Protein 5AHW (pdb70)

B-factor: mean 50.62, std 17.66, range [22.02, 124.77]

InterPro domains:
  IPR006015 Universal stress protein A family [PR01438] (4-22)
  IPR006015 Universal stress protein A family [PR01438] (105-117)
  IPR006015 Universal stress protein A family [PR01438] (123-145)
  IPR006016 UspA [PF00582] (4-145)
  IPR014729 Rossmann-like alpha/beta/alpha sandwich fold [G3DSA:3.40.50.620] (1-146)

Nearest PDB structures (foldseek):
  5ahw-assembly1_B  TM=1.008E+00  e=7.876E-27  Mycolicibacterium smegmatis MC2 155
  5ahw-assembly3_E  TM=1.003E+00  e=1.666E-24  Mycolicibacterium smegmatis MC2 155
  5ahw-assembly2_D  TM=9.957E-01  e=1.779E-24  Mycolicibacterium smegmatis MC2 155
  5ahw-assembly2_C  TM=9.693E-01  e=7.355E-23  Mycolicibacterium smegmatis MC2 155
  2z09-assembly1_A  TM=8.163E-01  e=1.444E-08  Thermus thermophilus

Secondary structure (DSSP, 8-state):
----EEEEE--S-HHHHHHHHHHHHHHHHHT-EEEEEEEE---HHHHHHHHHHHHHHHTT--SEEEEEEES-HHHHHHHHHHHTT-SEEEEE-TTTTSHHHHHH--HHHHHHHH-SSEEEEE---/----EEEEE--S-HHHHHHHHHHHHHHHHHTPEEEEEEEE----HHHHHHHHHHHHHHHHTT--SEEEEEEES-HHHHHHHHHHHTT-SEEEEE-TTTTSHHHHHH--HHHHHHHH-SSEEEEE---/---SEEEEE--S-HHHHHHHHHHHHHHHHHT-EEEEEEEE----SSS-HHHHHHHHHTTSTT-S-HHHHHHHHHHHHHHTT--SEEEEEEES-HHHHHHHHHHHHT-SEEEEE-TTTTSHHHHHH--HHHHHHHH-SSEEEEE---/----EEEEE--S-HHHHHHHHHHHHHHHHHT-EEEEEEEE----HHHHHHHHHHHHHHHTT--SEEEEEEES-HHHHHHHHHHHHT-SEEEEE-TTSSSHHHHHH--HHHHHHHH-SSEEEEE---/----EEEEE--S-HHHHHHHHHHHHHHHHHT-EEEEEEEE---THHHHHHHHHHHHHHTT--SEEEEEEES-HHHHHHHHHHHHT-SEEEE--TTSSSHHHHHH--HHHHHHHH-SSEEEE----/----EEEEE--S-HHHHHHHHHHHHHHHHTT-EEEEEEEE---THHHHHHHHHHHHHHTT-SSEEEEEEES-HHHHHHHHHHHTT-SEEEEE-TTTTSHHHHHH--HHHHHHHH-SSEEEEE---

CATH classification: 3.40.50.620

Foldseek 3Di:
DFFAEEEAEDQLDPLSLVLLLVSLQSCQVRVHAYEYEYEDAPPVPVVSQVVSVVNSVVNRHDRYDYYYHYDDLLVRQQVVCVVVVGQEYIGECPLPPDPVCVVVNDNQVSNCVRHPHHYHYHDRD/DFFAEEEAEDQLDPLRLVQLLVSLLSCQVSVHAYEYEYEDACVCVVVVVSQVVSVVSSVVSGHDHYHYYYHYDDLLVRQQVVCVVVVGQEYEGECPLVPDPCCVVVHDNVVSNVVRHPHHYHYDHSD/DQWAEEEAEDLQAQLSLVLLLVSLLVCQVVVHAYEYEYEFEDDPPVDDPQVRQQVRSCVTNNNGRNVVSQVVSVVSSVVSGHDRYHYDYFYDDQLVGQQVVCVVVVGQEYIGECPLCPDPCCVVPNDNQVSNCVRHPHHYHYHDRD/DFFAEEEAEDQLDQLSLVQLLVSLLRCQVSVHAYEYEYEDAPVPCLVVSQVVSVVSSVVSRRDHYHYYYFYDDLLVRQQVVCVVVVGQEYEGEDPLVPDPCCVVPHDSQVSNVVRHPHHYHYDHRD/DFWAEEEAEDQLDPLSLVQLLVSLLRCQVRVHAYEYEYEDADPCLVVSQVVSVVSSVVSRHDRYHYYYFYDDLQVRQQVVCVVVVGQEYIGECPLPPDPCCVVVNDNQVSNVVRHPHHYHHHDSD/DQFAEEEAEDPLDPLSLVLLLVRLLSCQVSVHAYEYEYEEADPCLVVSQVVSVVNSVVSPHDRYHYDYFYDDRQVGQLVVCVVVVGQEYEGECPLPPDPCCVVPNDNVVSNVVRHPHHYHYDHRD

Radius of gyration: 29.88 Å; Cα contacts (8 Å, |Δi|>4): 1890; chains: 6; bounding box: 71×84×76 Å

Structure (mmCIF, N/CA/C/O backbone):
data_5AHW
#
_entry.id   5AHW
#
_cell.length_a   82.530
_cell.length_b   126.780
_cell.length_c   151.720
_cell.angle_alpha   90.00
_cell.angle_beta   90.00
_cell.angle_gamma   90.00
#
_symmetry.space_group_name_H-M   'C 2 2 21'
#
loop_
_entity.id
_entity.type
_entity.pdbx_description
1 polymer 'UNIVERSAL STRESS PROTEIN'
2 non-polymer "ADENOSINE-3',5'-CYCLIC-MONOPHOSPHATE"
3 non-polymer 'SULFATE ION'
4 non-polymer 'CHLORIDE ION'
5 non-polymer (20S)-2,5,8,11,14,17-HEXAMETHYL-3,6,9,12,15,18-HEXAOXAHENICOSANE-1,20-DIOL
6 water water
#
loop_
_atom_site.group_PDB
_atom_site.id
_atom_site.type_symbol
_atom_site.label_atom_id
_atom_site.label_alt_id
_atom_site.label_comp_id
_atom_site.label_asym_id
_atom_site.label_entity_id
_atom_site.label_seq_id
_atom_site.pdbx_PDB_ins_code
_atom_site.Cartn_x
_atom_site.Cartn_y
_atom_site.Cartn_z
_atom_site.occupancy
_atom_site.B_iso_or_equiv
_atom_site.auth_seq_id
_atom_site.auth_comp_id
_atom_site.auth_asym_id
_atom_site.auth_atom_id
_atom_site.pdbx_PDB_model_num
ATOM 1 N N . SER A 1 2 ? 20.853 -3.499 12.434 1.00 97.36 2 SER A N 1
ATOM 2 C CA . SER A 1 2 ? 19.965 -3.876 11.290 1.00 97.46 2 SER A CA 1
ATOM 3 C C . SER A 1 2 ? 18.525 -3.997 11.817 1.00 91.38 2 SER A C 1
ATOM 4 O O . SER A 1 2 ? 18.284 -4.668 12.824 1.00 89.26 2 SER A O 1
ATOM 7 N N . ALA A 1 3 ? 17.579 -3.343 11.145 1.00 83.87 3 ALA A N 1
ATOM 8 C CA . ALA A 1 3 ? 16.248 -3.145 11.691 1.00 77.57 3 ALA A CA 1
ATOM 9 C C . ALA A 1 3 ? 15.377 -4.426 11.698 1.00 74.57 3 ALA A C 1
ATOM 10 O O . ALA A 1 3 ? 15.888 -5.545 11.669 1.00 82.28 3 ALA A O 1
ATOM 12 N N . TYR A 1 4 ? 14.069 -4.245 11.890 1.00 66.83 4 TYR A N 1
ATOM 13 C CA . TYR A 1 4 ? 13.022 -5.193 11.479 1.00 57.65 4 TYR A CA 1
ATOM 14 C C . TYR A 1 4 ? 12.690 -4.875 9.974 1.00 58.38 4 TYR A C 1
ATOM 15 O O . TYR A 1 4 ? 12.610 -3.698 9.618 1.00 59.89 4 TYR A O 1
ATOM 24 N N . GLN A 1 5 ? 12.527 -5.875 9.111 1.00 53.13 5 GLN A N 1
ATOM 25 C CA . GLN A 1 5 ? 12.228 -5.644 7.684 1.00 54.48 5 GLN A CA 1
ATOM 26 C C . GLN A 1 5 ? 10.903 -6.196 7.229 1.00 50.21 5 GLN A C 1
ATOM 27 O O . GLN A 1 5 ? 10.360 -5.697 6.265 1.00 48.66 5 GLN A O 1
ATOM 33 N N . THR A 1 6 ? 10.357 -7.171 7.952 1.00 45.07 6 THR A N 1
ATOM 34 C CA . THR A 1 6 ? 9.027 -7.673 7.651 1.00 42.95 6 THR A CA 1
ATOM 35 C C . THR A 1 6 ? 8.212 -7.762 8.908 1.00 40.27 6 THR A C 1
ATOM 36 O O . THR A 1 6 ? 8.555 -8.548 9.833 1.00 38.68 6 THR A O 1
ATOM 40 N N . VAL A 1 7 ? 7.145 -6.956 8.957 1.00 38.64 7 VAL A N 1
ATOM 41 C CA . VAL A 1 7 ? 6.298 -6.886 10.165 1.00 36.56 7 VAL A CA 1
ATOM 42 C C . VAL A 1 7 ? 4.934 -7.490 9.858 1.00 36.56 7 VAL A C 1
ATOM 43 O O . VAL A 1 7 ? 4.297 -7.093 8.879 1.00 37.36 7 VAL A O 1
ATOM 47 N N . VAL A 1 8 ? 4.485 -8.453 10.674 1.00 33.72 8 VAL A N 1
ATOM 48 C CA . VAL A 1 8 ? 3.145 -8.963 10.550 1.00 33.23 8 VAL A CA 1
ATOM 49 C C . VAL A 1 8 ? 2.289 -8.442 11.678 1.00 32.40 8 VAL A C 1
ATOM 50 O O . VAL A 1 8 ? 2.719 -8.497 12.836 1.00 31.62 8 VAL A O 1
ATOM 54 N N . VAL A 1 9 ? 1.077 -7.981 11.397 1.00 33.04 9 VAL A N 1
ATOM 55 C CA . VAL A 1 9 ? 0.140 -7.545 12.477 1.00 32.55 9 VAL A CA 1
ATOM 56 C C . VAL A 1 9 ? -1.151 -8.284 12.299 1.00 33.07 9 VAL A C 1
ATOM 57 O O . VAL A 1 9 ? -1.605 -8.468 11.172 1.00 35.89 9 VAL A O 1
ATOM 61 N N . GLY A 1 10 ? -1.681 -8.831 13.356 1.00 32.25 10 GLY A N 1
ATOM 62 C CA . GLY A 1 10 ? -2.950 -9.470 13.282 1.00 33.02 10 GLY A CA 1
ATOM 63 C C . GLY A 1 10 ? -4.076 -8.542 13.651 1.00 33.90 10 GLY A C 1
ATOM 64 O O . GLY A 1 10 ? -3.995 -7.840 14.665 1.00 32.19 10 GLY A O 1
ATOM 65 N N . THR A 1 11 ? -5.144 -8.531 12.850 1.00 35.47 11 THR A N 1
ATOM 66 C CA . THR A 1 11 ? -6.385 -7.831 13.246 1.00 35.99 11 THR A CA 1
ATOM 67 C C . THR A 1 11 ? -7.617 -8.705 13.013 1.00 38.45 11 THR A C 1
ATOM 68 O O . THR A 1 11 ? -7.667 -9.428 12.027 1.00 42.64 11 THR A O 1
ATOM 72 N N . ASP A 1 12 ? -8.606 -8.620 13.894 1.00 39.32 12 ASP A N 1
ATOM 73 C CA . ASP A 1 12 ? -9.912 -9.256 13.717 1.00 42.58 12 ASP A CA 1
ATOM 74 C C . ASP A 1 12 ? -10.972 -8.205 13.425 1.00 44.51 12 ASP A C 1
ATOM 75 O O . ASP A 1 12 ? -12.177 -8.475 13.399 1.00 47.07 12 ASP A O 1
ATOM 80 N N . GLY A 1 13 ? -10.515 -6.989 13.189 1.00 43.41 13 GLY A N 1
ATOM 81 C CA . GLY A 1 13 ? -11.431 -5.914 12.927 1.00 44.56 13 GLY A CA 1
ATOM 82 C C . GLY A 1 13 ? -11.862 -5.150 14.148 1.00 43.58 13 GLY A C 1
ATOM 83 O O . GLY A 1 13 ? -12.455 -4.102 14.013 1.00 44.05 13 GLY A O 1
ATOM 84 N N . SER A 1 14 ? -11.520 -5.640 15.346 1.00 42.23 14 SER A N 1
ATOM 85 C CA . SER A 1 14 ? -11.911 -4.958 16.554 1.00 41.22 14 SER A CA 1
ATOM 86 C C . SER A 1 14 ? -11.147 -3.666 16.612 1.00 40.29 14 SER A C 1
ATOM 87 O O . SER A 1 14 ? -10.027 -3.589 16.109 1.00 39.15 14 SER A O 1
ATOM 90 N N . ASP A 1 15 ? -11.751 -2.688 17.278 1.00 41.06 15 ASP A N 1
ATOM 91 C CA . ASP A 1 15 ? -11.143 -1.418 17.544 1.00 42.04 15 ASP A CA 1
ATOM 92 C C . ASP A 1 15 ? -9.888 -1.564 18.353 1.00 39.97 15 ASP A C 1
ATOM 93 O O . ASP A 1 15 ? -8.977 -0.779 18.234 1.00 42.00 15 ASP A O 1
ATOM 98 N N . SER A 1 16 ? -9.833 -2.555 19.234 1.00 39.51 16 SER A N 1
ATOM 99 C CA . SER A 1 16 ? -8.620 -2.773 20.006 1.00 35.92 16 SER A CA 1
ATOM 100 C C . SER A 1 16 ? -7.538 -3.287 19.074 1.00 33.65 16 SER A C 1
ATOM 101 O O . SER A 1 16 ? -6.429 -2.815 19.127 1.00 32.23 16 SER A O 1
ATOM 104 N N . SER A 1 17 ? -7.833 -4.283 18.247 1.00 33.64 17 SER A N 1
ATOM 105 C CA . SER A 1 17 ? -6.825 -4.787 17.343 1.00 33.23 17 SER A CA 1
ATOM 106 C C . SER A 1 17 ? -6.418 -3.675 16.299 1.00 34.39 17 SER A C 1
ATOM 107 O O . SER A 1 17 ? -5.302 -3.657 15.822 1.00 34.46 17 SER A O 1
ATOM 110 N N . LEU A 1 18 ? -7.260 -2.702 16.004 1.00 36.24 18 LEU A N 1
ATOM 111 C CA . LEU A 1 18 ? -6.817 -1.597 15.074 1.00 37.80 18 LEU A CA 1
ATOM 112 C C . LEU A 1 18 ? -5.785 -0.678 15.723 1.00 37.69 18 LEU A C 1
ATOM 113 O O . LEU A 1 18 ? -5.023 0.031 15.020 1.00 37.46 18 LEU A O 1
ATOM 118 N N . ARG A 1 19 ? -5.759 -0.666 17.071 1.00 35.92 19 ARG A N 1
ATOM 119 C CA . ARG A 1 19 ? -4.716 0.117 17.740 1.00 35.87 19 ARG A CA 1
ATOM 120 C C . ARG A 1 19 ? -3.424 -0.650 17.601 1.00 32.77 19 ARG A C 1
ATOM 121 O O . ARG A 1 19 ? -2.385 -0.055 17.483 1.00 31.40 19 ARG A O 1
ATOM 129 N N . ALA A 1 20 ? -3.485 -1.978 17.634 1.00 31.10 20 ALA A N 1
ATOM 130 C CA . ALA A 1 20 ? -2.281 -2.748 17.336 1.00 30.68 20 ALA A CA 1
ATOM 131 C C . ALA A 1 20 ? -1.764 -2.486 15.881 1.00 32.12 20 ALA A C 1
ATOM 132 O O . ALA A 1 20 ? -0.543 -2.352 15.662 1.00 32.94 20 ALA A O 1
ATOM 134 N N . VAL A 1 21 ? -2.676 -2.365 14.932 1.00 32.60 21 VAL A N 1
ATOM 135 C CA . VAL A 1 21 ? -2.318 -1.981 13.503 1.00 34.97 21 VAL A CA 1
ATOM 136 C C . VAL A 1 21 ? -1.653 -0.619 13.439 1.00 36.45 21 VAL A C 1
ATOM 137 O O . VAL A 1 21 ? -0.621 -0.486 12.814 1.00 36.30 21 VAL A O 1
ATOM 141 N N . ASP A 1 22 ? -2.186 0.330 14.228 1.00 37.82 22 ASP A N 1
ATOM 142 C CA . ASP A 1 22 ? -1.622 1.686 14.297 1.00 39.87 22 ASP A CA 1
ATOM 143 C C . ASP A 1 22 ? -0.135 1.618 14.701 1.00 38.33 22 ASP A C 1
ATOM 144 O O . ASP A 1 22 ? 0.733 2.232 14.067 1.00 38.94 22 ASP A O 1
ATOM 149 N N . ARG A 1 23 ? 0.158 0.860 15.751 1.00 35.46 23 ARG A N 1
ATOM 150 C CA . ARG A 1 23 ? 1.544 0.731 16.250 1.00 34.52 23 ARG A CA 1
ATOM 151 C C . ARG A 1 23 ? 2.456 -0.038 15.295 1.00 33.45 23 ARG A C 1
ATOM 152 O O . ARG A 1 23 ? 3.585 0.305 15.069 1.00 34.11 23 ARG A O 1
ATOM 160 N N . ALA A 1 24 ? 1.952 -1.092 14.731 1.00 32.42 24 ALA A N 1
ATOM 161 C CA . ALA A 1 24 ? 2.721 -1.844 13.733 1.00 32.68 24 ALA A CA 1
ATOM 162 C C . ALA A 1 24 ? 3.069 -0.984 12.488 1.00 35.85 24 ALA A C 1
ATOM 163 O O . ALA A 1 24 ? 4.226 -0.975 12.005 1.00 37.11 24 ALA A O 1
ATOM 165 N N . GLY A 1 25 ? 2.092 -0.230 12.015 1.00 36.99 25 GLY A N 1
ATOM 166 C CA . GLY A 1 25 ? 2.341 0.767 10.944 1.00 39.97 25 GLY A CA 1
ATOM 167 C C . GLY A 1 25 ? 3.487 1.705 11.280 1.00 41.50 25 GLY A C 1
ATOM 168 O O . GLY A 1 25 ? 4.426 1.894 10.483 1.00 40.99 25 GLY A O 1
ATOM 169 N N . GLN A 1 26 ? 3.443 2.255 12.496 1.00 41.37 26 GLN A N 1
ATOM 170 C CA . GLN A 1 26 ? 4.476 3.191 12.880 1.00 43.84 26 GLN A CA 1
ATOM 171 C C . GLN A 1 26 ? 5.851 2.510 12.980 1.00 43.90 26 GLN A C 1
ATOM 172 O O . GLN A 1 26 ? 6.895 3.091 12.575 1.00 43.86 26 GLN A O 1
ATOM 178 N N . ILE A 1 27 ? 5.874 1.281 13.506 1.00 42.38 27 ILE A N 1
ATOM 179 C CA . ILE A 1 27 ? 7.144 0.607 13.581 1.00 43.43 27 ILE A CA 1
ATOM 180 C C . ILE A 1 27 ? 7.708 0.323 12.186 1.00 45.62 27 ILE A C 1
ATOM 181 O O . ILE A 1 27 ? 8.924 0.390 11.954 1.00 46.30 27 ILE A O 1
ATOM 186 N N . ALA A 1 28 ? 6.814 -0.009 11.269 1.00 45.88 28 ALA A N 1
ATOM 187 C CA . ALA A 1 28 ? 7.212 -0.354 9.944 1.00 48.02 28 ALA A CA 1
ATOM 188 C C . ALA A 1 28 ? 7.811 0.910 9.291 1.00 52.82 28 ALA A C 1
ATOM 189 O O . ALA A 1 28 ? 8.939 0.914 8.783 1.00 54.63 28 ALA A O 1
ATOM 191 N N . ALA A 1 29 ? 7.082 2.005 9.384 1.00 56.16 29 ALA A N 1
ATOM 192 C CA . ALA A 1 29 ? 7.603 3.283 8.944 1.00 58.68 29 ALA A CA 1
ATOM 193 C C . ALA A 1 29 ? 9.010 3.517 9.525 1.00 60.57 29 ALA A C 1
ATOM 194 O O . ALA A 1 29 ? 9.966 3.683 8.800 1.00 62.99 29 ALA A O 1
ATOM 196 N N . ALA A 1 30 ? 9.162 3.478 10.834 1.00 61.69 30 ALA A N 1
ATOM 197 C CA . ALA A 1 30 ? 10.448 3.863 11.430 1.00 63.41 30 ALA A CA 1
ATOM 198 C C . ALA A 1 30 ? 11.568 2.905 11.096 1.00 64.10 30 ALA A C 1
ATOM 199 O O . ALA A 1 30 ? 12.738 3.286 11.126 1.00 65.59 30 ALA A O 1
ATOM 201 N N . SER A 1 31 ? 11.207 1.665 10.782 1.00 64.30 31 SER A N 1
ATOM 202 C CA . SER A 1 31 ? 12.187 0.622 10.524 1.00 63.03 31 SER A CA 1
ATOM 203 C C . SER A 1 31 ? 12.489 0.549 9.063 1.00 65.08 31 SER A C 1
ATOM 204 O O . SER A 1 31 ? 13.443 -0.133 8.670 1.00 65.88 31 SER A O 1
ATOM 207 N N . ASN A 1 32 ? 11.671 1.206 8.245 1.00 64.54 32 ASN A N 1
ATOM 208 C CA . ASN A 1 32 ? 11.745 1.005 6.804 1.00 66.11 32 ASN A CA 1
ATOM 209 C C . ASN A 1 32 ? 11.373 -0.435 6.419 1.00 62.38 32 ASN A C 1
ATOM 210 O O . ASN A 1 32 ? 11.993 -1.019 5.528 1.00 63.15 32 ASN A O 1
ATOM 215 N N . ALA A 1 33 ? 10.376 -1.019 7.088 1.00 57.15 33 ALA A N 1
ATOM 216 C CA . ALA A 1 33 ? 9.979 -2.403 6.786 1.00 53.70 33 ALA A CA 1
ATOM 217 C C . ALA A 1 33 ? 8.701 -2.507 5.999 1.00 51.42 33 ALA A C 1
ATOM 218 O O . ALA A 1 33 ? 7.877 -1.610 6.035 1.00 52.85 33 ALA A O 1
ATOM 220 N N . LYS A 1 34 ? 8.510 -3.640 5.361 1.00 48.77 34 LYS A N 1
ATOM 221 C CA . LYS A 1 34 ? 7.231 -4.019 4.830 1.00 48.88 34 LYS A CA 1
ATOM 222 C C . LYS A 1 34 ? 6.277 -4.444 5.916 1.00 44.94 34 LYS A C 1
ATOM 223 O O . LYS A 1 34 ? 6.652 -5.210 6.772 1.00 43.59 34 LYS A O 1
ATOM 229 N N . LEU A 1 35 ? 5.031 -3.993 5.872 1.00 44.00 35 LEU A N 1
ATOM 230 C CA . LEU A 1 35 ? 3.990 -4.471 6.791 1.00 41.60 35 LEU A CA 1
ATOM 231 C C . LEU A 1 35 ? 3.061 -5.458 6.124 1.00 42.16 35 LEU A C 1
ATOM 232 O O . LEU A 1 35 ? 2.604 -5.204 5.029 1.00 44.65 35 LEU A O 1
ATOM 237 N N . ILE A 1 36 ? 2.825 -6.604 6.757 1.00 40.43 36 ILE A N 1
ATOM 238 C CA . ILE A 1 36 ? 1.782 -7.529 6.363 1.00 40.65 36 ILE A CA 1
ATOM 239 C C . ILE A 1 36 ? 0.653 -7.573 7.307 1.00 38.97 36 ILE A C 1
ATOM 240 O O . ILE A 1 36 ? 0.844 -7.882 8.485 1.00 36.92 36 ILE A O 1
ATOM 245 N N . ILE A 1 37 ? -0.539 -7.289 6.818 1.00 40.03 37 ILE A N 1
ATOM 246 C CA . ILE A 1 37 ? -1.710 -7.253 7.658 1.00 39.47 37 ILE A CA 1
ATOM 247 C C . ILE A 1 37 ? -2.513 -8.529 7.504 1.00 40.46 37 ILE A C 1
ATOM 248 O O . ILE A 1 37 ? -2.964 -8.834 6.407 1.00 43.60 37 ILE A O 1
ATOM 253 N N . ALA A 1 38 ? -2.693 -9.275 8.585 1.00 38.69 38 ALA A N 1
ATOM 254 C CA . ALA A 1 38 ? -3.241 -10.613 8.532 1.00 39.64 38 ALA A CA 1
ATOM 255 C C . ALA A 1 38 ? -4.486 -10.716 9.359 1.00 40.84 38 ALA A C 1
ATOM 256 O O . ALA A 1 38 ? -4.546 -10.219 10.489 1.00 40.05 38 ALA A O 1
ATOM 258 N N . THR A 1 39 ? -5.485 -11.387 8.802 1.00 43.56 39 THR A N 1
ATOM 259 C CA . THR A 1 39 ? -6.743 -11.642 9.490 1.00 45.31 39 THR A CA 1
ATOM 260 C C . THR A 1 39 ? -7.062 -13.124 9.276 1.00 46.18 39 THR A C 1
ATOM 261 O O . THR A 1 39 ? -7.302 -13.570 8.111 1.00 47.34 39 THR A O 1
ATOM 265 N N . ALA A 1 40 ? -7.101 -13.867 10.387 1.00 42.72 40 ALA A N 1
ATOM 266 C CA . ALA A 1 40 ? -7.427 -15.275 10.381 1.00 44.24 40 ALA A CA 1
ATOM 267 C C . ALA A 1 40 ? -8.942 -15.420 10.421 1.00 46.53 40 ALA A C 1
ATOM 268 O O . ALA A 1 40 ? -9.618 -14.625 11.084 1.00 44.45 40 ALA A O 1
ATOM 270 N N . TYR A 1 41 ? -9.497 -16.402 9.717 1.00 49.66 41 TYR A N 1
ATOM 271 C CA . TYR A 1 41 ? -10.950 -16.588 9.771 1.00 53.19 41 TYR A CA 1
ATOM 272 C C . TYR A 1 41 ? -11.295 -18.010 9.494 1.00 57.34 41 TYR A C 1
ATOM 273 O O . TYR A 1 41 ? -10.443 -18.786 9.100 1.00 58.91 41 TYR A O 1
ATOM 282 N N . PHE A 1 42 ? -12.561 -18.347 9.693 1.00 63.08 42 PHE A N 1
ATOM 283 C CA . PHE A 1 42 ? -13.129 -19.649 9.294 1.00 68.75 42 PHE A CA 1
ATOM 284 C C . PHE A 1 42 ? -14.198 -19.407 8.211 1.00 73.26 42 PHE A C 1
ATOM 285 O O . PHE A 1 42 ? -14.903 -18.390 8.258 1.00 72.13 42 PHE A O 1
ATOM 293 N N . PRO A 1 43 ? -14.351 -20.358 7.248 1.00 80.84 43 PRO A N 1
ATOM 294 C CA . PRO A 1 43 ? -15.126 -20.231 5.980 1.00 85.00 43 PRO A CA 1
ATOM 295 C C . PRO A 1 43 ? -16.490 -19.526 6.062 1.00 87.14 43 PRO A C 1
ATOM 296 O O . PRO A 1 43 ? -17.524 -20.189 6.125 1.00 90.93 43 PRO A O 1
ATOM 300 N N . ALA A 1 65 ? -17.783 -11.062 1.947 1.00 98.52 65 ALA A N 1
ATOM 301 C CA . ALA A 1 65 ? -16.586 -11.007 2.763 1.00 95.95 65 ALA A CA 1
ATOM 302 C C . ALA A 1 65 ? -16.564 -9.774 3.695 1.00 95.72 65 ALA A C 1
ATOM 303 O O . ALA A 1 65 ? -16.161 -8.669 3.286 1.00 94.03 65 ALA A O 1
ATOM 305 N N . PRO A 1 66 ? -16.999 -9.969 4.961 1.00 95.06 66 PRO A N 1
ATOM 306 C CA . PRO A 1 66 ? -16.539 -9.091 6.041 1.00 89.19 66 PRO A CA 1
ATOM 307 C C . PRO A 1 66 ? -15.034 -8.824 5.958 1.00 83.05 66 PRO A C 1
ATOM 308 O O . PRO A 1 66 ? -14.578 -7.729 6.301 1.00 77.67 66 PRO A O 1
ATOM 312 N N . ILE A 1 67 ? -14.287 -9.819 5.476 1.00 79.73 67 ILE A N 1
ATOM 313 C CA . ILE A 1 67 ? -12.844 -9.831 5.613 1.00 76.35 67 ILE A CA 1
ATOM 314 C C . ILE A 1 67 ? -12.153 -8.723 4.854 1.00 74.26 67 ILE A C 1
ATOM 315 O O . ILE A 1 67 ? -11.220 -8.127 5.358 1.00 73.58 67 ILE A O 1
ATOM 320 N N . TYR A 1 68 ? -12.576 -8.435 3.641 1.00 79.69 68 TYR A N 1
ATOM 321 C CA . TYR A 1 68 ? -11.859 -7.430 2.867 1.00 78.98 68 TYR A CA 1
ATOM 322 C C . TYR A 1 68 ? -12.231 -6.040 3.395 1.00 72.94 68 TYR A C 1
ATOM 323 O O . TYR A 1 68 ? -11.438 -5.112 3.321 1.00 70.08 68 TYR A O 1
ATOM 332 N N . ALA A 1 69 ? -13.421 -5.904 3.963 1.00 71.24 69 ALA A N 1
ATOM 333 C CA . ALA A 1 69 ? -13.778 -4.676 4.692 1.00 71.82 69 ALA A CA 1
ATOM 334 C C . ALA A 1 69 ? -12.786 -4.421 5.860 1.00 69.70 69 ALA A C 1
ATOM 335 O O . ALA A 1 69 ? -12.117 -3.383 5.935 1.00 72.23 69 ALA A O 1
ATOM 337 N N . ILE A 1 70 ? -12.675 -5.397 6.741 1.00 65.83 70 ILE A N 1
ATOM 338 C CA . ILE A 1 70 ? -11.677 -5.367 7.799 1.00 64.04 70 ILE A CA 1
ATOM 339 C C . ILE A 1 70 ? -10.286 -4.977 7.299 1.00 62.46 70 ILE A C 1
ATOM 340 O O . ILE A 1 70 ? -9.686 -4.042 7.834 1.00 61.13 70 ILE A O 1
ATOM 345 N N . LEU A 1 71 ? -9.772 -5.677 6.286 1.00 60.35 71 LEU A N 1
ATOM 346 C CA . LEU A 1 71 ? -8.411 -5.443 5.862 1.00 58.07 71 LEU A CA 1
ATOM 347 C C . LEU A 1 71 ? -8.243 -4.069 5.254 1.00 59.41 71 LEU A C 1
ATOM 348 O O . LEU A 1 71 ? -7.164 -3.490 5.358 1.00 57.44 71 LEU A O 1
ATOM 353 N N . ARG A 1 72 ? -9.286 -3.555 4.582 1.00 61.37 72 ARG A N 1
ATOM 354 C CA . ARG A 1 72 ? -9.221 -2.203 3.975 1.00 61.43 72 ARG A CA 1
ATOM 355 C C . ARG A 1 72 ? -9.178 -1.151 5.113 1.00 58.96 72 ARG A C 1
ATOM 356 O O . ARG A 1 72 ? -8.445 -0.160 5.018 1.00 57.21 72 ARG A O 1
ATOM 358 N N . GLU A 1 73 ? -9.863 -1.399 6.238 1.00 58.44 73 GLU A N 1
ATOM 359 C CA . GLU A 1 73 ? -9.787 -0.420 7.312 1.00 56.52 73 GLU A CA 1
ATOM 360 C C . GLU A 1 73 ? -8.382 -0.438 7.858 1.00 52.56 73 GLU A C 1
ATOM 361 O O . GLU A 1 73 ? -7.767 0.608 8.076 1.00 51.52 73 GLU A O 1
ATOM 367 N N . ALA A 1 74 ? -7.854 -1.639 8.036 1.00 49.60 74 ALA A N 1
ATOM 368 C CA . ALA A 1 74 ? -6.538 -1.811 8.610 1.00 46.68 74 ALA A CA 1
ATOM 369 C C . ALA A 1 74 ? -5.451 -1.183 7.772 1.00 48.06 74 ALA A C 1
ATOM 370 O O . ALA A 1 74 ? -4.580 -0.483 8.287 1.00 46.87 74 ALA A O 1
ATOM 372 N N . ASN A 1 75 ? -5.529 -1.386 6.462 1.00 51.75 75 ASN A N 1
ATOM 373 C CA . ASN A 1 75 ? -4.636 -0.698 5.499 1.00 54.14 75 ASN A CA 1
ATOM 374 C C . ASN A 1 75 ? -4.679 0.823 5.598 1.00 53.63 75 ASN A C 1
ATOM 375 O O . ASN A 1 75 ? -3.633 1.496 5.596 1.00 52.61 75 ASN A O 1
ATOM 380 N N . ASP A 1 76 ? -5.897 1.344 5.691 1.00 54.49 76 ASP A N 1
ATOM 381 C CA . ASP A 1 76 ? -6.128 2.798 5.887 1.00 55.86 76 ASP A CA 1
ATOM 382 C C . ASP A 1 76 ? -5.439 3.310 7.162 1.00 52.73 76 ASP A C 1
ATOM 383 O O . ASP A 1 76 ? -4.698 4.303 7.136 1.00 52.71 76 ASP A O 1
ATOM 388 N N . ARG A 1 77 ? -5.597 2.561 8.245 1.00 49.73 77 ARG A N 1
ATOM 389 C CA . ARG A 1 77 ? -5.001 2.946 9.536 1.00 47.49 77 ARG A CA 1
ATOM 390 C C . ARG A 1 77 ? -3.490 2.832 9.474 1.00 46.49 77 ARG A C 1
ATOM 391 O O . ARG A 1 77 ? -2.761 3.708 9.932 1.00 45.27 77 ARG A O 1
ATOM 399 N N . ALA A 1 78 ? -3.013 1.752 8.875 1.00 46.60 78 ALA A N 1
ATOM 400 C CA . ALA A 1 78 ? -1.579 1.551 8.786 1.00 47.26 78 ALA A CA 1
ATOM 401 C C . ALA A 1 78 ? -0.916 2.678 7.961 1.00 51.09 78 ALA A C 1
ATOM 402 O O . ALA A 1 78 ? 0.141 3.212 8.342 1.00 51.48 78 ALA A O 1
ATOM 404 N N . LYS A 1 79 ? -1.547 3.052 6.863 1.00 54.00 79 LYS A N 1
ATOM 405 C CA . LYS A 1 79 ? -1.075 4.210 6.089 1.00 59.09 79 LYS A CA 1
ATOM 406 C C . LYS A 1 79 ? -1.014 5.495 6.907 1.00 59.03 79 LYS A C 1
ATOM 407 O O . LYS A 1 79 ? 0.065 6.102 7.045 1.00 58.18 79 LYS A O 1
ATOM 413 N N . ALA A 1 80 ? -2.171 5.880 7.463 1.00 59.37 80 ALA A N 1
ATOM 414 C CA . ALA A 1 80 ? -2.269 6.988 8.417 1.00 58.80 80 ALA A CA 1
ATOM 415 C C . ALA A 1 80 ? -1.071 6.974 9.362 1.00 56.63 80 ALA A C 1
ATOM 416 O O . ALA A 1 80 ? -0.607 8.027 9.782 1.00 57.44 80 ALA A O 1
ATOM 418 N N . ALA A 1 81 ? -0.560 5.793 9.680 1.00 54.44 81 ALA A N 1
ATOM 419 C CA . ALA A 1 81 ? 0.536 5.675 10.637 1.00 54.19 81 ALA A CA 1
ATOM 420 C C . ALA A 1 81 ? 1.929 5.833 10.060 1.00 56.07 81 ALA A C 1
ATOM 421 O O . ALA A 1 81 ? 2.892 5.843 10.820 1.00 57.51 81 ALA A O 1
ATOM 423 N N . GLY A 1 82 ? 2.064 5.980 8.759 1.00 57.86 82 GLY A N 1
ATOM 424 C CA . GLY A 1 82 ? 3.386 6.109 8.181 1.00 59.40 82 GLY A CA 1
ATOM 425 C C . GLY A 1 82 ? 3.791 4.973 7.251 1.00 59.69 82 GLY A C 1
ATOM 426 O O . GLY A 1 82 ? 4.781 5.125 6.534 1.00 62.40 82 GLY A O 1
ATOM 427 N N . ALA A 1 83 ? 3.054 3.853 7.240 1.00 56.46 83 ALA A N 1
ATOM 428 C CA . ALA A 1 83 ? 3.444 2.688 6.449 1.00 55.27 83 ALA A CA 1
ATOM 429 C C . ALA A 1 83 ? 3.041 2.864 5.010 1.00 58.33 83 ALA A C 1
ATOM 430 O O . ALA A 1 83 ? 1.989 3.394 4.748 1.00 62.67 83 ALA A O 1
ATOM 432 N N . THR A 1 84 ? 3.821 2.361 4.079 1.00 58.70 84 THR A N 1
ATOM 433 C CA . THR A 1 84 ? 3.403 2.450 2.647 1.00 62.41 84 THR A CA 1
ATOM 434 C C . THR A 1 84 ? 3.457 1.185 1.846 1.00 61.00 84 THR A C 1
ATOM 435 O O . THR A 1 84 ? 2.748 1.062 0.775 1.00 61.83 84 THR A O 1
ATOM 439 N N . ASP A 1 85 ? 4.346 0.314 2.299 1.00 57.62 85 ASP A N 1
ATOM 440 C CA . ASP A 1 85 ? 4.523 -0.996 1.743 1.00 57.76 85 ASP A CA 1
ATOM 441 C C . ASP A 1 85 ? 3.714 -2.015 2.535 1.00 54.77 85 ASP A C 1
ATOM 442 O O . ASP A 1 85 ? 4.155 -2.494 3.614 1.00 51.81 85 ASP A O 1
ATOM 447 N N . ILE A 1 86 ? 2.523 -2.313 2.028 1.00 54.36 86 ILE A N 1
ATOM 448 C CA . ILE A 1 86 ? 1.531 -3.041 2.777 1.00 53.83 86 ILE A CA 1
ATOM 449 C C . ILE A 1 86 ? 0.953 -4.132 1.963 1.00 55.03 86 ILE A C 1
ATOM 450 O O . ILE A 1 86 ? 0.683 -3.957 0.790 1.00 56.30 86 ILE A O 1
ATOM 455 N N . GLU A 1 87 ? 0.810 -5.291 2.588 1.00 52.64 87 GLU A N 1
ATOM 456 C CA . GLU A 1 87 ? 0.041 -6.374 2.023 1.00 53.73 87 GLU A CA 1
ATOM 457 C C . GLU A 1 87 ? -1.046 -6.779 2.943 1.00 51.43 87 GLU A C 1
ATOM 458 O O . GLU A 1 87 ? -0.822 -6.848 4.167 1.00 49.20 87 GLU A O 1
ATOM 464 N N . GLU A 1 88 ? -2.203 -7.048 2.390 1.00 51.69 88 GLU A N 1
ATOM 465 C CA . GLU A 1 88 ? -3.299 -7.603 3.116 1.00 52.01 88 GLU A CA 1
ATOM 466 C C . GLU A 1 88 ? -3.242 -9.100 2.959 1.00 52.13 88 GLU A C 1
ATOM 467 O O . GLU A 1 88 ? -3.039 -9.532 1.894 1.00 53.55 88 GLU A O 1
ATOM 473 N N . ARG A 1 89 ? -3.327 -9.887 4.030 1.00 50.25 89 ARG A N 1
ATOM 474 C CA . ARG A 1 89 ? -3.376 -11.326 3.887 1.00 51.44 89 ARG A CA 1
ATOM 475 C C . ARG A 1 89 ? -4.355 -12.065 4.741 1.00 50.71 89 ARG A C 1
ATOM 476 O O . ARG A 1 89 ? -4.098 -12.309 5.933 1.00 48.69 89 ARG A O 1
ATOM 484 N N . PRO A 1 90 ? -5.500 -12.409 4.149 1.00 53.66 90 PRO A N 1
ATOM 485 C CA . PRO A 1 90 ? -6.478 -13.216 4.835 1.00 55.24 90 PRO A CA 1
ATOM 486 C C . PRO A 1 90 ? -5.944 -14.620 4.903 1.00 58.00 90 PRO A C 1
ATOM 487 O O . PRO A 1 90 ? -5.370 -15.071 3.925 1.00 62.60 90 PRO A O 1
ATOM 491 N N . VAL A 1 91 ? -6.098 -15.280 6.047 1.00 57.80 91 VAL A N 1
ATOM 492 C CA . VAL A 1 91 ? -5.580 -16.627 6.249 1.00 59.53 91 VAL A CA 1
ATOM 493 C C . VAL A 1 91 ? -6.643 -17.472 6.902 1.00 58.85 91 VAL A C 1
ATOM 494 O O . VAL A 1 91 ? -7.340 -17.001 7.785 1.00 56.40 91 VAL A O 1
ATOM 498 N N . VAL A 1 92 ? -6.776 -18.713 6.450 1.00 61.28 92 VAL A N 1
ATOM 499 C CA . VAL A 1 92 ? -7.750 -19.629 7.042 1.00 63.79 92 VAL A CA 1
ATOM 500 C C . VAL A 1 92 ? -7.160 -20.326 8.285 1.00 61.72 92 VAL A C 1
ATOM 501 O O . VAL A 1 92 ? -5.956 -20.659 8.328 1.00 61.74 92 VAL A O 1
ATOM 505 N N . GLY A 1 93 ? -8.021 -20.476 9.302 1.00 59.18 93 GLY A N 1
ATOM 506 C CA . GLY A 1 93 ? -7.711 -21.198 10.521 1.00 56.08 93 GLY A CA 1
ATOM 507 C C . GLY A 1 93 ? -7.857 -20.369 11.793 1.00 53.45 93 GLY A C 1
ATOM 508 O O . GLY A 1 93 ? -8.359 -19.230 11.786 1.00 51.70 93 GLY A O 1
ATOM 509 N N . ALA A 1 94 ? -7.407 -20.966 12.900 1.00 51.68 94 ALA A N 1
ATOM 510 C CA . ALA A 1 94 ? -7.468 -20.327 14.180 1.00 48.92 94 ALA A CA 1
ATOM 511 C C . ALA A 1 94 ? -6.404 -19.227 14.232 1.00 44.70 94 ALA A C 1
ATOM 512 O O . ALA A 1 94 ? -5.325 -19.353 13.654 1.00 44.07 94 ALA A O 1
ATOM 514 N N . PRO A 1 95 ? -6.720 -18.127 14.910 1.00 42.63 95 PRO A N 1
ATOM 515 C CA . PRO A 1 95 ? -5.845 -16.997 14.943 1.00 40.20 95 PRO A CA 1
ATOM 516 C C . PRO A 1 95 ? -4.367 -17.296 15.239 1.00 38.85 95 PRO A C 1
ATOM 517 O O . PRO A 1 95 ? -3.503 -16.845 14.500 1.00 37.67 95 PRO A O 1
ATOM 521 N N . VAL A 1 96 ? -4.070 -18.045 16.295 1.00 37.84 96 VAL A N 1
ATOM 522 C CA . VAL A 1 96 ? -2.664 -18.314 16.654 1.00 37.23 96 VAL A CA 1
ATOM 523 C C . VAL A 1 96 ? -1.951 -19.158 15.592 1.00 38.42 96 VAL A C 1
ATOM 524 O O . VAL A 1 96 ? -0.782 -18.904 15.230 1.00 37.30 96 VAL A O 1
ATOM 528 N N . ASP A 1 97 ? -2.638 -20.181 15.099 1.00 39.93 97 ASP A N 1
ATOM 529 C CA . ASP A 1 97 ? -2.023 -21.035 14.125 1.00 42.43 97 ASP A CA 1
ATOM 530 C C . ASP A 1 97 ? -1.755 -20.182 12.885 1.00 41.63 97 ASP A C 1
ATOM 531 O O . ASP A 1 97 ? -0.641 -20.188 12.343 1.00 41.40 97 ASP A O 1
ATOM 536 N N . ALA A 1 98 ? -2.765 -19.455 12.433 1.00 41.13 98 ALA A N 1
ATOM 537 C CA . ALA A 1 98 ? -2.610 -18.694 11.180 1.00 42.22 98 ALA A CA 1
ATOM 538 C C . ALA A 1 98 ? -1.510 -17.641 11.321 1.00 40.47 98 ALA A C 1
ATOM 539 O O . ALA A 1 98 ? -0.672 -17.504 10.483 1.00 40.11 98 ALA A O 1
ATOM 541 N N . LEU A 1 99 ? -1.458 -16.929 12.426 1.00 38.85 99 LEU A N 1
ATOM 542 C CA . LEU A 1 99 ? -0.410 -15.895 12.572 1.00 38.02 99 LEU A CA 1
ATOM 543 C C . LEU A 1 99 ? 0.992 -16.502 12.626 1.00 38.25 99 LEU A C 1
ATOM 544 O O . LEU A 1 99 ? 1.945 -15.984 12.049 1.00 37.18 99 LEU A O 1
ATOM 549 N N . VAL A 1 100 ? 1.112 -17.616 13.323 1.00 38.47 100 VAL A N 1
ATOM 550 C CA . VAL A 1 100 ? 2.414 -18.180 13.573 1.00 39.55 100 VAL A CA 1
ATOM 551 C C . VAL A 1 100 ? 2.943 -18.813 12.280 1.00 41.68 100 VAL A C 1
ATOM 552 O O . VAL A 1 100 ? 4.146 -18.733 11.964 1.00 41.36 100 VAL A O 1
ATOM 556 N N . GLU A 1 101 ? 2.057 -19.431 11.521 1.00 44.17 101 GLU A N 1
ATOM 557 C CA . GLU A 1 101 ? 2.459 -20.072 10.240 1.00 47.77 101 GLU A CA 1
ATOM 558 C C . GLU A 1 101 ? 2.864 -19.018 9.199 1.00 46.18 101 GLU A C 1
ATOM 559 O O . GLU A 1 101 ? 3.903 -19.123 8.564 1.00 44.57 101 GLU A O 1
ATOM 565 N N . LEU A 1 102 ? 2.041 -17.980 9.079 1.00 43.88 102 LEU A N 1
ATOM 566 C CA . LEU A 1 102 ? 2.326 -16.864 8.204 1.00 43.74 102 LEU A CA 1
ATOM 567 C C . LEU A 1 102 ? 3.647 -16.216 8.522 1.00 43.41 102 LEU A C 1
ATOM 568 O O . LEU A 1 102 ? 4.393 -15.885 7.623 1.00 45.55 102 LEU A O 1
ATOM 573 N N . ALA A 1 103 ? 3.936 -15.978 9.787 1.00 42.72 103 ALA A N 1
ATOM 574 C CA . ALA A 1 103 ? 5.199 -15.358 10.140 1.00 43.65 103 ALA A CA 1
ATOM 575 C C . ALA A 1 103 ? 6.346 -16.271 9.687 1.00 46.62 103 ALA A C 1
ATOM 576 O O . ALA A 1 103 ? 7.419 -15.809 9.212 1.00 50.37 103 ALA A O 1
ATOM 578 N N . ASP A 1 104 ? 6.122 -17.573 9.771 1.00 48.24 104 ASP A N 1
ATOM 579 C CA . ASP A 1 104 ? 7.131 -18.499 9.280 1.00 51.25 104 ASP A CA 1
ATOM 580 C C . ASP A 1 104 ? 7.292 -18.425 7.780 1.00 51.78 104 ASP A C 1
ATOM 581 O O . ASP A 1 104 ? 8.410 -18.339 7.271 1.00 51.78 104 ASP A O 1
ATOM 586 N N . GLU A 1 105 ? 6.168 -18.503 7.081 1.00 52.03 105 GLU A N 1
ATOM 587 C CA . GLU A 1 105 ? 6.172 -18.488 5.634 1.00 54.91 105 GLU A CA 1
ATOM 588 C C . GLU A 1 105 ? 6.766 -17.201 5.081 1.00 52.94 105 GLU A C 1
ATOM 589 O O . GLU A 1 105 ? 7.485 -17.265 4.113 1.00 55.86 105 GLU A O 1
ATOM 595 N N . VAL A 1 106 ? 6.494 -16.041 5.671 1.00 48.66 106 VAL A N 1
ATOM 596 C CA . VAL A 1 106 ? 7.010 -14.792 5.124 1.00 47.86 106 VAL A CA 1
ATOM 597 C C . VAL A 1 106 ? 8.317 -14.319 5.752 1.00 47.97 106 VAL A C 1
ATOM 598 O O . VAL A 1 106 ? 8.773 -13.204 5.505 1.00 47.23 106 VAL A O 1
ATOM 602 N N . LYS A 1 107 ? 8.888 -15.142 6.620 1.00 48.21 107 LYS A N 1
ATOM 603 C CA . LYS A 1 107 ? 10.118 -14.822 7.329 1.00 49.02 107 LYS A CA 1
ATOM 604 C C . LYS A 1 107 ? 10.046 -13.503 8.126 1.00 46.35 107 LYS A C 1
ATOM 605 O O . LYS A 1 107 ? 10.961 -12.676 8.086 1.00 44.69 107 LYS A O 1
ATOM 611 N N . ALA A 1 108 ? 8.942 -13.352 8.855 1.00 43.45 108 ALA A N 1
ATOM 612 C CA . ALA A 1 108 ? 8.645 -12.121 9.573 1.00 42.33 108 ALA A CA 1
ATOM 613 C C . ALA A 1 108 ? 9.705 -11.911 10.638 1.00 42.15 108 ALA A C 1
ATOM 614 O O . ALA A 1 108 ? 10.195 -12.872 11.220 1.00 44.04 108 ALA A O 1
ATOM 616 N N . ASP A 1 109 ? 10.096 -10.678 10.860 1.00 42.96 109 ASP A N 1
ATOM 617 C CA . ASP A 1 109 ? 11.064 -10.344 11.900 1.00 42.72 109 ASP A CA 1
ATOM 618 C C . ASP A 1 109 ? 10.294 -9.953 13.131 1.00 39.38 109 ASP A C 1
ATOM 619 O O . ASP A 1 109 ? 10.842 -10.005 14.253 1.00 39.01 109 ASP A O 1
ATOM 624 N N . LEU A 1 110 ? 9.058 -9.484 12.949 1.00 36.58 110 LEU A N 1
ATOM 625 C CA . LEU A 1 110 ? 8.277 -9.054 14.118 1.00 35.26 110 LEU A CA 1
ATOM 626 C C . LEU A 1 110 ? 6.820 -9.436 13.905 1.00 33.47 110 LEU A C 1
ATOM 627 O O . LEU A 1 110 ? 6.272 -9.261 12.790 1.00 33.82 110 LEU A O 1
ATOM 632 N N . LEU A 1 111 ? 6.220 -10.052 14.917 1.00 30.15 111 LEU A N 1
ATOM 633 C CA . LEU A 1 111 ? 4.781 -10.256 14.954 1.00 29.51 111 LEU A CA 1
ATOM 634 C C . LEU A 1 111 ? 4.093 -9.338 15.946 1.00 28.39 111 LEU A C 1
ATOM 635 O O . LEU A 1 111 ? 4.479 -9.266 17.132 1.00 28.67 111 LEU A O 1
ATOM 640 N N . VAL A 1 112 ? 3.066 -8.618 15.516 1.00 28.15 112 VAL A N 1
ATOM 641 C CA . VAL A 1 112 ? 2.431 -7.641 16.360 1.00 27.53 112 VAL A CA 1
ATOM 642 C C . VAL A 1 112 ? 0.978 -8.043 16.641 1.00 27.51 112 VAL A C 1
ATOM 643 O O . VAL A 1 112 ? 0.199 -8.311 15.697 1.00 27.82 112 VAL A O 1
ATOM 647 N N . VAL A 1 113 ? 0.600 -8.103 17.917 1.00 26.20 113 VAL A N 1
ATOM 648 C CA A VAL A 1 113 ? -0.768 -8.385 18.287 0.50 26.58 113 VAL A CA 1
ATOM 649 C CA B VAL A 1 113 ? -0.797 -8.372 18.304 0.50 25.84 113 VAL A CA 1
ATOM 650 C C . VAL A 1 113 ? -1.190 -7.423 19.418 1.00 26.08 113 VAL A C 1
ATOM 651 O O . VAL A 1 113 ? -0.319 -6.876 20.138 1.00 26.06 113 VAL A O 1
ATOM 658 N N . GLY A 1 114 ? -2.483 -7.197 19.568 1.00 26.12 114 GLY A N 1
ATOM 659 C CA . GLY A 1 114 ? -3.006 -6.517 20.755 1.00 26.37 114 GLY A CA 1
ATOM 660 C C . GLY A 1 114 ? -3.088 -7.449 21.961 1.00 26.55 114 GLY A C 1
ATOM 661 O O . GLY A 1 114 ? -2.715 -8.659 21.911 1.00 25.29 114 GLY A O 1
ATOM 662 N N . ASN A 1 115 ? -3.504 -6.885 23.086 1.00 27.92 115 ASN A N 1
ATOM 663 C CA . ASN A 1 115 ? -3.494 -7.610 24.393 1.00 28.09 115 ASN A CA 1
ATOM 664 C C . ASN A 1 115 ? -4.823 -8.147 24.942 1.00 27.78 115 ASN A C 1
ATOM 665 O O . ASN A 1 115 ? -4.862 -8.521 26.082 1.00 26.85 115 ASN A O 1
ATOM 670 N N . VAL A 1 116 ? -5.902 -8.235 24.160 1.00 28.96 116 VAL A N 1
ATOM 671 C CA . VAL A 1 116 ? -7.170 -8.691 24.706 1.00 30.30 116 VAL A CA 1
ATOM 672 C C . VAL A 1 116 ? -7.045 -10.126 25.219 1.00 30.82 116 VAL A C 1
ATOM 673 O O . VAL A 1 116 ? -6.419 -11.019 24.603 1.00 29.43 116 VAL A O 1
ATOM 677 N N . GLY A 1 117 ? -7.532 -10.301 26.452 1.00 29.95 117 GLY A N 1
ATOM 678 C CA . GLY A 1 117 ? -7.478 -11.607 27.081 1.00 29.60 117 GLY A CA 1
ATOM 679 C C . GLY A 1 117 ? -6.211 -11.929 27.879 1.00 28.63 117 GLY A C 1
ATOM 680 O O . GLY A 1 117 ? -6.219 -12.787 28.770 1.00 28.68 117 GLY A O 1
ATOM 681 N N . LEU A 1 118 ? -5.136 -11.207 27.651 1.00 27.60 118 LEU A N 1
ATOM 682 C CA . LEU A 1 118 ? -3.863 -11.583 28.263 1.00 27.31 118 LEU A CA 1
ATOM 683 C C . LEU A 1 118 ? -3.766 -11.653 29.773 1.00 26.89 118 LEU A C 1
ATOM 684 O O . LEU A 1 118 ? -3.028 -12.489 30.288 1.00 26.91 118 LEU A O 1
ATOM 689 N N . SER A 1 119 ? -4.416 -10.720 30.461 1.00 26.67 119 SER A N 1
ATOM 690 C CA . SER A 1 119 ? -4.317 -10.598 31.928 1.00 27.77 119 SER A CA 1
ATOM 691 C C . SER A 1 119 ? -5.583 -11.059 32.653 1.00 28.30 119 SER A C 1
ATOM 692 O O . SER A 1 119 ? -5.850 -10.683 33.807 1.00 28.79 119 SER A O 1
ATOM 695 N N . THR A 1 120 ? -6.397 -11.854 31.973 1.00 27.61 120 THR A N 1
ATOM 696 C CA . THR A 1 120 ? -7.644 -12.332 32.576 1.00 28.65 120 THR A CA 1
ATOM 697 C C . THR A 1 120 ? -7.562 -13.831 32.873 1.00 29.83 120 THR A C 1
ATOM 698 O O . THR A 1 120 ? -6.869 -14.591 32.213 1.00 28.95 120 THR A O 1
ATOM 702 N N . ILE A 1 121 ? -8.270 -14.248 33.898 1.00 31.78 121 ILE A N 1
ATOM 703 C CA . ILE A 1 121 ? -8.388 -15.680 34.198 1.00 33.38 121 ILE A CA 1
ATOM 704 C C . ILE A 1 121 ? -9.141 -16.447 33.058 1.00 34.35 121 ILE A C 1
ATOM 705 O O . ILE A 1 121 ? -8.767 -17.575 32.728 1.00 34.82 121 ILE A O 1
ATOM 710 N N . ALA A 1 122 ? -10.175 -15.836 32.478 1.00 34.67 122 ALA A N 1
ATOM 711 C CA . ALA A 1 122 ? -10.809 -16.410 31.308 1.00 36.36 122 ALA A CA 1
ATOM 712 C C . ALA A 1 122 ? -9.772 -16.750 30.225 1.00 35.69 122 ALA A C 1
ATOM 713 O O . ALA A 1 122 ? -9.795 -17.810 29.644 1.00 36.45 122 ALA A O 1
ATOM 715 N N . GLY A 1 123 ? -8.833 -15.851 30.022 1.00 35.64 123 GLY A N 1
ATOM 716 C CA . GLY A 1 123 ? -7.646 -16.072 29.195 1.00 35.45 123 GLY A CA 1
ATOM 717 C C . GLY A 1 123 ? -6.711 -17.216 29.575 1.00 38.38 123 GLY A C 1
ATOM 718 O O . GLY A 1 123 ? -6.262 -17.963 28.695 1.00 38.88 123 GLY A O 1
ATOM 719 N N . ARG A 1 124 ? -6.378 -17.373 30.860 1.00 39.36 124 ARG A N 1
ATOM 720 C CA . ARG A 1 124 ? -5.582 -18.487 31.259 1.00 41.35 124 ARG A CA 1
ATOM 721 C C . ARG A 1 124 ? -6.372 -19.746 30.935 1.00 43.49 124 ARG A C 1
ATOM 722 O O . ARG A 1 124 ? -5.790 -20.771 30.758 1.00 50.63 124 ARG A O 1
ATOM 730 N N . LEU A 1 125 ? -7.697 -19.689 30.944 1.00 43.72 125 LEU A N 1
ATOM 731 C CA . LEU A 1 125 ? -8.526 -20.896 30.856 1.00 45.54 125 LEU A CA 1
ATOM 732 C C . LEU A 1 125 ? -8.907 -21.283 29.434 1.00 45.04 125 LEU A C 1
ATOM 733 O O . LEU A 1 125 ? -9.097 -22.441 29.169 1.00 48.20 125 LEU A O 1
ATOM 738 N N . LEU A 1 126 ? -9.122 -20.295 28.580 1.00 42.79 126 LEU A N 1
ATOM 739 C CA . LEU A 1 126 ? -9.527 -20.476 27.215 1.00 42.45 126 LEU A CA 1
ATOM 740 C C . LEU A 1 126 ? -8.343 -20.249 26.244 1.00 39.77 126 LEU A C 1
ATOM 741 O O . LEU A 1 126 ? -8.439 -20.613 25.126 1.00 39.08 126 LEU A O 1
ATOM 746 N N . GLY A 1 127 ? -7.247 -19.671 26.710 1.00 37.10 127 GLY A N 1
ATOM 747 C CA . GLY A 1 127 ? -6.178 -19.254 25.886 1.00 35.75 127 GLY A CA 1
ATOM 748 C C . GLY A 1 127 ? -6.468 -17.844 25.450 1.00 35.05 127 GLY A C 1
ATOM 749 O O . GLY A 1 127 ? -7.645 -17.455 25.305 1.00 37.46 127 GLY A O 1
ATOM 750 N N . SER A 1 128 ? -5.398 -17.081 25.254 1.00 32.74 128 SER A N 1
ATOM 751 C CA . SER A 1 128 ? -5.469 -15.834 24.548 1.00 31.35 128 SER A CA 1
ATOM 752 C C . SER A 1 128 ? -4.528 -15.827 23.383 1.00 29.78 128 SER A C 1
ATOM 753 O O . SER A 1 128 ? -3.438 -16.347 23.418 1.00 28.41 128 SER A O 1
ATOM 756 N N . VAL A 1 129 ? -4.896 -15.026 22.418 1.00 30.79 129 VAL A N 1
ATOM 757 C CA . VAL A 1 129 ? -4.015 -14.851 21.275 1.00 30.36 129 VAL A CA 1
ATOM 758 C C . VAL A 1 129 ? -2.627 -14.355 21.643 1.00 29.55 129 VAL A C 1
ATOM 759 O O . VAL A 1 129 ? -1.645 -14.965 21.289 1.00 30.75 129 VAL A O 1
ATOM 763 N N . PRO A 1 130 ? -2.523 -13.276 22.399 1.00 29.39 130 PRO A N 1
ATOM 764 C CA . PRO A 1 130 ? -1.185 -12.789 22.632 1.00 28.89 130 PRO A CA 1
ATOM 765 C C . PRO A 1 130 ? -0.300 -13.689 23.398 1.00 29.13 130 PRO A C 1
ATOM 766 O O . PRO A 1 130 ? 0.842 -13.790 23.075 1.00 32.11 130 PRO A O 1
ATOM 770 N N . ALA A 1 131 ? -0.801 -14.353 24.420 1.00 30.80 131 ALA A N 1
ATOM 771 C CA . ALA A 1 131 ? 0.009 -15.273 25.176 1.00 30.40 131 ALA A CA 1
ATOM 772 C C . ALA A 1 131 ? 0.396 -16.478 24.312 1.00 30.86 131 ALA A C 1
ATOM 773 O O . ALA A 1 131 ? 1.515 -16.955 24.342 1.00 30.58 131 ALA A O 1
ATOM 775 N N . ASN A 1 132 ? -0.536 -16.994 23.540 1.00 31.79 132 ASN A N 1
ATOM 776 C CA . ASN A 1 132 ? -0.198 -18.146 22.721 1.00 34.98 132 ASN A CA 1
ATOM 777 C C . ASN A 1 132 ? 0.808 -17.787 21.613 1.00 33.38 132 ASN A C 1
ATOM 778 O O . ASN A 1 132 ? 1.819 -18.454 21.409 1.00 31.00 132 ASN A O 1
ATOM 783 N N . VAL A 1 133 ? 0.579 -16.653 20.979 1.00 32.00 133 VAL A N 1
ATOM 784 C CA . VAL A 1 133 ? 1.540 -16.164 20.017 1.00 31.74 133 VAL A CA 1
ATOM 785 C C . VAL A 1 133 ? 2.936 -15.940 20.589 1.00 29.94 133 VAL A C 1
ATOM 786 O O . VAL A 1 133 ? 3.913 -16.420 19.991 1.00 28.54 133 VAL A O 1
ATOM 790 N N . ALA A 1 134 ? 3.039 -15.265 21.752 1.00 29.26 134 ALA A N 1
ATOM 791 C CA . ALA A 1 134 ? 4.355 -15.031 22.367 1.00 29.15 134 ALA A CA 1
ATOM 792 C C . ALA A 1 134 ? 5.064 -16.342 22.559 1.00 31.48 134 ALA A C 1
ATOM 793 O O . ALA A 1 134 ? 6.291 -16.449 22.434 1.00 31.47 134 ALA A O 1
ATOM 795 N N . ARG A 1 135 ? 4.306 -17.356 22.964 1.00 32.86 135 ARG A N 1
ATOM 796 C CA . ARG A 1 135 ? 4.932 -18.611 23.285 1.00 36.09 135 ARG A CA 1
ATOM 797 C C . ARG A 1 135 ? 5.275 -19.400 22.021 1.00 37.85 135 ARG A C 1
ATOM 798 O O . ARG A 1 135 ? 6.286 -20.071 21.976 1.00 38.58 135 ARG A O 1
ATOM 806 N N . ARG A 1 136 ? 4.418 -19.371 21.007 1.00 37.75 136 ARG A N 1
ATOM 807 C CA . ARG A 1 136 ? 4.580 -20.291 19.861 1.00 40.44 136 ARG A CA 1
ATOM 808 C C . ARG A 1 136 ? 5.300 -19.672 18.658 1.00 40.32 136 ARG A C 1
ATOM 809 O O . ARG A 1 136 ? 5.866 -20.414 17.860 1.00 39.76 136 ARG A O 1
ATOM 817 N N . SER A 1 137 ? 5.290 -18.338 18.530 1.00 37.89 137 SER A N 1
ATOM 818 C CA . SER A 1 137 ? 6.002 -17.720 17.410 1.00 39.20 137 SER A CA 1
ATOM 819 C C . SER A 1 137 ? 7.482 -18.005 17.524 1.00 38.23 137 SER A C 1
ATOM 820 O O . SER A 1 137 ? 7.987 -18.193 18.602 1.00 40.65 137 SER A O 1
ATOM 823 N N . LYS A 1 138 ? 8.180 -18.013 16.430 1.00 37.09 138 LYS A N 1
ATOM 824 C CA . LYS A 1 138 ? 9.613 -18.102 16.411 1.00 38.99 138 LYS A CA 1
ATOM 825 C C . LYS A 1 138 ? 10.213 -16.744 16.126 1.00 36.65 138 LYS A C 1
ATOM 826 O O . LYS A 1 138 ? 11.367 -16.649 15.768 1.00 38.14 138 LYS A O 1
ATOM 832 N N . THR A 1 139 ? 9.410 -15.701 16.189 1.00 35.18 139 THR A N 1
ATOM 833 C CA . THR A 1 139 ? 9.863 -14.327 15.979 1.00 35.46 139 THR A CA 1
ATOM 834 C C . THR A 1 139 ? 9.576 -13.493 17.236 1.00 32.64 139 THR A C 1
ATOM 835 O O . THR A 1 139 ? 8.764 -13.883 18.089 1.00 31.01 139 THR A O 1
ATOM 839 N N . ASP A 1 140 ? 10.232 -12.346 17.315 1.00 31.16 140 ASP A N 1
ATOM 840 C CA . ASP A 1 140 ? 9.891 -11.332 18.309 1.00 30.26 140 ASP A CA 1
ATOM 841 C C . ASP A 1 140 ? 8.393 -11.035 18.244 1.00 28.43 140 ASP A C 1
ATOM 842 O O . ASP A 1 140 ? 7.768 -11.062 17.160 1.00 27.23 140 ASP A O 1
ATOM 847 N N . VAL A 1 141 ? 7.786 -10.870 19.422 1.00 26.34 141 VAL A N 1
ATOM 848 C CA . VAL A 1 141 ? 6.396 -10.562 19.467 1.00 25.15 141 VAL A CA 1
ATOM 849 C C . VAL A 1 141 ? 6.191 -9.280 20.272 1.00 25.56 141 VAL A C 1
ATOM 850 O O . VAL A 1 141 ? 6.571 -9.177 21.501 1.00 25.85 141 VAL A O 1
ATOM 854 N N . LEU A 1 142 ? 5.497 -8.347 19.644 1.00 25.92 142 LEU A N 1
ATOM 855 C CA . LEU A 1 142 ? 5.169 -7.067 20.293 1.00 26.76 142 LEU A CA 1
ATOM 856 C C . LEU A 1 142 ? 3.751 -7.203 20.701 1.00 26.64 142 LEU A C 1
ATOM 857 O O . LEU A 1 142 ? 2.865 -7.395 19.867 1.00 26.33 142 LEU A O 1
ATOM 862 N N . ILE A 1 143 ? 3.524 -7.159 21.997 1.00 26.18 143 ILE A N 1
ATOM 863 C CA . ILE A 1 143 ? 2.163 -7.191 22.475 1.00 26.89 143 ILE A CA 1
ATOM 864 C C . ILE A 1 143 ? 1.731 -5.733 22.818 1.00 27.83 143 ILE A C 1
ATOM 865 O O . ILE A 1 143 ? 2.220 -5.158 23.771 1.00 25.35 143 ILE A O 1
ATOM 870 N N . VAL A 1 144 ? 0.877 -5.155 21.983 1.00 29.63 144 VAL A N 1
ATOM 871 C CA . VAL A 1 144 ? 0.494 -3.738 22.147 1.00 30.15 144 VAL A CA 1
ATOM 872 C C . VAL A 1 144 ? -0.583 -3.667 23.223 1.00 29.97 144 VAL A C 1
ATOM 873 O O . VAL A 1 144 ? -1.515 -4.454 23.199 1.00 29.31 144 VAL A O 1
ATOM 877 N N . HIS A 1 145 ? -0.491 -2.664 24.086 1.00 32.62 145 HIS A N 1
ATOM 878 C CA . HIS A 1 145 ? -1.443 -2.477 25.185 1.00 32.34 145 HIS A CA 1
ATOM 879 C C . HIS A 1 145 ? -2.662 -1.774 24.630 1.00 32.51 145 HIS A C 1
ATOM 880 O O . HIS A 1 145 ? -2.838 -0.581 24.769 1.00 32.95 145 HIS A O 1
ATOM 887 N N . THR A 1 146 ? -3.531 -2.520 24.023 1.00 31.49 146 THR A N 1
ATOM 888 C CA . THR A 1 146 ? -4.582 -1.928 23.290 1.00 33.34 146 THR A CA 1
ATOM 889 C C . THR A 1 146 ? -5.821 -1.787 24.092 1.00 35.89 146 THR A C 1
ATOM 890 O O . THR A 1 146 ? -6.711 -1.068 23.687 1.00 38.33 146 THR A O 1
ATOM 894 N N . SER A 1 147 ? -5.906 -2.465 25.214 1.00 36.72 147 SER A N 1
ATOM 895 C CA . SER A 1 147 ? -7.083 -2.345 26.088 1.00 40.48 147 SER A CA 1
ATOM 896 C C . SER A 1 147 ? -6.637 -2.475 27.576 1.00 42.08 147 SER A C 1
ATOM 897 O O . SER A 1 147 ? -5.503 -2.868 27.868 1.00 43.04 147 SER A O 1
ATOM 901 N N . SER B 1 2 ? 2.805 7.484 16.560 1.00 81.48 2 SER B N 1
ATOM 902 C CA . SER B 1 2 ? 3.351 8.132 17.811 1.00 76.71 2 SER B CA 1
ATOM 903 C C . SER B 1 2 ? 4.628 7.415 18.302 1.00 63.77 2 SER B C 1
ATOM 904 O O . SER B 1 2 ? 4.548 6.392 18.945 1.00 67.97 2 SER B O 1
ATOM 907 N N . ALA B 1 3 ? 5.799 7.952 18.016 1.00 56.64 3 ALA B N 1
ATOM 908 C CA . ALA B 1 3 ? 7.024 7.222 18.265 1.00 53.28 3 ALA B CA 1
ATOM 909 C C . ALA B 1 3 ? 7.348 6.931 19.764 1.00 50.06 3 ALA B C 1
ATOM 910 O O . ALA B 1 3 ? 7.133 7.741 20.680 1.00 49.10 3 ALA B O 1
ATOM 912 N N . TYR B 1 4 ? 7.820 5.729 20.008 1.00 44.57 4 TYR B N 1
ATOM 913 C CA . TYR B 1 4 ? 8.354 5.397 21.299 1.00 42.77 4 TYR B CA 1
ATOM 914 C C . TYR B 1 4 ? 9.446 6.448 21.665 1.00 44.06 4 TYR B C 1
ATOM 915 O O . TYR B 1 4 ? 10.390 6.657 20.884 1.00 43.32 4 TYR B O 1
ATOM 924 N N . GLN B 1 5 ? 9.297 7.070 22.840 1.00 43.66 5 GLN B N 1
ATOM 925 C CA . GLN B 1 5 ? 10.256 8.021 23.394 1.00 46.27 5 GLN B CA 1
ATOM 926 C C . GLN B 1 5 ? 11.154 7.377 24.473 1.00 43.39 5 GLN B C 1
ATOM 927 O O . GLN B 1 5 ? 12.304 7.798 24.703 1.00 42.54 5 GLN B O 1
ATOM 933 N N . THR B 1 6 ? 10.630 6.371 25.154 1.00 39.67 6 THR B N 1
ATOM 934 C CA . THR B 1 6 ? 11.331 5.804 26.306 1.00 38.68 6 THR B CA 1
ATOM 935 C C . THR B 1 6 ? 11.153 4.294 26.356 1.00 34.80 6 THR B C 1
ATOM 936 O O . THR B 1 6 ? 10.067 3.814 26.535 1.00 3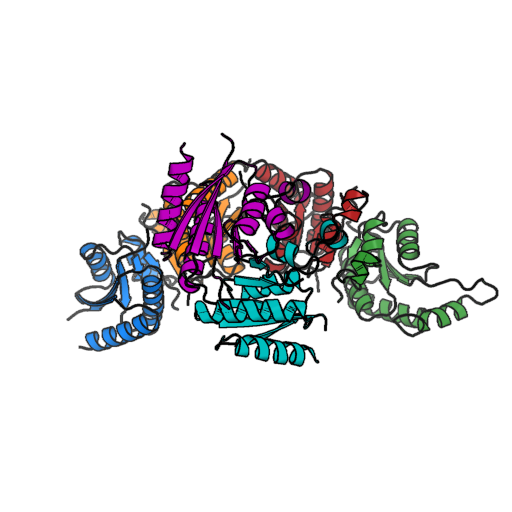3.36 6 THR B O 1
ATOM 940 N N . VAL B 1 7 ? 12.238 3.566 26.206 1.00 33.67 7 VAL B N 1
ATOM 941 C CA . VAL B 1 7 ? 12.176 2.114 26.145 1.00 32.82 7 VAL B CA 1
ATOM 942 C C . VAL B 1 7 ? 12.940 1.572 27.354 1.00 32.56 7 VAL B C 1
ATOM 943 O O . VAL B 1 7 ? 14.032 2.016 27.638 1.00 34.35 7 VAL B O 1
ATOM 947 N N . VAL B 1 8 ? 12.337 0.634 28.047 1.00 31.34 8 VAL B N 1
ATOM 948 C CA . VAL B 1 8 ? 12.967 -0.046 29.147 1.00 30.44 8 VAL B CA 1
ATOM 949 C C . VAL B 1 8 ? 13.264 -1.493 28.807 1.00 28.72 8 VAL B C 1
ATOM 950 O O . VAL B 1 8 ? 12.375 -2.187 28.354 1.00 27.94 8 VAL B O 1
ATOM 954 N N . VAL B 1 9 ? 14.502 -1.923 29.046 1.00 29.43 9 VAL B N 1
ATOM 955 C CA . VAL B 1 9 ? 14.915 -3.286 28.798 1.00 29.71 9 VAL B CA 1
ATOM 956 C C . VAL B 1 9 ? 15.520 -3.870 30.038 1.00 30.74 9 VAL B C 1
ATOM 957 O O . VAL B 1 9 ? 16.297 -3.229 30.733 1.00 31.90 9 VAL B O 1
ATOM 961 N N . GLY B 1 10 ? 15.111 -5.101 30.336 1.00 30.12 10 GLY B N 1
ATOM 962 C CA . GLY B 1 10 ? 15.588 -5.852 31.488 1.00 28.80 10 GLY B CA 1
ATOM 963 C C . GLY B 1 10 ? 16.627 -6.843 31.061 1.00 28.65 10 GLY B C 1
ATOM 964 O O . GLY B 1 10 ? 16.428 -7.561 30.091 1.00 29.46 10 GLY B O 1
ATOM 965 N N . THR B 1 11 ? 17.783 -6.803 31.722 1.00 29.49 11 THR B N 1
ATOM 966 C CA . THR B 1 11 ? 18.804 -7.821 31.569 1.00 29.73 11 THR B CA 1
ATOM 967 C C . THR B 1 11 ? 19.262 -8.399 32.908 1.00 29.74 11 THR B C 1
ATOM 968 O O . THR B 1 11 ? 19.437 -7.639 33.843 1.00 31.60 11 THR B O 1
ATOM 972 N N . ASP B 1 12 ? 19.426 -9.726 32.996 1.00 29.04 12 ASP B N 1
ATOM 973 C CA . ASP B 1 12 ? 20.092 -10.390 34.136 1.00 29.64 12 ASP B CA 1
ATOM 974 C C . ASP B 1 12 ? 21.551 -10.808 33.839 1.00 31.18 12 ASP B C 1
ATOM 975 O O . ASP B 1 12 ? 22.148 -11.566 34.586 1.00 31.79 12 ASP B O 1
ATOM 980 N N . GLY B 1 13 ? 22.133 -10.304 32.768 1.00 31.21 13 GLY B N 1
ATOM 981 C CA . GLY B 1 13 ? 23.477 -10.700 32.412 1.00 33.37 13 GLY B CA 1
ATOM 982 C C . GLY B 1 13 ? 23.582 -11.949 31.556 1.00 33.09 13 GLY B C 1
ATOM 983 O O . GLY B 1 13 ? 24.668 -12.283 31.091 1.00 34.63 13 GLY B O 1
ATOM 984 N N . SER B 1 14 ? 22.469 -12.659 31.385 1.00 31.32 14 SER B N 1
ATOM 985 C CA . SER B 1 14 ? 22.434 -13.818 30.510 1.00 31.19 14 SER B CA 1
ATOM 986 C C . SER B 1 14 ? 22.652 -13.438 29.060 1.00 30.82 14 SER B C 1
ATOM 987 O O . SER B 1 14 ? 22.220 -12.356 28.686 1.00 31.50 14 SER B O 1
ATOM 990 N N . ASP B 1 15 ? 23.288 -14.326 28.276 1.00 31.30 15 ASP B N 1
ATOM 991 C CA . ASP B 1 15 ? 23.450 -14.125 26.808 1.00 32.88 15 ASP B CA 1
ATOM 992 C C . ASP B 1 15 ? 22.101 -13.957 26.158 1.00 31.26 15 ASP B C 1
ATOM 993 O O . ASP B 1 15 ? 21.928 -13.066 25.356 1.00 31.44 15 ASP B O 1
ATOM 998 N N . SER B 1 16 ? 21.113 -14.748 26.567 1.00 31.23 16 SER B N 1
ATOM 999 C CA . SER B 1 16 ? 19.742 -14.608 26.060 1.00 30.42 16 SER B CA 1
ATOM 1000 C C . SER B 1 16 ? 19.285 -13.180 26.295 1.00 30.40 16 SER B C 1
ATOM 1001 O O . SER B 1 16 ? 18.878 -12.434 25.377 1.00 28.72 16 SER B O 1
ATOM 1004 N N . SER B 1 17 ? 19.467 -12.710 27.531 1.00 29.71 17 SER B N 1
ATOM 1005 C CA . SER B 1 17 ? 18.974 -11.362 27.820 1.00 28.52 17 SER B CA 1
ATOM 1006 C C . SER B 1 17 ? 19.718 -10.263 27.027 1.00 29.66 17 SER B C 1
ATOM 1007 O O . SER B 1 17 ? 19.151 -9.204 26.712 1.00 29.92 17 SER B O 1
ATOM 1010 N N . LEU B 1 18 ? 20.996 -10.475 26.752 1.00 30.88 18 LEU B N 1
ATOM 1011 C CA . LEU B 1 18 ? 21.744 -9.479 26.039 1.00 33.19 18 LEU B CA 1
ATOM 1012 C C . LEU B 1 18 ? 21.259 -9.353 24.601 1.00 33.93 18 LEU B C 1
ATOM 1013 O O . LEU B 1 18 ? 21.414 -8.287 23.993 1.00 34.82 18 LEU B O 1
ATOM 1018 N N . ARG B 1 19 ? 20.648 -10.412 24.088 1.00 35.21 19 ARG B N 1
ATOM 1019 C CA . ARG B 1 19 ? 19.988 -10.358 22.802 1.00 37.04 19 ARG B CA 1
ATOM 1020 C C . ARG B 1 19 ? 18.753 -9.470 22.895 1.00 34.97 19 ARG B C 1
ATOM 1021 O O . ARG B 1 19 ? 18.417 -8.816 21.897 1.00 32.18 19 ARG B O 1
ATOM 1029 N N . ALA B 1 20 ? 18.056 -9.507 24.027 1.00 29.58 20 ALA B N 1
ATOM 1030 C CA . ALA B 1 20 ? 16.957 -8.608 24.261 1.00 29.91 20 ALA B CA 1
ATOM 1031 C C . ALA B 1 20 ? 17.434 -7.161 24.288 1.00 31.13 20 ALA B C 1
ATOM 1032 O O . ALA B 1 20 ? 16.748 -6.289 23.777 1.00 31.14 20 ALA B O 1
ATOM 1034 N N . VAL B 1 21 ? 18.584 -6.907 24.910 1.00 31.42 21 VAL B N 1
ATOM 1035 C CA . VAL B 1 21 ? 19.201 -5.590 24.865 1.00 32.76 21 VAL B CA 1
ATOM 1036 C C . VAL B 1 21 ? 19.595 -5.123 23.408 1.00 34.69 21 VAL B C 1
ATOM 1037 O O . VAL B 1 21 ? 19.316 -3.971 23.027 1.00 34.31 21 VAL B O 1
ATOM 1041 N N . ASP B 1 22 ? 20.245 -6.002 22.629 1.00 35.16 22 ASP B N 1
ATOM 1042 C CA . ASP B 1 22 ? 20.532 -5.698 21.232 1.00 36.77 22 ASP B CA 1
ATOM 1043 C C . ASP B 1 22 ? 19.261 -5.156 20.595 1.00 38.03 22 ASP B C 1
ATOM 1044 O O . ASP B 1 22 ? 19.303 -4.059 20.027 1.00 39.58 22 ASP B O 1
ATOM 1049 N N . ARG B 1 23 ? 18.141 -5.892 20.716 1.00 36.75 23 ARG B N 1
ATOM 1050 C CA . ARG B 1 23 ? 16.910 -5.491 20.065 1.00 37.15 23 ARG B CA 1
ATOM 1051 C C . ARG B 1 23 ? 16.348 -4.197 20.635 1.00 37.12 23 ARG B C 1
ATOM 1052 O O . ARG B 1 23 ? 15.922 -3.316 19.878 1.00 37.89 23 ARG B O 1
ATOM 1060 N N . ALA B 1 24 ? 16.336 -4.037 21.959 1.00 34.60 24 ALA B N 1
ATOM 1061 C CA . ALA B 1 24 ? 15.842 -2.796 22.489 1.00 34.24 24 ALA B CA 1
ATOM 1062 C C . ALA B 1 24 ? 16.704 -1.659 22.008 1.00 35.27 24 ALA B C 1
ATOM 1063 O O . ALA B 1 24 ? 16.199 -0.624 21.773 1.00 34.37 24 ALA B O 1
ATOM 1065 N N . GLY B 1 25 ? 18.010 -1.863 21.887 1.00 37.34 25 GLY B N 1
ATOM 1066 C CA . GLY B 1 25 ? 18.914 -0.837 21.402 1.00 39.39 25 GLY B CA 1
ATOM 1067 C C . GLY B 1 25 ? 18.667 -0.386 19.965 1.00 41.37 25 GLY B C 1
ATOM 1068 O O . GLY B 1 25 ? 18.763 0.815 19.648 1.00 41.90 25 GLY B O 1
ATOM 1069 N N . GLN B 1 26 ? 18.320 -1.351 19.118 1.00 42.66 26 GLN B N 1
ATOM 1070 C CA . GLN B 1 26 ? 17.934 -1.087 17.737 1.00 45.49 26 GLN B CA 1
ATOM 1071 C C . GLN B 1 26 ? 16.640 -0.308 17.716 1.00 44.06 26 GLN B C 1
ATOM 1072 O O . GLN B 1 26 ? 16.523 0.685 17.013 1.00 42.90 26 GLN B O 1
ATOM 1078 N N . ILE B 1 27 ? 15.659 -0.721 18.508 1.00 42.41 27 ILE B N 1
ATOM 1079 C CA . ILE B 1 27 ? 14.353 -0.046 18.466 1.00 43.39 27 ILE B CA 1
ATOM 1080 C C . ILE B 1 27 ? 14.469 1.361 18.986 1.00 43.66 27 ILE B C 1
ATOM 1081 O O . ILE B 1 27 ? 13.908 2.304 18.415 1.00 44.73 27 ILE B O 1
ATOM 1086 N N . ALA B 1 28 ? 15.246 1.530 20.034 1.00 41.86 28 ALA B N 1
ATOM 1087 C CA . ALA B 1 28 ? 15.480 2.879 20.526 1.00 43.30 28 ALA B CA 1
ATOM 1088 C C . ALA B 1 28 ? 16.166 3.754 19.473 1.00 45.49 28 ALA B C 1
ATOM 1089 O O . ALA B 1 28 ? 15.764 4.904 19.267 1.00 45.82 28 ALA B O 1
ATOM 1091 N N . ALA B 1 29 ? 17.232 3.248 18.840 1.00 45.44 29 ALA B N 1
ATOM 1092 C CA . ALA B 1 29 ? 17.946 4.084 17.919 1.00 46.48 29 ALA B CA 1
ATOM 1093 C C . ALA B 1 29 ? 16.993 4.508 16.806 1.00 48.49 29 ALA B C 1
ATOM 1094 O O . ALA B 1 29 ? 17.019 5.676 16.385 1.00 48.93 29 ALA B O 1
ATOM 1096 N N . ALA B 1 30 ? 16.121 3.593 16.358 1.00 49.24 30 ALA B N 1
ATOM 1097 C CA . ALA B 1 30 ? 15.175 3.894 15.233 1.00 50.90 30 ALA B CA 1
ATOM 1098 C C . ALA B 1 30 ? 14.085 4.880 15.597 1.00 51.85 30 ALA B C 1
ATOM 1099 O O . ALA B 1 30 ? 13.631 5.636 14.755 1.00 52.08 30 ALA B O 1
ATOM 1101 N N . SER B 1 31 ? 13.606 4.797 16.833 1.00 50.44 31 SER B N 1
ATOM 1102 C CA . SER B 1 31 ? 12.603 5.710 17.343 1.00 50.58 31 SER B CA 1
ATOM 1103 C C . SER B 1 31 ? 13.250 6.999 17.843 1.00 51.23 31 SER B C 1
ATOM 1104 O O . SER B 1 31 ? 12.546 7.905 18.238 1.00 50.15 31 SER B O 1
ATOM 1107 N N . ASN B 1 32 ? 14.582 7.068 17.855 1.00 51.23 32 ASN B N 1
ATOM 1108 C CA . ASN B 1 32 ? 15.257 8.120 18.544 1.00 52.58 32 ASN B CA 1
ATOM 1109 C C . ASN B 1 32 ? 14.853 8.218 20.020 1.00 49.99 32 ASN B C 1
ATOM 1110 O O . ASN B 1 32 ? 14.548 9.294 20.496 1.00 49.21 32 ASN B O 1
ATOM 1115 N N . ALA B 1 33 ? 14.795 7.081 20.737 1.00 46.81 33 ALA B N 1
ATOM 1116 C CA . ALA B 1 33 ? 14.345 7.079 22.132 1.00 44.64 33 ALA B CA 1
ATOM 1117 C C . ALA B 1 33 ? 15.445 6.957 23.161 1.00 43.44 33 ALA B C 1
ATOM 1118 O O . ALA B 1 33 ? 16.532 6.451 22.903 1.00 44.11 33 ALA B O 1
ATOM 1120 N N . LYS B 1 34 ? 15.129 7.402 24.361 1.00 43.32 34 LYS B N 1
ATOM 1121 C CA . LYS B 1 34 ? 15.934 7.068 25.508 1.00 43.39 34 LYS B CA 1
ATOM 1122 C C . LYS B 1 34 ? 15.791 5.548 25.771 1.00 40.29 34 LYS B C 1
ATOM 1123 O O . LYS B 1 34 ? 14.672 5.045 25.868 1.00 38.07 34 LYS B O 1
ATOM 1129 N N . LEU B 1 35 ? 16.920 4.855 25.883 1.00 38.11 35 LEU B N 1
ATOM 1130 C CA . LEU B 1 35 ? 16.945 3.526 26.410 1.00 37.25 35 LEU B CA 1
ATOM 1131 C C . LEU B 1 35 ? 17.396 3.437 27.901 1.00 36.11 35 LEU B C 1
ATOM 1132 O O . LEU B 1 35 ? 18.457 3.981 28.298 1.00 38.00 35 LEU B O 1
ATOM 1137 N N . ILE B 1 36 ? 16.604 2.716 28.693 1.00 34.11 36 ILE B N 1
ATOM 1138 C CA . ILE B 1 36 ? 16.899 2.478 30.104 1.00 33.88 36 ILE B CA 1
ATOM 1139 C C . ILE B 1 36 ? 17.168 0.976 30.243 1.00 33.17 36 ILE B C 1
ATOM 1140 O O . ILE B 1 36 ? 16.299 0.147 29.977 1.00 31.61 36 ILE B O 1
ATOM 1145 N N . ILE B 1 37 ? 18.396 0.628 30.596 1.00 33.49 37 ILE B N 1
ATOM 1146 C CA . ILE B 1 37 ? 18.722 -0.758 30.845 1.00 33.61 37 ILE B CA 1
ATOM 1147 C C . ILE B 1 37 ? 18.587 -0.988 32.347 1.00 33.60 37 ILE B C 1
ATOM 1148 O O . ILE B 1 37 ? 19.246 -0.307 33.154 1.00 34.32 37 ILE B O 1
ATOM 1153 N N . ALA B 1 38 ? 17.761 -1.949 32.726 1.00 31.78 38 ALA B N 1
ATOM 1154 C CA . ALA B 1 38 ? 17.533 -2.270 34.128 1.00 32.01 38 ALA B CA 1
ATOM 1155 C C . ALA B 1 38 ? 17.957 -3.695 34.504 1.00 31.80 38 ALA B C 1
ATOM 1156 O O . ALA B 1 38 ? 17.745 -4.644 33.747 1.00 31.96 38 ALA B O 1
ATOM 1158 N N . THR B 1 39 ? 18.585 -3.833 35.659 1.00 32.01 39 THR B N 1
ATOM 1159 C CA . THR B 1 39 ? 18.952 -5.119 36.176 1.00 33.18 39 THR B CA 1
ATOM 1160 C C . THR B 1 39 ? 18.451 -5.182 37.615 1.00 32.89 39 THR B C 1
ATOM 1161 O O . THR B 1 39 ? 18.856 -4.358 38.505 1.00 31.77 39 THR B O 1
ATOM 1165 N N . ALA B 1 40 ? 17.559 -6.134 37.854 1.00 30.83 40 ALA B N 1
ATOM 1166 C CA . ALA B 1 40 ? 16.995 -6.288 39.200 1.00 32.10 40 ALA B CA 1
ATOM 1167 C C . ALA B 1 40 ? 17.874 -7.243 39.949 1.00 33.05 40 ALA B C 1
ATOM 1168 O O . ALA B 1 40 ? 18.332 -8.227 39.377 1.00 32.54 40 ALA B O 1
ATOM 1170 N N . TYR B 1 41 ? 18.092 -6.996 41.218 1.00 36.05 41 TYR B N 1
ATOM 1171 C CA . TYR B 1 41 ? 18.848 -7.938 42.043 1.00 38.97 41 TYR B CA 1
ATOM 1172 C C . TYR B 1 41 ? 18.468 -7.792 43.557 1.00 42.18 41 TYR B C 1
ATOM 1173 O O . TYR B 1 41 ? 18.034 -6.743 43.975 1.00 40.60 41 TYR B O 1
ATOM 1182 N N . PHE B 1 42 ? 18.596 -8.885 44.319 1.00 47.53 42 PHE B N 1
ATOM 1183 C CA . PHE B 1 42 ? 18.525 -8.893 45.816 1.00 54.03 42 PHE B CA 1
ATOM 1184 C C . PHE B 1 42 ? 19.980 -8.864 46.358 1.00 57.14 42 PHE B C 1
ATOM 1185 O O . PHE B 1 42 ? 20.692 -9.845 46.223 1.00 58.81 42 PHE B O 1
ATOM 1193 N N . PRO B 1 43 ? 20.456 -7.761 46.946 1.00 64.22 43 PRO B N 1
ATOM 1194 C CA . PRO B 1 43 ? 21.919 -7.653 47.275 1.00 67.62 43 PRO B CA 1
ATOM 1195 C C . PRO B 1 43 ? 22.462 -8.712 48.250 1.00 67.93 43 PRO B C 1
ATOM 1196 O O . PRO B 1 43 ? 21.755 -9.056 49.195 1.00 62.52 43 PRO B O 1
ATOM 1200 N N . GLY B 1 63 ? 30.609 -7.743 46.473 1.00 82.46 63 GLY B N 1
ATOM 1201 C CA . GLY B 1 63 ? 29.229 -7.635 46.908 1.00 83.75 63 GLY B CA 1
ATOM 1202 C C . GLY B 1 63 ? 28.280 -7.464 45.732 1.00 83.40 63 GLY B C 1
ATOM 1203 O O . GLY B 1 63 ? 27.634 -8.430 45.298 1.00 80.87 63 GLY B O 1
ATOM 1204 N N . ASN B 1 64 ? 28.201 -6.234 45.208 1.00 81.40 64 ASN B N 1
ATOM 1205 C CA . ASN B 1 64 ? 27.305 -5.896 44.067 1.00 73.41 64 ASN B CA 1
ATOM 1206 C C . ASN B 1 64 ? 28.063 -5.426 42.790 1.00 67.77 64 ASN B C 1
ATOM 1207 O O . ASN B 1 64 ? 27.481 -4.850 41.869 1.00 62.40 64 ASN B O 1
ATOM 1212 N N . ALA B 1 65 ? 29.362 -5.719 42.756 1.00 68.69 65 ALA B N 1
ATOM 1213 C CA . ALA B 1 65 ? 30.226 -5.528 41.587 1.00 66.27 65 ALA B CA 1
ATOM 1214 C C . ALA B 1 65 ? 29.672 -6.192 40.283 1.00 64.32 65 ALA B C 1
ATOM 1215 O O . ALA B 1 65 ? 29.639 -5.540 39.234 1.00 61.90 65 ALA B O 1
ATOM 1217 N N . PRO B 1 66 ? 29.176 -7.455 40.344 1.00 63.80 66 PRO B N 1
ATOM 1218 C CA . PRO B 1 66 ? 28.650 -8.031 39.079 1.00 56.73 66 PRO B CA 1
ATOM 1219 C C . PRO B 1 66 ? 27.441 -7.314 38.504 1.00 50.72 66 PRO B C 1
ATOM 1220 O O . PRO B 1 66 ? 27.261 -7.374 37.302 1.00 44.71 66 PRO B O 1
ATOM 1224 N N . ILE B 1 67 ? 26.635 -6.622 39.310 1.00 47.78 67 ILE B N 1
ATOM 1225 C CA . ILE B 1 67 ? 25.482 -5.931 38.724 1.00 46.59 67 ILE B CA 1
ATOM 1226 C C . ILE B 1 67 ? 25.968 -4.833 37.821 1.00 45.95 67 ILE B C 1
ATOM 1227 O O . ILE B 1 67 ? 25.456 -4.664 36.730 1.00 43.44 67 ILE B O 1
ATOM 1232 N N . TYR B 1 68 ? 27.011 -4.140 38.210 1.00 49.62 68 TYR B N 1
ATOM 1233 C CA . TYR B 1 68 ? 27.533 -3.078 37.324 1.00 51.04 68 TYR B CA 1
ATOM 1234 C C . TYR B 1 68 ? 28.305 -3.673 36.140 1.00 47.73 68 TYR B C 1
ATOM 1235 O O . TYR B 1 68 ? 28.357 -3.088 35.072 1.00 46.82 68 TYR B O 1
ATOM 1244 N N . ALA B 1 69 ? 28.889 -4.844 36.292 1.00 46.56 69 ALA B N 1
ATOM 1245 C CA . ALA B 1 69 ? 29.496 -5.497 35.112 1.00 46.02 69 ALA B CA 1
ATOM 1246 C C . ALA B 1 69 ? 28.423 -5.819 34.039 1.00 42.91 69 ALA B C 1
ATOM 1247 O O . ALA B 1 69 ? 28.581 -5.518 32.874 1.00 42.06 69 ALA B O 1
ATOM 1249 N N . ILE B 1 70 ? 27.303 -6.369 34.486 1.00 41.44 70 ILE B N 1
ATOM 1250 C CA . ILE B 1 70 ? 26.118 -6.603 33.647 1.00 39.44 70 ILE B CA 1
ATOM 1251 C C . ILE B 1 70 ? 25.645 -5.310 32.999 1.00 40.58 70 ILE B C 1
ATOM 1252 O O . ILE B 1 70 ? 25.310 -5.297 31.800 1.00 42.11 70 ILE B O 1
ATOM 1257 N N . LEU B 1 71 ? 25.548 -4.227 33.763 1.00 40.30 71 LEU B N 1
ATOM 1258 C CA . LEU B 1 71 ? 25.050 -3.002 33.148 1.00 41.42 71 LEU B CA 1
ATOM 1259 C C . LEU B 1 71 ? 26.028 -2.448 32.111 1.00 42.14 71 LEU B C 1
ATOM 1260 O O . LEU B 1 71 ? 25.563 -2.045 31.080 1.00 41.08 71 LEU B O 1
ATOM 1265 N N . ARG B 1 72 ? 27.343 -2.424 32.366 1.00 44.39 72 ARG B N 1
ATOM 1266 C CA . ARG B 1 72 ? 28.264 -1.921 31.334 1.00 49.86 72 ARG B CA 1
ATOM 1267 C C . ARG B 1 72 ? 28.277 -2.781 30.063 1.00 48.92 72 ARG B C 1
ATOM 1268 O O . ARG B 1 72 ? 28.244 -2.269 28.948 1.00 50.85 72 ARG B O 1
ATOM 1276 N N . GLU B 1 73 ? 28.293 -4.097 30.189 1.00 48.67 73 GLU B N 1
ATOM 1277 C CA . GLU B 1 73 ? 28.213 -4.909 28.990 1.00 47.20 73 GLU B CA 1
ATOM 1278 C C . GLU B 1 73 ? 26.895 -4.651 28.263 1.00 44.47 73 GLU B C 1
ATOM 1279 O O . GLU B 1 73 ? 26.904 -4.460 27.050 1.00 45.45 73 GLU B O 1
ATOM 1285 N N . ALA B 1 74 ? 25.774 -4.586 28.976 1.00 40.72 74 ALA B N 1
ATOM 1286 C CA . ALA B 1 74 ? 24.521 -4.299 28.287 1.00 39.73 74 ALA B CA 1
ATOM 1287 C C . ALA B 1 74 ? 24.583 -2.979 27.559 1.00 41.20 74 ALA B C 1
ATOM 1288 O O . ALA B 1 74 ? 24.046 -2.830 26.457 1.00 41.50 74 ALA B O 1
ATOM 1290 N N . ASN B 1 75 ? 25.215 -2.013 28.198 1.00 42.13 75 ASN B N 1
ATOM 1291 C CA . ASN B 1 75 ? 25.426 -0.694 27.592 1.00 44.51 75 ASN B CA 1
ATOM 1292 C C . ASN B 1 75 ? 26.226 -0.759 26.271 1.00 44.03 75 ASN B C 1
ATOM 1293 O O . ASN B 1 75 ? 25.834 -0.187 25.265 1.00 42.70 75 ASN B O 1
ATOM 1298 N N . ASP B 1 76 ? 27.355 -1.446 26.314 1.00 44.81 76 ASP B N 1
ATOM 1299 C CA . ASP B 1 76 ? 28.158 -1.679 25.130 1.00 46.34 76 ASP B CA 1
ATOM 1300 C C . ASP B 1 76 ? 27.326 -2.359 24.037 1.00 44.63 76 ASP B C 1
ATOM 1301 O O . ASP B 1 76 ? 27.414 -1.976 22.884 1.00 45.93 76 ASP B O 1
ATOM 1306 N N . ARG B 1 77 ? 26.484 -3.326 24.389 1.00 43.05 77 ARG B N 1
ATOM 1307 C CA . ARG B 1 77 ? 25.707 -4.037 23.370 1.00 41.18 77 ARG B CA 1
ATOM 1308 C C . ARG B 1 77 ? 24.700 -3.082 22.771 1.00 41.50 77 ARG B C 1
ATOM 1309 O O . ARG B 1 77 ? 24.583 -3.001 21.553 1.00 42.49 77 ARG B O 1
ATOM 1317 N N . ALA B 1 78 ? 23.999 -2.322 23.619 1.00 41.71 78 ALA B N 1
ATOM 1318 C CA . ALA B 1 78 ? 23.009 -1.362 23.127 1.00 42.16 78 ALA B CA 1
ATOM 1319 C C . ALA B 1 78 ? 23.619 -0.252 22.280 1.00 44.07 78 ALA B C 1
ATOM 1320 O O . ALA B 1 78 ? 23.062 0.160 21.275 1.00 44.98 78 ALA B O 1
ATOM 1322 N N . LYS B 1 79 ? 24.789 0.205 22.655 1.00 46.91 79 LYS B N 1
ATOM 1323 C CA . LYS B 1 79 ? 25.470 1.256 21.904 1.00 50.25 79 LYS B CA 1
ATOM 1324 C C . LYS B 1 79 ? 25.931 0.707 20.526 1.00 50.18 79 LYS B C 1
ATOM 1325 O O . LYS B 1 79 ? 25.820 1.356 19.503 1.00 49.80 79 LYS B O 1
ATOM 1331 N N . ALA B 1 80 ? 26.378 -0.531 20.501 1.00 50.02 80 ALA B N 1
ATOM 1332 C CA . ALA B 1 80 ? 26.748 -1.148 19.241 1.00 50.27 80 ALA B CA 1
ATOM 1333 C C . ALA B 1 80 ? 25.534 -1.304 18.302 1.00 49.82 80 ALA B C 1
ATOM 1334 O O . ALA B 1 80 ? 25.709 -1.319 17.106 1.00 53.74 80 ALA B O 1
ATOM 1336 N N . ALA B 1 81 ? 24.320 -1.374 18.829 1.00 46.76 81 ALA B N 1
ATOM 1337 C CA . ALA B 1 81 ? 23.139 -1.533 18.026 1.00 45.58 81 ALA B CA 1
ATOM 1338 C C . ALA B 1 81 ? 22.573 -0.253 17.578 1.00 47.14 81 ALA B C 1
ATOM 1339 O O . ALA B 1 81 ? 21.486 -0.252 17.011 1.00 46.12 81 ALA B O 1
ATOM 1341 N N . GLY B 1 82 ? 23.215 0.849 17.947 1.00 48.42 82 GLY B N 1
ATOM 1342 C CA . GLY B 1 82 ? 22.747 2.147 17.530 1.00 50.34 82 GLY B CA 1
ATOM 1343 C C . GLY B 1 82 ? 22.242 3.114 18.579 1.00 49.71 82 GLY B C 1
ATOM 1344 O O . GLY B 1 82 ? 22.241 4.314 18.344 1.00 50.19 82 GLY B O 1
ATOM 1345 N N . ALA B 1 83 ? 21.800 2.637 19.718 1.00 46.26 83 ALA B N 1
ATOM 1346 C CA . ALA B 1 83 ? 21.280 3.584 20.709 1.00 46.38 83 ALA B CA 1
ATOM 1347 C C . ALA B 1 83 ? 22.377 4.560 21.180 1.00 49.15 83 ALA B C 1
ATOM 1348 O O . ALA B 1 83 ? 23.533 4.173 21.333 1.00 51.17 83 ALA B O 1
ATOM 1350 N N . THR B 1 84 ? 22.004 5.814 21.395 1.00 50.52 84 THR B N 1
ATOM 1351 C CA . THR B 1 84 ? 22.912 6.847 21.826 1.00 54.49 84 THR B CA 1
ATOM 1352 C C . THR B 1 84 ? 22.479 7.517 23.124 1.00 55.99 84 THR B C 1
ATOM 1353 O O . THR B 1 84 ? 23.278 8.222 23.746 1.00 61.63 84 THR B O 1
ATOM 1357 N N . ASP B 1 85 ? 21.222 7.371 23.522 1.00 53.06 85 ASP B N 1
ATOM 1358 C CA . ASP B 1 85 ? 20.786 7.902 24.790 1.00 51.80 85 ASP B CA 1
ATOM 1359 C C . ASP B 1 85 ? 20.434 6.752 25.786 1.00 47.63 85 ASP B C 1
ATOM 1360 O O . ASP B 1 85 ? 19.285 6.347 25.879 1.00 45.28 85 ASP B O 1
ATOM 1365 N N . ILE B 1 86 ? 21.426 6.289 26.552 1.00 46.97 86 ILE B N 1
ATOM 1366 C CA . ILE B 1 86 ? 21.329 5.081 27.394 1.00 45.64 86 ILE B CA 1
ATOM 1367 C C . ILE B 1 86 ? 21.567 5.383 28.863 1.00 45.40 86 ILE B C 1
ATOM 1368 O O . ILE B 1 86 ? 22.523 6.058 29.239 1.00 46.68 86 ILE B O 1
ATOM 1373 N N . GLU B 1 87 ? 20.701 4.845 29.705 1.00 44.43 87 GLU B N 1
ATOM 1374 C CA . GLU B 1 87 ? 20.740 5.095 31.127 1.00 44.12 87 GLU B CA 1
ATOM 1375 C C . GLU B 1 87 ? 20.837 3.710 31.743 1.00 41.66 87 GLU B C 1
ATOM 1376 O O . GLU B 1 87 ? 20.180 2.805 31.235 1.00 40.06 87 GLU B O 1
ATOM 1382 N N . GLU B 1 88 ? 21.680 3.499 32.763 1.00 40.51 88 GLU B N 1
ATOM 1383 C CA . GLU B 1 88 ? 21.719 2.178 33.455 1.00 38.81 88 GLU B CA 1
ATOM 1384 C C . GLU B 1 88 ? 20.997 2.307 34.830 1.00 39.39 88 GLU B C 1
ATOM 1385 O O . GLU B 1 88 ? 21.227 3.312 35.555 1.00 40.33 88 GLU B O 1
ATOM 1391 N N . ARG B 1 89 ? 20.112 1.365 35.174 1.00 36.82 89 ARG B N 1
ATOM 1392 C CA . ARG B 1 89 ? 19.406 1.385 36.472 1.00 37.51 89 ARG B CA 1
ATOM 1393 C C . ARG B 1 89 ? 19.563 0.064 37.247 1.00 36.33 89 ARG B C 1
ATOM 1394 O O . ARG B 1 89 ? 18.861 -0.885 36.940 1.00 34.38 89 ARG B O 1
ATOM 1402 N N . PRO B 1 90 ? 20.483 -0.006 38.219 1.00 36.27 90 PRO B N 1
ATOM 1403 C CA . PRO B 1 90 ? 20.522 -1.145 39.120 1.00 37.08 90 PRO B CA 1
ATOM 1404 C C . PRO B 1 90 ? 19.327 -1.041 40.025 1.00 37.13 90 PRO B C 1
ATOM 1405 O O . PRO B 1 90 ? 19.199 -0.065 40.656 1.00 38.04 90 PRO B O 1
ATOM 1409 N N . VAL B 1 91 ? 18.436 -2.017 40.055 1.00 38.14 91 VAL B N 1
ATOM 1410 C CA . VAL B 1 91 ? 17.228 -1.929 40.853 1.00 39.38 91 VAL B CA 1
ATOM 1411 C C . VAL B 1 91 ? 17.188 -3.026 41.899 1.00 38.32 91 VAL B C 1
ATOM 1412 O O . VAL B 1 91 ? 17.404 -4.204 41.593 1.00 36.28 91 VAL B O 1
ATOM 1416 N N . VAL B 1 92 ? 16.901 -2.647 43.136 1.00 39.94 92 VAL B N 1
ATOM 1417 C CA . VAL B 1 92 ? 16.812 -3.615 44.251 1.00 40.07 92 VAL B CA 1
ATOM 1418 C C . VAL B 1 92 ? 15.424 -4.204 44.265 1.00 39.61 92 VAL B C 1
ATOM 1419 O O . VAL B 1 92 ? 14.458 -3.461 44.188 1.00 41.55 92 VAL B O 1
ATOM 1423 N N . GLY B 1 93 ? 15.329 -5.532 44.266 1.00 38.09 93 GLY B N 1
ATOM 1424 C CA . GLY B 1 93 ? 14.039 -6.200 44.219 1.00 38.29 93 GLY B CA 1
ATOM 1425 C C . GLY B 1 93 ? 13.946 -7.319 43.143 1.00 35.53 93 GLY B C 1
ATOM 1426 O O . GLY B 1 93 ? 14.940 -7.705 42.514 1.00 34.51 93 GLY B O 1
ATOM 1427 N N . ALA B 1 94 ? 12.733 -7.829 42.961 1.00 32.93 94 ALA B N 1
ATOM 1428 C CA . ALA B 1 94 ? 12.543 -9.016 42.163 1.00 31.08 94 ALA B CA 1
ATOM 1429 C C . ALA B 1 94 ? 12.358 -8.514 40.733 1.00 29.72 94 ALA B C 1
ATOM 1430 O O . ALA B 1 94 ? 12.028 -7.359 40.531 1.00 30.20 94 ALA B O 1
ATOM 1432 N N . PRO B 1 95 ? 12.617 -9.380 39.734 1.00 28.49 95 PRO B N 1
ATOM 1433 C CA . PRO B 1 95 ? 12.634 -8.862 38.416 1.00 27.89 95 PRO B CA 1
ATOM 1434 C C . PRO B 1 95 ? 11.288 -8.294 37.967 1.00 27.31 95 PRO B C 1
ATOM 1435 O O . PRO B 1 95 ? 11.275 -7.211 37.312 1.00 27.94 95 PRO B O 1
ATOM 1439 N N . VAL B 1 96 ? 10.187 -9.019 38.211 1.00 25.34 96 VAL B N 1
ATOM 1440 C CA . VAL B 1 96 ? 8.913 -8.565 37.652 1.00 25.49 96 VAL B CA 1
ATOM 1441 C C . VAL B 1 96 ? 8.491 -7.163 38.190 1.00 25.89 96 VAL B C 1
ATOM 1442 O O . VAL B 1 96 ? 8.149 -6.173 37.429 1.00 24.88 96 VAL B O 1
ATOM 1446 N N . ASP B 1 97 ? 8.509 -7.104 39.508 1.00 25.41 97 ASP B N 1
ATOM 1447 C CA . ASP B 1 97 ? 8.245 -5.880 40.260 1.00 27.03 97 ASP B CA 1
ATOM 1448 C C . ASP B 1 97 ? 9.184 -4.778 39.772 1.00 26.97 97 ASP B C 1
ATOM 1449 O O . ASP B 1 97 ? 8.768 -3.659 39.512 1.00 26.28 97 ASP B O 1
ATOM 1454 N N . ALA B 1 98 ? 10.477 -5.056 39.698 1.00 27.40 98 ALA B N 1
ATOM 1455 C CA . ALA B 1 98 ? 11.383 -3.966 39.373 1.00 29.46 98 ALA B CA 1
ATOM 1456 C C . ALA B 1 98 ? 11.101 -3.412 37.969 1.00 28.22 98 ALA B C 1
ATOM 1457 O O . ALA B 1 98 ? 11.066 -2.199 37.792 1.00 28.54 98 ALA B O 1
ATOM 1459 N N . LEU B 1 99 ? 10.818 -4.278 36.991 1.00 27.10 99 LEU B N 1
ATOM 1460 C CA . LEU B 1 99 ? 10.631 -3.825 35.596 1.00 27.85 99 LEU B CA 1
ATOM 1461 C C . LEU B 1 99 ? 9.290 -3.099 35.425 1.00 28.68 99 LEU B C 1
ATOM 1462 O O . LEU B 1 99 ? 9.248 -1.994 34.863 1.00 29.49 99 LEU B O 1
ATOM 1467 N N . VAL B 1 100 ? 8.221 -3.646 35.989 1.00 29.17 100 VAL B N 1
ATOM 1468 C CA . VAL B 1 100 ? 6.907 -2.985 35.894 1.00 30.07 100 VAL B CA 1
ATOM 1469 C C . VAL B 1 100 ? 6.854 -1.691 36.628 1.00 30.60 100 VAL B C 1
ATOM 1470 O O . VAL B 1 100 ? 6.370 -0.662 36.116 1.00 30.74 100 VAL B O 1
ATOM 1474 N N . GLU B 1 101 ? 7.403 -1.684 37.814 1.00 30.23 101 GLU B N 1
ATOM 1475 C CA . GLU B 1 101 ? 7.415 -0.409 38.533 1.00 32.84 101 GLU B CA 1
ATOM 1476 C C . GLU B 1 101 ? 8.267 0.646 37.859 1.00 32.00 101 GLU B C 1
ATOM 1477 O O . GLU B 1 101 ? 7.895 1.814 37.855 1.00 32.70 101 GLU B O 1
ATOM 1483 N N . LEU B 1 102 ? 9.412 0.246 37.319 1.00 30.84 102 LEU B N 1
ATOM 1484 C CA . LEU B 1 102 ? 10.308 1.202 36.696 1.00 32.21 102 LEU B CA 1
ATOM 1485 C C . LEU B 1 102 ? 9.606 1.824 35.518 1.00 32.56 102 LEU B C 1
ATOM 1486 O O . LEU B 1 102 ? 9.676 2.992 35.264 1.00 31.88 102 LEU B O 1
ATOM 1491 N N . ALA B 1 103 ? 8.885 1.004 34.815 1.00 35.00 103 ALA B N 1
ATOM 1492 C CA . ALA B 1 103 ? 8.203 1.429 33.623 1.00 36.22 103 ALA B CA 1
ATOM 1493 C C . ALA B 1 103 ? 7.085 2.444 33.899 1.00 39.18 103 ALA B C 1
ATOM 1494 O O . ALA B 1 103 ? 6.974 3.458 33.155 1.00 38.89 103 ALA B O 1
ATOM 1496 N N . ASP B 1 104 ? 6.277 2.202 34.943 1.00 40.08 104 ASP B N 1
ATOM 1497 C CA . ASP B 1 104 ? 5.361 3.201 35.447 1.00 43.34 104 ASP B CA 1
ATOM 1498 C C . ASP B 1 104 ? 6.039 4.509 35.854 1.00 44.22 104 ASP B C 1
ATOM 1499 O O . ASP B 1 104 ? 5.520 5.606 35.545 1.00 44.39 104 ASP B O 1
ATOM 1504 N N . GLU B 1 105 ? 7.159 4.390 36.568 1.00 42.41 105 GLU B N 1
ATOM 1505 C CA . GLU B 1 105 ? 7.893 5.550 37.119 1.00 43.93 105 GLU B CA 1
ATOM 1506 C C . GLU B 1 105 ? 8.402 6.417 35.978 1.00 41.97 105 GLU B C 1
ATOM 1507 O O . GLU B 1 105 ? 8.281 7.598 36.056 1.00 42.64 105 GLU B O 1
ATOM 1513 N N . VAL B 1 106 ? 8.965 5.840 34.909 1.00 39.85 106 VAL B N 1
ATOM 1514 C CA . VAL B 1 106 ? 9.547 6.658 33.855 1.00 40.29 106 VAL B CA 1
ATOM 1515 C C . VAL B 1 106 ? 8.605 6.873 32.678 1.00 41.57 106 VAL B C 1
ATOM 1516 O O . VAL B 1 106 ? 8.972 7.461 31.654 1.00 41.43 106 VAL B O 1
ATOM 1520 N N . LYS B 1 107 ? 7.359 6.453 32.852 1.00 42.77 107 LYS B N 1
ATOM 1521 C CA . LYS B 1 107 ? 6.349 6.610 31.820 1.00 44.22 107 LYS B CA 1
ATOM 1522 C C . LYS B 1 107 ? 6.818 5.950 30.518 1.00 41.34 107 LYS B C 1
ATOM 1523 O O . LYS B 1 107 ? 6.763 6.531 29.435 1.00 41.79 107 LYS B O 1
ATOM 1529 N N . ALA B 1 108 ? 7.271 4.715 30.630 1.00 37.24 108 ALA B N 1
ATOM 1530 C CA . ALA B 1 108 ? 7.871 4.038 29.475 1.00 37.18 108 ALA B CA 1
ATOM 1531 C C . ALA B 1 108 ? 6.817 3.762 28.400 1.00 35.81 108 ALA B C 1
ATOM 1532 O O . ALA B 1 108 ? 5.686 3.499 28.710 1.00 35.50 108 ALA B O 1
ATOM 1534 N N . ASP B 1 109 ? 7.197 3.860 27.140 1.00 36.01 109 ASP B N 1
ATOM 1535 C CA . ASP B 1 109 ? 6.303 3.594 26.043 1.00 35.23 109 ASP B CA 1
ATOM 1536 C C . ASP B 1 109 ? 6.441 2.138 25.698 1.00 33.66 109 ASP B C 1
ATOM 1537 O O . ASP B 1 109 ? 5.548 1.553 25.085 1.00 33.43 109 ASP B O 1
ATOM 1542 N N . LEU B 1 110 ? 7.579 1.549 26.037 1.00 31.60 110 LEU B N 1
ATOM 1543 C CA . LEU B 1 110 ? 7.781 0.138 25.756 1.00 30.69 110 LEU B CA 1
ATOM 1544 C C . LEU B 1 110 ? 8.729 -0.514 26.766 1.00 29.53 110 LEU B C 1
ATOM 1545 O O . LEU B 1 110 ? 9.753 0.045 27.163 1.00 31.09 110 LEU B O 1
ATOM 1550 N N . LEU B 1 111 ? 8.391 -1.727 27.119 1.00 27.66 111 LEU B N 1
ATOM 1551 C CA . LEU B 1 111 ? 9.193 -2.538 27.987 1.00 27.09 111 LEU B CA 1
ATOM 1552 C C . LEU B 1 111 ? 9.632 -3.805 27.239 1.00 26.04 111 LEU B C 1
ATOM 1553 O O . LEU B 1 111 ? 8.817 -4.482 26.646 1.00 25.63 111 LEU B O 1
ATOM 1558 N N . VAL B 1 112 ? 10.923 -4.113 27.232 1.00 25.53 112 VAL B N 1
ATOM 1559 C CA . VAL B 1 112 ? 11.441 -5.209 26.484 1.00 24.75 112 VAL B CA 1
ATOM 1560 C C . VAL B 1 112 ? 12.038 -6.274 27.416 1.00 24.30 112 VAL B C 1
ATOM 1561 O O . VAL B 1 112 ? 12.836 -5.991 28.332 1.00 24.31 112 VAL B O 1
ATOM 1565 N N . VAL B 1 113 ? 11.656 -7.524 27.167 1.00 24.13 113 VAL B N 1
ATOM 1566 C CA . VAL B 1 113 ? 12.190 -8.689 27.825 1.00 23.48 113 VAL B CA 1
ATOM 1567 C C . VAL B 1 113 ? 12.460 -9.805 26.803 1.00 23.96 113 VAL B C 1
ATOM 1568 O O . VAL B 1 113 ? 11.875 -9.833 25.733 1.00 25.52 113 VAL B O 1
ATOM 1572 N N . GLY B 1 114 ? 13.380 -10.708 27.102 1.00 24.08 114 GLY B N 1
ATOM 1573 C CA . GLY B 1 114 ? 13.472 -12.002 26.397 1.00 23.91 114 GLY B CA 1
ATOM 1574 C C . GLY B 1 114 ? 12.405 -12.952 26.858 1.00 23.53 114 GLY B C 1
ATOM 1575 O O . GLY B 1 114 ? 11.575 -12.600 27.719 1.00 22.36 114 GLY B O 1
ATOM 1576 N N . ASN B 1 115 ? 12.457 -14.177 26.334 1.00 24.26 115 ASN B N 1
ATOM 1577 C CA . ASN B 1 115 ? 11.374 -15.124 26.438 1.00 24.49 115 ASN B CA 1
ATOM 1578 C C . ASN B 1 115 ? 11.694 -16.327 27.251 1.00 26.05 115 ASN B C 1
ATOM 1579 O O . ASN B 1 115 ? 10.934 -17.287 27.265 1.00 28.24 115 ASN B O 1
ATOM 1584 N N . VAL B 1 116 ? 12.844 -16.335 27.900 1.00 28.15 116 VAL B N 1
ATOM 1585 C CA . VAL B 1 116 ? 13.278 -17.519 28.635 1.00 28.18 116 VAL B CA 1
ATOM 1586 C C . VAL B 1 116 ? 12.238 -17.761 29.670 1.00 28.89 116 VAL B C 1
ATOM 1587 O O . VAL B 1 116 ? 11.865 -16.869 30.391 1.00 26.74 116 VAL B O 1
ATOM 1591 N N . GLY B 1 117 ? 11.736 -18.981 29.729 1.00 29.83 117 GLY B N 1
ATOM 1592 C CA . GLY B 1 117 ? 10.787 -19.367 30.761 1.00 28.95 117 GLY B CA 1
ATOM 1593 C C . GLY B 1 117 ? 9.343 -19.459 30.297 1.00 29.48 117 GLY B C 1
ATOM 1594 O O . GLY B 1 117 ? 8.516 -20.138 30.951 1.00 27.85 117 GLY B O 1
ATOM 1595 N N . LEU B 1 118 ? 9.036 -18.891 29.120 1.00 27.53 118 LEU B N 1
ATOM 1596 C CA . LEU B 1 118 ? 7.674 -18.854 28.682 1.00 28.57 118 LEU B CA 1
ATOM 1597 C C . LEU B 1 118 ? 7.115 -20.183 28.279 1.00 32.32 118 LEU B C 1
ATOM 1598 O O . LEU B 1 118 ? 5.907 -20.346 28.163 1.00 37.81 118 LEU B O 1
ATOM 1603 N N . SER B 1 119 ? 7.946 -21.126 27.909 1.00 32.18 119 SER B N 1
ATOM 1604 C CA . SER B 1 119 ? 7.363 -22.306 27.379 1.00 37.13 119 SER B CA 1
ATOM 1605 C C . SER B 1 119 ? 7.296 -23.509 28.377 1.00 36.67 119 SER B C 1
ATOM 1606 O O . SER B 1 119 ? 6.675 -24.512 28.027 1.00 43.31 119 SER B O 1
ATOM 1609 N N . THR B 1 120 ? 7.990 -23.471 29.525 1.00 33.48 120 THR B N 1
ATOM 1610 C CA . THR B 1 120 ? 7.964 -24.618 30.420 1.00 32.64 120 THR B CA 1
ATOM 1611 C C . THR B 1 120 ? 6.614 -24.691 31.127 1.00 31.99 120 THR B C 1
ATOM 1612 O O . THR B 1 120 ? 5.940 -23.643 31.353 1.00 28.67 120 THR B O 1
ATOM 1616 N N . ILE B 1 121 ? 6.210 -25.911 31.502 1.00 31.56 121 ILE B N 1
ATOM 1617 C CA . ILE B 1 121 ? 4.938 -26.057 32.187 1.00 31.93 121 ILE B CA 1
ATOM 1618 C C . ILE B 1 121 ? 5.014 -25.391 33.565 1.00 31.31 121 ILE B C 1
ATOM 1619 O O . ILE B 1 121 ? 4.092 -24.727 33.994 1.00 30.60 121 ILE B O 1
ATOM 1624 N N . ALA B 1 122 ? 6.172 -25.462 34.179 1.00 31.09 122 ALA B N 1
ATOM 1625 C CA . ALA B 1 122 ? 6.314 -24.963 35.491 1.00 31.41 122 ALA B CA 1
ATOM 1626 C C . ALA B 1 122 ? 6.303 -23.447 35.460 1.00 30.99 122 ALA B C 1
ATOM 1627 O O . ALA B 1 122 ? 5.832 -22.811 36.376 1.00 32.13 122 ALA B O 1
ATOM 1629 N N . GLY B 1 123 ? 6.872 -22.875 34.441 1.00 31.00 123 GLY B N 1
ATOM 1630 C CA . GLY B 1 123 ? 6.834 -21.415 34.251 1.00 30.74 123 GLY B CA 1
ATOM 1631 C C . GLY B 1 123 ? 5.447 -20.910 33.924 1.00 30.14 123 GLY B C 1
ATOM 1632 O O . GLY B 1 123 ? 4.975 -19.942 34.460 1.00 28.71 123 GLY B O 1
ATOM 1633 N N . ARG B 1 124 ? 4.756 -21.602 33.051 1.00 30.26 124 ARG B N 1
ATOM 1634 C CA . ARG B 1 124 ? 3.380 -21.265 32.788 1.00 31.00 124 ARG B CA 1
ATOM 1635 C C . ARG B 1 124 ? 2.472 -21.326 34.003 1.00 34.24 124 ARG B C 1
ATOM 1636 O O . ARG B 1 124 ? 1.536 -20.533 34.082 1.00 35.03 124 ARG B O 1
ATOM 1644 N N . LEU B 1 125 ? 2.693 -22.287 34.919 1.00 33.24 125 LEU B N 1
ATOM 1645 C CA . LEU B 1 125 ? 1.847 -22.406 36.086 1.00 33.93 125 LEU B CA 1
ATOM 1646 C C . LEU B 1 125 ? 2.333 -21.578 37.304 1.00 34.82 125 LEU B C 1
ATOM 1647 O O . LEU B 1 125 ? 1.522 -21.032 38.030 1.00 39.34 125 LEU B O 1
ATOM 1652 N N . LEU B 1 126 ? 3.634 -21.476 37.517 1.00 33.60 126 LEU B N 1
ATOM 1653 C CA . LEU B 1 126 ? 4.158 -20.842 38.712 1.00 33.67 126 LEU B CA 1
ATOM 1654 C C . LEU B 1 126 ? 4.573 -19.389 38.404 1.00 32.07 126 LEU B C 1
ATOM 1655 O O . LEU B 1 126 ? 4.613 -18.561 39.320 1.00 30.30 126 LEU B O 1
ATOM 1660 N N . GLY B 1 127 ? 4.865 -19.101 37.143 1.00 28.23 127 GLY B N 1
ATOM 1661 C CA . GLY B 1 127 ? 5.361 -17.838 36.757 1.00 27.63 127 GLY B CA 1
ATOM 1662 C C . GLY B 1 127 ? 6.692 -17.755 36.067 1.00 27.27 127 GLY B C 1
ATOM 1663 O O . GLY B 1 127 ? 7.552 -18.561 36.255 1.00 27.31 127 GLY B O 1
ATOM 1664 N N . SER B 1 128 ? 6.821 -16.785 35.167 1.00 26.54 128 SER B N 1
ATOM 1665 C CA . SER B 1 128 ? 8.103 -16.463 34.605 1.00 25.63 128 SER B CA 1
ATOM 1666 C C . SER B 1 128 ? 8.162 -14.980 34.449 1.00 23.86 128 SER B C 1
ATOM 1667 O O . SER B 1 128 ? 7.157 -14.340 34.339 1.00 22.76 128 SER B O 1
ATOM 1670 N N . VAL B 1 129 ? 9.355 -14.433 34.381 1.00 24.11 129 VAL B N 1
ATOM 1671 C CA . VAL B 1 129 ? 9.514 -13.004 34.173 1.00 24.10 129 VAL B CA 1
ATOM 1672 C C . VAL B 1 129 ? 8.832 -12.457 32.922 1.00 23.87 129 VAL B C 1
ATOM 1673 O O . VAL B 1 129 ? 8.063 -11.560 33.021 1.00 22.76 129 VAL B O 1
ATOM 1677 N N . PRO B 1 130 ? 9.019 -13.073 31.743 1.00 25.07 130 PRO B N 1
ATOM 1678 C CA . PRO B 1 130 ? 8.280 -12.480 30.632 1.00 25.06 130 PRO B CA 1
ATOM 1679 C C . PRO B 1 130 ? 6.762 -12.577 30.727 1.00 25.09 130 PRO B C 1
ATOM 1680 O O . PRO B 1 130 ? 6.099 -11.645 30.337 1.00 25.86 130 PRO B O 1
ATOM 1684 N N . ALA B 1 131 ? 6.207 -13.729 31.113 1.00 23.78 131 ALA B N 1
ATOM 1685 C CA . ALA B 1 131 ? 4.780 -13.866 31.191 1.00 22.21 131 ALA B CA 1
ATOM 1686 C C . ALA B 1 131 ? 4.189 -12.914 32.243 1.00 22.70 131 ALA B C 1
ATOM 1687 O O . ALA B 1 131 ? 3.125 -12.323 32.027 1.00 22.38 131 ALA B O 1
ATOM 1689 N N . ASN B 1 132 ? 4.857 -12.774 33.395 1.00 23.25 132 ASN B N 1
ATOM 1690 C CA . ASN B 1 132 ? 4.260 -11.992 34.468 1.00 23.73 132 ASN B CA 1
ATOM 1691 C C . ASN B 1 132 ? 4.398 -10.515 34.116 1.00 23.90 132 ASN B C 1
ATOM 1692 O O . ASN B 1 132 ? 3.536 -9.698 34.436 1.00 25.64 132 ASN B O 1
ATOM 1697 N N . VAL B 1 133 ? 5.507 -10.154 33.510 1.00 23.84 133 VAL B N 1
ATOM 1698 C CA . VAL B 1 133 ? 5.644 -8.795 32.989 1.00 25.50 133 VAL B CA 1
ATOM 1699 C C . VAL B 1 133 ? 4.541 -8.446 31.978 1.00 24.82 133 VAL B C 1
ATOM 1700 O O . VAL B 1 133 ? 3.914 -7.375 32.039 1.00 23.37 133 VAL B O 1
ATOM 1704 N N . ALA B 1 134 ? 4.293 -9.382 31.064 1.00 24.35 134 ALA B N 1
ATOM 1705 C CA . ALA B 1 134 ? 3.257 -9.164 30.034 1.00 25.29 134 ALA B CA 1
ATOM 1706 C C . ALA B 1 134 ? 1.938 -9.017 30.736 1.00 24.79 134 ALA B C 1
ATOM 1707 O O . ALA B 1 134 ? 1.150 -8.139 30.383 1.00 23.84 134 ALA B O 1
ATOM 1709 N N . ARG B 1 135 ? 1.658 -9.846 31.766 1.00 23.51 135 ARG B N 1
ATOM 1710 C CA . ARG B 1 135 ? 0.347 -9.712 32.326 1.00 23.81 135 ARG B CA 1
ATOM 1711 C C . ARG B 1 135 ? 0.193 -8.448 33.129 1.00 25.19 135 ARG B C 1
ATOM 1712 O O . ARG B 1 135 ? -0.921 -7.929 33.244 1.00 26.16 135 ARG B O 1
ATOM 1720 N N . ARG B 1 136 ? 1.274 -7.941 33.702 1.00 24.27 136 ARG B N 1
ATOM 1721 C CA . ARG B 1 136 ? 1.168 -6.853 34.681 1.00 25.42 136 ARG B CA 1
ATOM 1722 C C . ARG B 1 136 ? 1.416 -5.460 34.084 1.00 27.13 136 ARG B C 1
ATOM 1723 O O . ARG B 1 136 ? 1.015 -4.482 34.648 1.00 28.07 136 ARG B O 1
ATOM 1731 N N . SER B 1 137 ? 2.057 -5.397 32.945 1.00 27.98 137 SER B N 1
ATOM 1732 C CA . SER B 1 137 ? 2.431 -4.129 32.342 1.00 30.11 137 SER B CA 1
ATOM 1733 C C . SER B 1 137 ? 1.230 -3.293 31.945 1.00 29.28 137 SER B C 1
ATOM 1734 O O . SER B 1 137 ? 0.203 -3.803 31.535 1.00 30.48 137 SER B O 1
ATOM 1737 N N . LYS B 1 138 ? 1.363 -1.993 32.044 1.00 29.79 138 LYS B N 1
ATOM 1738 C CA . LYS B 1 138 ? 0.361 -1.072 31.531 1.00 32.75 138 LYS B CA 1
ATOM 1739 C C . LYS B 1 138 ? 0.930 -0.404 30.295 1.00 31.76 138 LYS B C 1
ATOM 1740 O O . LYS B 1 138 ? 0.409 0.582 29.903 1.00 33.49 138 LYS B O 1
ATOM 1746 N N . THR B 1 139 ? 2.045 -0.871 29.754 1.00 30.09 139 THR B N 1
ATOM 1747 C CA . THR B 1 139 ? 2.537 -0.392 28.496 1.00 31.62 139 THR B CA 1
ATOM 1748 C C . THR B 1 139 ? 2.715 -1.539 27.443 1.00 28.65 139 THR B C 1
ATOM 1749 O O . THR B 1 139 ? 2.484 -2.705 27.701 1.00 28.75 139 THR B O 1
ATOM 1753 N N . ASP B 1 140 ? 3.169 -1.175 26.267 1.00 28.73 140 ASP B N 1
ATOM 1754 C CA . ASP B 1 140 ? 3.501 -2.151 25.220 1.00 29.26 140 ASP B CA 1
ATOM 1755 C C . ASP B 1 140 ? 4.621 -3.004 25.735 1.00 27.98 140 ASP B C 1
ATOM 1756 O O . ASP B 1 140 ? 5.496 -2.523 26.423 1.00 29.04 140 ASP B O 1
ATOM 1761 N N . VAL B 1 141 ? 4.579 -4.270 25.420 1.00 27.73 141 VAL B N 1
ATOM 1762 C CA . VAL B 1 141 ? 5.646 -5.173 25.801 1.00 27.11 141 VAL B CA 1
ATOM 1763 C C . VAL B 1 141 ? 6.187 -5.905 24.587 1.00 26.57 141 VAL B C 1
ATOM 1764 O O . VAL B 1 141 ? 5.421 -6.546 23.882 1.00 27.25 141 VAL B O 1
ATOM 1768 N N . LEU B 1 142 ? 7.495 -5.852 24.394 1.00 26.46 142 LEU B N 1
ATOM 1769 C CA . LEU B 1 142 ? 8.136 -6.619 23.346 1.00 27.25 142 LEU B CA 1
ATOM 1770 C C . LEU B 1 142 ? 8.790 -7.837 24.037 1.00 26.80 142 LEU B C 1
ATOM 1771 O O . LEU B 1 142 ? 9.643 -7.703 24.906 1.00 24.84 142 LEU B O 1
ATOM 1776 N N . ILE B 1 143 ? 8.422 -9.003 23.557 1.00 27.39 143 ILE B N 1
ATOM 1777 C CA . ILE B 1 143 ? 9.032 -10.233 23.948 1.00 27.23 143 ILE B CA 1
ATOM 1778 C C . ILE B 1 143 ? 9.924 -10.660 22.857 1.00 27.23 143 ILE B C 1
ATOM 1779 O O . ILE B 1 143 ? 9.457 -11.062 21.840 1.00 27.01 143 ILE B O 1
ATOM 1784 N N . VAL B 1 144 ? 11.228 -10.509 23.066 1.00 27.59 144 VAL B N 1
ATOM 1785 C CA . VAL B 1 144 ? 12.238 -10.856 22.084 1.00 28.30 144 VAL B CA 1
ATOM 1786 C C . VAL B 1 144 ? 12.455 -12.352 22.099 1.00 29.95 144 VAL B C 1
ATOM 1787 O O . VAL B 1 144 ? 12.547 -12.934 23.197 1.00 28.91 144 VAL B O 1
ATOM 1791 N N . HIS B 1 145 ? 12.484 -13.012 20.924 1.00 32.91 145 HIS B N 1
ATOM 1792 C CA . HIS B 1 145 ? 12.665 -14.468 20.890 1.00 34.35 145 HIS B CA 1
ATOM 1793 C C . HIS B 1 145 ? 14.143 -14.794 21.115 1.00 34.59 145 HIS B C 1
ATOM 1794 O O . HIS B 1 145 ? 14.919 -14.837 20.195 1.00 39.44 145 HIS B O 1
ATOM 1801 N N . THR B 1 146 ? 14.547 -15.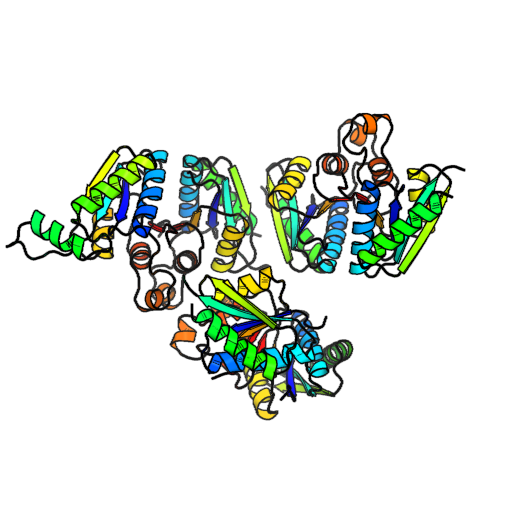053 22.337 1.00 31.31 146 THR B N 1
ATOM 1802 C CA . THR B 1 146 ? 15.956 -15.162 22.647 1.00 30.23 146 THR B CA 1
ATOM 1803 C C . THR B 1 146 ? 16.317 -16.586 22.959 1.00 30.39 146 THR B C 1
ATOM 1804 O O . THR B 1 146 ? 17.481 -16.917 23.097 1.00 30.98 146 THR B O 1
ATOM 1808 N N . SER B 1 147 ? 15.315 -17.424 23.077 1.00 31.99 147 SER B N 1
ATOM 1809 C CA . SER B 1 147 ? 15.535 -18.873 23.349 1.00 34.41 147 SER B CA 1
ATOM 1810 C C . SER B 1 147 ? 14.396 -19.741 22.803 1.00 35.26 147 SER B C 1
ATOM 1811 O O . SER B 1 147 ? 13.345 -19.324 22.285 1.00 35.18 147 SER B O 1
ATOM 1815 N N . SER C 1 2 ? 16.351 14.076 65.842 1.00 120.36 2 SER C N 1
ATOM 1816 C CA . SER C 1 2 ? 17.794 13.703 65.969 1.00 116.39 2 SER C CA 1
ATOM 1817 C C . SER C 1 2 ? 18.675 14.492 64.994 1.00 109.78 2 SER C C 1
ATOM 1818 O O . SER C 1 2 ? 19.860 14.700 65.259 1.00 113.13 2 SER C O 1
ATOM 1821 N N . ALA C 1 3 ? 1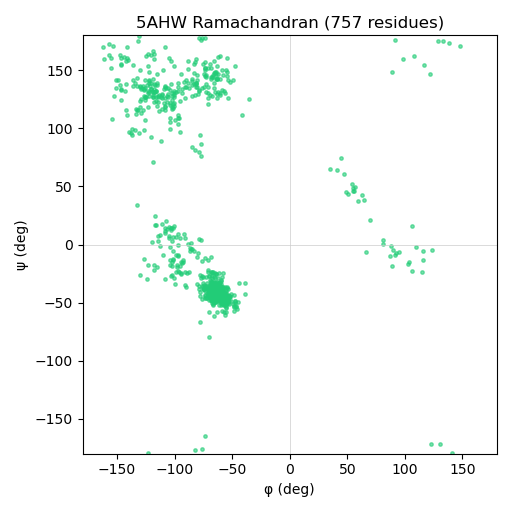8.105 14.927 63.875 1.00 99.30 3 ALA C N 1
ATOM 1822 C CA . ALA C 1 3 ? 18.896 15.509 62.808 1.00 96.17 3 ALA C CA 1
ATOM 1823 C C . ALA C 1 3 ? 19.278 16.954 63.137 1.00 87.96 3 ALA C C 1
ATOM 1824 O O . ALA C 1 3 ? 20.449 17.299 63.370 1.00 89.88 3 ALA C O 1
ATOM 1826 N N . TYR C 1 4 ? 18.264 17.790 63.174 1.00 75.28 4 TYR C N 1
ATOM 1827 C CA . TYR C 1 4 ? 18.460 19.198 63.331 1.00 68.55 4 TYR C CA 1
ATOM 1828 C C . TYR C 1 4 ? 17.758 19.596 64.626 1.00 66.24 4 TYR C C 1
ATOM 1829 O O . TYR C 1 4 ? 16.592 19.267 64.798 1.00 65.00 4 TYR C O 1
ATOM 1838 N N . GLN C 1 5 ? 18.475 20.265 65.530 1.00 63.69 5 GLN C N 1
ATOM 1839 C CA . GLN C 1 5 ? 17.906 20.715 66.834 1.00 65.97 5 GLN C CA 1
ATOM 1840 C C . GLN C 1 5 ? 17.581 22.211 66.848 1.00 59.48 5 GLN C C 1
ATOM 1841 O O . GLN C 1 5 ? 16.690 22.622 67.584 1.00 58.43 5 GLN C O 1
ATOM 1847 N N . THR C 1 6 ? 18.298 22.999 66.031 1.00 51.43 6 THR C N 1
ATOM 1848 C CA . THR C 1 6 ? 18.166 24.454 65.973 1.00 48.68 6 THR C CA 1
ATOM 1849 C C . THR C 1 6 ? 18.273 24.955 64.504 1.00 44.70 6 THR C C 1
ATOM 1850 O O . THR C 1 6 ? 19.320 24.836 63.860 1.00 40.26 6 THR C O 1
ATOM 1854 N N . VAL C 1 7 ? 17.159 25.456 63.983 1.00 43.91 7 VAL C N 1
ATOM 1855 C CA . VAL C 1 7 ? 17.054 25.955 62.613 1.00 43.17 7 VAL C CA 1
ATOM 1856 C C . VAL C 1 7 ? 16.794 27.455 62.660 1.00 42.33 7 VAL C C 1
ATOM 1857 O O . VAL C 1 7 ? 15.867 27.909 63.328 1.00 42.37 7 VAL C O 1
ATOM 1861 N N . VAL C 1 8 ? 17.635 28.188 61.934 1.00 42.59 8 VAL C N 1
ATOM 1862 C CA . VAL C 1 8 ? 17.535 29.654 61.717 1.00 40.02 8 VAL C CA 1
ATOM 1863 C C . VAL C 1 8 ? 17.041 29.891 60.283 1.00 40.02 8 VAL C C 1
ATOM 1864 O O . VAL C 1 8 ? 17.559 29.281 59.358 1.00 38.74 8 VAL C O 1
ATOM 1868 N N . VAL C 1 9 ? 16.015 30.706 60.118 1.00 38.62 9 VAL C N 1
ATOM 1869 C CA . VAL C 1 9 ? 15.588 31.140 58.824 1.00 38.91 9 VAL C CA 1
ATOM 1870 C C . VAL C 1 9 ? 15.644 32.682 58.816 1.00 37.31 9 VAL C C 1
ATOM 1871 O O . VAL C 1 9 ? 15.388 33.306 59.820 1.00 36.25 9 VAL C O 1
ATOM 1875 N N . GLY C 1 10 ? 16.062 33.248 57.688 1.00 35.41 10 GLY C N 1
ATOM 1876 C CA . GLY C 1 10 ? 16.159 34.706 57.457 1.00 33.84 10 GLY C CA 1
ATOM 1877 C C . GLY C 1 10 ? 14.926 35.204 56.739 1.00 34.41 10 GLY C C 1
ATOM 1878 O O . GLY C 1 10 ? 14.521 34.641 55.752 1.00 34.33 10 GLY C O 1
ATOM 1879 N N . THR C 1 11 ? 14.323 36.286 57.213 1.00 35.93 11 THR C N 1
ATOM 1880 C CA . THR C 1 11 ? 13.232 36.911 56.478 1.00 37.37 11 THR C CA 1
ATOM 1881 C C . THR C 1 11 ? 13.422 38.399 56.473 1.00 39.34 11 THR C C 1
ATOM 1882 O O . THR C 1 11 ? 13.815 38.970 57.497 1.00 37.39 11 THR C O 1
ATOM 1886 N N . ASP C 1 12 ? 13.210 39.030 55.296 1.00 40.58 12 ASP C N 1
ATOM 1887 C CA . ASP C 1 12 ? 13.198 40.505 55.200 1.00 38.78 12 ASP C CA 1
ATOM 1888 C C . ASP C 1 12 ? 11.807 40.999 55.005 1.00 40.24 12 ASP C C 1
ATOM 1889 O O . ASP C 1 12 ? 11.627 42.166 54.690 1.00 42.06 12 ASP C O 1
ATOM 1894 N N . GLY C 1 13 ? 10.810 40.146 55.213 1.00 39.64 13 GLY C N 1
ATOM 1895 C CA . GLY C 1 13 ? 9.444 40.569 54.990 1.00 42.35 13 GLY C CA 1
ATOM 1896 C C . GLY C 1 13 ? 8.952 40.384 53.573 1.00 44.51 13 GLY C C 1
ATOM 1897 O O . GLY C 1 13 ? 7.793 40.646 53.285 1.00 47.19 13 GLY C O 1
ATOM 1898 N N . SER C 1 14 ? 9.820 39.889 52.689 1.00 43.97 14 SER C N 1
ATOM 1899 C CA . SER C 1 14 ? 9.416 39.607 51.314 1.00 46.66 14 SER C CA 1
ATOM 1900 C C . SER C 1 14 ? 8.543 38.358 51.309 1.00 48.50 14 SER C C 1
ATOM 1901 O O . SER C 1 14 ? 8.745 37.464 52.131 1.00 45.30 14 SER C O 1
ATOM 1904 N N . ASP C 1 15 ? 7.618 38.284 50.356 1.00 49.83 15 ASP C N 1
ATOM 1905 C CA . ASP C 1 15 ? 6.828 37.084 50.161 1.00 51.29 15 ASP C CA 1
ATOM 1906 C C . ASP C 1 15 ? 7.724 35.931 49.755 1.00 49.43 15 ASP C C 1
ATOM 1907 O O . ASP C 1 15 ? 7.494 34.798 50.164 1.00 48.67 15 ASP C O 1
ATOM 1912 N N . SER C 1 16 ? 8.768 36.212 48.973 1.00 48.08 16 SER C N 1
ATOM 1913 C CA . SER C 1 16 ? 9.747 35.175 48.682 1.00 44.72 16 SER C CA 1
ATOM 1914 C C . SER C 1 16 ? 10.322 34.692 50.009 1.00 44.30 16 SER C C 1
ATOM 1915 O O . SER C 1 16 ? 10.295 33.497 50.288 1.00 42.09 16 SER C O 1
ATOM 1918 N N . SER C 1 17 ? 10.770 35.613 50.863 1.00 42.28 17 SER C N 1
ATOM 1919 C CA . SER C 1 17 ? 11.376 35.169 52.108 1.00 41.29 17 SER C CA 1
ATOM 1920 C C . SER C 1 17 ? 10.395 34.335 52.964 1.00 40.77 17 SER C C 1
ATOM 1921 O O . SER C 1 17 ? 10.807 33.366 53.652 1.00 39.09 17 SER C O 1
ATOM 1924 N N . LEU C 1 18 ? 9.122 34.683 52.890 1.00 42.11 18 LEU C N 1
ATOM 1925 C CA . LEU C 1 18 ? 8.089 33.994 53.662 1.00 46.90 18 LEU C CA 1
ATOM 1926 C C . LEU C 1 18 ? 7.887 32.549 53.179 1.00 49.04 18 LEU C C 1
ATOM 1927 O O . LEU C 1 18 ? 7.500 31.679 53.965 1.00 50.42 18 LEU C O 1
ATOM 1932 N N . ARG C 1 19 ? 8.140 32.290 51.900 1.00 47.43 19 ARG C N 1
ATOM 1933 C CA . ARG C 1 19 ? 8.115 30.924 51.448 1.00 47.98 19 ARG C CA 1
ATOM 1934 C C . ARG C 1 19 ? 9.309 30.190 52.018 1.00 44.62 19 ARG C C 1
ATOM 1935 O O . ARG C 1 19 ? 9.247 28.993 52.202 1.00 47.93 19 ARG C O 1
ATOM 1943 N N . ALA C 1 20 ? 10.393 30.883 52.311 1.00 40.17 20 ALA C N 1
ATOM 1944 C CA . ALA C 1 20 ? 11.529 30.211 52.927 1.00 38.16 20 ALA C CA 1
ATOM 1945 C C . ALA C 1 20 ? 11.199 29.845 54.360 1.00 39.98 20 ALA C C 1
ATOM 1946 O O . ALA C 1 20 ? 11.527 28.752 54.840 1.00 36.51 20 ALA C O 1
ATOM 1948 N N . VAL C 1 21 ? 10.552 30.782 55.049 1.00 44.35 21 VAL C N 1
ATOM 1949 C CA . VAL C 1 21 ? 10.009 30.524 56.389 1.00 47.55 21 VAL C CA 1
ATOM 1950 C C . VAL C 1 21 ? 9.089 29.309 56.388 1.00 49.12 21 VAL C C 1
ATOM 1951 O O . VAL C 1 21 ? 9.237 28.436 57.238 1.00 45.79 21 VAL C O 1
ATOM 1955 N N . ASP C 1 22 ? 8.171 29.247 55.412 1.00 51.44 22 ASP C N 1
ATOM 1956 C CA . ASP C 1 22 ? 7.235 28.108 55.272 1.00 53.15 22 ASP C CA 1
ATOM 1957 C C . ASP C 1 22 ? 7.984 26.802 55.344 1.00 50.94 22 ASP C C 1
ATOM 1958 O O . ASP C 1 22 ? 7.635 25.914 56.106 1.00 49.03 22 ASP C O 1
ATOM 1963 N N . ARG C 1 23 ? 8.998 26.683 54.494 1.00 48.61 23 ARG C N 1
ATOM 1964 C CA . ARG C 1 23 ? 9.764 25.455 54.391 1.00 48.18 23 ARG C CA 1
ATOM 1965 C C . ARG C 1 23 ? 10.624 25.205 55.635 1.00 46.62 23 ARG C C 1
ATOM 1966 O O . ARG C 1 23 ? 10.712 24.075 56.109 1.00 47.56 23 ARG C O 1
ATOM 1974 N N . ALA C 1 24 ? 11.266 26.253 56.145 1.00 44.96 24 ALA C N 1
ATOM 1975 C CA . ALA C 1 24 ? 11.989 26.208 57.415 1.00 45.15 24 ALA C CA 1
ATOM 1976 C C . ALA C 1 24 ? 11.088 25.661 58.543 1.00 47.69 24 ALA C C 1
ATOM 1977 O O . ALA C 1 24 ? 11.496 24.805 59.338 1.00 49.38 24 ALA C O 1
ATOM 1979 N N . GLY C 1 25 ? 9.869 26.157 58.584 1.00 47.31 25 GLY C N 1
ATOM 1980 C CA . GLY C 1 25 ? 8.916 25.750 59.580 1.00 52.56 25 GLY C CA 1
ATOM 1981 C C . GLY C 1 25 ? 8.509 24.312 59.424 1.00 54.68 25 GLY C C 1
ATOM 1982 O O . GLY C 1 25 ? 8.316 23.607 60.386 1.00 54.65 25 GLY C O 1
ATOM 1983 N N . GLN C 1 26 ? 8.369 23.863 58.194 1.00 57.70 26 GLN C N 1
ATOM 1984 C CA . GLN C 1 26 ? 8.061 22.471 57.983 1.00 58.71 26 GLN C CA 1
ATOM 1985 C C . GLN C 1 26 ? 9.220 21.555 58.401 1.00 59.38 26 GLN C C 1
ATOM 1986 O O . GLN C 1 26 ? 8.990 20.485 58.981 1.00 61.47 26 GLN C O 1
ATOM 1992 N N . ILE C 1 27 ? 10.460 21.964 58.127 1.00 57.67 27 ILE C N 1
ATOM 1993 C CA . ILE C 1 27 ? 11.642 21.150 58.497 1.00 57.00 27 ILE C CA 1
ATOM 1994 C C . ILE C 1 27 ? 11.827 21.071 60.000 1.00 57.59 27 ILE C C 1
ATOM 1995 O O . ILE C 1 27 ? 12.169 20.025 60.539 1.00 55.03 27 ILE C O 1
ATOM 2000 N N . ALA C 1 28 ? 11.625 22.213 60.646 1.00 59.10 28 ALA C N 1
ATOM 2001 C CA . ALA C 1 28 ? 11.591 22.302 62.095 1.00 59.60 28 ALA C CA 1
ATOM 2002 C C . ALA C 1 28 ? 10.528 21.354 62.679 1.00 61.98 28 ALA C C 1
ATOM 2003 O O . ALA C 1 28 ? 10.807 20.649 63.652 1.00 62.69 28 ALA C O 1
ATOM 2005 N N . ALA C 1 29 ? 9.343 21.289 62.072 1.00 62.70 29 ALA C N 1
ATOM 2006 C CA . ALA C 1 29 ? 8.289 20.393 62.601 1.00 66.61 29 ALA C CA 1
ATOM 2007 C C . ALA C 1 29 ? 8.728 18.939 62.603 1.00 66.08 29 ALA C C 1
ATOM 2008 O O . ALA C 1 29 ? 8.629 18.264 63.604 1.00 64.45 29 ALA C O 1
ATOM 2010 N N . ALA C 1 30 ? 9.240 18.478 61.473 1.00 65.88 30 ALA C N 1
ATOM 2011 C CA . ALA C 1 30 ? 9.654 17.089 61.307 1.00 65.02 30 ALA C CA 1
ATOM 2012 C C . ALA C 1 30 ? 10.848 16.730 62.165 1.00 64.86 30 ALA C C 1
ATOM 2013 O O . ALA C 1 30 ? 10.913 15.636 62.678 1.00 66.55 30 ALA C O 1
ATOM 2015 N N . SER C 1 31 ? 11.797 17.640 62.323 1.00 64.09 31 SER C N 1
ATOM 2016 C CA . SER C 1 31 ? 12.985 17.357 63.130 1.00 66.09 31 SER C CA 1
ATOM 2017 C C . SER C 1 31 ? 12.738 17.633 64.595 1.00 67.27 31 SER C C 1
ATOM 2018 O O . SER C 1 31 ? 13.652 17.484 65.419 1.00 67.87 31 SER C O 1
ATOM 2021 N N . ASN C 1 32 ? 11.518 18.051 64.928 1.00 67.22 32 ASN C N 1
ATOM 2022 C CA . ASN C 1 32 ? 11.226 18.555 66.268 1.00 70.26 32 ASN C CA 1
ATOM 2023 C C . ASN C 1 32 ? 12.354 19.452 66.792 1.00 68.22 32 ASN C C 1
ATOM 2024 O O . ASN C 1 32 ? 13.033 19.104 67.741 1.00 70.76 32 ASN C O 1
ATOM 2029 N N . ALA C 1 33 ? 12.578 20.593 66.131 1.00 64.39 33 ALA C N 1
ATOM 2030 C CA . ALA C 1 33 ? 13.612 21.529 66.561 1.00 58.78 33 ALA C CA 1
ATOM 2031 C C . ALA C 1 33 ? 13.076 22.927 66.838 1.00 56.41 33 ALA C C 1
ATOM 2032 O O . ALA C 1 33 ? 11.934 23.261 66.497 1.00 55.42 33 ALA C O 1
ATOM 2034 N N . LYS C 1 34 ? 13.892 23.698 67.542 1.00 53.93 34 LYS C N 1
ATOM 2035 C CA . LYS C 1 34 ? 13.627 25.102 67.735 1.00 55.29 34 LYS C CA 1
ATOM 2036 C C . LYS C 1 34 ? 13.860 25.812 66.401 1.00 53.53 34 LYS C C 1
ATOM 2037 O O . LYS C 1 34 ? 14.914 25.638 65.783 1.00 49.27 34 LYS C O 1
ATOM 2043 N N . LEU C 1 35 ? 12.880 26.621 65.998 1.00 52.56 35 LEU C N 1
ATOM 2044 C CA . LEU C 1 35 ? 12.985 27.498 64.852 1.00 48.56 35 LEU C CA 1
ATOM 2045 C C . LEU C 1 35 ? 13.200 28.933 65.366 1.00 48.67 35 LEU C C 1
ATOM 2046 O O . LEU C 1 35 ? 12.389 29.451 66.135 1.00 48.50 35 LEU C O 1
ATOM 2051 N N . ILE C 1 36 ? 14.301 29.540 64.954 1.00 45.72 36 ILE C N 1
ATOM 2052 C CA . ILE C 1 36 ? 14.569 30.926 65.240 1.00 47.36 36 ILE C CA 1
ATOM 2053 C C . ILE C 1 36 ? 14.415 31.727 63.934 1.00 46.47 36 ILE C C 1
ATOM 2054 O O . ILE C 1 36 ? 15.192 31.512 63.000 1.00 45.46 36 ILE C O 1
ATOM 2059 N N . ILE C 1 37 ? 13.440 32.639 63.858 1.00 44.56 37 ILE C N 1
ATOM 2060 C CA . ILE C 1 37 ? 13.238 33.461 62.658 1.00 42.49 37 ILE C CA 1
ATOM 2061 C C . ILE C 1 37 ? 14.044 34.727 62.817 1.00 43.67 37 ILE C C 1
ATOM 2062 O O . ILE C 1 37 ? 13.907 35.422 63.817 1.00 46.43 37 ILE C O 1
ATOM 2067 N N . ALA C 1 38 ? 14.895 35.052 61.859 1.00 41.73 38 ALA C N 1
ATOM 2068 C CA . ALA C 1 38 ? 15.796 36.165 62.021 1.00 41.04 38 ALA C CA 1
ATOM 2069 C C . ALA C 1 38 ? 15.631 37.259 60.956 1.00 41.41 38 ALA C C 1
ATOM 2070 O O . ALA C 1 38 ? 15.399 36.972 59.745 1.00 39.60 38 ALA C O 1
ATOM 2072 N N . THR C 1 39 ? 15.707 38.503 61.431 1.00 39.73 39 THR C N 1
ATOM 2073 C CA . THR C 1 39 ? 15.638 39.653 60.571 1.00 38.58 39 THR C CA 1
ATOM 2074 C C . THR C 1 39 ? 16.837 40.533 60.856 1.00 39.43 39 THR C C 1
ATOM 2075 O O . THR C 1 39 ? 16.968 41.067 61.927 1.00 42.02 39 THR C O 1
ATOM 2079 N N . ALA C 1 40 ? 17.708 40.678 59.856 1.00 40.43 40 ALA C N 1
ATOM 2080 C CA . ALA C 1 40 ? 18.895 41.520 59.904 1.00 40.40 40 ALA C CA 1
ATOM 2081 C C . ALA C 1 40 ? 18.506 42.960 59.623 1.00 41.28 40 ALA C C 1
ATOM 2082 O O . ALA C 1 40 ? 17.687 43.244 58.728 1.00 38.65 40 ALA C O 1
ATOM 2084 N N . TYR C 1 41 ? 19.064 43.858 60.421 1.00 40.65 41 TYR C N 1
ATOM 2085 C CA . TYR C 1 41 ? 18.817 45.286 60.270 1.00 43.83 41 TYR C CA 1
ATOM 2086 C C . TYR C 1 41 ? 20.098 46.043 60.602 1.00 45.30 41 TYR C C 1
ATOM 2087 O O . TYR C 1 41 ? 21.041 45.494 61.215 1.00 46.44 41 TYR C O 1
ATOM 2096 N N . PHE C 1 42 ? 20.142 47.279 60.144 1.00 48.17 42 PHE C N 1
ATOM 2097 C CA . PHE C 1 42 ? 21.272 48.174 60.413 1.00 53.79 42 PHE C CA 1
ATOM 2098 C C . PHE C 1 42 ? 21.126 49.023 61.650 1.00 59.13 42 PHE C C 1
ATOM 2099 O O . PHE C 1 42 ? 20.072 49.613 61.881 1.00 56.38 42 PHE C O 1
ATOM 2107 N N . PRO C 1 43 ? 22.211 49.105 62.436 1.00 69.85 43 PRO C N 1
ATOM 2108 C CA . PRO C 1 43 ? 22.223 49.873 63.664 1.00 75.92 43 PRO C CA 1
ATOM 2109 C C . PRO C 1 43 ? 22.154 51.382 63.351 1.00 77.95 43 PRO C C 1
ATOM 2110 O O . PRO C 1 43 ? 22.497 51.812 62.238 1.00 72.84 43 PRO C O 1
ATOM 2114 N N . GLN C 1 44 ? 21.663 52.165 64.301 1.00 79.54 44 GLN C N 1
ATOM 2115 C CA . GLN C 1 44 ? 21.588 53.608 64.120 1.00 87.20 44 GLN C CA 1
ATOM 2116 C C . GLN C 1 44 ? 22.123 54.321 65.332 1.00 90.35 44 GLN C C 1
ATOM 2117 O O . GLN C 1 44 ? 21.610 55.383 65.699 1.00 95.52 44 GLN C O 1
ATOM 2123 N N . SER C 1 45 ? 23.132 53.713 65.963 1.00 94.14 45 SER C N 1
ATOM 2124 C CA . SER C 1 45 ? 23.983 54.400 66.947 1.00 106.32 45 SER C CA 1
ATOM 2125 C C . SER C 1 45 ? 23.402 54.795 68.319 1.00 106.73 45 SER C C 1
ATOM 2126 O O . SER C 1 45 ? 23.936 55.696 68.963 1.00 112.76 45 SER C O 1
ATOM 2129 N N . GLU C 1 46 ? 22.324 54.160 68.762 1.00 108.18 46 GLU C N 1
ATOM 2130 C CA . GLU C 1 46 ? 22.023 54.082 70.212 1.00 115.39 46 GLU C CA 1
ATOM 2131 C C . GLU C 1 46 ? 21.676 55.385 70.991 1.00 112.12 46 GLU C C 1
ATOM 2132 O O . GLU C 1 46 ? 21.284 55.306 72.156 1.00 111.13 46 GLU C O 1
ATOM 2138 N N . ASP C 1 47 ? 21.788 56.567 70.377 1.00 111.37 47 ASP C N 1
ATOM 2139 C CA . ASP C 1 47 ? 21.064 57.747 70.903 1.00 110.87 47 ASP C CA 1
ATOM 2140 C C . ASP C 1 47 ? 19.575 57.514 70.715 1.00 105.55 47 ASP C C 1
ATOM 2141 O O . ASP C 1 47 ? 18.751 58.048 71.461 1.00 105.75 47 ASP C O 1
ATOM 2146 N N . SER C 1 48 ? 19.261 56.706 69.702 1.00 97.48 48 SER C N 1
ATOM 2147 C CA . SER C 1 48 ? 17.907 56.307 69.384 1.00 87.57 48 SER C CA 1
ATOM 2148 C C . SER C 1 48 ? 17.494 55.019 70.155 1.00 80.40 48 SER C C 1
ATOM 2149 O O . SER C 1 48 ? 18.315 54.141 70.499 1.00 69.93 48 SER C O 1
ATOM 2152 N N . ARG C 1 49 ? 16.200 54.932 70.417 1.00 75.36 49 ARG C N 1
ATOM 2153 C CA . ARG C 1 49 ? 15.612 53.750 70.999 1.00 72.40 49 ARG C CA 1
ATOM 2154 C C . ARG C 1 49 ? 15.625 52.571 70.040 1.00 67.23 49 ARG C C 1
ATOM 2155 O O . ARG C 1 49 ? 15.391 52.756 68.850 1.00 66.95 49 ARG C O 1
ATOM 2163 N N . ALA C 1 50 ? 15.862 51.361 70.568 1.00 61.28 50 ALA C N 1
ATOM 2164 C CA . ALA C 1 50 ? 15.826 50.146 69.758 1.00 59.64 50 ALA C CA 1
ATOM 2165 C C . ALA C 1 50 ? 14.471 49.971 69.057 1.00 57.54 50 ALA C C 1
ATOM 2166 O O . ALA C 1 50 ? 14.429 49.757 67.866 1.00 53.40 50 ALA C O 1
ATOM 2168 N N . ALA C 1 51 ? 13.374 50.101 69.793 1.00 56.65 51 ALA C N 1
ATOM 2169 C CA . ALA C 1 51 ? 12.036 49.999 69.214 1.00 56.11 51 ALA C CA 1
ATOM 2170 C C . ALA C 1 51 ? 11.914 50.884 67.972 1.00 55.00 51 ALA C C 1
ATOM 2171 O O . ALA C 1 51 ? 11.528 50.407 66.930 1.00 53.00 51 ALA C O 1
ATOM 2173 N N . ASP C 1 52 ? 12.278 52.155 68.089 1.00 56.21 52 ASP C N 1
ATOM 2174 C CA . ASP C 1 52 ? 12.152 53.108 66.989 1.00 55.49 52 ASP C CA 1
ATOM 2175 C C . ASP C 1 52 ? 13.054 52.744 65.790 1.00 54.55 52 ASP C C 1
ATOM 2176 O O . ASP C 1 52 ? 12.621 52.808 64.639 1.00 52.08 52 ASP C O 1
ATOM 2181 N N . VAL C 1 53 ? 14.292 52.344 66.068 1.00 52.91 53 VAL C N 1
ATOM 2182 C CA . VAL C 1 53 ? 15.167 51.872 65.032 1.00 50.93 53 VAL C CA 1
ATOM 2183 C C . VAL C 1 53 ? 14.527 50.678 64.294 1.00 50.30 53 VAL C C 1
ATOM 2184 O O . VAL C 1 53 ? 14.478 50.654 63.058 1.00 48.17 53 VAL C O 1
ATOM 2188 N N . LEU C 1 54 ? 14.017 49.710 65.033 1.00 50.63 54 LEU C N 1
ATOM 2189 C CA . LEU C 1 54 ? 13.334 48.549 64.455 1.00 52.89 54 LEU C CA 1
ATOM 2190 C C . LEU C 1 54 ? 12.106 48.872 63.594 1.00 55.74 54 LEU C C 1
ATOM 2191 O O . LEU C 1 54 ? 11.838 48.191 62.549 1.00 55.82 54 LEU C O 1
ATOM 2196 N N . LYS C 1 55 ? 11.357 49.867 64.029 1.00 57.96 55 LYS C N 1
ATOM 2197 C CA . LYS C 1 55 ? 10.247 50.366 63.248 1.00 63.19 55 LYS C CA 1
ATOM 2198 C C . LYS C 1 55 ? 10.805 50.932 61.952 1.00 61.31 55 LYS C C 1
ATOM 2199 O O . LYS C 1 55 ? 10.453 50.451 60.898 1.00 63.23 55 LYS C O 1
ATOM 2205 N N . ASP C 1 56 ? 11.714 51.907 62.044 1.00 62.38 56 ASP C N 1
ATOM 2206 C CA . ASP C 1 56 ? 12.352 52.546 60.870 1.00 62.05 56 ASP C CA 1
ATOM 2207 C C . ASP C 1 56 ? 13.014 51.534 59.894 1.00 60.48 56 ASP C C 1
ATOM 2208 O O . ASP C 1 56 ? 12.868 51.648 58.664 1.00 59.10 56 ASP C O 1
ATOM 2213 N N . GLU C 1 57 ? 13.782 50.589 60.432 1.00 55.99 57 GLU C N 1
ATOM 2214 C CA . GLU C 1 57 ? 14.498 49.653 59.601 1.00 55.72 57 GLU C CA 1
ATOM 2215 C C . GLU C 1 57 ? 13.536 48.807 58.765 1.00 56.39 57 GLU C C 1
ATOM 2216 O O . GLU C 1 57 ? 13.876 48.450 57.637 1.00 55.68 57 GLU C O 1
ATOM 2222 N N . GLY C 1 58 ? 12.348 48.497 59.307 1.00 54.76 58 GLY C N 1
ATOM 2223 C CA . GLY C 1 58 ? 11.400 47.612 58.625 1.00 54.88 58 GLY C CA 1
ATOM 2224 C C . GLY C 1 58 ? 10.794 48.216 57.360 1.00 55.95 58 GLY C C 1
ATOM 2225 O O . GLY C 1 58 ? 10.504 47.509 56.385 1.00 49.73 58 GLY C O 1
ATOM 2226 N N . TYR C 1 59 ? 10.578 49.530 57.407 1.00 56.67 59 TYR C N 1
ATOM 2227 C CA . TYR C 1 59 ? 10.069 50.292 56.274 1.00 59.13 59 TYR C CA 1
ATOM 2228 C C . TYR C 1 59 ? 11.117 50.484 55.186 1.00 58.14 59 TYR C C 1
ATOM 2229 O O . TYR C 1 59 ? 10.783 50.920 54.120 1.00 65.40 59 TYR C O 1
ATOM 2238 N N . LYS C 1 60 ? 12.375 50.170 55.458 1.00 58.10 60 LYS C N 1
ATOM 2239 C CA . LYS C 1 60 ? 13.451 50.184 54.456 1.00 57.09 60 LYS C CA 1
ATOM 2240 C C . LYS C 1 60 ? 13.792 48.789 53.917 1.00 58.89 60 LYS C C 1
ATOM 2241 O O . LYS C 1 60 ? 14.869 48.560 53.313 1.00 52.83 60 LYS C O 1
ATOM 2247 N N . MET C 1 61 ? 12.877 47.859 54.162 1.00 57.89 61 MET C N 1
ATOM 2248 C CA . MET C 1 61 ? 13.066 46.496 53.798 1.00 57.24 61 MET C CA 1
ATOM 2249 C C . MET C 1 61 ? 11.905 46.080 52.943 1.00 53.94 61 MET C C 1
ATOM 2250 O O . MET C 1 61 ? 10.826 46.646 53.013 1.00 55.70 61 MET C O 1
ATOM 2255 N N . ALA C 1 62 ? 12.093 44.989 52.237 1.00 54.14 62 ALA C N 1
ATOM 2256 C CA . ALA C 1 62 ? 11.004 44.370 51.496 1.00 56.49 62 ALA C CA 1
ATOM 2257 C C . ALA C 1 62 ? 9.656 44.389 52.206 1.00 54.39 62 ALA C C 1
ATOM 2258 O O . ALA C 1 62 ? 8.629 44.612 51.591 1.00 58.79 62 ALA C O 1
ATOM 2260 N N . GLY C 1 63 ? 9.651 44.100 53.490 1.00 52.96 63 GLY C N 1
ATOM 2261 C CA . GLY C 1 63 ? 8.392 43.961 54.225 1.00 54.34 63 GLY C CA 1
ATOM 2262 C C . GLY C 1 63 ? 7.640 45.270 54.351 1.00 55.10 63 GLY C C 1
ATOM 2263 O O . GLY C 1 63 ? 6.428 45.273 54.553 1.00 53.13 63 GLY C O 1
ATOM 2264 N N . ASN C 1 64 ? 8.362 46.382 54.247 1.00 53.57 64 ASN C N 1
ATOM 2265 C CA . ASN C 1 64 ? 7.744 47.694 54.331 1.00 59.98 64 ASN C CA 1
ATOM 2266 C C . ASN C 1 64 ? 6.797 47.903 55.512 1.00 61.82 64 ASN C C 1
ATOM 2267 O O . ASN C 1 64 ? 5.694 48.466 55.398 1.00 63.38 64 ASN C O 1
ATOM 2272 N N . ALA C 1 65 ? 7.263 47.452 56.665 1.00 62.73 65 ALA C N 1
ATOM 2273 C CA . ALA C 1 65 ? 6.475 47.395 57.891 1.00 59.16 65 ALA C CA 1
ATOM 2274 C C . ALA C 1 65 ? 7.479 47.285 59.055 1.00 57.02 65 ALA C C 1
ATOM 2275 O O . ALA C 1 65 ? 8.642 46.874 58.857 1.00 52.15 65 ALA C O 1
ATOM 2277 N N . PRO C 1 66 ? 7.045 47.643 60.278 1.00 55.06 66 PRO C N 1
ATOM 2278 C CA . PRO C 1 66 ? 7.992 47.522 61.391 1.00 52.94 66 PRO C CA 1
ATOM 2279 C C . PRO C 1 66 ? 8.544 46.100 61.483 1.00 48.75 66 PRO C C 1
ATOM 2280 O O . PRO C 1 66 ? 7.869 45.165 61.092 1.00 47.51 66 PRO C O 1
ATOM 2284 N N . ILE C 1 67 ? 9.768 45.958 61.964 1.00 47.52 67 ILE C N 1
ATOM 2285 C CA . ILE C 1 67 ? 10.389 44.648 62.032 1.00 47.68 67 ILE C CA 1
ATOM 2286 C C . ILE C 1 67 ? 9.557 43.648 62.862 1.00 48.48 67 ILE C C 1
ATOM 2287 O O . ILE C 1 67 ? 9.432 42.486 62.462 1.00 45.13 67 ILE C O 1
ATOM 2292 N N . TYR C 1 68 ? 8.923 44.084 63.955 1.00 50.40 68 TYR C N 1
ATOM 2293 C CA . TYR C 1 68 ? 7.954 43.185 64.665 1.00 54.59 68 TYR C CA 1
ATOM 2294 C C . TYR C 1 68 ? 6.671 42.859 63.916 1.00 55.29 68 TYR C C 1
ATOM 2295 O O . TYR C 1 68 ? 6.193 41.734 64.002 1.00 59.29 68 TYR C O 1
ATOM 2304 N N . ALA C 1 69 ? 6.122 43.779 63.148 1.00 54.35 69 ALA C N 1
ATOM 2305 C CA . ALA C 1 69 ? 5.056 43.376 62.260 1.00 55.50 69 ALA C CA 1
ATOM 2306 C C . ALA C 1 69 ? 5.570 42.209 61.376 1.00 54.39 69 ALA C C 1
ATOM 2307 O O . ALA C 1 69 ? 4.986 41.118 61.338 1.00 54.52 69 ALA C O 1
ATOM 2309 N N . ILE C 1 70 ? 6.715 42.413 60.731 1.00 54.21 70 ILE C N 1
ATOM 2310 C CA . ILE C 1 70 ? 7.345 41.367 59.880 1.00 50.29 70 ILE C CA 1
ATOM 2311 C C . ILE C 1 70 ? 7.573 40.015 60.568 1.00 50.33 70 ILE C C 1
ATOM 2312 O O . ILE C 1 70 ? 7.393 38.958 59.961 1.00 49.09 70 ILE C O 1
ATOM 2317 N N . LEU C 1 71 ? 8.050 40.036 61.798 1.00 50.87 71 LEU C N 1
ATOM 2318 C CA . LEU C 1 71 ? 8.395 38.794 62.436 1.00 51.91 71 LEU C CA 1
ATOM 2319 C C . LEU C 1 71 ? 7.115 38.098 62.873 1.00 54.33 71 LEU C C 1
ATOM 2320 O O . LEU C 1 71 ? 7.034 36.872 62.791 1.00 55.78 71 LEU C O 1
ATOM 2325 N N . ARG C 1 72 ? 6.110 38.861 63.303 1.00 55.46 72 ARG C N 1
ATOM 2326 C CA . ARG C 1 72 ? 4.828 38.260 63.701 1.00 58.88 72 ARG C CA 1
ATOM 2327 C C . ARG C 1 72 ? 4.230 37.513 62.505 1.00 58.29 72 ARG C C 1
ATOM 2328 O O . ARG C 1 72 ? 3.764 36.385 62.645 1.00 57.11 72 ARG C O 1
ATOM 2330 N N . GLU C 1 73 ? 4.280 38.138 61.330 1.00 59.03 73 GLU C N 1
ATOM 2331 C CA . GLU C 1 73 ? 3.751 37.527 60.105 1.00 60.84 73 GLU C CA 1
ATOM 2332 C C . GLU C 1 73 ? 4.505 36.242 59.723 1.00 59.48 73 GLU C C 1
ATOM 2333 O O . GLU C 1 73 ? 3.874 35.277 59.276 1.00 59.86 73 GLU C O 1
ATOM 2339 N N . ALA C 1 74 ? 5.828 36.257 59.904 1.00 55.79 74 ALA C N 1
ATOM 2340 C CA . ALA C 1 74 ? 6.709 35.102 59.696 1.00 54.92 74 ALA C CA 1
ATOM 2341 C C . ALA C 1 74 ? 6.436 33.978 60.723 1.00 58.21 74 ALA C C 1
ATOM 2342 O O . ALA C 1 74 ? 6.480 32.769 60.413 1.00 54.41 74 ALA C O 1
ATOM 2344 N N . ASN C 1 75 ? 6.142 34.400 61.951 1.00 59.05 75 ASN C N 1
ATOM 2345 C CA . ASN C 1 75 ? 5.786 33.477 63.000 1.00 60.95 75 ASN C CA 1
ATOM 2346 C C . ASN C 1 75 ? 4.473 32.773 62.647 1.00 63.42 75 ASN C C 1
ATOM 2347 O O . ASN C 1 75 ? 4.422 31.575 62.749 1.00 65.54 75 ASN C O 1
ATOM 2352 N N . ASP C 1 76 ? 3.439 33.493 62.203 1.00 64.01 76 ASP C N 1
ATOM 2353 C CA . ASP C 1 76 ? 2.160 32.859 61.815 1.00 66.25 76 ASP C CA 1
ATOM 2354 C C . ASP C 1 76 ? 2.395 31.770 60.789 1.00 66.38 76 ASP C C 1
ATOM 2355 O O . ASP C 1 76 ? 1.817 30.669 60.868 1.00 65.47 76 ASP C O 1
ATOM 2360 N N . ARG C 1 77 ? 3.237 32.088 59.804 1.00 64.93 77 ARG C N 1
ATOM 2361 C CA . ARG C 1 77 ? 3.439 31.164 58.684 1.00 63.54 77 ARG C CA 1
ATOM 2362 C C . ARG C 1 77 ? 4.211 29.921 59.084 1.00 61.13 77 ARG C C 1
ATOM 2363 O O . ARG C 1 77 ? 3.885 28.821 58.622 1.00 62.82 77 ARG C O 1
ATOM 2371 N N . ALA C 1 78 ? 5.202 30.087 59.959 1.00 58.48 78 ALA C N 1
ATOM 2372 C CA . ALA C 1 78 ? 5.947 28.954 60.499 1.00 57.96 78 ALA C CA 1
ATOM 2373 C C . ALA C 1 78 ? 5.004 28.031 61.266 1.00 61.47 78 ALA C C 1
ATOM 2374 O O . ALA C 1 78 ? 5.089 26.809 61.128 1.00 60.12 78 ALA C O 1
ATOM 2376 N N . LYS C 1 79 ? 4.109 28.629 62.050 1.00 65.64 79 LYS C N 1
ATOM 2377 C CA . LYS C 1 79 ? 3.114 27.888 62.832 1.00 72.65 79 LYS C CA 1
ATOM 2378 C C . LYS C 1 79 ? 2.147 27.151 61.910 1.00 72.70 79 LYS C C 1
ATOM 2379 O O . LYS C 1 79 ? 1.795 26.028 62.171 1.00 73.99 79 LYS C O 1
ATOM 2385 N N . ALA C 1 80 ? 1.748 27.785 60.817 1.00 70.80 80 ALA C N 1
ATOM 2386 C CA . ALA C 1 80 ? 0.876 27.148 59.843 1.00 72.53 80 ALA C CA 1
ATOM 2387 C C . ALA C 1 80 ? 1.517 25.954 59.134 1.00 70.20 80 ALA C C 1
ATOM 2388 O O . ALA C 1 80 ? 0.827 24.982 58.823 1.00 72.59 80 ALA C O 1
ATOM 2390 N N . ALA C 1 81 ? 2.827 26.023 58.907 1.00 67.48 81 ALA C N 1
ATOM 2391 C CA . ALA C 1 81 ? 3.601 24.947 58.269 1.00 65.09 81 ALA C CA 1
ATOM 2392 C C . ALA C 1 81 ? 3.964 23.797 59.230 1.00 66.45 81 ALA C C 1
ATOM 2393 O O . ALA C 1 81 ? 4.509 22.772 58.784 1.00 64.99 81 ALA C O 1
ATOM 2395 N N . GLY C 1 82 ? 3.678 23.985 60.531 1.00 68.40 82 GLY C N 1
ATOM 2396 C CA . GLY C 1 82 ? 3.774 22.931 61.556 1.00 70.58 82 GLY C CA 1
ATOM 2397 C C . GLY C 1 82 ? 4.659 23.169 62.780 1.00 69.47 82 GLY C C 1
ATOM 2398 O O . GLY C 1 82 ? 4.699 22.344 63.705 1.00 68.95 82 GLY C O 1
ATOM 2399 N N . ALA C 1 83 ? 5.368 24.287 62.798 1.00 68.17 83 ALA C N 1
ATOM 2400 C CA . ALA C 1 83 ? 6.345 24.558 63.853 1.00 68.42 83 ALA C CA 1
ATOM 2401 C C . ALA C 1 83 ? 5.647 25.064 65.102 1.00 68.94 83 ALA C C 1
ATOM 2402 O O . ALA C 1 83 ? 4.698 25.829 65.015 1.00 67.63 83 ALA C O 1
ATOM 2404 N N . THR C 1 84 ? 6.146 24.626 66.251 1.00 71.90 84 THR C N 1
ATOM 2405 C CA . THR C 1 84 ? 5.534 24.883 67.543 1.00 76.62 84 THR C CA 1
ATOM 2406 C C . THR C 1 84 ? 6.458 25.504 68.572 1.00 75.33 84 THR C C 1
ATOM 2407 O O . THR C 1 84 ? 6.006 25.892 69.643 1.00 80.06 84 THR C O 1
ATOM 2411 N N . ASP C 1 85 ? 7.748 25.504 68.294 1.00 70.14 85 ASP C N 1
ATOM 2412 C CA . ASP C 1 85 ? 8.731 26.173 69.120 1.00 69.33 85 ASP C CA 1
ATOM 2413 C C . ASP C 1 85 ? 9.456 27.228 68.227 1.00 65.00 85 ASP C C 1
ATOM 2414 O O . ASP C 1 85 ? 10.429 26.922 67.542 1.00 61.59 85 ASP C O 1
ATOM 2419 N N . ILE C 1 86 ? 8.925 28.453 68.246 1.00 62.89 86 ILE C N 1
ATOM 2420 C CA . ILE C 1 86 ? 9.329 29.551 67.375 1.00 60.42 86 ILE C CA 1
ATOM 2421 C C . ILE C 1 86 ? 9.890 30.704 68.206 1.00 60.49 86 ILE C C 1
ATOM 2422 O O . ILE C 1 86 ? 9.306 31.048 69.224 1.00 64.39 86 ILE C O 1
ATOM 2427 N N . GLU C 1 87 ? 11.033 31.271 67.809 1.00 57.54 87 GLU C N 1
ATOM 2428 C CA . GLU C 1 87 ? 11.547 32.515 68.441 1.00 58.93 87 GLU C CA 1
ATOM 2429 C C . GLU C 1 87 ? 11.717 33.572 67.376 1.00 54.82 87 GLU C C 1
ATOM 2430 O O . GLU C 1 87 ? 12.088 33.240 66.242 1.00 50.25 87 GLU C O 1
ATOM 2436 N N . GLU C 1 88 ? 11.531 34.837 67.757 1.00 51.28 88 GLU C N 1
ATOM 2437 C CA . GLU C 1 88 ? 11.653 35.956 66.842 1.00 49.05 88 GLU C CA 1
ATOM 2438 C C . GLU C 1 88 ? 12.894 36.732 67.237 1.00 47.67 88 GLU C C 1
ATOM 2439 O O . GLU C 1 88 ? 13.060 37.061 68.399 1.00 49.13 88 GLU C O 1
ATOM 2445 N N . ARG C 1 89 ? 13.809 36.967 66.304 1.00 44.66 89 ARG C N 1
ATOM 2446 C CA . ARG C 1 89 ? 15.051 37.643 66.643 1.00 45.12 89 ARG C CA 1
ATOM 2447 C C . ARG C 1 89 ? 15.507 38.650 65.610 1.00 44.58 89 ARG C C 1
ATOM 2448 O O . ARG C 1 89 ? 16.159 38.282 64.661 1.00 42.68 89 ARG C O 1
ATOM 2456 N N . PRO C 1 90 ? 15.198 39.942 65.827 1.00 45.95 90 PRO C N 1
ATOM 2457 C CA . PRO C 1 90 ? 15.924 40.967 65.088 1.00 44.96 90 PRO C CA 1
ATOM 2458 C C . PRO C 1 90 ? 17.420 40.870 65.435 1.00 47.27 90 PRO C C 1
ATOM 2459 O O . PRO C 1 90 ? 17.771 40.614 66.600 1.00 48.29 90 PRO C O 1
ATOM 2463 N N . VAL C 1 91 ? 18.285 41.085 64.434 1.00 47.07 91 VAL C N 1
ATOM 2464 C CA A VAL C 1 91 ? 19.746 40.932 64.599 0.50 48.89 91 VAL C CA 1
ATOM 2465 C CA B VAL C 1 91 ? 19.738 40.933 64.593 0.50 46.18 91 VAL C CA 1
ATOM 2466 C C . VAL C 1 91 ? 20.478 42.090 63.932 1.00 47.51 91 VAL C C 1
ATOM 2467 O O . VAL C 1 91 ? 20.134 42.496 62.832 1.00 44.66 91 VAL C O 1
ATOM 2474 N N . VAL C 1 92 ? 21.490 42.615 64.611 1.00 49.18 92 VAL C N 1
ATOM 2475 C CA . VAL C 1 92 ? 22.224 43.759 64.101 1.00 49.51 92 VAL C CA 1
ATOM 2476 C C . VAL C 1 92 ? 23.170 43.333 62.998 1.00 48.61 92 VAL C C 1
ATOM 2477 O O . VAL C 1 92 ? 23.916 42.343 63.162 1.00 50.27 92 VAL C O 1
ATOM 2481 N N . GLY C 1 93 ? 23.166 44.112 61.915 1.00 45.48 93 GLY C N 1
ATOM 2482 C CA . GLY C 1 93 ? 24.122 43.935 60.865 1.00 48.08 93 GLY C CA 1
ATOM 2483 C C . GLY C 1 93 ? 23.492 43.822 59.491 1.00 43.30 93 GLY C C 1
ATOM 2484 O O . GLY C 1 93 ? 22.271 43.841 59.345 1.00 43.18 93 GLY C O 1
ATOM 2485 N N . ALA C 1 94 ? 24.346 43.756 58.486 1.00 39.27 94 ALA C N 1
ATOM 2486 C CA . ALA C 1 94 ? 23.893 43.442 57.133 1.00 38.23 94 ALA C CA 1
ATOM 2487 C C . ALA C 1 94 ? 23.566 41.941 57.101 1.00 36.34 94 ALA C C 1
ATOM 2488 O O . ALA C 1 94 ? 24.200 41.178 57.812 1.00 35.82 94 ALA C O 1
ATOM 2490 N N . PRO C 1 95 ? 22.646 41.525 56.237 1.00 34.97 95 PRO C N 1
ATOM 2491 C CA . PRO C 1 95 ? 22.073 40.222 56.318 1.00 35.03 95 PRO C CA 1
ATOM 2492 C C . PRO C 1 95 ? 23.022 39.072 56.383 1.00 34.29 95 PRO C C 1
ATOM 2493 O O . PRO C 1 95 ? 22.791 38.202 57.195 1.00 35.24 95 PRO C O 1
ATOM 2497 N N . VAL C 1 96 ? 24.053 39.041 55.560 1.00 33.44 96 VAL C N 1
ATOM 2498 C CA . VAL C 1 96 ? 24.948 37.874 55.497 1.00 33.62 96 VAL C CA 1
ATOM 2499 C C . VAL C 1 96 ? 25.729 37.800 56.816 1.00 35.30 96 VAL C C 1
ATOM 2500 O O . VAL C 1 96 ? 25.781 36.733 57.465 1.00 33.54 96 VAL C O 1
ATOM 2504 N N . ASP C 1 97 ? 26.290 38.934 57.236 1.00 35.04 97 ASP C N 1
ATOM 2505 C CA . ASP C 1 97 ? 26.979 39.026 58.528 1.00 36.07 97 ASP C CA 1
ATOM 2506 C C . ASP C 1 97 ? 26.110 38.543 59.667 1.00 36.50 97 ASP C C 1
ATOM 2507 O O . ASP C 1 97 ? 26.535 37.677 60.433 1.00 37.22 97 ASP C O 1
ATOM 2512 N N . ALA C 1 98 ? 24.894 39.067 59.739 1.00 34.85 98 ALA C N 1
ATOM 2513 C CA . ALA C 1 98 ? 24.025 38.835 60.866 1.00 35.62 98 ALA C CA 1
ATOM 2514 C C . ALA C 1 98 ? 23.531 37.432 60.867 1.00 34.57 98 ALA C C 1
ATOM 2515 O O . ALA C 1 98 ? 23.513 36.821 61.925 1.00 34.39 98 ALA C O 1
ATOM 2517 N N . LEU C 1 99 ? 23.133 36.895 59.706 1.00 33.71 99 LEU C N 1
ATOM 2518 C CA . LEU C 1 99 ? 22.678 35.518 59.682 1.00 33.93 99 LEU C CA 1
ATOM 2519 C C . LEU C 1 99 ? 23.771 34.510 60.062 1.00 35.81 99 LEU C C 1
ATOM 2520 O O . LEU C 1 99 ? 23.522 33.583 60.827 1.00 38.50 99 LEU C O 1
ATOM 2525 N N . VAL C 1 100 ? 24.946 34.669 59.502 1.00 35.88 100 VAL C N 1
ATOM 2526 C CA . VAL C 1 100 ? 26.087 33.816 59.808 1.00 38.22 100 VAL C CA 1
ATOM 2527 C C . VAL C 1 100 ? 26.515 33.925 61.303 1.00 40.90 100 VAL C C 1
ATOM 2528 O O . VAL C 1 100 ? 26.748 32.895 61.932 1.00 39.07 100 VAL C O 1
ATOM 2532 N N . GLU C 1 101 ? 26.609 35.146 61.835 1.00 44.30 101 GLU C N 1
ATOM 2533 C CA . GLU C 1 101 ? 26.905 35.400 63.266 1.00 48.25 101 GLU C CA 1
ATOM 2534 C C . GLU C 1 101 ? 25.842 34.770 64.172 1.00 47.00 101 GLU C C 1
ATOM 2535 O O . GLU C 1 101 ? 26.180 34.136 65.156 1.00 48.65 101 GLU C O 1
ATOM 2541 N N . LEU C 1 102 ? 24.558 34.974 63.850 1.00 43.48 102 LEU C N 1
ATOM 2542 C CA . LEU C 1 102 ? 23.499 34.368 64.631 1.00 42.00 102 LEU C CA 1
ATOM 2543 C C . LEU C 1 102 ? 23.627 32.853 64.675 1.00 42.01 102 LEU C C 1
ATOM 2544 O O . LEU C 1 102 ? 23.590 32.223 65.758 1.00 42.37 102 LEU C O 1
ATOM 2549 N N . ALA C 1 103 ? 23.785 32.243 63.511 1.00 39.90 103 ALA C N 1
ATOM 2550 C CA . ALA C 1 103 ? 23.989 30.809 63.439 1.00 40.97 103 ALA C CA 1
ATOM 2551 C C . ALA C 1 103 ? 25.186 30.290 64.288 1.00 44.78 103 ALA C C 1
ATOM 2552 O O . ALA C 1 103 ? 25.036 29.261 64.965 1.00 44.24 103 ALA C O 1
ATOM 2554 N N . ASP C 1 104 ? 26.340 30.973 64.311 1.00 47.85 104 ASP C N 1
ATOM 2555 C CA . ASP C 1 104 ? 27.418 30.594 65.271 1.00 54.46 104 ASP C CA 1
ATOM 2556 C C . ASP C 1 104 ? 26.963 30.696 66.729 1.00 58.77 104 ASP C C 1
ATOM 2557 O O . ASP C 1 104 ? 27.276 29.841 67.567 1.00 62.16 104 ASP C O 1
ATOM 2562 N N . GLU C 1 105 ? 26.247 31.762 67.032 1.00 54.70 105 GLU C N 1
ATOM 2563 C CA . GLU C 1 105 ? 25.935 32.109 68.429 1.00 59.12 105 GLU C CA 1
ATOM 2564 C C . GLU C 1 105 ? 25.000 31.069 69.041 1.00 57.90 105 GLU C C 1
ATOM 2565 O O . GLU C 1 105 ? 25.278 30.551 70.121 1.00 58.24 105 GLU C O 1
ATOM 2571 N N . VAL C 1 106 ? 23.934 30.716 68.311 1.00 54.78 106 VAL C N 1
ATOM 2572 C CA A VAL C 1 106 ? 22.936 29.777 68.814 0.50 55.73 106 VAL C CA 1
ATOM 2573 C CA B VAL C 1 106 ? 22.932 29.768 68.807 0.50 54.55 106 VAL C CA 1
ATOM 2574 C C . VAL C 1 106 ? 23.289 28.313 68.485 1.00 54.85 106 VAL C C 1
ATOM 2575 O O . VAL C 1 106 ? 22.548 27.405 68.810 1.00 56.21 106 VAL C O 1
ATOM 2582 N N . LYS C 1 107 ? 24.441 28.095 67.872 1.00 54.32 107 LYS C N 1
ATOM 2583 C CA . LYS C 1 107 ? 24.850 26.761 67.415 1.00 59.44 107 LYS C CA 1
ATOM 2584 C C . LYS C 1 107 ? 23.796 26.118 66.530 1.00 54.95 107 LYS C C 1
ATOM 2585 O O . LYS C 1 107 ? 23.374 24.987 66.721 1.00 58.82 107 LYS C O 1
ATOM 2591 N N . ALA C 1 108 ? 23.391 26.855 65.519 1.00 47.56 108 ALA C N 1
ATOM 2592 C CA . ALA C 1 108 ? 22.364 26.359 64.661 1.00 46.42 108 ALA C CA 1
ATOM 2593 C C . ALA C 1 108 ? 22.908 25.164 63.913 1.00 45.24 108 ALA C C 1
ATOM 2594 O O . ALA C 1 108 ? 24.118 25.112 63.565 1.00 44.00 108 ALA C O 1
ATOM 2596 N N . ASP C 1 109 ? 22.000 24.226 63.666 1.00 45.71 109 ASP C N 1
ATOM 2597 C CA . ASP C 1 109 ? 22.254 23.057 62.803 1.00 46.34 109 ASP C CA 1
ATOM 2598 C C . ASP C 1 109 ? 21.930 23.268 61.285 1.00 43.97 109 ASP C C 1
ATOM 2599 O O . ASP C 1 109 ? 22.459 22.547 60.432 1.00 42.15 109 ASP C O 1
ATOM 2604 N N . LEU C 1 110 ? 21.038 24.209 60.981 1.00 44.28 110 LEU C N 1
ATOM 2605 C CA . LEU C 1 110 ? 20.579 24.521 59.603 1.00 41.91 110 LEU C CA 1
ATOM 2606 C C . LEU C 1 110 ? 20.291 26.018 59.544 1.00 39.77 110 LEU C C 1
ATOM 2607 O O . LEU C 1 110 ? 19.652 26.569 60.441 1.00 39.88 110 LEU C O 1
ATOM 2612 N N . LEU C 1 111 ? 20.771 26.658 58.487 1.00 37.14 111 LEU C N 1
ATOM 2613 C CA . LEU C 1 111 ? 20.528 28.053 58.192 1.00 34.22 111 LEU C CA 1
ATOM 2614 C C . LEU C 1 111 ? 19.742 28.080 56.881 1.00 33.68 111 LEU C C 1
ATOM 2615 O O . LEU C 1 111 ? 20.163 27.500 55.888 1.00 31.06 111 LEU C O 1
ATOM 2620 N N . VAL C 1 112 ? 18.578 28.697 56.886 1.00 34.05 112 VAL C N 1
ATOM 2621 C CA . VAL C 1 112 ? 17.634 28.608 55.798 1.00 33.08 112 VAL C CA 1
ATOM 2622 C C . VAL C 1 112 ? 17.435 30.026 55.233 1.00 34.35 112 VAL C C 1
ATOM 2623 O O . VAL C 1 112 ? 17.079 30.981 55.978 1.00 31.20 112 VAL C O 1
ATOM 2627 N N . VAL C 1 113 ? 17.717 30.144 53.923 1.00 32.20 113 VAL C N 1
ATOM 2628 C CA A VAL C 1 113 ? 17.536 31.368 53.157 0.50 33.79 113 VAL C CA 1
ATOM 2629 C CA B VAL C 1 113 ? 17.454 31.377 53.168 0.50 31.55 113 VAL C CA 1
ATOM 2630 C C . VAL C 1 113 ? 16.756 31.082 51.861 1.00 33.27 113 VAL C C 1
ATOM 2631 O O . VAL C 1 113 ? 16.795 29.976 51.360 1.00 31.60 113 VAL C O 1
ATOM 2638 N N . GLY C 1 114 ? 16.087 32.094 51.334 1.00 35.52 114 GLY C N 1
ATOM 2639 C CA . GLY C 1 114 ? 15.488 32.070 49.991 1.00 34.18 114 GLY C CA 1
ATOM 2640 C C . GLY C 1 114 ? 16.544 32.254 48.903 1.00 34.15 114 GLY C C 1
ATOM 2641 O O . GLY C 1 114 ? 17.747 32.439 49.189 1.00 33.06 114 GLY C O 1
ATOM 2642 N N . ASN C 1 115 ? 16.129 32.209 47.637 1.00 34.13 115 ASN C N 1
ATOM 2643 C CA . ASN C 1 115 ? 17.119 32.188 46.570 1.00 35.19 115 ASN C CA 1
ATOM 2644 C C . ASN C 1 115 ? 17.152 33.483 45.745 1.00 37.70 115 ASN C C 1
ATOM 2645 O O . ASN C 1 115 ? 17.719 33.491 44.639 1.00 37.92 115 ASN C O 1
ATOM 2650 N N . VAL C 1 116 ? 16.582 34.582 46.255 1.00 38.34 116 VAL C N 1
ATOM 2651 C CA . VAL C 1 116 ? 16.540 35.815 45.474 1.00 37.60 116 VAL C CA 1
ATOM 2652 C C . VAL C 1 116 ? 17.955 36.310 45.207 1.00 37.70 116 VAL C C 1
ATOM 2653 O O . VAL C 1 116 ? 18.772 36.430 46.098 1.00 36.47 116 VAL C O 1
ATOM 2657 N N . GLY C 1 117 ? 18.262 36.534 43.930 1.00 39.83 117 GLY C N 1
ATOM 2658 C CA . GLY C 1 117 ? 19.522 37.129 43.529 1.00 37.38 117 GLY C CA 1
ATOM 2659 C C . GLY C 1 117 ? 20.582 36.137 43.155 1.00 37.91 117 GLY C C 1
ATOM 2660 O O . GLY C 1 117 ? 21.637 36.545 42.736 1.00 41.00 117 GLY C O 1
ATOM 2661 N N . LEU C 1 118 ? 20.339 34.841 43.340 1.00 38.60 118 LEU C N 1
ATOM 2662 C CA . LEU C 1 118 ? 21.369 33.823 43.103 1.00 40.51 118 LEU C CA 1
ATOM 2663 C C . LEU C 1 118 ? 21.797 33.667 41.688 1.00 43.40 118 LEU C C 1
ATOM 2664 O O . LEU C 1 118 ? 22.958 33.386 41.419 1.00 45.98 118 LEU C O 1
ATOM 2669 N N . SER C 1 119 ? 20.821 33.767 40.797 1.00 47.57 119 SER C N 1
ATOM 2670 C CA . SER C 1 119 ? 20.933 33.232 39.430 1.00 48.53 119 SER C CA 1
ATOM 2671 C C . SER C 1 119 ? 20.851 34.352 38.440 1.00 52.49 119 SER C C 1
ATOM 2672 O O . SER C 1 119 ? 20.423 34.153 37.313 1.00 72.56 119 SER C O 1
ATOM 2675 N N . THR C 1 120 ? 21.196 35.564 38.838 1.00 52.81 120 THR C N 1
ATOM 2676 C CA . THR C 1 120 ? 21.175 36.644 37.901 1.00 49.97 120 THR C CA 1
ATOM 2677 C C . THR C 1 120 ? 22.613 37.019 37.598 1.00 53.48 120 THR C C 1
ATOM 2678 O O . THR C 1 120 ? 23.505 36.519 38.262 1.00 47.20 120 THR C O 1
ATOM 2682 N N . ILE C 1 121 ? 22.834 37.875 36.579 1.00 50.81 121 ILE C N 1
ATOM 2683 C CA . ILE C 1 121 ? 24.177 38.312 36.225 1.00 50.51 121 ILE C CA 1
ATOM 2684 C C . ILE C 1 121 ? 24.747 39.140 37.340 1.00 47.17 121 ILE C C 1
ATOM 2685 O O . ILE C 1 121 ? 25.887 38.944 37.807 1.00 43.30 121 ILE C O 1
ATOM 2690 N N . ALA C 1 122 ? 23.938 40.095 37.751 1.00 45.75 122 ALA C N 1
ATOM 2691 C CA . ALA C 1 122 ? 24.300 40.926 38.871 1.00 47.31 122 ALA C CA 1
ATOM 2692 C C . ALA C 1 122 ? 24.665 40.054 40.120 1.00 44.47 122 ALA C C 1
ATOM 2693 O O . ALA C 1 122 ? 25.607 40.373 40.829 1.00 44.97 122 ALA C O 1
ATOM 2695 N N . GLY C 1 123 ? 23.945 38.954 40.346 1.00 43.33 123 GLY C N 1
ATOM 2696 C CA . GLY C 1 123 ? 24.216 38.045 41.474 1.00 40.34 123 GLY C CA 1
ATOM 2697 C C . GLY C 1 123 ? 25.548 37.321 41.317 1.00 41.72 123 GLY C C 1
ATOM 2698 O O . GLY C 1 123 ? 26.273 37.106 42.292 1.00 37.86 123 GLY C O 1
ATOM 2699 N N . ARG C 1 124 ? 25.927 37.018 40.078 1.00 40.68 124 ARG C N 1
ATOM 2700 C CA . ARG C 1 124 ? 27.229 36.415 39.859 1.00 43.12 124 ARG C CA 1
ATOM 2701 C C . ARG C 1 124 ? 28.360 37.374 40.070 1.00 41.21 124 ARG C C 1
ATOM 2702 O O . ARG C 1 124 ? 29.327 37.067 40.700 1.00 45.43 124 ARG C O 1
ATOM 2710 N N . LEU C 1 125 ? 28.263 38.558 39.527 1.00 41.06 125 LEU C N 1
ATOM 2711 C CA . LEU C 1 125 ? 29.364 39.492 39.662 1.00 41.53 125 LEU C CA 1
ATOM 2712 C C . LEU C 1 125 ? 29.431 40.082 41.065 1.00 36.65 125 LEU C C 1
ATOM 2713 O O . LEU C 1 125 ? 30.513 40.298 41.553 1.00 35.55 125 LEU C O 1
ATOM 2718 N N . LEU C 1 126 ? 28.282 40.370 41.671 1.00 34.15 126 LEU C N 1
ATOM 2719 C CA . LEU C 1 126 ? 28.206 41.216 42.870 1.00 35.17 126 LEU C CA 1
ATOM 2720 C C . LEU C 1 126 ? 27.969 40.416 44.157 1.00 33.54 126 LEU C C 1
ATOM 2721 O O . LEU C 1 126 ? 28.086 40.945 45.234 1.00 31.63 126 LEU C O 1
ATOM 2726 N N . GLY C 1 127 ? 27.507 39.182 44.001 1.00 34.17 127 GLY C N 1
ATOM 2727 C CA . GLY C 1 127 ? 27.176 38.327 45.094 1.00 32.24 127 GLY C CA 1
ATOM 2728 C C . GLY C 1 127 ? 25.722 38.472 45.461 1.00 33.96 127 GLY C C 1
ATOM 2729 O O . GLY C 1 127 ? 24.998 39.317 44.937 1.00 35.94 127 GLY C O 1
ATOM 2730 N N . SER C 1 128 ? 25.311 37.663 46.406 1.00 30.12 128 SER C N 1
ATOM 2731 C CA . SER C 1 128 ? 23.953 37.625 46.847 1.00 30.94 128 SER C CA 1
ATOM 2732 C C . SER C 1 128 ? 23.938 37.057 48.243 1.00 29.47 128 SER C C 1
ATOM 2733 O O . SER C 1 128 ? 24.867 36.397 48.645 1.00 31.41 128 SER C O 1
ATOM 2736 N N . VAL C 1 129 ? 22.846 37.272 48.929 1.00 29.92 129 VAL C N 1
ATOM 2737 C CA . VAL C 1 129 ? 22.651 36.731 50.228 1.00 31.01 129 VAL C CA 1
ATOM 2738 C C . VAL C 1 129 ? 22.728 35.230 50.265 1.00 31.82 129 VAL C C 1
ATOM 2739 O O . VAL C 1 129 ? 23.525 34.720 50.985 1.00 29.99 129 VAL C O 1
ATOM 2743 N N . PRO C 1 130 ? 21.976 34.510 49.392 1.00 33.43 130 PRO C N 1
ATOM 2744 C CA . PRO C 1 130 ? 22.081 33.069 49.492 1.00 32.10 130 PRO C CA 1
ATOM 2745 C C . PRO C 1 130 ? 23.442 32.518 49.167 1.00 32.42 130 PRO C C 1
ATOM 2746 O O . PRO C 1 130 ? 23.911 31.568 49.822 1.00 30.11 130 PRO C O 1
ATOM 2750 N N . ALA C 1 131 ? 24.079 33.055 48.148 1.00 30.86 131 ALA C N 1
ATOM 2751 C CA . ALA C 1 131 ? 25.391 32.532 47.806 1.00 29.15 131 ALA C CA 1
ATOM 2752 C C . ALA C 1 131 ? 26.382 32.907 48.854 1.00 29.25 131 ALA C C 1
ATOM 2753 O O . ALA C 1 131 ? 27.251 32.098 49.158 1.00 28.11 131 ALA C O 1
ATOM 2755 N N . ASN C 1 132 ? 26.312 34.140 49.389 1.00 28.93 132 ASN C N 1
ATOM 2756 C CA . ASN C 1 132 ? 27.346 34.560 50.320 1.00 30.32 132 ASN C CA 1
ATOM 2757 C C . ASN C 1 132 ? 27.189 33.763 51.659 1.00 29.16 132 ASN C C 1
ATOM 2758 O O . ASN C 1 132 ? 28.169 33.343 52.275 1.00 28.05 132 ASN C O 1
ATOM 2763 N N . VAL C 1 133 ? 25.949 33.538 52.054 1.00 29.63 133 VAL C N 1
ATOM 2764 C CA . VAL C 1 133 ? 25.628 32.743 53.229 1.00 31.29 133 VAL C CA 1
ATOM 2765 C C . VAL C 1 133 ? 26.077 31.294 53.063 1.00 30.72 133 VAL C C 1
ATOM 2766 O O . VAL C 1 133 ? 26.597 30.712 53.961 1.00 28.70 133 VAL C O 1
ATOM 2770 N N . ALA C 1 134 ? 25.843 30.685 51.903 1.00 29.84 134 ALA C N 1
ATOM 2771 C CA . ALA C 1 134 ? 26.303 29.319 51.693 1.00 29.72 134 ALA C CA 1
ATOM 2772 C C . ALA C 1 134 ? 27.823 29.183 51.833 1.00 31.17 134 ALA C C 1
ATOM 2773 O O . ALA C 1 134 ? 28.348 28.176 52.289 1.00 33.05 134 ALA C O 1
ATOM 2775 N N . ARG C 1 135 ? 28.560 30.177 51.402 1.00 30.72 135 ARG C N 1
ATOM 2776 C CA . ARG C 1 135 ? 30.012 30.080 51.431 1.00 34.14 135 ARG C CA 1
ATOM 2777 C C . ARG C 1 135 ? 30.569 30.372 52.820 1.00 35.29 135 ARG C C 1
ATOM 2778 O O . ARG C 1 135 ? 31.613 29.834 53.212 1.00 36.24 135 ARG C O 1
ATOM 2786 N N . ARG C 1 136 ? 29.916 31.283 53.535 1.00 32.86 136 ARG C N 1
ATOM 2787 C CA . ARG C 1 136 ? 30.478 31.797 54.803 1.00 33.10 136 ARG C CA 1
ATOM 2788 C C . ARG C 1 136 ? 29.929 31.086 56.030 1.00 33.70 136 ARG C C 1
ATOM 2789 O O . ARG C 1 136 ? 30.552 31.142 57.074 1.00 35.85 136 ARG C O 1
ATOM 2797 N N . SER C 1 137 ? 28.741 30.483 55.954 1.00 35.52 137 SER C N 1
ATOM 2798 C CA . SER C 1 137 ? 28.201 29.710 57.116 1.00 39.71 137 SER C CA 1
ATOM 2799 C C . SER C 1 137 ? 29.131 28.582 57.515 1.00 36.24 137 SER C C 1
ATOM 2800 O O . SER C 1 137 ? 29.904 28.033 56.711 1.00 37.46 137 SER C O 1
ATOM 2803 N N . LYS C 1 138 ? 29.104 28.278 58.774 1.00 36.32 138 LYS C N 1
ATOM 2804 C CA . LYS C 1 138 ? 29.794 27.120 59.278 1.00 38.61 138 LYS C CA 1
ATOM 2805 C C . LYS C 1 138 ? 28.834 25.976 59.600 1.00 37.20 138 LYS C C 1
ATOM 2806 O O . LYS C 1 138 ? 29.237 25.003 60.187 1.00 42.47 138 LYS C O 1
ATOM 2812 N N . THR C 1 139 ? 27.575 26.132 59.251 1.00 35.59 139 THR C N 1
ATOM 2813 C CA . THR C 1 139 ? 26.569 25.156 59.360 1.00 38.81 139 THR C CA 1
ATOM 2814 C C . THR C 1 139 ? 26.009 24.830 57.957 1.00 35.73 139 THR C C 1
ATOM 2815 O O . THR C 1 139 ? 26.260 25.544 56.990 1.00 34.51 139 THR C O 1
ATOM 2819 N N . ASP C 1 140 ? 25.253 23.741 57.874 1.00 33.23 140 ASP C N 1
ATOM 2820 C CA . ASP C 1 140 ? 24.452 23.424 56.695 1.00 32.03 140 ASP C CA 1
ATOM 2821 C C . ASP C 1 140 ? 23.620 24.623 56.266 1.00 30.30 140 ASP C C 1
ATOM 2822 O O . ASP C 1 140 ? 23.056 25.349 57.129 1.00 32.41 140 ASP C O 1
ATOM 2827 N N . VAL C 1 141 ? 23.497 24.810 54.960 1.00 26.24 141 VAL C N 1
ATOM 2828 C CA . VAL C 1 141 ? 22.658 25.870 54.446 1.00 26.85 141 VAL C CA 1
ATOM 2829 C C . VAL C 1 141 ? 21.621 25.370 53.462 1.00 28.93 141 VAL C C 1
ATOM 2830 O O . VAL C 1 141 ? 22.005 24.729 52.448 1.00 30.32 141 VAL C O 1
ATOM 2834 N N . LEU C 1 142 ? 20.331 25.649 53.733 1.00 29.71 142 LEU C N 1
ATOM 2835 C CA . LEU C 1 142 ? 19.253 25.252 52.850 1.00 30.70 142 LEU C CA 1
ATOM 2836 C C . LEU C 1 142 ? 18.887 26.480 52.080 1.00 32.72 142 LEU C C 1
ATOM 2837 O O . LEU C 1 142 ? 18.513 27.498 52.706 1.00 33.33 142 LEU C O 1
ATOM 2842 N N . ILE C 1 143 ? 19.063 26.445 50.744 1.00 31.14 143 ILE C N 1
ATOM 2843 C CA . ILE C 1 143 ? 18.579 27.516 49.851 1.00 30.56 143 ILE C CA 1
ATOM 2844 C C . ILE C 1 143 ? 17.228 27.108 49.271 1.00 30.45 143 ILE C C 1
ATOM 2845 O O . ILE C 1 143 ? 17.124 26.119 48.544 1.00 32.65 143 ILE C O 1
ATOM 2850 N N . VAL C 1 144 ? 16.189 27.784 49.669 1.00 31.47 144 VAL C N 1
ATOM 2851 C CA . VAL C 1 144 ? 14.846 27.412 49.316 1.00 34.46 144 VAL C CA 1
ATOM 2852 C C . VAL C 1 144 ? 14.510 28.069 47.969 1.00 37.66 144 VAL C C 1
ATOM 2853 O O . VAL C 1 144 ? 14.771 29.259 47.768 1.00 35.83 144 VAL C O 1
ATOM 2857 N N . HIS C 1 145 ? 13.921 27.291 47.068 1.00 38.94 145 HIS C N 1
ATOM 2858 C CA . HIS C 1 145 ? 13.611 27.792 45.739 1.00 43.11 145 HIS C CA 1
ATOM 2859 C C . HIS C 1 145 ? 12.376 28.665 45.831 1.00 43.04 145 HIS C C 1
ATOM 2860 O O . HIS C 1 145 ? 11.277 28.245 45.509 1.00 46.38 145 HIS C O 1
ATOM 2867 N N . THR C 1 146 ? 12.562 29.876 46.336 1.00 43.05 146 THR C N 1
ATOM 2868 C CA . THR C 1 146 ? 11.429 30.746 46.593 1.00 45.68 146 THR C CA 1
ATOM 2869 C C . THR C 1 146 ? 11.001 31.591 45.403 1.00 49.17 146 THR C C 1
ATOM 2870 O O . THR C 1 146 ? 9.839 31.990 45.334 1.00 51.66 146 THR C O 1
ATOM 2874 N N . SER C 1 147 ? 11.906 31.840 44.460 1.00 50.08 147 SER C N 1
ATOM 2875 C CA . SER C 1 147 ? 11.596 32.727 43.348 1.00 55.48 147 SER C CA 1
ATOM 2876 C C . SER C 1 147 ? 12.159 32.213 42.040 1.00 56.99 147 SER C C 1
ATOM 2877 O O . SER C 1 147 ? 12.904 31.260 41.944 1.00 58.42 147 SER C O 1
ATOM 2881 N N . SER D 1 2 ? 3.094 19.176 53.748 1.00 89.86 2 SER D N 1
ATOM 2882 C CA . SER D 1 2 ? 3.730 19.602 52.460 1.00 88.15 2 SER D CA 1
ATOM 2883 C C . SER D 1 2 ? 5.122 18.921 52.222 1.00 83.67 2 SER D C 1
ATOM 2884 O O . SER D 1 2 ? 5.911 19.350 51.360 1.00 76.51 2 SER D O 1
ATOM 2887 N N . ALA D 1 3 ? 5.404 17.855 52.980 1.00 80.51 3 ALA D N 1
ATOM 2888 C CA . ALA D 1 3 ? 6.765 17.285 53.133 1.00 76.44 3 ALA D CA 1
ATOM 2889 C C . ALA D 1 3 ? 7.551 17.078 51.832 1.00 71.17 3 ALA D C 1
ATOM 2890 O O . ALA D 1 3 ? 6.969 16.912 50.756 1.00 71.81 3 ALA D O 1
ATOM 2892 N N . TYR D 1 4 ? 8.881 17.110 51.949 1.00 63.67 4 TYR D N 1
ATOM 2893 C CA . TYR D 1 4 ? 9.749 16.642 50.872 1.00 57.37 4 TYR D CA 1
ATOM 2894 C C . TYR D 1 4 ? 9.381 15.141 50.616 1.00 57.23 4 TYR D C 1
ATOM 2895 O O . TYR D 1 4 ? 9.208 14.392 51.581 1.00 57.39 4 TYR D O 1
ATOM 2904 N N . GLN D 1 5 ? 9.196 14.723 49.360 1.00 54.62 5 GLN D N 1
ATOM 2905 C CA . GLN D 1 5 ? 8.959 13.294 49.064 1.00 57.52 5 GLN D CA 1
ATOM 2906 C C . GLN D 1 5 ? 10.138 12.620 48.384 1.00 52.16 5 GLN D C 1
ATOM 2907 O O . GLN D 1 5 ? 10.346 11.408 48.569 1.00 48.13 5 GLN D O 1
ATOM 2913 N N . THR D 1 6 ? 10.900 13.413 47.612 1.00 47.81 6 THR D N 1
ATOM 2914 C CA . THR D 1 6 ? 11.981 12.924 46.796 1.00 44.00 6 THR D CA 1
ATOM 2915 C C . THR D 1 6 ? 13.227 13.759 47.009 1.00 41.39 6 THR D C 1
ATOM 2916 O O . THR D 1 6 ? 13.267 14.913 46.657 1.00 41.02 6 THR D O 1
ATOM 2920 N N . VAL D 1 7 ? 14.268 13.144 47.547 1.00 38.71 7 VAL D N 1
ATOM 2921 C CA . VAL D 1 7 ? 15.503 13.828 47.809 1.00 36.77 7 VAL D CA 1
ATOM 2922 C C . VAL D 1 7 ? 16.583 13.194 46.968 1.00 35.13 7 VAL D C 1
ATOM 2923 O O . VAL D 1 7 ? 16.666 11.994 46.927 1.00 35.88 7 VAL D O 1
ATOM 2927 N N . VAL D 1 8 ? 17.368 14.007 46.263 1.00 33.31 8 VAL D N 1
ATOM 2928 C CA . VAL D 1 8 ? 18.539 13.549 45.551 1.00 31.85 8 VAL D CA 1
ATOM 2929 C C . VAL D 1 8 ? 19.811 14.039 46.256 1.00 29.60 8 VAL D C 1
ATOM 2930 O O . VAL D 1 8 ? 19.908 15.188 46.627 1.00 29.33 8 VAL D O 1
ATOM 2934 N N . VAL D 1 9 ? 20.802 13.175 46.392 1.00 29.59 9 VAL D N 1
ATOM 2935 C CA . VAL D 1 9 ? 22.128 13.554 46.908 1.00 29.96 9 VAL D CA 1
ATOM 2936 C C . VAL D 1 9 ? 23.267 13.080 46.026 1.00 29.70 9 VAL D C 1
ATOM 2937 O O . VAL D 1 9 ? 23.323 11.906 45.599 1.00 31.64 9 VAL D O 1
ATOM 2941 N N . GLY D 1 10 ? 24.232 13.955 45.810 1.00 29.57 10 GLY D N 1
ATOM 2942 C CA . GLY D 1 10 ? 25.376 13.624 44.975 1.00 29.00 10 GLY D CA 1
ATOM 2943 C C . GLY D 1 10 ? 26.570 13.173 45.791 1.00 30.62 10 GLY D C 1
ATOM 2944 O O . GLY D 1 10 ? 26.870 13.743 46.853 1.00 30.70 10 GLY D O 1
ATOM 2945 N N . THR D 1 11 ? 27.216 12.094 45.339 1.00 31.04 11 THR D N 1
ATOM 2946 C CA . THR D 1 11 ? 28.412 11.600 45.959 1.00 30.80 11 THR D CA 1
ATOM 2947 C C . THR D 1 11 ? 29.436 11.243 44.900 1.00 31.49 11 THR D C 1
ATOM 2948 O O . THR D 1 11 ? 29.093 10.698 43.861 1.00 30.42 11 THR D O 1
ATOM 2952 N N . ASP D 1 12 ? 30.702 11.537 45.198 1.00 34.17 12 ASP D N 1
ATOM 2953 C CA . ASP D 1 12 ? 31.842 11.095 44.363 1.00 36.84 12 ASP D CA 1
ATOM 2954 C C . ASP D 1 12 ? 32.704 10.169 45.178 1.00 35.69 12 ASP D C 1
ATOM 2955 O O . ASP D 1 12 ? 33.823 9.934 44.825 1.00 40.76 12 ASP D O 1
ATOM 2960 N N . GLY D 1 13 ? 32.177 9.649 46.281 1.00 39.53 13 GLY D N 1
ATOM 2961 C CA . GLY D 1 13 ? 32.901 8.677 47.109 1.00 39.31 13 GLY D CA 1
ATOM 2962 C C . GLY D 1 13 ? 33.917 9.307 48.068 1.00 39.37 13 GLY D C 1
ATOM 2963 O O . GLY D 1 13 ? 34.576 8.607 48.805 1.00 39.97 13 GLY D O 1
ATOM 2964 N N . SER D 1 14 ? 34.058 10.623 48.083 1.00 36.79 14 SER D N 1
ATOM 2965 C CA . SER D 1 14 ? 34.967 11.244 49.063 1.00 37.78 14 SER D CA 1
ATOM 2966 C C . SER D 1 14 ? 34.337 11.121 50.420 1.00 36.81 14 SER D C 1
ATOM 2967 O O . SER D 1 14 ? 33.111 11.081 50.550 1.00 35.85 14 SER D O 1
ATOM 2970 N N . ASP D 1 15 ? 35.176 11.078 51.438 1.00 41.92 15 ASP D N 1
ATOM 2971 C CA . ASP D 1 15 ? 34.699 11.221 52.832 1.00 42.40 15 ASP D CA 1
ATOM 2972 C C . ASP D 1 15 ? 33.837 12.435 53.039 1.00 35.54 15 ASP D C 1
ATOM 2973 O O . ASP D 1 15 ? 32.794 12.352 53.593 1.00 36.27 15 ASP D O 1
ATOM 2978 N N . SER D 1 16 ? 34.223 13.570 52.511 1.00 34.85 16 SER D N 1
ATOM 2979 C CA . SER D 1 16 ? 33.365 14.758 52.587 1.00 33.32 16 SER D CA 1
ATOM 2980 C C . SER D 1 16 ? 31.956 14.504 52.023 1.00 33.02 16 SER D C 1
ATOM 2981 O O . SER D 1 16 ? 30.946 14.913 52.620 1.00 33.42 16 SER D O 1
ATOM 2984 N N . SER D 1 17 ? 31.861 13.863 50.863 1.00 31.43 17 SER D N 1
ATOM 2985 C CA . SER D 1 17 ? 30.550 13.730 50.215 1.00 30.84 17 SER D CA 1
ATOM 2986 C C . SER D 1 17 ? 29.666 12.729 50.988 1.00 31.96 17 SER D C 1
ATOM 2987 O O . SER D 1 17 ? 28.419 12.843 51.078 1.00 31.01 17 SER D O 1
ATOM 2990 N N . LEU D 1 18 ? 30.311 11.734 51.555 1.00 35.21 18 LEU D N 1
ATOM 2991 C CA . LEU D 1 18 ? 29.607 10.813 52.447 1.00 37.31 18 LEU D CA 1
ATOM 2992 C C . LEU D 1 18 ? 28.955 11.489 53.685 1.00 36.67 18 LEU D C 1
ATOM 2993 O O . LEU D 1 18 ? 27.921 11.032 54.195 1.00 38.11 18 LEU D O 1
ATOM 2998 N N . ARG D 1 19 ? 29.531 12.568 54.169 1.00 37.41 19 ARG D N 1
ATOM 2999 C CA . ARG D 1 19 ? 28.839 13.358 55.213 1.00 40.45 19 ARG D CA 1
ATOM 3000 C C . ARG D 1 19 ? 27.606 14.011 54.625 1.00 37.51 19 ARG D C 1
ATOM 3001 O O . ARG D 1 19 ? 26.593 14.148 55.274 1.00 36.78 19 ARG D O 1
ATOM 3009 N N . ALA D 1 20 ? 27.656 14.403 53.363 1.00 36.04 20 ALA D N 1
ATOM 3010 C CA . ALA D 1 20 ? 26.424 14.917 52.757 1.00 34.52 20 ALA D CA 1
ATOM 3011 C C . ALA D 1 20 ? 25.369 13.852 52.633 1.00 32.97 20 ALA D C 1
ATOM 3012 O O . ALA D 1 20 ? 24.189 14.105 52.771 1.00 32.88 20 ALA D O 1
ATOM 3014 N N . VAL D 1 21 ? 25.792 12.661 52.289 1.00 35.62 21 VAL D N 1
ATOM 3015 C CA . VAL D 1 21 ? 24.870 11.514 52.179 1.00 34.97 21 VAL D CA 1
ATOM 3016 C C . VAL D 1 21 ? 24.218 11.173 53.526 1.00 36.37 21 VAL D C 1
ATOM 3017 O O . VAL D 1 21 ? 22.988 11.029 53.621 1.00 34.83 21 VAL D O 1
ATOM 3021 N N . ASP D 1 22 ? 25.032 11.068 54.581 1.00 38.83 22 ASP D N 1
ATOM 3022 C CA . ASP D 1 22 ? 24.463 10.973 55.979 1.00 41.22 22 ASP D CA 1
ATOM 3023 C C . ASP D 1 22 ? 23.350 11.984 56.212 1.00 39.85 22 ASP D C 1
ATOM 3024 O O . ASP D 1 22 ? 22.274 11.625 56.644 1.00 38.66 22 ASP D O 1
ATOM 3029 N N . ARG D 1 23 ? 23.603 13.254 55.871 1.00 40.12 23 ARG D N 1
ATOM 3030 C CA . ARG D 1 23 ? 22.622 14.285 56.120 1.00 40.51 23 ARG D CA 1
ATOM 3031 C C . ARG D 1 23 ? 21.380 14.174 55.287 1.00 39.98 23 ARG D C 1
ATOM 3032 O O . ARG D 1 23 ? 20.258 14.360 55.804 1.00 41.54 23 ARG D O 1
ATOM 3040 N N . ALA D 1 24 ? 21.567 13.905 54.003 1.00 37.65 24 ALA D N 1
ATOM 3041 C CA . ALA D 1 24 ? 20.436 13.667 53.118 1.00 35.39 24 ALA D CA 1
ATOM 3042 C C . ALA D 1 24 ? 19.648 12.453 53.593 1.00 38.62 24 ALA D C 1
ATOM 3043 O O . ALA D 1 24 ? 18.427 12.403 53.477 1.00 37.42 24 ALA D O 1
ATOM 3045 N N . GLY D 1 25 ? 20.366 11.473 54.137 1.00 40.05 25 GLY D N 1
ATOM 3046 C CA . GLY D 1 25 ? 19.726 10.333 54.739 1.00 40.82 25 GLY D CA 1
ATOM 3047 C C . GLY D 1 25 ? 18.800 10.681 55.881 1.00 43.56 25 GLY D C 1
ATOM 3048 O O . GLY D 1 25 ? 17.672 10.184 55.952 1.00 45.39 25 GLY D O 1
ATOM 3049 N N . GLN D 1 26 ? 19.279 11.518 56.796 1.00 42.97 26 GLN D N 1
ATOM 3050 C CA . GLN D 1 26 ? 18.506 11.872 57.950 1.00 45.70 26 GLN D CA 1
ATOM 3051 C C . GLN D 1 26 ? 17.286 12.618 57.508 1.00 46.87 26 GLN D C 1
ATOM 3052 O O . GLN D 1 26 ? 16.205 12.390 58.009 1.00 50.84 26 GLN D O 1
ATOM 3058 N N . ILE D 1 27 ? 17.453 13.517 56.557 1.00 47.40 27 ILE D N 1
ATOM 3059 C CA . ILE D 1 27 ? 16.338 14.305 56.075 1.00 49.26 27 ILE D CA 1
ATOM 3060 C C . ILE D 1 27 ? 15.328 13.462 55.333 1.00 50.63 27 ILE D C 1
ATOM 3061 O O . ILE D 1 27 ? 14.130 13.647 55.527 1.00 55.10 27 ILE D O 1
ATOM 3066 N N . ALA D 1 28 ? 15.780 12.534 54.507 1.00 47.90 28 ALA D N 1
ATOM 3067 C CA . ALA D 1 28 ? 14.838 11.606 53.878 1.00 50.78 28 ALA D CA 1
ATOM 3068 C C . ALA D 1 28 ? 14.007 10.856 54.949 1.00 53.81 28 ALA D C 1
ATOM 3069 O O . ALA D 1 28 ? 12.763 10.742 54.878 1.00 53.63 28 ALA D O 1
ATOM 3071 N N . ALA D 1 29 ? 14.713 10.331 55.938 1.00 53.97 29 ALA D N 1
ATOM 3072 C CA . ALA D 1 29 ? 14.066 9.599 57.003 1.00 55.29 29 ALA D CA 1
ATOM 3073 C C . ALA D 1 29 ? 13.024 10.505 57.675 1.00 57.15 29 ALA D C 1
ATOM 3074 O O . ALA D 1 29 ? 11.866 10.132 57.759 1.00 61.54 29 ALA D O 1
ATOM 3076 N N . ALA D 1 30 ? 13.396 11.706 58.086 1.00 54.82 30 ALA D N 1
ATOM 3077 C CA . ALA D 1 30 ? 12.419 12.609 58.768 1.00 58.25 30 ALA D CA 1
ATOM 3078 C C . ALA D 1 30 ? 11.260 13.093 57.889 1.00 60.45 30 ALA D C 1
ATOM 3079 O O . ALA D 1 30 ? 10.183 13.412 58.393 1.00 62.83 30 ALA D O 1
ATOM 3081 N N . SER D 1 31 ? 11.488 13.174 56.581 1.00 61.58 31 SER D N 1
ATOM 3082 C CA . SER D 1 31 ? 10.450 13.577 55.633 1.00 62.34 31 SER D CA 1
ATOM 3083 C C . SER D 1 31 ? 9.564 12.396 55.189 1.00 63.67 31 SER D C 1
ATOM 3084 O O . SER D 1 31 ? 8.553 12.587 54.505 1.00 62.32 31 SER D O 1
ATOM 3087 N N . ASN D 1 32 ? 9.915 11.205 55.664 1.00 64.38 32 ASN D N 1
ATOM 3088 C CA . ASN D 1 32 ? 9.574 9.942 55.028 1.00 66.40 32 ASN D CA 1
ATOM 3089 C C . ASN D 1 32 ? 9.565 10.030 53.490 1.00 63.62 32 ASN D C 1
ATOM 3090 O O . ASN D 1 32 ? 8.541 9.883 52.835 1.00 64.51 32 ASN D O 1
ATOM 3095 N N . ALA D 1 33 ? 10.747 10.280 52.932 1.00 58.76 33 ALA D N 1
ATOM 3096 C CA . ALA D 1 33 ? 10.909 10.505 51.495 1.00 55.21 33 ALA D CA 1
ATOM 3097 C C . ALA D 1 33 ? 11.796 9.455 50.821 1.00 52.04 33 ALA D C 1
ATOM 3098 O O . ALA D 1 33 ? 12.529 8.736 51.472 1.00 48.60 33 ALA D O 1
ATOM 3100 N N . LYS D 1 34 ? 11.732 9.385 49.498 1.00 51.07 34 LYS D N 1
ATOM 3101 C CA . LYS D 1 34 ? 12.636 8.528 48.767 1.00 50.49 34 LYS D CA 1
ATOM 3102 C C . LYS D 1 34 ? 13.966 9.276 48.638 1.00 46.54 34 LYS D C 1
ATOM 3103 O O . LYS D 1 34 ? 13.982 10.466 48.348 1.00 44.50 34 LYS D O 1
ATOM 3109 N N . LEU D 1 35 ? 15.060 8.558 48.879 1.00 43.16 35 LEU D N 1
ATOM 3110 C CA . LEU D 1 35 ? 16.400 9.050 48.655 1.00 40.83 35 LEU D CA 1
ATOM 3111 C C . LEU D 1 35 ? 17.014 8.428 47.417 1.00 38.93 35 LEU D C 1
ATOM 3112 O O . LEU D 1 35 ? 17.081 7.199 47.273 1.00 42.87 35 LEU D O 1
ATOM 3117 N N . ILE D 1 36 ? 17.492 9.283 46.547 1.00 36.19 36 ILE D N 1
ATOM 3118 C CA . ILE D 1 36 ? 18.167 8.871 45.339 1.00 35.58 36 ILE D CA 1
ATOM 3119 C C . ILE D 1 36 ? 19.605 9.352 45.468 1.00 34.75 36 ILE D C 1
ATOM 3120 O O . ILE D 1 36 ? 19.836 10.583 45.550 1.00 36.42 36 ILE D O 1
ATOM 3125 N N . ILE D 1 37 ? 20.557 8.425 45.444 1.00 33.50 37 ILE D N 1
ATOM 3126 C CA . ILE D 1 37 ? 21.960 8.727 45.601 1.00 32.39 37 ILE D CA 1
ATOM 3127 C C . ILE D 1 37 ? 22.619 8.636 44.227 1.00 33.81 37 ILE D C 1
ATOM 3128 O O . ILE D 1 37 ? 22.574 7.575 43.611 1.00 34.24 37 ILE D O 1
ATOM 3133 N N . ALA D 1 38 ? 23.219 9.733 43.756 1.00 32.17 38 ALA D N 1
ATOM 3134 C CA . ALA D 1 38 ? 23.724 9.839 42.377 1.00 31.53 38 ALA D CA 1
ATOM 3135 C C . ALA D 1 38 ? 25.233 10.116 42.318 1.00 31.53 38 ALA D C 1
ATOM 3136 O O . ALA D 1 38 ? 25.793 10.951 43.035 1.00 32.82 38 ALA D O 1
ATOM 3138 N N . THR D 1 39 ? 25.901 9.378 41.463 1.00 31.86 39 THR D N 1
ATOM 3139 C CA . THR D 1 39 ? 27.294 9.568 41.192 1.00 32.34 39 THR D CA 1
ATOM 3140 C C . THR D 1 39 ? 27.401 9.796 39.711 1.00 34.39 39 THR D C 1
ATOM 3141 O O . THR D 1 39 ? 27.082 8.913 38.865 1.00 34.59 39 THR D O 1
ATOM 3145 N N . ALA D 1 40 ? 27.900 10.978 39.403 1.00 32.78 40 ALA D N 1
ATOM 3146 C CA . ALA D 1 40 ? 28.119 11.395 38.062 1.00 32.52 40 ALA D CA 1
ATOM 3147 C C . ALA D 1 40 ? 29.525 11.034 37.550 1.00 33.36 40 ALA D C 1
ATOM 3148 O O . ALA D 1 40 ? 30.519 11.210 38.254 1.00 29.39 40 ALA D O 1
ATOM 3150 N N . TYR D 1 41 ? 29.614 10.519 36.318 1.00 35.49 41 TYR D N 1
ATOM 3151 C CA . TYR D 1 41 ? 30.937 10.206 35.750 1.00 37.98 41 TYR D CA 1
ATOM 3152 C C . TYR D 1 41 ? 30.902 10.186 34.226 1.00 41.12 41 TYR D C 1
ATOM 3153 O O . TYR D 1 41 ? 29.822 10.280 33.615 1.00 39.90 41 TYR D O 1
ATOM 3162 N N . PHE D 1 42 ? 32.084 10.058 33.623 1.00 44.75 42 PHE D N 1
ATOM 3163 C CA . PHE D 1 42 ? 32.210 9.844 32.173 1.00 49.54 42 PHE D CA 1
ATOM 3164 C C . PHE D 1 42 ? 32.814 8.457 31.917 1.00 53.73 42 PHE D C 1
ATOM 3165 O O . PHE D 1 42 ? 33.845 8.128 32.487 1.00 51.98 42 PHE D O 1
ATOM 3173 N N . PRO D 1 43 ? 32.173 7.635 31.074 1.00 61.42 43 PRO D N 1
ATOM 3174 C CA . PRO D 1 43 ? 32.684 6.255 30.774 1.00 66.37 43 PRO D CA 1
ATOM 3175 C C . PRO D 1 43 ? 34.044 6.212 30.059 1.00 71.51 43 PRO D C 1
ATOM 3176 O O . PRO D 1 43 ? 34.352 7.135 29.303 1.00 70.35 43 PRO D O 1
ATOM 3180 N N . GLN D 1 44 ? 34.841 5.162 30.313 1.00 81.49 44 GLN D N 1
ATOM 3181 C CA . GLN D 1 44 ? 36.085 4.850 29.535 1.00 88.10 44 GLN D CA 1
ATOM 3182 C C . GLN D 1 44 ? 36.984 6.059 29.242 1.00 87.45 44 GLN D C 1
ATOM 3183 O O . GLN D 1 44 ? 37.664 6.110 28.214 1.00 78.07 44 GLN D O 1
ATOM 3189 N N . ALA D 1 65 ? 33.896 -0.872 37.697 1.00 87.15 65 ALA D N 1
ATOM 3190 C CA . ALA D 1 65 ? 33.706 0.521 38.052 1.00 86.86 65 ALA D CA 1
ATOM 3191 C C . ALA D 1 65 ? 33.822 0.673 39.586 1.00 88.04 65 ALA D C 1
ATOM 3192 O O . ALA D 1 65 ? 33.131 -0.041 40.307 1.00 90.24 65 ALA D O 1
ATOM 3194 N N . PRO D 1 66 ? 34.680 1.603 40.096 1.00 81.17 66 PRO D N 1
ATOM 3195 C CA . PRO D 1 66 ? 34.564 1.866 41.537 1.00 73.91 66 PRO D CA 1
ATOM 3196 C C . PRO D 1 66 ? 33.243 2.549 41.801 1.00 62.21 66 PRO D C 1
ATOM 3197 O O . PRO D 1 66 ? 32.850 2.655 42.948 1.00 60.24 66 PRO D O 1
ATOM 3201 N N . ILE D 1 67 ? 32.558 2.983 40.740 1.00 53.13 67 ILE D N 1
ATOM 3202 C CA . ILE D 1 67 ? 31.197 3.508 40.845 1.00 52.04 67 ILE D CA 1
ATOM 3203 C C . ILE D 1 67 ? 30.255 2.608 41.659 1.00 55.51 67 ILE D C 1
ATOM 3204 O O . ILE D 1 67 ? 29.514 3.123 42.515 1.00 50.55 67 ILE D O 1
ATOM 3209 N N . TYR D 1 68 ? 30.308 1.289 41.439 1.00 55.22 68 TYR D N 1
ATOM 3210 C CA . TYR D 1 68 ? 29.554 0.374 42.281 1.00 58.96 68 TYR D CA 1
ATOM 3211 C C . TYR D 1 68 ? 29.968 0.481 43.741 1.00 56.47 68 TYR D C 1
ATOM 3212 O O . TYR D 1 68 ? 29.139 0.377 44.650 1.00 54.54 68 TYR D O 1
ATOM 3221 N N . ALA D 1 69 ? 31.265 0.618 43.962 1.00 53.71 69 ALA D N 1
ATOM 3222 C CA . ALA D 1 69 ? 31.783 0.664 45.311 1.00 53.46 69 ALA D CA 1
ATOM 3223 C C . ALA D 1 69 ? 31.372 2.000 45.998 1.00 50.02 69 ALA D C 1
ATOM 3224 O O . ALA D 1 69 ? 30.889 2.023 47.135 1.00 48.23 69 ALA D O 1
ATOM 3226 N N . ILE D 1 70 ? 31.512 3.098 45.283 1.00 44.07 70 ILE D N 1
ATOM 3227 C CA . ILE D 1 70 ? 31.094 4.381 45.787 1.00 42.30 70 ILE D CA 1
ATOM 3228 C C . ILE D 1 70 ? 29.581 4.405 46.109 1.00 42.58 70 ILE D C 1
ATOM 3229 O O . ILE D 1 70 ? 29.156 4.955 47.121 1.00 37.92 70 ILE D O 1
ATOM 3234 N N . LEU D 1 71 ? 28.750 3.840 45.224 1.00 40.23 71 LEU D N 1
ATOM 3235 C CA . LEU D 1 71 ? 27.327 3.914 45.446 1.00 38.97 71 LEU D CA 1
ATOM 3236 C C . LEU D 1 71 ? 26.899 2.977 46.564 1.00 42.47 71 LEU D C 1
ATOM 3237 O O . LEU D 1 71 ? 25.968 3.285 47.306 1.00 41.43 71 LEU D O 1
ATOM 3242 N N . ARG D 1 72 ? 27.544 1.823 46.660 1.00 44.04 72 ARG D N 1
ATOM 3243 C CA . ARG D 1 72 ? 27.172 0.856 47.685 1.00 49.15 72 ARG D CA 1
ATOM 3244 C C . ARG D 1 72 ? 27.491 1.425 49.073 1.00 46.39 72 ARG D C 1
ATOM 3245 O O . ARG D 1 72 ? 26.635 1.457 49.938 1.00 45.04 72 ARG D O 1
ATOM 3253 N N . GLU D 1 73 ? 28.722 1.893 49.264 1.00 46.67 73 GLU D N 1
ATOM 3254 C CA . GLU D 1 73 ? 29.128 2.525 50.523 1.00 48.72 73 GLU D CA 1
ATOM 3255 C C . GLU D 1 73 ? 28.211 3.692 50.911 1.00 47.18 73 GLU D C 1
ATOM 3256 O O . GLU D 1 73 ? 27.877 3.874 52.102 1.00 49.04 73 GLU D O 1
ATOM 3262 N N . ALA D 1 74 ? 27.763 4.466 49.926 1.00 42.96 74 ALA D N 1
ATOM 3263 C CA . ALA D 1 74 ? 26.871 5.615 50.225 1.00 43.31 74 ALA D CA 1
ATOM 3264 C C . ALA D 1 74 ? 25.479 5.133 50.628 1.00 43.25 74 ALA D C 1
ATOM 3265 O O . ALA D 1 74 ? 24.868 5.649 51.576 1.00 43.52 74 ALA D O 1
ATOM 3267 N N . ASN D 1 75 ? 24.993 4.130 49.923 1.00 44.17 75 ASN D N 1
ATOM 3268 C CA . ASN D 1 75 ? 23.796 3.414 50.309 1.00 46.85 75 ASN D CA 1
ATOM 3269 C C . ASN D 1 75 ? 23.755 2.997 51.783 1.00 47.75 75 ASN D C 1
ATOM 3270 O O . ASN D 1 75 ? 22.748 3.186 52.484 1.00 45.62 75 ASN D O 1
ATOM 3275 N N . ASP D 1 76 ? 24.852 2.391 52.218 1.00 48.92 76 ASP D N 1
ATOM 3276 C CA . ASP D 1 76 ? 24.993 1.927 53.615 1.00 51.17 76 ASP D CA 1
ATOM 3277 C C . ASP D 1 76 ? 25.007 3.125 54.581 1.00 48.75 76 ASP D C 1
ATOM 3278 O O . ASP D 1 76 ? 24.458 3.048 55.653 1.00 45.95 76 ASP D O 1
ATOM 3283 N N . ARG D 1 77 ? 25.621 4.239 54.190 1.00 46.29 77 ARG D N 1
ATOM 3284 C CA . ARG D 1 77 ? 25.608 5.410 55.076 1.00 44.81 77 ARG D CA 1
ATOM 3285 C C . ARG D 1 77 ? 24.215 5.974 55.231 1.00 44.95 77 ARG D C 1
ATOM 3286 O O . ARG D 1 77 ? 23.795 6.323 56.337 1.00 47.75 77 ARG D O 1
ATOM 3294 N N . ALA D 1 78 ? 23.487 6.031 54.133 1.00 45.14 78 ALA D N 1
ATOM 3295 C CA . ALA D 1 78 ? 22.164 6.624 54.128 1.00 46.70 78 ALA D CA 1
ATOM 3296 C C . ALA D 1 78 ? 21.272 5.763 54.993 1.00 49.02 78 ALA D C 1
ATOM 3297 O O . ALA D 1 78 ? 20.472 6.264 55.794 1.00 51.21 78 ALA D O 1
ATOM 3299 N N . LYS D 1 79 ? 21.415 4.460 54.811 1.00 50.11 79 LYS D N 1
ATOM 3300 C CA . LYS D 1 79 ? 20.594 3.495 55.523 1.00 54.27 79 LYS D CA 1
ATOM 3301 C C . LYS D 1 79 ? 20.882 3.603 57.027 1.00 53.17 79 LYS D C 1
ATOM 3302 O O . LYS D 1 79 ? 19.954 3.674 57.825 1.00 53.85 79 LYS D O 1
ATOM 3308 N N . ALA D 1 80 ? 22.166 3.649 57.388 1.00 50.46 80 ALA D N 1
ATOM 3309 C CA . ALA D 1 80 ? 22.601 3.885 58.787 1.00 52.03 80 ALA D CA 1
ATOM 3310 C C . ALA D 1 80 ? 22.089 5.207 59.375 1.00 50.97 80 ALA D C 1
ATOM 3311 O O . ALA D 1 80 ? 21.977 5.311 60.570 1.00 53.06 80 ALA D O 1
ATOM 3313 N N . ALA D 1 81 ? 21.783 6.188 58.536 1.00 46.40 81 ALA D N 1
ATOM 3314 C CA . ALA D 1 81 ? 21.179 7.443 58.959 1.00 46.47 81 ALA D CA 1
ATOM 3315 C C . ALA D 1 81 ? 19.658 7.386 59.041 1.00 50.07 81 ALA D C 1
ATOM 3316 O O . ALA D 1 81 ? 19.023 8.391 59.407 1.00 52.54 81 ALA D O 1
ATOM 3318 N N . GLY D 1 82 ? 19.062 6.258 58.672 1.00 49.99 82 GLY D N 1
ATOM 3319 C CA . GLY D 1 82 ? 17.619 6.073 58.832 1.00 53.35 82 GLY D CA 1
ATOM 3320 C C . GLY D 1 82 ? 16.806 6.060 57.542 1.00 52.98 82 GLY D C 1
ATOM 3321 O O . GLY D 1 82 ? 15.592 5.879 57.544 1.00 55.38 82 GLY D O 1
ATOM 3322 N N . ALA D 1 83 ? 17.447 6.247 56.416 1.00 50.66 83 ALA D N 1
ATOM 3323 C CA . ALA D 1 83 ? 16.682 6.251 55.193 1.00 49.85 83 ALA D CA 1
ATOM 3324 C C . ALA D 1 83 ? 16.182 4.855 54.919 1.00 51.26 83 ALA D C 1
ATOM 3325 O O . ALA D 1 83 ? 16.945 3.927 54.939 1.00 50.53 83 ALA D O 1
ATOM 3327 N N . THR D 1 84 ? 14.890 4.713 54.669 1.00 53.52 84 THR D N 1
ATOM 3328 C CA . THR D 1 84 ? 14.311 3.404 54.427 1.00 58.81 84 THR D CA 1
ATOM 3329 C C . THR D 1 84 ? 14.042 3.055 52.961 1.00 55.72 84 THR D C 1
ATOM 3330 O O . THR D 1 84 ? 13.704 1.904 52.679 1.00 57.21 84 THR D O 1
ATOM 3334 N N . ASP D 1 85 ? 14.116 4.033 52.070 1.00 50.13 85 ASP D N 1
ATOM 3335 C CA . ASP D 1 85 ? 13.765 3.860 50.642 1.00 48.92 85 ASP D CA 1
ATOM 3336 C C . ASP D 1 85 ? 14.889 4.528 49.837 1.00 46.57 85 ASP D C 1
ATOM 3337 O O . ASP D 1 85 ? 14.926 5.723 49.702 1.00 47.26 85 ASP D O 1
ATOM 3342 N N . ILE D 1 86 ? 15.826 3.737 49.353 1.00 47.31 86 ILE D N 1
ATOM 3343 C CA . ILE D 1 86 ? 17.081 4.211 48.843 1.00 47.43 86 ILE D CA 1
ATOM 3344 C C . ILE D 1 86 ? 17.298 3.605 47.458 1.00 46.94 86 ILE D C 1
ATOM 3345 O O . ILE D 1 86 ? 17.255 2.414 47.345 1.00 48.25 86 ILE D O 1
ATOM 3350 N N . GLU D 1 87 ? 17.542 4.445 46.434 1.00 46.87 87 GLU D N 1
ATOM 3351 C CA . GLU D 1 87 ? 18.010 4.027 45.072 1.00 44.78 87 GLU D CA 1
ATOM 3352 C C . GLU D 1 87 ? 19.409 4.553 44.727 1.00 41.66 87 GLU D C 1
ATOM 3353 O O . GLU D 1 87 ? 19.753 5.754 44.967 1.00 39.43 87 GLU D O 1
ATOM 3359 N N . GLU D 1 88 ? 20.199 3.699 44.099 1.00 39.38 88 GLU D N 1
ATOM 3360 C CA . GLU D 1 88 ? 21.439 4.116 43.479 1.00 39.81 88 GLU D CA 1
ATOM 3361 C C . GLU D 1 88 ? 21.271 4.573 42.021 1.00 40.84 88 GLU D C 1
ATOM 3362 O O . GLU D 1 88 ? 20.574 3.926 41.279 1.00 44.88 88 GLU D O 1
ATOM 3368 N N . ARG D 1 89 ? 21.955 5.647 41.604 1.00 39.43 89 ARG D N 1
ATOM 3369 C CA . ARG D 1 89 ? 21.907 6.106 40.186 1.00 40.40 89 ARG D CA 1
ATOM 3370 C C . ARG D 1 89 ? 23.279 6.509 39.677 1.00 35.82 89 ARG D C 1
ATOM 3371 O O . ARG D 1 89 ? 23.691 7.630 39.923 1.00 35.65 89 ARG D O 1
ATOM 3379 N N . PRO D 1 90 ? 23.997 5.615 38.984 1.00 36.13 90 PRO D N 1
ATOM 3380 C CA . PRO D 1 90 ? 25.172 6.080 38.284 1.00 37.51 90 PRO D CA 1
ATOM 3381 C C . PRO D 1 90 ? 24.663 6.907 37.120 1.00 38.15 90 PRO D C 1
ATOM 3382 O O . PRO D 1 90 ? 23.828 6.422 36.378 1.00 42.63 90 PRO D O 1
ATOM 3386 N N . VAL D 1 91 ? 25.116 8.148 36.992 1.00 38.57 91 VAL D N 1
ATOM 3387 C CA A VAL D 1 91 ? 24.645 9.002 35.908 0.50 40.48 91 VAL D CA 1
ATOM 3388 C CA B VAL D 1 91 ? 24.640 9.072 35.939 0.50 38.96 91 VAL D CA 1
ATOM 3389 C C . VAL D 1 91 ? 25.795 9.583 35.087 1.00 40.22 91 VAL D C 1
ATOM 3390 O O . VAL D 1 91 ? 26.876 9.850 35.601 1.00 38.30 91 VAL D O 1
ATOM 3397 N N . VAL D 1 92 ? 25.555 9.746 33.787 1.00 40.56 92 VAL D N 1
ATOM 3398 C CA . VAL D 1 92 ? 26.631 10.105 32.904 1.00 41.67 92 VAL D CA 1
ATOM 3399 C C . VAL D 1 92 ? 26.611 11.606 32.639 1.00 41.24 92 VAL D C 1
ATOM 3400 O O . VAL D 1 92 ? 25.556 12.206 32.348 1.00 38.53 92 VAL D O 1
ATOM 3404 N N . GLY D 1 93 ? 27.793 12.204 32.783 1.00 39.83 93 GLY D N 1
ATOM 3405 C CA . GLY D 1 93 ? 27.902 13.653 32.697 1.00 41.41 93 GLY D CA 1
ATOM 3406 C C . GLY D 1 93 ? 28.824 14.252 33.724 1.00 40.07 93 GLY D C 1
ATOM 3407 O O . GLY D 1 93 ? 29.349 13.576 34.626 1.00 40.83 93 GLY D O 1
ATOM 3408 N N . ALA D 1 94 ? 29.037 15.542 33.572 1.00 39.36 94 ALA D N 1
ATOM 3409 C CA . ALA D 1 94 ? 29.729 16.277 34.594 1.00 37.53 94 ALA D CA 1
ATOM 3410 C C . ALA D 1 94 ? 28.788 16.452 35.775 1.00 33.62 94 ALA D C 1
ATOM 3411 O O . ALA D 1 94 ? 27.550 16.443 35.639 1.00 31.85 94 ALA D O 1
ATOM 3413 N N . PRO D 1 95 ? 29.377 16.669 36.924 1.00 32.14 95 PRO D N 1
ATOM 3414 C CA . PRO D 1 95 ? 28.549 16.543 38.114 1.00 32.37 95 PRO D CA 1
ATOM 3415 C C . PRO D 1 95 ? 27.441 17.569 38.141 1.00 31.78 95 PRO D C 1
ATOM 3416 O O . PRO D 1 95 ? 26.346 17.225 38.473 1.00 32.33 95 PRO D O 1
ATOM 3420 N N . VAL D 1 96 ? 27.699 18.820 37.781 1.00 32.23 96 VAL D N 1
ATOM 3421 C CA . VAL D 1 96 ? 26.662 19.816 37.954 1.00 31.28 96 VAL D CA 1
ATOM 3422 C C . VAL D 1 96 ? 25.523 19.519 37.001 1.00 32.19 96 VAL D C 1
ATOM 3423 O O . VAL D 1 96 ? 24.355 19.501 37.390 1.00 32.72 96 VAL D O 1
ATOM 3427 N N . ASP D 1 97 ? 25.861 19.288 35.730 1.00 33.29 97 ASP D N 1
ATOM 3428 C CA . ASP D 1 97 ? 24.828 18.974 34.732 1.00 35.02 97 ASP D CA 1
ATOM 3429 C C . ASP D 1 97 ? 24.006 17.743 35.096 1.00 33.20 97 ASP D C 1
ATOM 3430 O O . ASP D 1 97 ? 22.773 17.728 35.038 1.00 34.53 97 ASP D O 1
ATOM 3435 N N . ALA D 1 98 ? 24.697 16.679 35.434 1.00 32.57 98 ALA D N 1
ATOM 3436 C CA . ALA D 1 98 ? 23.995 15.407 35.754 1.00 33.47 98 ALA D CA 1
ATOM 3437 C C . ALA D 1 98 ? 23.048 15.522 36.991 1.00 31.72 98 ALA D C 1
ATOM 3438 O O . ALA D 1 98 ? 21.937 15.006 37.017 1.00 33.13 98 ALA D O 1
ATOM 3440 N N . LEU D 1 99 ? 23.451 16.243 38.005 1.00 32.30 99 LEU D N 1
ATOM 3441 C CA . LEU D 1 99 ? 22.609 16.359 39.213 1.00 31.06 99 LEU D CA 1
ATOM 3442 C C . LEU D 1 99 ? 21.404 17.247 38.975 1.00 32.99 99 LEU D C 1
ATOM 3443 O O . LEU D 1 99 ? 20.323 16.941 39.423 1.00 32.02 99 LEU D O 1
ATOM 3448 N N . VAL D 1 100 ? 21.596 18.349 38.250 1.00 32.56 100 VAL D N 1
ATOM 3449 C CA . VAL D 1 100 ? 20.506 19.256 37.965 1.00 35.87 100 VAL D CA 1
ATOM 3450 C C . VAL D 1 100 ? 19.439 18.642 37.018 1.00 38.26 100 VAL D C 1
ATOM 3451 O O . VAL D 1 100 ? 18.200 18.747 37.220 1.00 38.55 100 VAL D O 1
ATOM 3455 N N . GLU D 1 101 ? 19.927 18.000 35.986 1.00 39.08 101 GLU D N 1
ATOM 3456 C CA . GLU D 1 101 ? 19.064 17.215 35.135 1.00 42.76 101 GLU D CA 1
ATOM 3457 C C . GLU D 1 101 ? 18.433 16.002 35.834 1.00 41.02 101 GLU D C 1
ATOM 3458 O O . GLU D 1 101 ? 17.277 15.726 35.647 1.00 41.08 101 GLU D O 1
ATOM 3464 N N . LEU D 1 102 ? 19.153 15.272 36.672 1.00 40.64 102 LEU D N 1
ATOM 3465 C CA . LEU D 1 102 ? 18.479 14.172 37.380 1.00 39.77 102 LEU D CA 1
ATOM 3466 C C . LEU D 1 102 ? 17.364 14.728 38.281 1.00 41.25 102 LEU D C 1
ATOM 3467 O O . LEU D 1 102 ? 16.258 14.142 38.424 1.00 38.64 102 LEU D O 1
ATOM 3472 N N . ALA D 1 103 ? 17.657 15.866 38.915 1.00 39.87 103 ALA D N 1
ATOM 3473 C CA . ALA D 1 103 ? 16.671 16.451 39.822 1.00 39.10 103 ALA D CA 1
ATOM 3474 C C . ALA D 1 103 ? 15.398 16.853 39.053 1.00 40.28 103 ALA D C 1
ATOM 3475 O O . ALA D 1 103 ? 14.288 16.598 39.516 1.00 40.87 103 ALA D O 1
ATOM 3477 N N . ASP D 1 104 ? 15.553 17.495 37.903 1.00 40.76 104 ASP D N 1
ATOM 3478 C CA . ASP D 1 104 ? 14.398 17.829 37.060 1.00 45.80 104 ASP D CA 1
ATOM 3479 C C . ASP D 1 104 ? 13.697 16.547 36.645 1.00 48.20 104 ASP D C 1
ATOM 3480 O O . ASP D 1 104 ? 12.498 16.435 36.773 1.00 51.31 104 ASP D O 1
ATOM 3485 N N . GLU D 1 105 ? 14.468 15.558 36.210 1.00 48.79 105 GLU D N 1
ATOM 3486 C CA . GLU D 1 105 ? 13.901 14.341 35.643 1.00 51.38 105 GLU D CA 1
ATOM 3487 C C . GLU D 1 105 ? 13.101 13.569 36.658 1.00 47.98 105 GLU D C 1
ATOM 3488 O O . GLU D 1 105 ? 12.109 12.986 36.283 1.00 46.86 105 GLU D O 1
ATOM 3494 N N . VAL D 1 106 ? 13.487 13.584 37.937 1.00 45.65 106 VAL D N 1
ATOM 3495 C CA . VAL D 1 106 ? 12.729 12.838 38.966 1.00 43.91 106 VAL D CA 1
ATOM 3496 C C . VAL D 1 106 ? 11.806 13.719 39.807 1.00 46.40 106 VAL D C 1
ATOM 3497 O O . VAL D 1 106 ? 1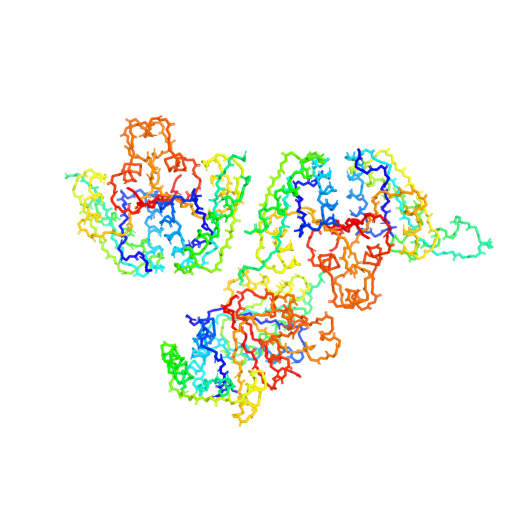1.203 13.244 40.776 1.00 45.89 106 VAL D O 1
ATOM 3501 N N . LYS D 1 107 ? 11.693 15.000 39.448 1.00 47.35 107 LYS D N 1
ATOM 3502 C CA . LYS D 1 107 ? 10.812 15.927 40.154 1.00 50.19 107 LYS D CA 1
ATOM 3503 C C . LYS D 1 107 ? 11.156 15.928 41.651 1.00 47.90 107 LYS D C 1
ATOM 3504 O O . LYS D 1 107 ? 10.295 15.826 42.526 1.00 45.63 107 LYS D O 1
ATOM 3510 N N . ALA D 1 108 ? 12.450 16.066 41.913 1.00 45.14 108 ALA D N 1
ATOM 3511 C CA . ALA D 1 108 ? 12.940 16.187 43.268 1.00 45.27 108 ALA D CA 1
ATOM 3512 C C . ALA D 1 108 ? 12.515 17.500 43.992 1.00 42.39 108 ALA D C 1
ATOM 3513 O O . ALA D 1 108 ? 12.416 18.589 43.411 1.00 42.99 108 ALA D O 1
ATOM 3515 N N . ASP D 1 109 ? 12.273 17.344 45.270 1.00 42.15 109 ASP D N 1
ATOM 3516 C CA . ASP D 1 109 ? 11.913 18.438 46.166 1.00 44.19 109 ASP D CA 1
ATOM 3517 C C . ASP D 1 109 ? 13.151 18.954 46.877 1.00 41.17 109 ASP D C 1
ATOM 3518 O O . ASP D 1 109 ? 13.137 20.046 47.333 1.00 42.04 109 ASP D O 1
ATOM 3523 N N . LEU D 1 110 ? 14.230 18.178 46.920 1.00 39.29 110 LEU D N 1
ATOM 3524 C CA . LEU D 1 110 ? 15.487 18.638 47.480 1.00 37.88 110 LEU D CA 1
ATOM 3525 C C . LEU D 1 110 ? 16.672 18.007 46.770 1.00 36.94 110 LEU D C 1
ATOM 3526 O O . LEU D 1 110 ? 16.723 16.786 46.538 1.00 38.43 110 LEU D O 1
ATOM 3531 N N . LEU D 1 111 ? 17.663 18.830 46.505 1.00 34.88 111 LEU D N 1
ATOM 3532 C CA . LEU D 1 111 ? 18.936 18.365 46.011 1.00 33.52 111 LEU D CA 1
ATOM 3533 C C . LEU D 1 111 ? 19.988 18.752 46.989 1.00 33.00 111 LEU D C 1
ATOM 3534 O O . LEU D 1 111 ? 20.067 19.921 47.360 1.00 30.74 111 LEU D O 1
ATOM 3539 N N . VAL D 1 112 ? 20.839 17.789 47.323 1.00 31.57 112 VAL D N 1
ATOM 3540 C CA . VAL D 1 112 ? 21.821 17.927 48.358 1.00 30.48 112 VAL D CA 1
ATOM 3541 C C . VAL D 1 112 ? 23.216 17.689 47.862 1.00 29.05 112 VAL D C 1
ATOM 3542 O O . VAL D 1 112 ? 23.498 16.700 47.171 1.00 28.68 112 VAL D O 1
ATOM 3546 N N . VAL D 1 113 ? 24.117 18.578 48.211 1.00 27.46 113 VAL D N 1
ATOM 3547 C CA . VAL D 1 113 ? 25.515 18.364 47.915 1.00 27.72 113 VAL D CA 1
ATOM 3548 C C . VAL D 1 113 ? 26.374 18.860 49.085 1.00 31.21 113 VAL D C 1
ATOM 3549 O O . VAL D 1 113 ? 25.928 19.698 49.900 1.00 31.07 113 VAL D O 1
ATOM 3553 N N . GLY D 1 114 ? 27.604 18.362 49.129 1.00 28.96 114 GLY D N 1
ATOM 3554 C CA . GLY D 1 114 ? 28.574 18.862 50.025 1.00 30.51 114 GLY D CA 1
ATOM 3555 C C . GLY D 1 114 ? 29.082 20.197 49.608 1.00 29.16 114 GLY D C 1
ATOM 3556 O O . GLY D 1 114 ? 28.711 20.702 48.544 1.00 32.05 114 GLY D O 1
ATOM 3557 N N . ASN D 1 115 ? 29.962 20.770 50.402 1.00 29.26 115 ASN D N 1
ATOM 3558 C CA . ASN D 1 115 ? 30.516 22.132 50.091 1.00 30.50 115 ASN D CA 1
ATOM 3559 C C . ASN D 1 115 ? 31.958 22.254 49.640 1.00 28.19 115 ASN D C 1
ATOM 3560 O O . ASN D 1 115 ? 32.530 23.342 49.596 1.00 32.01 115 ASN D O 1
ATOM 3565 N N . VAL D 1 116 ? 32.569 21.157 49.265 1.00 30.45 116 VAL D N 1
ATOM 3566 C CA . VAL D 1 116 ? 33.963 21.202 48.863 1.00 31.95 116 VAL D CA 1
ATOM 3567 C C . VAL D 1 116 ? 34.054 22.051 47.589 1.00 34.40 116 VAL D C 1
ATOM 3568 O O . VAL D 1 116 ? 33.235 21.931 46.701 1.00 30.03 116 VAL D O 1
ATOM 3572 N N . GLY D 1 117 ? 34.987 22.992 47.577 1.00 35.64 117 GLY D N 1
ATOM 3573 C CA . GLY D 1 117 ? 35.097 23.882 46.458 1.00 36.73 117 GLY D CA 1
ATOM 3574 C C . GLY D 1 117 ? 34.606 25.265 46.703 1.00 37.42 117 GLY D C 1
ATOM 3575 O O . GLY D 1 117 ? 35.015 26.175 45.961 1.00 38.09 117 GLY D O 1
ATOM 3576 N N . LEU D 1 118 ? 33.721 25.449 47.702 1.00 38.11 118 LEU D N 1
ATOM 3577 C CA . LEU D 1 118 ? 33.070 26.753 47.876 1.00 39.11 118 LEU D CA 1
ATOM 3578 C C . LEU D 1 118 ? 34.028 27.822 48.280 1.00 38.98 118 LEU D C 1
ATOM 3579 O O . LEU D 1 118 ? 33.771 28.994 48.064 1.00 48.89 118 LEU D O 1
ATOM 3584 N N . SER D 1 119 ? 35.124 27.466 48.874 1.00 37.80 119 SER D N 1
ATOM 3585 C CA . SER D 1 119 ? 35.899 28.496 49.482 1.00 40.84 119 SER D CA 1
ATOM 3586 C C . SER D 1 119 ? 37.300 28.673 48.961 1.00 41.04 119 SER D C 1
ATOM 3587 O O . SER D 1 119 ? 37.963 29.551 49.470 1.00 45.59 119 SER D O 1
ATOM 3590 N N . THR D 1 120 ? 37.759 27.922 47.956 1.00 35.36 120 THR D N 1
ATOM 3591 C CA . THR D 1 120 ? 39.104 28.195 47.345 1.00 35.99 120 THR D CA 1
ATOM 3592 C C . THR D 1 120 ? 38.925 29.295 46.331 1.00 33.57 120 THR D C 1
ATOM 3593 O O . THR D 1 120 ? 37.808 29.532 45.889 1.00 30.52 120 THR D O 1
ATOM 3597 N N . ILE D 1 121 ? 39.987 30.026 46.053 1.00 34.84 121 ILE D N 1
ATOM 3598 C CA . ILE D 1 121 ? 39.892 31.128 45.111 1.00 39.42 121 ILE D CA 1
ATOM 3599 C C . ILE D 1 121 ? 39.606 30.585 43.682 1.00 36.51 121 ILE D C 1
ATOM 3600 O O . ILE D 1 121 ? 38.768 31.141 42.977 1.00 33.11 121 ILE D O 1
ATOM 3605 N N . ALA D 1 122 ? 40.166 29.424 43.329 1.00 36.47 122 ALA D N 1
ATOM 3606 C CA . ALA D 1 122 ? 39.816 28.743 42.050 1.00 38.38 122 ALA D CA 1
ATOM 3607 C C . ALA D 1 122 ? 38.317 28.410 41.956 1.00 35.85 122 ALA D C 1
ATOM 3608 O O . ALA D 1 122 ? 37.666 28.700 40.972 1.00 35.93 122 ALA D O 1
ATOM 3610 N N . GLY D 1 123 ? 37.764 27.822 42.983 1.00 31.19 123 GLY D N 1
ATOM 3611 C CA . GLY D 1 123 ? 36.373 27.487 42.910 1.00 30.47 123 GLY D CA 1
ATOM 3612 C C . GLY D 1 123 ? 35.482 28.720 42.860 1.00 30.46 123 GLY D C 1
ATOM 3613 O O . GLY D 1 123 ? 34.453 28.716 42.190 1.00 29.65 123 GLY D O 1
ATOM 3614 N N . ARG D 1 124 ? 35.843 29.765 43.625 1.00 29.13 124 ARG D N 1
ATOM 3615 C CA . ARG D 1 124 ? 35.045 30.983 43.674 1.00 29.44 124 ARG D CA 1
ATOM 3616 C C . ARG D 1 124 ? 35.157 31.748 42.332 1.00 31.93 124 ARG D C 1
ATOM 3617 O O . ARG D 1 124 ? 34.184 32.339 41.839 1.00 33.79 124 ARG D O 1
ATOM 3625 N N . LEU D 1 125 ? 36.348 31.774 41.761 1.00 30.64 125 LEU D N 1
ATOM 3626 C CA . LEU D 1 125 ? 36.500 32.397 40.482 1.00 31.82 125 LEU D CA 1
ATOM 3627 C C . LEU D 1 125 ? 35.808 31.554 39.405 1.00 32.90 125 LEU D C 1
ATOM 3628 O O . LEU D 1 125 ? 34.900 32.024 38.791 1.00 34.56 125 LEU D O 1
ATOM 3633 N N . LEU D 1 126 ? 36.176 30.288 39.234 1.00 32.05 126 LEU D N 1
ATOM 3634 C CA . LEU D 1 126 ? 35.783 29.530 38.043 1.00 31.24 126 LEU D CA 1
ATOM 3635 C C . LEU D 1 126 ? 34.581 28.666 38.240 1.00 30.95 126 LEU D C 1
ATOM 3636 O O . LEU D 1 126 ? 34.093 28.106 37.262 1.00 28.06 126 LEU D O 1
ATOM 3641 N N . GLY D 1 127 ? 34.098 28.499 39.486 1.00 27.49 127 GLY D N 1
ATOM 3642 C CA . GLY D 1 127 ? 32.940 27.656 39.691 1.00 27.91 127 GLY D CA 1
ATOM 3643 C C . GLY D 1 127 ? 33.233 26.431 40.549 1.00 27.23 127 GLY D C 1
ATOM 3644 O O . GLY D 1 127 ? 34.370 26.013 40.710 1.00 29.20 127 GLY D O 1
ATOM 3645 N N . SER D 1 128 ? 32.195 25.946 41.186 1.00 26.35 128 SER D N 1
ATOM 3646 C CA . SER D 1 128 ? 32.287 24.755 42.047 1.00 27.20 128 SER D CA 1
ATOM 3647 C C . SER D 1 128 ? 30.988 24.054 41.902 1.00 27.43 128 SER D C 1
ATOM 3648 O O . SER D 1 128 ? 29.965 24.666 41.593 1.00 27.45 128 SER D O 1
ATOM 3651 N N . VAL D 1 129 ? 31.029 22.746 42.136 1.00 28.95 129 VAL D N 1
ATOM 3652 C CA . VAL D 1 129 ? 29.801 21.967 42.205 1.00 28.06 129 VAL D CA 1
ATOM 3653 C C . VAL D 1 129 ? 28.718 22.567 43.078 1.00 28.44 129 VAL D C 1
ATOM 3654 O O . VAL D 1 129 ? 27.602 22.767 42.612 1.00 30.96 129 VAL D O 1
ATOM 3658 N N . PRO D 1 130 ? 29.042 22.905 44.337 1.00 31.37 130 PRO D N 1
ATOM 3659 C CA . PRO D 1 130 ? 27.990 23.442 45.193 1.00 31.36 130 PRO D CA 1
ATOM 3660 C C . PRO D 1 130 ? 27.453 24.763 44.722 1.00 31.63 130 PRO D C 1
ATOM 3661 O O . PRO D 1 130 ? 26.239 24.930 44.720 1.00 32.56 130 PRO D O 1
ATOM 3665 N N . ALA D 1 131 ? 28.324 25.714 44.370 1.00 29.83 131 ALA D N 1
ATOM 3666 C CA . ALA D 1 131 ? 27.797 27.020 43.915 1.00 28.71 131 ALA D CA 1
ATOM 3667 C C . ALA D 1 131 ? 26.983 26.909 42.622 1.00 28.74 131 ALA D C 1
ATOM 3668 O O . ALA D 1 131 ? 25.960 27.589 42.472 1.00 30.38 131 ALA D O 1
ATOM 3670 N N . ASN D 1 132 ? 27.428 26.043 41.703 1.00 27.38 132 ASN D N 1
ATOM 3671 C CA . ASN D 1 132 ? 26.768 25.900 40.386 1.00 27.54 132 ASN D CA 1
ATOM 3672 C C . ASN D 1 132 ? 25.475 25.159 40.450 1.00 26.28 132 ASN D C 1
ATOM 3673 O O . ASN D 1 132 ? 24.450 25.599 39.871 1.00 26.86 132 ASN D O 1
ATOM 3678 N N . VAL D 1 133 ? 25.429 24.129 41.290 1.00 29.82 133 VAL D N 1
ATOM 3679 C CA . VAL D 1 133 ? 24.165 23.491 41.595 1.00 29.31 133 VAL D CA 1
ATOM 3680 C C . VAL D 1 133 ? 23.187 24.462 42.201 1.00 31.92 133 VAL D C 1
ATOM 3681 O O . VAL D 1 133 ? 22.044 24.546 41.764 1.00 34.46 133 VAL D O 1
ATOM 3685 N N . ALA D 1 134 ? 23.594 25.178 43.255 1.00 30.45 134 ALA D N 1
ATOM 3686 C CA . ALA D 1 134 ? 22.682 26.148 43.824 1.00 30.56 134 ALA D CA 1
ATOM 3687 C C . ALA D 1 134 ? 22.130 27.130 42.760 1.00 32.87 134 ALA D C 1
ATOM 3688 O O . ALA D 1 134 ? 20.944 27.549 42.763 1.00 34.43 134 ALA D O 1
ATOM 3690 N N . ARG D 1 135 ? 23.029 27.596 41.921 1.00 32.39 135 ARG D N 1
ATOM 3691 C CA . ARG D 1 135 ? 22.633 28.617 40.933 1.00 37.65 135 ARG D CA 1
ATOM 3692 C C . ARG D 1 135 ? 21.677 28.061 39.873 1.00 36.08 135 ARG D C 1
ATOM 3693 O O . ARG D 1 135 ? 20.820 28.762 39.375 1.00 37.09 135 ARG D O 1
ATOM 3701 N N . ARG D 1 136 ? 21.823 26.777 39.557 1.00 34.06 136 ARG D N 1
ATOM 3702 C CA . ARG D 1 136 ? 21.129 26.183 38.450 1.00 36.28 136 ARG D CA 1
ATOM 3703 C C . ARG D 1 136 ? 19.945 25.368 38.881 1.00 38.04 136 ARG D C 1
ATOM 3704 O O . ARG D 1 136 ? 19.030 25.195 38.109 1.00 38.04 136 ARG D O 1
ATOM 3712 N N . SER D 1 137 ? 19.931 24.839 40.090 1.00 36.73 137 SER D N 1
ATOM 3713 C CA . SER D 1 137 ? 18.834 23.974 40.458 1.00 37.70 137 SER D CA 1
ATOM 3714 C C . SER D 1 137 ? 17.496 24.665 40.344 1.00 36.82 137 SER D C 1
ATOM 3715 O O . SER D 1 137 ? 17.367 25.827 40.613 1.00 38.62 137 SER D O 1
ATOM 3718 N N . LYS D 1 138 ? 16.482 23.917 39.970 1.00 39.97 138 LYS D N 1
ATOM 3719 C CA . LYS D 1 138 ? 15.117 24.425 39.924 1.00 42.24 138 LYS D CA 1
ATOM 3720 C C . LYS D 1 138 ? 14.341 24.002 41.187 1.00 42.29 138 LYS D C 1
ATOM 3721 O O . LYS D 1 138 ? 13.149 24.197 41.293 1.00 42.90 138 LYS D O 1
ATOM 3727 N N . THR D 1 139 ? 15.031 23.385 42.145 1.00 41.91 139 THR D N 1
ATOM 3728 C CA . THR D 1 139 ? 14.400 22.936 43.386 1.00 40.68 139 THR D CA 1
ATOM 3729 C C . THR D 1 139 ? 15.223 23.397 44.590 1.00 37.24 139 THR D C 1
ATOM 3730 O O . THR D 1 139 ? 16.225 24.086 44.435 1.00 38.50 139 THR D O 1
ATOM 3734 N N . ASP D 1 140 ? 14.777 23.087 45.792 1.00 36.18 140 ASP D N 1
ATOM 3735 C CA . ASP D 1 140 ? 15.502 23.534 46.981 1.00 35.12 140 ASP D CA 1
ATOM 3736 C C . ASP D 1 140 ? 16.817 22.806 46.907 1.00 33.79 140 ASP D C 1
ATOM 3737 O O . ASP D 1 140 ? 16.883 21.633 46.469 1.00 33.58 140 ASP D O 1
ATOM 3742 N N . VAL D 1 141 ? 17.839 23.463 47.398 1.00 31.88 141 VAL D N 1
ATOM 3743 C CA . VAL D 1 141 ? 19.180 22.918 47.452 1.00 30.96 141 VAL D CA 1
ATOM 3744 C C . VAL D 1 141 ? 19.718 22.991 48.874 1.00 30.31 141 VAL D C 1
ATOM 3745 O O . VAL D 1 141 ? 19.711 24.051 49.492 1.00 31.24 141 VAL D O 1
ATOM 3749 N N . LEU D 1 142 ? 20.176 21.858 49.375 1.00 29.35 142 LEU D N 1
ATOM 3750 C CA . LEU D 1 142 ? 20.907 21.796 50.611 1.00 31.21 142 LEU D CA 1
ATOM 3751 C C . LEU D 1 142 ? 22.392 21.647 50.348 1.00 31.29 142 LEU D C 1
ATOM 3752 O O . LEU D 1 142 ? 22.876 20.634 49.788 1.00 30.47 142 LEU D O 1
ATOM 3757 N N . ILE D 1 143 ? 23.123 22.661 50.811 1.00 30.58 143 ILE D N 1
ATOM 3758 C CA . ILE D 1 143 ? 24.539 22.591 50.887 1.00 29.68 143 ILE D CA 1
ATOM 3759 C C . ILE D 1 143 ? 24.957 22.178 52.303 1.00 31.52 143 ILE D C 1
ATOM 3760 O O . ILE D 1 143 ? 24.850 22.971 53.297 1.00 28.84 143 ILE D O 1
ATOM 3765 N N . VAL D 1 144 ? 25.444 20.949 52.406 1.00 30.59 144 VAL D N 1
ATOM 3766 C CA . VAL D 1 144 ? 25.838 20.438 53.674 1.00 32.85 144 VAL D CA 1
ATOM 3767 C C . VAL D 1 144 ? 27.246 20.915 53.953 1.00 33.90 144 VAL D C 1
ATOM 3768 O O . VAL D 1 144 ? 28.067 20.854 53.082 1.00 30.76 144 VAL D O 1
ATOM 3772 N N . HIS D 1 145 ? 27.539 21.342 55.181 1.00 35.70 145 HIS D N 1
ATOM 3773 C CA . HIS D 1 145 ? 28.883 21.912 55.513 1.00 35.68 145 HIS D CA 1
ATOM 3774 C C . HIS D 1 145 ? 29.865 20.772 55.846 1.00 35.86 145 HIS D C 1
ATOM 3775 O O . HIS D 1 145 ? 30.048 20.441 57.030 1.00 36.68 145 HIS D O 1
ATOM 3782 N N . THR D 1 146 ? 30.485 20.159 54.830 1.00 30.54 146 THR D N 1
ATOM 3783 C CA . THR D 1 146 ? 31.240 18.918 55.001 1.00 31.51 146 THR D CA 1
ATOM 3784 C C . THR D 1 146 ? 32.724 19.175 55.114 1.00 32.56 146 THR D C 1
ATOM 3785 O O . THR D 1 146 ? 33.496 18.279 55.408 1.00 33.58 146 THR D O 1
ATOM 3789 N N . SER D 1 147 ? 33.130 20.408 54.870 1.00 32.19 147 SER D N 1
ATOM 3790 C CA . SER D 1 147 ? 34.551 20.763 54.821 1.00 35.20 147 SER D CA 1
ATOM 3791 C C . SER D 1 147 ? 34.684 22.252 55.102 1.00 35.32 147 SER D C 1
ATOM 3792 O O . SER D 1 147 ? 33.671 22.973 55.093 1.00 34.05 147 SER D O 1
ATOM 3796 N N . SER E 1 2 ? 24.531 36.169 2.014 1.00 95.87 2 SER E N 1
ATOM 3797 C CA . SER E 1 2 ? 24.077 34.927 1.300 1.00 95.23 2 SER E CA 1
ATOM 3798 C C . SER E 1 2 ? 24.536 33.617 1.970 1.00 85.19 2 SER E C 1
ATOM 3799 O O . SER E 1 2 ? 25.192 33.637 3.009 1.00 86.55 2 SER E O 1
ATOM 3802 N N . ALA E 1 3 ? 24.162 32.492 1.354 1.00 78.98 3 ALA E N 1
ATOM 3803 C CA . ALA E 1 3 ? 24.430 31.151 1.841 1.00 71.51 3 ALA E CA 1
ATOM 3804 C C . ALA E 1 3 ? 25.906 30.923 2.094 1.00 67.46 3 ALA E C 1
ATOM 3805 O O . ALA E 1 3 ? 26.755 31.629 1.598 1.00 66.76 3 ALA E O 1
ATOM 3807 N N . TYR E 1 4 ? 26.210 29.923 2.889 1.00 62.55 4 TYR E N 1
ATOM 3808 C CA . TYR E 1 4 ? 27.597 29.526 3.061 1.00 59.60 4 TYR E CA 1
ATOM 3809 C C . TYR E 1 4 ? 28.179 29.103 1.701 1.00 61.15 4 TYR E C 1
ATOM 3810 O O . TYR E 1 4 ? 27.573 28.306 1.001 1.00 56.79 4 TYR E O 1
ATOM 3819 N N . GLN E 1 5 ? 29.341 29.632 1.335 1.00 59.91 5 GLN E N 1
ATOM 3820 C CA . GLN E 1 5 ? 30.022 29.208 0.128 1.00 60.93 5 GLN E CA 1
ATOM 3821 C C . GLN E 1 5 ? 31.146 28.206 0.382 1.00 58.13 5 GLN E C 1
ATOM 3822 O O . GLN E 1 5 ? 31.378 27.304 -0.441 1.00 57.42 5 GLN E O 1
ATOM 3828 N N . THR E 1 6 ? 31.836 28.346 1.516 1.00 53.77 6 THR E N 1
ATOM 3829 C CA . THR E 1 6 ? 33.008 27.534 1.800 1.00 51.16 6 THR E CA 1
ATOM 3830 C C . THR E 1 6 ? 32.909 27.000 3.237 1.00 50.74 6 THR E C 1
ATOM 3831 O O . THR E 1 6 ? 32.970 27.807 4.197 1.00 49.88 6 THR E O 1
ATOM 3835 N N . VAL E 1 7 ? 32.739 25.674 3.365 1.00 47.78 7 VAL E N 1
ATOM 3836 C CA . VAL E 1 7 ? 32.671 24.995 4.652 1.00 48.87 7 VAL E CA 1
ATOM 3837 C C . VAL E 1 7 ? 33.904 24.106 4.891 1.00 46.70 7 VAL E C 1
ATOM 3838 O O . VAL E 1 7 ? 34.285 23.320 4.029 1.00 45.90 7 VAL E O 1
ATOM 3842 N N . VAL E 1 8 ? 34.539 24.286 6.044 1.00 43.40 8 VAL E N 1
ATOM 3843 C CA . VAL E 1 8 ? 35.671 23.467 6.473 1.00 42.90 8 VAL E CA 1
ATOM 3844 C C . VAL E 1 8 ? 35.199 22.586 7.619 1.00 41.97 8 VAL E C 1
ATOM 3845 O O . VAL E 1 8 ? 34.507 23.103 8.529 1.00 39.57 8 VAL E O 1
ATOM 3849 N N . VAL E 1 9 ? 35.546 21.287 7.560 1.00 41.04 9 VAL E N 1
ATOM 3850 C CA . VAL E 1 9 ? 35.216 20.313 8.596 1.00 39.56 9 VAL E CA 1
ATOM 3851 C C . VAL E 1 9 ? 36.502 19.589 8.984 1.00 40.41 9 VAL E C 1
ATOM 3852 O O . VAL E 1 9 ? 37.331 19.272 8.135 1.00 39.98 9 VAL E O 1
ATOM 3856 N N . GLY E 1 10 ? 36.720 19.441 10.299 1.00 38.47 10 GLY E N 1
ATOM 3857 C CA . GLY E 1 10 ? 37.907 18.755 10.780 1.00 37.14 10 GLY E CA 1
ATOM 3858 C C . GLY E 1 10 ? 37.611 17.318 11.110 1.00 38.05 10 GLY E C 1
ATOM 3859 O O . GLY E 1 10 ? 36.538 16.984 11.694 1.00 36.28 10 GLY E O 1
ATOM 3860 N N . THR E 1 11 ? 38.546 16.449 10.731 1.00 40.33 11 THR E N 1
ATOM 3861 C CA . THR E 1 11 ? 38.469 15.058 11.133 1.00 41.17 11 THR E CA 1
ATOM 3862 C C . THR E 1 11 ? 39.822 14.489 11.453 1.00 43.40 11 THR E C 1
ATOM 3863 O O . THR E 1 11 ? 40.791 14.763 10.745 1.00 43.18 11 THR E O 1
ATOM 3867 N N . ASP E 1 12 ? 39.851 13.704 12.550 1.00 45.64 12 ASP E N 1
ATOM 3868 C CA . ASP E 1 12 ? 41.011 12.926 12.994 1.00 47.33 12 ASP E CA 1
ATOM 3869 C C . ASP E 1 12 ? 40.831 11.450 12.686 1.00 50.54 12 ASP E C 1
ATOM 3870 O O . ASP E 1 12 ? 41.652 10.605 13.129 1.00 51.45 12 ASP E O 1
ATOM 3875 N N . GLY E 1 13 ? 39.741 11.145 11.973 1.00 50.53 13 GLY E N 1
ATOM 3876 C CA . GLY E 1 13 ? 39.388 9.774 11.583 1.00 51.39 13 GLY E CA 1
ATOM 3877 C C . GLY E 1 13 ? 38.700 8.982 12.681 1.00 50.78 13 GLY E C 1
ATOM 3878 O O . GLY E 1 13 ? 38.444 7.828 12.499 1.00 51.77 13 GLY E O 1
ATOM 3879 N N . SER E 1 14 ? 38.410 9.595 13.820 1.00 47.32 14 SER E N 1
ATOM 3880 C CA . SER E 1 14 ? 37.613 8.950 14.846 1.00 48.63 14 SER E CA 1
ATOM 3881 C C . SER E 1 14 ? 36.240 8.767 14.259 1.00 48.75 14 SER E C 1
ATOM 38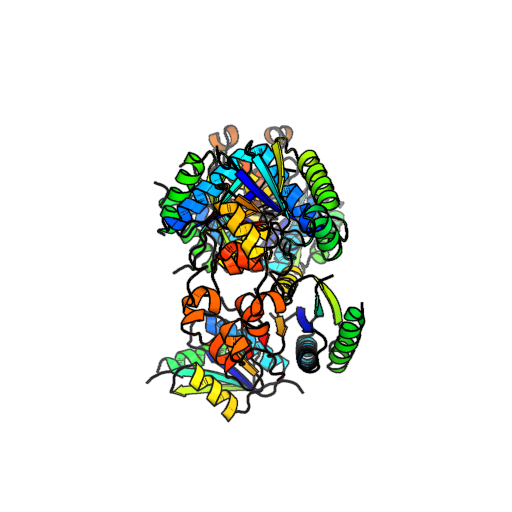82 O O . SER E 1 14 ? 35.859 9.505 13.382 1.00 47.60 14 SER E O 1
ATOM 3885 N N . ASP E 1 15 ? 35.475 7.829 14.791 1.00 49.81 15 ASP E N 1
ATOM 3886 C CA . ASP E 1 15 ? 34.094 7.667 14.383 1.00 50.48 15 ASP E CA 1
ATOM 3887 C C . ASP E 1 15 ? 33.276 8.898 14.677 1.00 47.80 15 ASP E C 1
ATOM 3888 O O . ASP E 1 15 ? 32.442 9.341 13.877 1.00 46.21 15 ASP E O 1
ATOM 3893 N N . SER E 1 16 ? 33.559 9.503 15.814 1.00 47.59 16 SER E N 1
ATOM 3894 C CA . SER E 1 16 ? 32.826 10.669 16.207 1.00 46.25 16 SER E CA 1
ATOM 3895 C C . SER E 1 16 ? 33.081 11.799 15.215 1.00 44.57 16 SER E C 1
ATOM 3896 O O . SER E 1 16 ? 32.139 12.453 14.756 1.00 41.22 16 SER E O 1
ATOM 3899 N N . SER E 1 17 ? 34.341 11.999 14.835 1.00 44.02 17 SER E N 1
ATOM 3900 C CA . SER E 1 17 ? 34.631 13.096 13.905 1.00 44.26 17 SER E CA 1
ATOM 3901 C C . SER E 1 17 ? 33.897 12.848 12.587 1.00 44.14 17 SER E C 1
ATOM 3902 O O . SER E 1 17 ? 33.408 13.791 11.934 1.00 43.15 17 SER E O 1
ATOM 3905 N N . LEU E 1 18 ? 33.742 11.588 12.207 1.00 46.10 18 LEU E N 1
ATOM 3906 C CA . LEU E 1 18 ? 33.055 11.287 10.912 1.00 47.34 18 LEU E CA 1
ATOM 3907 C C . LEU E 1 18 ? 31.555 11.707 10.871 1.00 47.98 18 LEU E C 1
ATOM 3908 O O . LEU E 1 18 ? 31.000 12.052 9.794 1.00 45.88 18 LEU E O 1
ATOM 3913 N N . ARG E 1 19 ? 30.908 11.716 12.028 1.00 45.49 19 ARG E N 1
ATOM 3914 C CA . ARG E 1 19 ? 29.524 12.192 12.120 1.00 48.19 19 ARG E CA 1
ATOM 3915 C C . ARG E 1 19 ? 29.470 13.686 11.888 1.00 47.04 19 ARG E C 1
ATOM 3916 O O . ARG E 1 19 ? 28.452 14.200 11.407 1.00 47.69 19 ARG E O 1
ATOM 3924 N N . ALA E 1 20 ? 30.549 14.377 12.271 1.00 42.52 20 ALA E N 1
ATOM 3925 C CA . ALA E 1 20 ? 30.665 15.772 11.991 1.00 42.41 20 ALA E CA 1
ATOM 3926 C C . ALA E 1 20 ? 30.818 15.953 10.468 1.00 44.43 20 ALA E C 1
ATOM 3927 O O . ALA E 1 20 ? 30.216 16.837 9.880 1.00 46.12 20 ALA E O 1
ATOM 3929 N N . VAL E 1 21 ? 31.601 15.094 9.828 1.00 45.11 21 VAL E N 1
ATOM 3930 C CA . VAL E 1 21 ? 31.733 15.155 8.392 1.00 45.35 21 VAL E CA 1
ATOM 3931 C C . VAL E 1 21 ? 30.361 14.967 7.711 1.00 46.79 21 VAL E C 1
ATOM 3932 O O . VAL E 1 21 ? 30.010 15.776 6.844 1.00 45.35 21 VAL E O 1
ATOM 3936 N N . ASP E 1 22 ? 29.605 13.951 8.145 1.00 48.00 22 ASP E N 1
ATOM 3937 C CA . ASP E 1 22 ? 28.233 13.692 7.663 1.00 51.59 22 ASP E CA 1
ATOM 3938 C C . ASP E 1 22 ? 27.459 14.970 7.645 1.00 52.12 22 ASP E C 1
ATOM 3939 O O . ASP E 1 22 ? 26.910 15.358 6.620 1.00 52.29 22 ASP E O 1
ATOM 3944 N N . ARG E 1 23 ? 27.415 15.629 8.788 1.00 49.56 23 ARG E N 1
ATOM 3945 C CA . ARG E 1 23 ? 26.676 16.871 8.888 1.00 49.82 23 ARG E CA 1
ATOM 3946 C C . ARG E 1 23 ? 27.301 18.000 8.014 1.00 48.98 23 ARG E C 1
ATOM 3947 O O . ARG E 1 23 ? 26.585 18.739 7.367 1.00 50.79 23 ARG E O 1
ATOM 3955 N N . ALA E 1 24 ? 28.620 18.144 8.002 1.00 47.12 24 ALA E N 1
ATOM 3956 C CA . ALA E 1 24 ? 29.231 19.210 7.232 1.00 47.13 24 ALA E CA 1
ATOM 3957 C C . ALA E 1 24 ? 28.950 18.968 5.738 1.00 48.45 24 ALA E C 1
ATOM 3958 O O . ALA E 1 24 ? 28.861 19.897 4.966 1.00 50.85 24 ALA E O 1
ATOM 3960 N N . GLY E 1 25 ? 28.863 17.704 5.363 1.00 48.91 25 GLY E N 1
ATOM 3961 C CA . GLY E 1 25 ? 28.524 17.287 4.048 1.00 51.34 25 GLY E CA 1
ATOM 3962 C C . GLY E 1 25 ? 27.089 17.648 3.710 1.00 54.05 25 GLY E C 1
ATOM 3963 O O . GLY E 1 25 ? 26.828 18.173 2.622 1.00 51.68 25 GLY E O 1
ATOM 3964 N N . GLN E 1 26 ? 26.147 17.399 4.623 1.00 53.80 26 GLN E N 1
ATOM 3965 C CA . GLN E 1 26 ? 24.781 17.708 4.287 1.00 57.55 26 GLN E CA 1
ATOM 3966 C C . GLN E 1 26 ? 24.637 19.211 4.091 1.00 57.20 26 GLN E C 1
ATOM 3967 O O . GLN E 1 26 ? 23.928 19.658 3.185 1.00 59.57 26 GLN E O 1
ATOM 3973 N N . ILE E 1 27 ? 25.340 19.998 4.900 1.00 54.75 27 ILE E N 1
ATOM 3974 C CA . ILE E 1 27 ? 25.170 21.451 4.828 1.00 52.81 27 ILE E CA 1
ATOM 3975 C C . ILE E 1 27 ? 25.834 22.093 3.620 1.00 53.17 27 ILE E C 1
ATOM 3976 O O . ILE E 1 27 ? 25.284 23.044 3.047 1.00 52.46 27 ILE E O 1
ATOM 3981 N N . ALA E 1 28 ? 27.011 21.599 3.249 1.00 53.58 28 ALA E N 1
ATOM 3982 C CA . ALA E 1 28 ? 27.657 22.042 2.021 1.00 57.32 28 ALA E CA 1
ATOM 3983 C C . ALA E 1 28 ? 26.739 21.763 0.820 1.00 59.00 28 ALA E C 1
ATOM 3984 O O . ALA E 1 28 ? 26.543 22.618 -0.055 1.00 58.87 28 ALA E O 1
ATOM 3986 N N . ALA E 1 29 ? 26.180 20.559 0.801 1.00 60.45 29 ALA E N 1
ATOM 3987 C CA . ALA E 1 29 ? 25.195 20.168 -0.216 1.00 62.91 29 ALA E CA 1
ATOM 3988 C C . ALA E 1 29 ? 24.010 21.144 -0.235 1.00 63.33 29 ALA E C 1
ATOM 3989 O O . ALA E 1 29 ? 23.797 21.814 -1.247 1.00 62.89 29 ALA E O 1
ATOM 3991 N N . ALA E 1 30 ? 23.281 21.264 0.879 1.00 61.28 30 ALA E N 1
ATOM 3992 C CA . ALA E 1 30 ? 22.156 22.213 0.933 1.00 63.90 30 ALA E CA 1
ATOM 3993 C C . ALA E 1 30 ? 22.525 23.704 0.656 1.00 64.33 30 ALA E C 1
ATOM 3994 O O . ALA E 1 30 ? 21.701 24.462 0.143 1.00 65.86 30 ALA E O 1
ATOM 3996 N N . SER E 1 31 ? 23.753 24.113 0.959 1.00 61.91 31 SER E N 1
ATOM 3997 C CA . SER E 1 31 ? 24.211 25.481 0.669 1.00 60.24 31 SER E CA 1
ATOM 3998 C C . SER E 1 31 ? 24.787 25.656 -0.750 1.00 61.12 31 SER E C 1
ATOM 3999 O O . SER E 1 31 ? 25.116 26.777 -1.162 1.00 59.73 31 SER E O 1
ATOM 4002 N N . ASN E 1 32 ? 24.913 24.557 -1.491 1.00 61.72 32 ASN E N 1
ATOM 4003 C CA . ASN E 1 32 ? 25.744 24.528 -2.697 1.00 62.29 32 ASN E CA 1
ATOM 4004 C C . ASN E 1 32 ? 27.152 25.078 -2.435 1.00 60.90 32 ASN E C 1
ATOM 4005 O O . ASN E 1 32 ? 27.698 25.798 -3.259 1.00 61.52 32 ASN E O 1
ATOM 4010 N N . ALA E 1 33 ? 27.747 24.690 -1.310 1.00 55.79 33 ALA E N 1
ATOM 4011 C CA . ALA E 1 33 ? 29.019 25.215 -0.887 1.00 54.45 33 ALA E CA 1
ATOM 4012 C C . ALA E 1 33 ? 30.117 24.227 -1.224 1.00 54.66 33 ALA E C 1
ATOM 4013 O O . ALA E 1 33 ? 29.866 23.032 -1.263 1.00 56.16 33 ALA E O 1
ATOM 4015 N N . LYS E 1 34 ? 31.342 24.706 -1.412 1.00 54.14 34 LYS E N 1
ATOM 4016 C CA . LYS E 1 34 ? 32.514 23.809 -1.370 1.00 54.38 34 LYS E CA 1
ATOM 4017 C C . LYS E 1 34 ? 32.791 23.316 0.059 1.00 51.73 34 LYS E C 1
ATOM 4018 O O . LYS E 1 34 ? 32.762 24.123 0.998 1.00 51.13 34 LYS E O 1
ATOM 4024 N N . LEU E 1 35 ? 33.063 22.011 0.197 1.00 50.27 35 LEU E N 1
ATOM 4025 C CA . LEU E 1 35 ? 33.464 21.342 1.432 1.00 48.01 35 LEU E CA 1
ATOM 4026 C C . LEU E 1 35 ? 34.953 20.932 1.397 1.00 48.56 35 LEU E C 1
ATOM 4027 O O . LEU E 1 35 ? 35.402 20.168 0.559 1.00 49.91 35 LEU E O 1
ATOM 4032 N N . ILE E 1 36 ? 35.710 21.473 2.339 1.00 47.68 36 ILE E N 1
ATOM 4033 C CA . ILE E 1 36 ? 37.108 21.170 2.539 1.00 48.37 36 ILE E CA 1
ATOM 4034 C C . ILE E 1 36 ? 37.165 20.308 3.791 1.00 48.01 36 ILE E C 1
ATOM 4035 O O . ILE E 1 36 ? 36.638 20.692 4.865 1.00 47.07 36 ILE E O 1
ATOM 4040 N N . ILE E 1 37 ? 37.738 19.121 3.638 1.00 47.24 37 ILE E N 1
ATOM 4041 C CA . ILE E 1 37 ? 37.884 18.219 4.735 1.00 47.86 37 ILE E CA 1
ATOM 4042 C C . ILE E 1 37 ? 39.343 18.340 5.224 1.00 47.60 37 ILE E C 1
ATOM 4043 O O . ILE E 1 37 ? 40.281 18.158 4.431 1.00 47.11 37 ILE E O 1
ATOM 4048 N N . ALA E 1 38 ? 39.540 18.688 6.501 1.00 45.49 38 ALA E N 1
ATOM 4049 C CA . ALA E 1 38 ? 40.897 18.962 6.971 1.00 47.00 38 ALA E CA 1
ATOM 4050 C C . ALA E 1 38 ? 41.332 17.954 8.017 1.00 46.17 38 ALA E C 1
ATOM 4051 O O . ALA E 1 38 ? 40.545 17.577 8.877 1.00 47.48 38 ALA E O 1
ATOM 4053 N N . THR E 1 39 ? 42.574 17.482 7.908 1.00 47.70 39 THR E N 1
ATOM 4054 C CA . THR E 1 39 ? 43.181 16.620 8.944 1.00 49.15 39 THR E CA 1
ATOM 4055 C C . THR E 1 39 ? 44.534 17.153 9.361 1.00 48.08 39 THR E C 1
ATOM 4056 O O . THR E 1 39 ? 45.520 17.170 8.592 1.00 50.50 39 THR E O 1
ATOM 4060 N N . ALA E 1 40 ? 44.557 17.587 10.611 1.00 46.47 40 ALA E N 1
ATOM 4061 C CA . ALA E 1 40 ? 45.730 18.098 11.216 1.00 45.31 40 ALA E CA 1
ATOM 4062 C C . ALA E 1 40 ? 46.519 16.871 11.653 1.00 46.75 40 ALA E C 1
ATOM 4063 O O . ALA E 1 40 ? 45.948 15.933 12.196 1.00 47.11 40 ALA E O 1
ATOM 4065 N N . TYR E 1 41 ? 47.823 16.887 11.460 1.00 47.92 41 TYR E N 1
ATOM 4066 C CA . TYR E 1 41 ? 48.601 15.757 11.840 1.00 53.53 41 TYR E CA 1
ATOM 4067 C C . TYR E 1 41 ? 50.011 16.221 12.101 1.00 57.82 41 TYR E C 1
ATOM 4068 O O . TYR E 1 41 ? 50.419 17.300 11.640 1.00 51.27 41 TYR E O 1
ATOM 4077 N N . PHE E 1 42 ? 50.740 15.389 12.844 1.00 66.33 42 PHE E N 1
ATOM 4078 C CA . PHE E 1 42 ? 52.182 15.532 12.999 1.00 77.39 42 PHE E CA 1
ATOM 4079 C C . PHE E 1 42 ? 52.864 14.395 12.221 1.00 89.63 42 PHE E C 1
ATOM 4080 O O . PHE E 1 42 ? 52.423 13.237 12.297 1.00 88.08 42 PHE E O 1
ATOM 4088 N N . PRO E 1 43 ? 53.934 14.721 11.463 1.00 103.20 43 PRO E N 1
ATOM 4089 C CA . PRO E 1 43 ? 54.610 13.781 10.535 1.00 110.55 43 PRO E CA 1
ATOM 4090 C C . PRO E 1 43 ? 54.671 12.308 10.983 1.00 107.92 43 PRO E C 1
ATOM 4091 O O . PRO E 1 43 ? 55.119 12.015 12.091 1.00 108.11 43 PRO E O 1
ATOM 4095 N N . ALA E 1 65 ? 51.331 7.229 4.898 1.00 104.42 65 ALA E N 1
ATOM 4096 C CA . ALA E 1 65 ? 50.346 8.072 5.561 1.00 105.29 65 ALA E CA 1
ATOM 4097 C C . ALA E 1 65 ? 48.926 7.455 5.508 1.00 105.96 65 ALA E C 1
ATOM 4098 O O . ALA E 1 65 ? 48.301 7.425 4.440 1.00 100.71 65 ALA E O 1
ATOM 4100 N N . PRO E 1 66 ? 48.416 6.959 6.668 1.00 105.20 66 PRO E N 1
ATOM 4101 C CA . PRO E 1 66 ? 46.989 6.649 6.805 1.00 98.99 66 PRO E CA 1
ATOM 4102 C C . PRO E 1 66 ? 46.184 7.939 7.000 1.00 88.03 66 PRO E C 1
ATOM 4103 O O . PRO E 1 66 ? 44.977 7.906 7.226 1.00 84.31 66 PRO E O 1
ATOM 4107 N N . ILE E 1 67 ? 46.855 9.074 6.927 1.00 80.02 67 ILE E N 1
ATOM 4108 C CA . ILE E 1 67 ? 46.156 10.329 6.758 1.00 78.61 67 ILE E CA 1
ATOM 4109 C C . ILE E 1 67 ? 45.344 10.272 5.464 1.00 78.55 67 ILE E C 1
ATOM 4110 O O . ILE E 1 67 ? 44.176 10.656 5.441 1.00 71.21 67 ILE E O 1
ATOM 4115 N N . TYR E 1 68 ? 45.947 9.722 4.417 1.00 81.61 68 TYR E N 1
ATOM 4116 C CA . TYR E 1 68 ? 45.240 9.496 3.168 1.00 85.82 68 TYR E CA 1
ATOM 4117 C C . TYR E 1 68 ? 44.036 8.560 3.356 1.00 78.75 68 TYR E C 1
ATOM 4118 O O . TYR E 1 68 ? 42.965 8.807 2.806 1.00 76.46 68 TYR E O 1
ATOM 4127 N N . ALA E 1 69 ? 44.194 7.518 4.160 1.00 73.64 69 ALA E N 1
ATOM 4128 C CA . ALA E 1 69 ? 43.063 6.672 4.524 1.00 71.94 69 ALA E CA 1
ATOM 4129 C C . ALA E 1 69 ? 41.961 7.519 5.119 1.00 67.51 69 ALA E C 1
ATOM 4130 O O . ALA E 1 69 ? 40.825 7.503 4.660 1.00 69.39 69 ALA E O 1
ATOM 4132 N N . ILE E 1 70 ? 42.320 8.292 6.126 1.00 64.09 70 ILE E N 1
ATOM 4133 C CA . ILE E 1 70 ? 41.342 9.052 6.889 1.00 61.80 70 ILE E CA 1
ATOM 4134 C C . ILE E 1 70 ? 40.560 9.996 5.982 1.00 57.45 70 ILE E C 1
ATOM 4135 O O . ILE E 1 70 ? 39.321 10.043 6.017 1.00 52.60 70 ILE E O 1
ATOM 4140 N N . LEU E 1 71 ? 41.310 10.737 5.183 1.00 56.82 71 LEU E N 1
ATOM 4141 C CA . LEU E 1 71 ? 40.732 11.605 4.158 1.00 59.57 71 LEU E CA 1
ATOM 4142 C C . LEU E 1 71 ? 39.886 10.816 3.139 1.00 62.41 71 LEU E C 1
ATOM 4143 O O . LEU E 1 71 ? 38.777 11.261 2.807 1.00 59.81 71 LEU E O 1
ATOM 4148 N N . ARG E 1 72 ? 40.355 9.643 2.697 1.00 64.87 72 ARG E N 1
ATOM 4149 C CA . ARG E 1 72 ? 39.568 8.870 1.721 1.00 71.09 72 ARG E CA 1
ATOM 4150 C C . ARG E 1 72 ? 38.213 8.567 2.359 1.00 67.66 72 ARG E C 1
ATOM 4151 O O . ARG E 1 72 ? 37.156 8.845 1.767 1.00 63.48 72 ARG E O 1
ATOM 4159 N N . GLU E 1 73 ? 38.252 8.064 3.595 1.00 64.12 73 GLU E N 1
ATOM 4160 C CA . GLU E 1 73 ? 37.046 7.614 4.263 1.00 63.60 73 GLU E CA 1
ATOM 4161 C C . GLU E 1 73 ? 36.132 8.798 4.525 1.00 58.30 73 GLU E C 1
ATOM 4162 O O . GLU E 1 73 ? 34.938 8.696 4.400 1.00 58.53 73 GLU E O 1
ATOM 4168 N N . ALA E 1 74 ? 36.699 9.924 4.906 1.00 57.08 74 ALA E N 1
ATOM 4169 C CA . ALA E 1 74 ? 35.914 11.130 5.169 1.00 53.69 74 ALA E CA 1
ATOM 4170 C C . ALA E 1 74 ? 35.268 11.615 3.853 1.00 55.03 74 ALA E C 1
ATOM 4171 O O . ALA E 1 74 ? 34.057 11.896 3.778 1.00 54.19 74 ALA E O 1
ATOM 4173 N N . ASN E 1 75 ? 36.077 11.712 2.807 1.00 56.62 75 ASN E N 1
ATOM 4174 C CA . ASN E 1 75 ? 35.537 12.041 1.480 1.00 57.43 75 ASN E CA 1
ATOM 4175 C C . ASN E 1 75 ? 34.307 11.204 1.130 1.00 59.38 75 ASN E C 1
ATOM 4176 O O . ASN E 1 75 ? 33.276 11.751 0.711 1.00 61.62 75 ASN E O 1
ATOM 4181 N N . ASP E 1 76 ? 34.400 9.889 1.314 1.00 59.67 76 ASP E N 1
ATOM 4182 C CA . ASP E 1 76 ? 33.264 9.005 1.008 1.00 61.22 76 ASP E CA 1
ATOM 4183 C C . ASP E 1 76 ? 32.062 9.424 1.785 1.00 59.33 76 ASP E C 1
ATOM 4184 O O . ASP E 1 76 ? 30.964 9.485 1.262 1.00 59.19 76 ASP E O 1
ATOM 4189 N N . ARG E 1 77 ? 32.274 9.653 3.070 1.00 56.97 77 ARG E N 1
ATOM 4190 C CA . ARG E 1 77 ? 31.156 9.876 3.965 1.00 56.60 77 ARG E CA 1
ATOM 4191 C C . ARG E 1 77 ? 30.446 11.153 3.566 1.00 55.32 77 ARG E C 1
ATOM 4192 O O . ARG E 1 77 ? 29.226 11.235 3.572 1.00 55.00 77 ARG E O 1
ATOM 4200 N N . ALA E 1 78 ? 31.250 12.156 3.237 1.00 54.14 78 ALA E N 1
ATOM 4201 C CA . ALA E 1 78 ? 30.768 13.425 2.720 1.00 53.67 78 ALA E CA 1
ATOM 4202 C C . ALA E 1 78 ? 29.941 13.300 1.434 1.00 54.64 78 ALA E C 1
ATOM 4203 O O . ALA E 1 78 ? 28.936 14.023 1.265 1.00 52.21 78 ALA E O 1
ATOM 4205 N N . LYS E 1 79 ? 30.383 12.415 0.541 1.00 56.58 79 LYS E N 1
ATOM 4206 C CA . LYS E 1 79 ? 29.606 12.106 -0.686 1.00 59.98 79 LYS E CA 1
ATOM 4207 C C . LYS E 1 79 ? 28.304 11.357 -0.375 1.00 59.82 79 LYS E C 1
ATOM 4208 O O . LYS E 1 79 ? 27.268 11.679 -0.944 1.00 59.66 79 LYS E O 1
ATOM 4214 N N . ALA E 1 80 ? 28.347 10.394 0.549 1.00 59.22 80 ALA E N 1
ATOM 4215 C CA . ALA E 1 80 ? 27.115 9.723 0.989 1.00 60.50 80 ALA E CA 1
ATOM 4216 C C . ALA E 1 80 ? 26.131 10.745 1.594 1.00 59.87 80 ALA E C 1
ATOM 4217 O O . ALA E 1 80 ? 24.925 10.605 1.488 1.00 61.01 80 ALA E O 1
ATOM 4219 N N . ALA E 1 81 ? 26.658 11.795 2.217 1.00 58.79 81 ALA E N 1
ATOM 4220 C CA . ALA E 1 81 ? 25.820 12.861 2.741 1.00 57.91 81 ALA E CA 1
ATOM 4221 C C . ALA E 1 81 ? 25.270 13.815 1.687 1.00 58.19 81 ALA E C 1
ATOM 4222 O O . ALA E 1 81 ? 24.367 14.593 1.998 1.00 57.51 81 ALA E O 1
ATOM 4224 N N . GLY E 1 82 ? 25.814 13.789 0.467 1.00 58.46 82 GLY E N 1
ATOM 4225 C CA . GLY E 1 82 ? 25.323 14.643 -0.587 1.00 58.51 82 GLY E CA 1
ATOM 4226 C C . GLY E 1 82 ? 26.277 15.696 -1.115 1.00 59.04 82 GLY E C 1
ATOM 4227 O O . GLY E 1 82 ? 25.946 16.387 -2.104 1.00 58.98 82 GLY E O 1
ATOM 4228 N N . ALA E 1 83 ? 27.449 15.842 -0.496 1.00 57.14 83 ALA E N 1
ATOM 4229 C CA . ALA E 1 83 ? 28.389 16.870 -0.937 1.00 57.25 83 ALA E CA 1
ATOM 4230 C C . ALA E 1 83 ? 28.944 16.520 -2.311 1.00 60.87 83 ALA E C 1
ATOM 4231 O O . ALA E 1 83 ? 29.173 15.339 -2.605 1.00 63.21 83 ALA E O 1
ATOM 4233 N N . THR E 1 84 ? 29.165 17.542 -3.140 1.00 59.96 84 THR E N 1
ATOM 4234 C CA . THR E 1 84 ? 29.729 17.316 -4.460 1.00 62.63 84 THR E CA 1
ATOM 4235 C C . THR E 1 84 ? 30.999 18.100 -4.740 1.00 61.87 84 THR E C 1
ATOM 4236 O O . THR E 1 84 ? 31.824 17.649 -5.487 1.00 62.68 84 THR E O 1
ATOM 4240 N N . ASP E 1 85 ? 31.179 19.269 -4.148 1.00 61.14 85 ASP E N 1
ATOM 4241 C CA . ASP E 1 85 ? 32.410 20.018 -4.379 1.00 61.04 85 ASP E CA 1
ATOM 4242 C C . ASP E 1 85 ? 33.228 19.818 -3.123 1.00 59.01 85 ASP E C 1
ATOM 4243 O O . ASP E 1 85 ? 32.988 20.494 -2.114 1.00 55.54 85 ASP E O 1
ATOM 4248 N N . ILE E 1 86 ? 34.177 18.878 -3.200 1.00 58.79 86 ILE E N 1
ATOM 4249 C CA . ILE E 1 86 ? 34.885 18.361 -2.046 1.00 59.98 86 ILE E CA 1
ATOM 4250 C C . ILE E 1 86 ? 36.392 18.364 -2.248 1.00 61.89 86 ILE E C 1
ATOM 4251 O O . ILE E 1 86 ? 36.887 17.705 -3.168 1.00 63.59 86 ILE E O 1
ATOM 4256 N N . GLU E 1 87 ? 37.110 19.033 -1.343 1.00 59.37 87 GLU E N 1
ATOM 4257 C CA . GLU E 1 87 ? 38.576 19.096 -1.345 1.00 59.48 87 GLU E CA 1
ATOM 4258 C C . GLU E 1 87 ? 39.135 18.484 -0.069 1.00 58.07 87 GLU E C 1
ATOM 4259 O O . GLU E 1 87 ? 38.561 18.711 1.007 1.00 55.55 87 GLU E O 1
ATOM 4265 N N . GLU E 1 88 ? 40.260 17.774 -0.155 1.00 57.86 88 GLU E N 1
ATOM 4266 C CA . GLU E 1 88 ? 40.921 17.192 1.034 1.00 59.12 88 GLU E CA 1
ATOM 4267 C C . GLU E 1 88 ? 42.184 17.987 1.313 1.00 60.21 88 GLU E C 1
ATOM 4268 O O . GLU E 1 88 ? 42.913 18.295 0.384 1.00 61.18 88 GLU E O 1
ATOM 4274 N N . ARG E 1 89 ? 42.429 18.350 2.574 1.00 57.92 89 ARG E N 1
ATOM 4275 C CA . ARG E 1 89 ? 43.600 19.167 2.919 1.00 59.99 89 ARG E CA 1
ATOM 4276 C C . ARG E 1 89 ? 44.267 18.617 4.190 1.00 55.62 89 ARG E C 1
ATOM 4277 O O . ARG E 1 89 ? 43.840 18.931 5.313 1.00 55.06 89 ARG E O 1
ATOM 4285 N N . PRO E 1 90 ? 45.287 17.762 4.021 1.00 55.09 90 PRO E N 1
ATOM 4286 C CA . PRO E 1 90 ? 46.114 17.431 5.198 1.00 54.19 90 PRO E CA 1
ATOM 4287 C C . P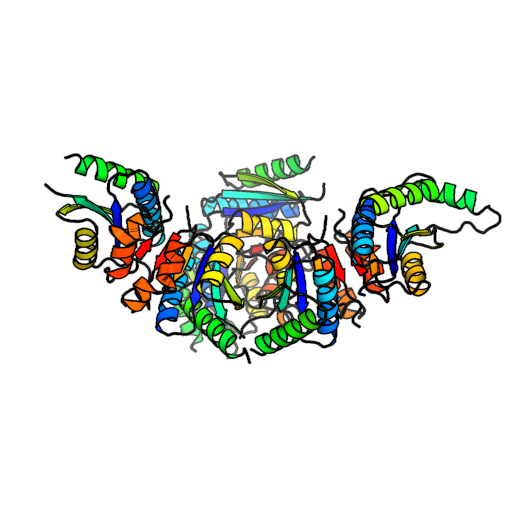RO E 1 90 ? 46.849 18.681 5.632 1.00 54.34 90 PRO E C 1
ATOM 4288 O O . PRO E 1 90 ? 47.376 19.432 4.768 1.00 52.22 90 PRO E O 1
ATOM 4292 N N . VAL E 1 91 ? 46.846 18.938 6.936 1.00 49.82 91 VAL E N 1
ATOM 4293 C CA . VAL E 1 91 ? 47.526 20.112 7.442 1.00 51.94 91 VAL E CA 1
ATOM 4294 C C . VAL E 1 91 ? 48.494 19.749 8.521 1.00 51.31 91 VAL E C 1
ATOM 4295 O O . VAL E 1 91 ? 48.121 19.022 9.446 1.00 49.78 91 VAL E O 1
ATOM 4299 N N . VAL E 1 92 ? 49.707 20.282 8.465 1.00 53.07 92 VAL E N 1
ATOM 4300 C CA . VAL E 1 92 ? 50.650 20.014 9.563 1.00 54.74 92 VAL E CA 1
ATOM 4301 C C . VAL E 1 92 ? 50.381 20.954 10.726 1.00 55.17 92 VAL E C 1
ATOM 4302 O O . VAL E 1 92 ? 50.303 22.174 10.566 1.00 57.40 92 VAL E O 1
ATOM 4306 N N . GLY E 1 93 ? 50.238 20.379 11.909 1.00 53.58 93 GLY E N 1
ATOM 4307 C CA . GLY E 1 93 ? 50.089 21.170 13.125 1.00 50.09 93 GLY E CA 1
ATOM 4308 C C . GLY E 1 93 ? 49.102 20.569 14.071 1.00 46.23 93 GLY E C 1
ATOM 4309 O O . GLY E 1 93 ? 48.503 19.510 13.839 1.00 47.27 93 GLY E O 1
ATOM 4310 N N . ALA E 1 94 ? 48.951 21.274 15.164 1.00 44.82 94 ALA E N 1
ATOM 4311 C CA . ALA E 1 94 ? 48.011 20.915 16.182 1.00 40.92 94 ALA E CA 1
ATOM 4312 C C . ALA E 1 94 ? 46.660 21.265 15.562 1.00 40.43 94 ALA E C 1
ATOM 4313 O O . ALA E 1 94 ? 46.562 22.259 14.871 1.00 37.46 94 ALA E O 1
ATOM 4315 N N . PRO E 1 95 ? 45.613 20.494 15.873 1.00 40.88 95 PRO E N 1
ATOM 4316 C CA . PRO E 1 95 ? 44.284 20.633 15.301 1.00 40.32 95 PRO E CA 1
ATOM 4317 C C . PRO E 1 95 ? 43.684 22.032 15.341 1.00 40.42 95 PRO E C 1
ATOM 4318 O O . PRO E 1 95 ? 43.157 22.502 14.334 1.00 39.30 95 PRO E O 1
ATOM 4322 N N . VAL E 1 96 ? 43.729 22.689 16.503 1.00 40.21 96 VAL E N 1
ATOM 4323 C CA . VAL E 1 96 ? 43.112 24.015 16.647 1.00 40.68 96 VAL E CA 1
ATOM 4324 C C . VAL E 1 96 ? 43.828 25.106 15.840 1.00 41.46 96 VAL E C 1
ATOM 4325 O O . VAL E 1 96 ? 43.182 25.866 15.136 1.00 42.77 96 VAL E O 1
ATOM 4329 N N . ASP E 1 97 ? 45.151 25.177 15.926 1.00 41.86 97 ASP E N 1
ATOM 4330 C CA . ASP E 1 97 ? 45.913 26.011 15.017 1.00 42.65 97 ASP E CA 1
ATOM 4331 C C . ASP E 1 97 ? 45.606 25.707 13.563 1.00 43.94 97 ASP E C 1
ATOM 4332 O O . ASP E 1 97 ? 45.300 26.625 12.791 1.00 45.10 97 ASP E O 1
ATOM 4337 N N . ALA E 1 98 ? 45.665 24.428 13.188 1.00 42.05 98 ALA E N 1
ATOM 4338 C CA . ALA E 1 98 ? 45.583 24.062 11.792 1.00 43.26 98 ALA E CA 1
ATOM 4339 C C . ALA E 1 98 ? 44.232 24.468 11.220 1.00 41.72 98 ALA E C 1
ATOM 4340 O O . ALA E 1 98 ? 44.190 25.081 10.164 1.00 41.92 98 ALA E O 1
ATOM 4342 N N . LEU E 1 99 ? 43.148 24.146 11.933 1.00 38.78 99 LEU E N 1
ATOM 4343 C CA . LEU E 1 99 ? 41.791 24.489 11.484 1.00 39.22 99 LEU E CA 1
ATOM 4344 C C . LEU E 1 99 ? 41.527 25.968 11.421 1.00 40.91 99 LEU E C 1
ATOM 4345 O O . LEU E 1 99 ? 40.858 26.456 10.477 1.00 40.67 99 LEU E O 1
ATOM 4350 N N . VAL E 1 100 ? 42.051 26.709 12.390 1.00 40.39 100 VAL E N 1
ATOM 4351 C CA . VAL E 1 100 ? 41.735 28.120 12.458 1.00 43.58 100 VAL E CA 1
ATOM 4352 C C . VAL E 1 100 ? 42.441 28.886 11.375 1.00 46.62 100 VAL E C 1
ATOM 4353 O O . VAL E 1 100 ? 41.868 29.758 10.727 1.00 48.60 100 VAL E O 1
ATOM 4357 N N . GLU E 1 101 ? 43.700 28.554 11.203 1.00 49.87 101 GLU E N 1
ATOM 4358 C CA . GLU E 1 101 ? 44.539 29.096 10.156 1.00 54.10 101 GLU E CA 1
ATOM 4359 C C . GLU E 1 101 ? 44.041 28.735 8.760 1.00 52.94 101 GLU E C 1
ATOM 4360 O O . GLU E 1 101 ? 44.215 29.493 7.831 1.00 53.59 101 GLU E O 1
ATOM 4366 N N . LEU E 1 102 ? 43.479 27.552 8.619 1.00 48.90 102 LEU E N 1
ATOM 4367 C CA . LEU E 1 102 ? 42.999 27.100 7.341 1.00 48.70 102 LEU E CA 1
ATOM 4368 C C . LEU E 1 102 ? 41.712 27.837 6.994 1.00 48.66 102 LEU E C 1
ATOM 4369 O O . LEU E 1 102 ? 41.564 28.329 5.873 1.00 47.72 102 LEU E O 1
ATOM 4374 N N . ALA E 1 103 ? 40.799 27.939 7.945 1.00 46.80 103 ALA E N 1
ATOM 4375 C CA . ALA E 1 103 ? 39.561 28.663 7.741 1.00 49.95 103 ALA E CA 1
ATOM 4376 C C . ALA E 1 103 ? 39.833 30.100 7.261 1.00 51.24 103 ALA E C 1
ATOM 4377 O O . ALA E 1 103 ? 39.189 30.566 6.306 1.00 48.23 103 ALA E O 1
ATOM 4379 N N . ASP E 1 104 ? 40.810 30.758 7.908 1.00 54.78 104 ASP E N 1
ATOM 4380 C CA . ASP E 1 104 ? 41.328 32.071 7.482 1.00 58.23 104 ASP E CA 1
ATOM 4381 C C . ASP E 1 104 ? 41.800 32.025 6.025 1.00 59.35 104 ASP E C 1
ATOM 4382 O O . ASP E 1 104 ? 41.372 32.812 5.236 1.00 56.38 104 ASP E O 1
ATOM 4387 N N . GLU E 1 105 ? 42.694 31.101 5.705 1.00 56.63 105 GLU E N 1
ATOM 4388 C CA . GLU E 1 105 ? 43.348 31.084 4.420 1.00 59.30 105 GLU E CA 1
ATOM 4389 C C . GLU E 1 105 ? 42.368 30.821 3.277 1.00 56.96 105 GLU E C 1
ATOM 4390 O O . GLU E 1 105 ? 42.541 31.344 2.189 1.00 56.84 105 GLU E O 1
ATOM 4396 N N . VAL E 1 106 ? 41.338 30.029 3.515 1.00 52.55 106 VAL E N 1
ATOM 4397 C CA . VAL E 1 106 ? 40.354 29.751 2.459 1.00 53.54 106 VAL E CA 1
ATOM 4398 C C . VAL E 1 106 ? 39.135 30.632 2.546 1.00 53.69 106 VAL E C 1
ATOM 4399 O O . VAL E 1 106 ? 38.222 30.479 1.767 1.00 52.02 106 VAL E O 1
ATOM 4403 N N . LYS E 1 107 ? 39.089 31.511 3.536 1.00 56.58 107 LYS E N 1
ATOM 4404 C CA . LYS E 1 107 ? 37.917 32.370 3.728 1.00 59.37 107 LYS E CA 1
ATOM 4405 C C . LYS E 1 107 ? 36.670 31.559 4.040 1.00 55.48 107 LYS E C 1
ATOM 4406 O O . LYS E 1 107 ? 35.582 31.831 3.525 1.00 55.36 107 LYS E O 1
ATOM 4412 N N . ALA E 1 108 ? 36.827 30.559 4.896 1.00 50.78 108 ALA E N 1
ATOM 4413 C CA . ALA E 1 108 ? 35.706 29.748 5.234 1.00 48.62 108 ALA E CA 1
ATOM 4414 C C . ALA E 1 108 ? 34.582 30.610 5.735 1.00 48.08 108 ALA E C 1
ATOM 4415 O O . ALA E 1 108 ? 34.807 31.595 6.421 1.00 53.03 108 ALA E O 1
ATOM 4417 N N . ASP E 1 109 ? 33.375 30.202 5.410 1.00 46.78 109 ASP E N 1
ATOM 4418 C CA . ASP E 1 109 ? 32.141 30.783 5.905 1.00 46.23 109 ASP E CA 1
ATOM 4419 C C . ASP E 1 109 ? 31.640 30.020 7.122 1.00 45.67 109 ASP E C 1
ATOM 4420 O O . ASP E 1 109 ? 30.833 30.550 7.896 1.00 45.66 109 ASP E O 1
ATOM 4425 N N . LEU E 1 110 ? 32.031 28.750 7.246 1.00 44.28 110 LEU E N 1
ATOM 4426 C CA . LEU E 1 110 ? 31.638 27.962 8.409 1.00 44.07 110 LEU E CA 1
ATOM 4427 C C . LEU E 1 110 ? 32.713 26.956 8.716 1.00 44.34 110 LEU E C 1
ATOM 4428 O O . LEU E 1 110 ? 33.285 26.422 7.796 1.00 44.81 110 LEU E O 1
ATOM 4433 N N . LEU E 1 111 ? 32.971 26.723 10.004 1.00 43.63 111 LEU E N 1
ATOM 4434 C CA . LEU E 1 111 ? 33.894 25.693 10.458 1.00 44.05 111 LEU E CA 1
ATOM 4435 C C . LEU E 1 111 ? 33.116 24.667 11.289 1.00 42.78 111 LEU E C 1
ATOM 4436 O O . LEU E 1 111 ? 32.356 25.033 12.204 1.00 44.27 111 LEU E O 1
ATOM 4441 N N . VAL E 1 112 ? 33.313 23.397 10.981 1.00 39.46 112 VAL E N 1
ATOM 4442 C CA . VAL E 1 112 ? 32.595 22.349 11.616 1.00 40.16 112 VAL E CA 1
ATOM 4443 C C . VAL E 1 112 ? 33.543 21.353 12.280 1.00 40.85 112 VAL E C 1
ATOM 4444 O O . VAL E 1 112 ? 34.515 20.852 11.663 1.00 39.05 112 VAL E O 1
ATOM 4448 N N . VAL E 1 113 ? 33.209 21.072 13.547 1.00 37.49 113 VAL E N 1
ATOM 4449 C CA . VAL E 1 113 ? 33.936 20.122 14.400 1.00 37.04 113 VAL E CA 1
ATOM 4450 C C . VAL E 1 113 ? 32.918 19.331 15.223 1.00 35.56 113 VAL E C 1
ATOM 4451 O O . VAL E 1 113 ? 31.777 19.769 15.450 1.00 33.61 113 VAL E O 1
ATOM 4455 N N . GLY E 1 114 ? 33.356 18.178 15.694 1.00 35.43 114 GLY E N 1
ATOM 4456 C CA . GLY E 1 114 ? 32.568 17.380 16.588 1.00 35.93 114 GLY E CA 1
ATOM 4457 C C . GLY E 1 114 ? 32.743 17.926 18.001 1.00 36.45 114 GLY E C 1
ATOM 4458 O O . GLY E 1 114 ? 33.441 18.945 18.174 1.00 33.45 114 GLY E O 1
ATOM 4459 N N . ASN E 1 115 ? 32.120 17.261 19.004 1.00 37.24 115 ASN E N 1
ATOM 4460 C CA . ASN E 1 115 ? 31.988 17.859 20.361 1.00 38.04 115 ASN E CA 1
ATOM 4461 C C . ASN E 1 115 ? 32.769 17.163 21.466 1.00 40.43 115 ASN E C 1
ATOM 4462 O O . ASN E 1 115 ? 32.652 17.528 22.622 1.00 39.47 115 ASN E O 1
ATOM 4467 N N . VAL E 1 116 ? 33.606 16.205 21.097 1.00 44.29 116 VAL E N 1
ATOM 4468 C CA . VAL E 1 116 ? 34.403 15.493 22.064 1.00 46.51 116 VAL E CA 1
ATOM 4469 C C . VAL E 1 116 ? 35.267 16.469 22.890 1.00 47.42 116 VAL E C 1
ATOM 4470 O O . VAL E 1 116 ? 35.932 17.375 22.347 1.00 44.38 116 VAL E O 1
ATOM 4474 N N . GLY E 1 117 ? 35.232 16.268 24.222 1.00 46.52 117 GLY E N 1
ATOM 4475 C CA . GLY E 1 117 ? 36.057 17.002 25.152 1.00 42.64 117 GLY E CA 1
ATOM 4476 C C . GLY E 1 117 ? 35.454 18.252 25.738 1.00 41.64 117 GLY E C 1
ATOM 4477 O O . GLY E 1 117 ? 36.012 18.822 26.649 1.00 42.03 117 GLY E O 1
ATOM 4478 N N . LEU E 1 118 ? 34.297 18.651 25.244 1.00 39.97 118 LEU E N 1
ATOM 4479 C CA . LEU E 1 118 ? 33.685 19.909 25.607 1.00 42.10 118 LEU E CA 1
ATOM 4480 C C . LEU E 1 118 ? 33.181 20.003 27.036 1.00 43.13 118 LEU E C 1
ATOM 4481 O O . LEU E 1 118 ? 33.176 21.104 27.617 1.00 42.57 118 LEU E O 1
ATOM 4486 N N . SER E 1 119 ? 32.707 18.879 27.586 1.00 40.96 119 SER E N 1
ATOM 4487 C CA . SER E 1 119 ? 31.941 18.891 28.862 1.00 44.82 119 SER E CA 1
ATOM 4488 C C . SER E 1 119 ? 32.633 18.233 30.031 1.00 43.31 119 SER E C 1
ATOM 4489 O O . SER E 1 119 ? 32.095 18.253 31.145 1.00 41.86 119 SER E O 1
ATOM 4492 N N . THR E 1 120 ? 33.837 17.698 29.792 1.00 41.27 120 THR E N 1
ATOM 4493 C CA . THR E 1 120 ? 34.622 17.123 30.854 1.00 41.62 120 THR E CA 1
ATOM 4494 C C . THR E 1 120 ? 35.360 18.197 31.615 1.00 39.11 120 THR E C 1
ATOM 4495 O O . THR E 1 120 ? 35.591 19.312 31.145 1.00 36.18 120 THR E O 1
ATOM 4499 N N . ILE E 1 121 ? 35.749 17.844 32.812 1.00 43.25 121 ILE E N 1
ATOM 4500 C CA . ILE E 1 121 ? 36.392 18.802 33.703 1.00 44.25 121 ILE E CA 1
ATOM 4501 C C . ILE E 1 121 ? 37.772 19.120 33.140 1.00 41.04 121 ILE E C 1
ATOM 4502 O O . ILE E 1 121 ? 38.156 20.281 33.000 1.00 42.04 121 ILE E O 1
ATOM 4507 N N . ALA E 1 122 ? 38.461 18.085 32.738 1.00 40.00 122 ALA E N 1
ATOM 4508 C CA . ALA E 1 122 ? 39.696 18.219 32.021 1.00 40.42 122 ALA E CA 1
ATOM 4509 C C . ALA E 1 122 ? 39.602 19.079 30.739 1.00 38.79 122 ALA E C 1
ATOM 4510 O O . ALA E 1 122 ? 40.462 19.913 30.502 1.00 37.54 122 ALA E O 1
ATOM 4512 N N . GLY E 1 123 ? 38.581 18.865 29.906 1.00 39.51 123 GLY E N 1
ATOM 4513 C CA . GLY E 1 123 ? 38.373 19.723 28.725 1.00 38.64 123 GLY E CA 1
ATOM 4514 C C . GLY E 1 123 ? 38.123 21.184 29.093 1.00 37.35 123 GLY E C 1
ATOM 4515 O O . GLY E 1 123 ? 38.541 22.066 28.417 1.00 36.62 123 GLY E O 1
ATOM 4516 N N . ARG E 1 124 ? 37.482 21.417 30.226 1.00 40.97 124 ARG E N 1
ATOM 4517 C CA . ARG E 1 124 ? 37.181 22.776 30.682 1.00 41.77 124 ARG E CA 1
ATOM 4518 C C . ARG E 1 124 ? 38.382 23.466 31.300 1.00 39.22 124 ARG E C 1
ATOM 4519 O O . ARG E 1 124 ? 38.631 24.583 30.982 1.00 39.91 124 ARG E O 1
ATOM 4527 N N . LEU E 1 125 ? 39.175 22.772 32.089 1.00 37.37 125 LEU E N 1
ATOM 4528 C CA . LEU E 1 125 ? 40.438 23.345 32.549 1.00 40.13 125 LEU E CA 1
ATOM 4529 C C . LEU E 1 125 ? 41.596 23.321 31.569 1.00 40.37 125 LEU E C 1
ATOM 4530 O O . LEU E 1 125 ? 42.390 24.252 31.593 1.00 41.07 125 LEU E O 1
ATOM 4535 N N . LEU E 1 126 ? 41.712 22.260 30.750 1.00 38.92 126 LEU E N 1
ATOM 4536 C CA . LEU E 1 126 ? 42.889 22.053 29.904 1.00 37.27 126 LEU E CA 1
ATOM 4537 C C . LEU E 1 126 ? 42.676 22.439 28.404 1.00 35.34 126 LEU E C 1
ATOM 4538 O O . LEU E 1 126 ? 43.637 22.669 27.693 1.00 32.88 126 LEU E O 1
ATOM 4543 N N . GLY E 1 127 ? 41.418 22.540 27.979 1.00 34.68 127 GLY E N 1
ATOM 4544 C CA . GLY E 1 127 ? 41.029 22.974 26.647 1.00 31.85 127 GLY E CA 1
ATOM 4545 C C . GLY E 1 127 ? 40.517 21.812 25.854 1.00 30.94 127 GLY E C 1
ATOM 4546 O O . GLY E 1 127 ? 40.727 20.689 26.226 1.00 32.67 127 GLY E O 1
ATOM 4547 N N . SER E 1 128 ? 39.790 22.073 24.776 1.00 30.48 128 SER E N 1
ATOM 4548 C CA . SER E 1 128 ? 39.381 21.027 23.887 1.00 29.88 128 SER E CA 1
ATOM 4549 C C . SER E 1 128 ? 39.360 21.632 22.520 1.00 31.20 128 SER E C 1
ATOM 4550 O O . SER E 1 128 ? 39.219 22.829 22.370 1.00 32.10 128 SER E O 1
ATOM 4553 N N . VAL E 1 129 ? 39.394 20.797 21.500 1.00 31.10 129 VAL E N 1
ATOM 4554 C CA . VAL E 1 129 ? 39.365 21.309 20.163 1.00 32.29 129 VAL E CA 1
ATOM 4555 C C . VAL E 1 129 ? 38.154 22.129 19.868 1.00 32.48 129 VAL E C 1
ATOM 4556 O O . VAL E 1 129 ? 38.310 23.220 19.366 1.00 32.98 129 VAL E O 1
ATOM 4560 N N . PRO E 1 130 ? 36.936 21.612 20.173 1.00 35.69 130 PRO E N 1
ATOM 4561 C CA . PRO E 1 130 ? 35.767 22.388 19.874 1.00 33.81 130 PRO E CA 1
ATOM 4562 C C . PRO E 1 130 ? 35.681 23.667 20.625 1.00 36.88 130 PRO E C 1
ATOM 4563 O O . PRO E 1 130 ? 35.281 24.662 20.021 1.00 36.84 130 PRO E O 1
ATOM 4567 N N . ALA E 1 131 ? 36.011 23.695 21.931 1.00 34.12 131 ALA E N 1
ATOM 4568 C CA . ALA E 1 131 ? 35.918 24.971 22.633 1.00 32.96 131 ALA E CA 1
ATOM 4569 C C . ALA E 1 131 ? 36.953 25.924 22.119 1.00 33.91 131 ALA E C 1
ATOM 4570 O O . ALA E 1 131 ? 36.618 27.092 21.999 1.00 37.01 131 ALA E O 1
ATOM 4572 N N . ASN E 1 132 ? 38.214 25.493 21.904 1.00 32.73 132 ASN E N 1
ATOM 4573 C CA . ASN E 1 132 ? 39.262 26.441 21.502 1.00 34.56 132 ASN E CA 1
ATOM 4574 C C . ASN E 1 132 ? 39.012 26.964 20.040 1.00 36.83 132 ASN E C 1
ATOM 4575 O O . ASN E 1 132 ? 39.268 28.140 19.747 1.00 36.39 132 ASN E O 1
ATOM 4580 N N . VAL E 1 133 ? 38.514 26.104 19.151 1.00 35.21 133 VAL E N 1
ATOM 4581 C CA . VAL E 1 133 ? 38.076 26.556 17.825 1.00 39.35 133 VAL E CA 1
ATOM 4582 C C . VAL E 1 133 ? 36.946 27.580 17.900 1.00 40.17 133 VAL E C 1
ATOM 4583 O O . VAL E 1 133 ? 37.012 28.647 17.225 1.00 37.38 133 VAL E O 1
ATOM 4587 N N . ALA E 1 134 ? 35.921 27.304 18.710 1.00 38.33 134 ALA E N 1
ATOM 4588 C CA . ALA E 1 134 ? 34.806 28.234 18.751 1.00 38.84 134 ALA E CA 1
ATOM 4589 C C . ALA E 1 134 ? 35.293 29.577 19.232 1.00 40.48 134 ALA E C 1
ATOM 4590 O O . ALA E 1 134 ? 34.853 30.617 18.789 1.00 39.42 134 ALA E O 1
ATOM 4592 N N . ARG E 1 135 ? 36.237 29.559 20.141 1.00 39.79 135 ARG E N 1
ATOM 4593 C CA . ARG E 1 135 ? 36.705 30.815 20.744 1.00 42.74 135 ARG E CA 1
ATOM 4594 C C . ARG E 1 135 ? 37.600 31.615 19.773 1.00 43.02 135 ARG E C 1
ATOM 4595 O O . ARG E 1 135 ? 37.557 32.818 19.759 1.00 41.88 135 ARG E O 1
ATOM 4603 N N . ARG E 1 136 ? 38.440 30.920 18.998 1.00 44.79 136 ARG E N 1
ATOM 4604 C CA . ARG E 1 136 ? 39.482 31.558 18.182 1.00 45.86 136 ARG E CA 1
ATOM 4605 C C . ARG E 1 136 ? 39.043 31.870 16.753 1.00 45.98 136 ARG E C 1
ATOM 4606 O O . ARG E 1 136 ? 39.679 32.644 16.074 1.00 48.99 136 ARG E O 1
ATOM 4614 N N . SER E 1 137 ? 37.937 31.281 16.320 1.00 48.02 137 SER E N 1
ATOM 4615 C CA . SER E 1 137 ? 37.482 31.375 14.917 1.00 48.87 137 SER E CA 1
ATOM 4616 C C . SER E 1 137 ? 36.930 32.770 14.589 1.00 49.22 137 SER E C 1
ATOM 4617 O O . SER E 1 137 ? 36.344 33.435 15.434 1.00 48.77 137 SER E O 1
ATOM 4620 N N . LYS E 1 138 ? 37.156 33.239 13.373 1.00 50.21 138 LYS E N 1
ATOM 4621 C CA . LYS E 1 138 ? 36.583 34.512 12.953 1.00 52.49 138 LYS E CA 1
ATOM 4622 C C . LYS E 1 138 ? 35.368 34.278 12.029 1.00 52.64 138 LYS E C 1
ATOM 4623 O O . LYS E 1 138 ? 34.876 35.203 11.408 1.00 51.08 138 LYS E O 1
ATOM 4629 N N . THR E 1 139 ? 34.864 33.043 11.989 1.00 50.15 139 THR E N 1
ATOM 4630 C CA . THR E 1 139 ? 33.645 32.713 11.257 1.00 50.23 139 THR E CA 1
ATOM 4631 C C . THR E 1 139 ? 32.688 31.902 12.115 1.00 46.09 139 THR E C 1
ATOM 4632 O O . THR E 1 139 ? 33.015 31.505 13.228 1.00 44.08 139 THR E O 1
ATOM 4636 N N . ASP E 1 140 ? 31.508 31.643 11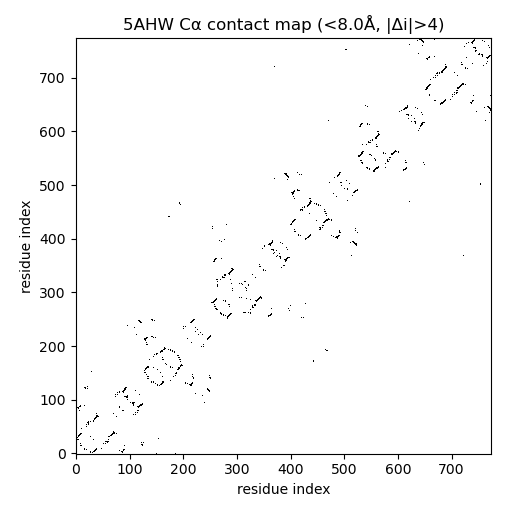.584 1.00 43.11 140 ASP E N 1
ATOM 4637 C CA . ASP E 1 140 ? 30.566 30.731 12.218 1.00 41.36 140 ASP E CA 1
ATOM 4638 C C . ASP E 1 140 ? 31.184 29.371 12.517 1.00 39.79 140 ASP E C 1
ATOM 4639 O O . ASP E 1 140 ? 32.052 28.915 11.769 1.00 37.30 140 ASP E O 1
ATOM 4644 N N . VAL E 1 141 ? 30.820 28.790 13.680 1.00 38.72 141 VAL E N 1
ATOM 4645 C CA . VAL E 1 141 ? 31.276 27.452 14.050 1.00 37.33 141 VAL E CA 1
ATOM 4646 C C . VAL E 1 141 ? 30.093 26.587 14.395 1.00 38.52 141 VAL E C 1
ATOM 4647 O O . VAL E 1 141 ? 29.241 26.977 15.240 1.00 37.53 141 VAL E O 1
ATOM 4651 N N . LEU E 1 142 ? 30.056 25.426 13.735 1.00 38.09 142 LEU E N 1
ATOM 4652 C CA . LEU E 1 142 ? 29.092 24.363 14.039 1.00 39.29 142 LEU E CA 1
ATOM 4653 C C . LEU E 1 142 ? 29.787 23.298 14.857 1.00 39.92 142 LEU E C 1
ATOM 4654 O O . LEU E 1 142 ? 30.799 22.698 14.406 1.00 39.61 142 LEU E O 1
ATOM 4659 N N . ILE E 1 143 ? 29.245 23.070 16.060 1.00 39.28 143 ILE E N 1
ATOM 4660 C CA . ILE E 1 143 ? 29.717 22.024 16.942 1.00 37.60 143 ILE E CA 1
ATOM 4661 C C . ILE E 1 143 ? 28.678 20.945 16.814 1.00 38.80 143 ILE E C 1
ATOM 4662 O O . ILE E 1 143 ? 27.544 21.072 17.235 1.00 41.05 143 ILE E O 1
ATOM 4667 N N . VAL E 1 144 ? 29.074 19.876 16.171 1.00 39.63 144 VAL E N 1
ATOM 4668 C CA . VAL E 1 144 ? 28.165 18.802 15.896 1.00 41.93 144 VAL E CA 1
ATOM 4669 C C . VAL E 1 144 ? 28.100 17.991 17.157 1.00 40.22 144 VAL E C 1
ATOM 4670 O O . VAL E 1 144 ? 29.113 17.797 17.765 1.00 39.31 144 VAL E O 1
ATOM 4674 N N . HIS E 1 145 ? 26.914 17.543 17.523 1.00 40.97 145 HIS E N 1
ATOM 4675 C CA . HIS E 1 145 ? 26.717 16.696 18.691 1.00 42.25 145 HIS E CA 1
ATOM 4676 C C . HIS E 1 145 ? 27.091 15.276 18.366 1.00 42.25 145 HIS E C 1
ATOM 4677 O O . HIS E 1 145 ? 26.254 14.441 18.105 1.00 39.43 145 HIS E O 1
ATOM 4684 N N . THR E 1 146 ? 28.387 15.025 18.380 1.00 43.38 146 THR E N 1
ATOM 4685 C CA . THR E 1 146 ? 28.886 13.762 17.917 1.00 43.00 146 THR E CA 1
ATOM 4686 C C . THR E 1 146 ? 29.039 12.803 19.056 1.00 47.30 146 THR E C 1
ATOM 4687 O O . THR E 1 146 ? 29.191 11.612 18.787 1.00 49.84 146 THR E O 1
ATOM 4691 N N . SER E 1 147 ? 29.021 13.305 20.302 1.00 46.06 147 SER E N 1
ATOM 4692 C CA . SER E 1 147 ? 29.081 12.462 21.505 1.00 51.30 147 SER E CA 1
ATOM 4693 C C . SER E 1 147 ? 28.258 13.075 22.623 1.00 54.64 147 SER E C 1
ATOM 4694 O O . SER E 1 147 ? 27.942 14.247 22.507 1.00 54.40 147 SER E O 1
ATOM 4698 N N . SER F 1 2 ? 20.304 12.624 8.269 1.00 104.38 2 SER F N 1
ATOM 4699 C CA . SER F 1 2 ? 18.964 13.277 8.090 1.00 102.98 2 SER F CA 1
ATOM 4700 C C . SER F 1 2 ? 19.083 14.808 8.033 1.00 94.15 2 SER F C 1
ATOM 4701 O O . SER F 1 2 ? 19.811 15.398 8.827 1.00 90.19 2 SER F O 1
ATOM 4704 N N . ALA F 1 3 ? 18.373 15.445 7.099 1.00 89.16 3 ALA F N 1
ATOM 4705 C CA . ALA F 1 3 ? 18.366 16.914 6.997 1.00 82.31 3 ALA F CA 1
ATOM 4706 C C . ALA F 1 3 ? 17.772 17.559 8.246 1.00 76.85 3 ALA F C 1
ATOM 4707 O O . ALA F 1 3 ? 16.841 17.028 8.838 1.00 78.39 3 ALA F O 1
ATOM 4709 N N . TYR F 1 4 ? 18.318 18.694 8.650 1.00 70.82 4 TYR F N 1
ATOM 4710 C CA . TYR F 1 4 ? 17.765 19.437 9.776 1.00 68.73 4 TYR F CA 1
ATOM 4711 C C . TYR F 1 4 ? 16.291 19.745 9.523 1.00 70.56 4 TYR F C 1
ATOM 4712 O O . TYR F 1 4 ? 15.950 20.248 8.456 1.00 68.79 4 TYR F O 1
ATOM 4721 N N . GLN F 1 5 ? 15.433 19.457 10.502 1.00 70.26 5 GLN F N 1
ATOM 4722 C CA . GLN F 1 5 ? 13.973 19.646 10.366 1.00 71.08 5 GLN F CA 1
ATOM 4723 C C . GLN F 1 5 ? 13.366 20.641 11.347 1.00 68.63 5 GLN F C 1
ATOM 4724 O O . GLN F 1 5 ? 12.246 21.127 11.141 1.00 66.43 5 GLN F O 1
ATOM 4730 N N . THR F 1 6 ? 14.096 20.935 12.417 1.00 64.97 6 THR F N 1
ATOM 4731 C CA . THR F 1 6 ? 13.673 21.931 13.375 1.00 66.10 6 THR F CA 1
ATOM 4732 C C . THR F 1 6 ? 14.860 22.671 13.974 1.00 62.33 6 THR F C 1
ATOM 4733 O O . THR F 1 6 ? 15.775 22.064 14.564 1.00 57.51 6 THR F O 1
ATOM 4737 N N . VAL F 1 7 ? 14.793 23.991 13.837 1.00 62.06 7 VAL F N 1
ATOM 4738 C CA . VAL F 1 7 ? 15.880 24.868 14.181 1.00 60.77 7 VAL F CA 1
ATOM 4739 C C . VAL F 1 7 ? 15.422 25.877 15.186 1.00 62.38 7 VAL F C 1
ATOM 4740 O O . VAL F 1 7 ? 14.396 26.508 14.990 1.00 64.69 7 VAL F O 1
ATOM 4744 N N . VAL F 1 8 ? 16.199 26.011 16.266 1.00 60.38 8 VAL F N 1
ATOM 4745 C CA . VAL F 1 8 ? 15.887 26.924 17.347 1.00 57.88 8 VAL F CA 1
ATOM 4746 C C . VAL F 1 8 ? 16.954 28.008 17.366 1.00 55.23 8 VAL F C 1
ATOM 4747 O O . VAL F 1 8 ? 18.141 27.694 17.374 1.00 56.40 8 VAL F O 1
ATOM 4751 N N . VAL F 1 9 ? 16.540 29.268 17.364 1.00 53.34 9 VAL F N 1
ATOM 4752 C CA . VAL F 1 9 ? 17.488 30.347 17.508 1.00 52.13 9 VAL F CA 1
ATOM 4753 C C . VAL F 1 9 ? 17.088 31.136 18.701 1.00 52.94 9 VAL F C 1
ATOM 4754 O O . VAL F 1 9 ? 15.910 31.375 18.917 1.00 51.32 9 VAL F O 1
ATOM 4758 N N . GLY F 1 10 ? 18.091 31.572 19.454 1.00 52.61 10 GLY F N 1
ATOM 4759 C CA . GLY F 1 10 ? 17.860 32.396 20.615 1.00 52.72 10 GLY F CA 1
ATOM 4760 C C . GLY F 1 10 ? 18.112 33.854 20.321 1.00 53.54 10 GLY F C 1
ATOM 4761 O O . GLY F 1 10 ? 19.177 34.195 19.815 1.00 52.36 10 GLY F O 1
ATOM 4762 N N . THR F 1 11 ? 17.136 34.709 20.657 1.00 56.03 11 THR F N 1
ATOM 4763 C CA . THR F 1 11 ? 17.320 36.160 20.591 1.00 55.69 11 THR F CA 1
ATOM 4764 C C . THR F 1 11 ? 16.903 36.856 21.883 1.00 56.99 11 THR F C 1
ATOM 4765 O O . THR F 1 11 ? 15.882 36.515 22.490 1.00 62.97 11 THR F O 1
ATOM 4769 N N . ASP F 1 12 ? 17.751 37.794 22.315 1.00 57.50 12 ASP F N 1
ATOM 4770 C CA . ASP F 1 12 ? 17.433 38.780 23.354 1.00 58.67 12 ASP F CA 1
ATOM 4771 C C . ASP F 1 12 ? 17.111 40.158 22.776 1.00 61.63 12 ASP F C 1
ATOM 4772 O O . ASP F 1 12 ? 16.949 41.093 23.526 1.00 63.75 12 ASP F O 1
ATOM 4777 N N . GLY F 1 13 ? 17.094 40.296 21.452 1.00 62.39 13 GLY F N 1
ATOM 4778 C CA . GLY F 1 13 ? 16.779 41.567 20.805 1.00 63.63 13 GLY F CA 1
ATOM 4779 C C . GLY F 1 13 ? 17.946 42.497 20.531 1.00 61.71 13 GLY F C 1
ATOM 4780 O O . GLY F 1 13 ? 17.757 43.540 19.925 1.00 64.34 13 GLY F O 1
ATOM 4781 N N . SER F 1 14 ? 19.151 42.158 20.961 1.00 59.77 14 SER F N 1
ATOM 4782 C CA . SER F 1 14 ? 20.332 42.936 20.533 1.00 59.36 14 SER F CA 1
ATOM 4783 C C . SER F 1 14 ? 20.505 42.860 19.016 1.00 60.10 14 SER F C 1
ATOM 4784 O O . SER F 1 14 ? 19.998 41.944 18.374 1.00 59.30 14 SER F O 1
ATOM 4787 N N . ASP F 1 15 ? 21.272 43.793 18.464 1.00 60.02 15 ASP F N 1
ATOM 4788 C CA . ASP F 1 15 ? 21.578 43.752 17.051 1.00 61.11 15 ASP F CA 1
ATOM 4789 C C . ASP F 1 15 ? 22.467 42.545 16.730 1.00 59.62 15 ASP F C 1
ATOM 4790 O O . ASP F 1 15 ? 22.324 41.934 15.663 1.00 58.36 15 ASP F O 1
ATOM 4795 N N . SER F 1 16 ? 23.379 42.199 17.650 1.00 55.62 16 SER F N 1
ATOM 4796 C CA . SER F 1 16 ? 24.207 41.021 17.479 1.00 54.02 16 SER F CA 1
ATOM 4797 C C . SER F 1 16 ? 23.309 39.778 17.368 1.00 52.32 16 SER F C 1
ATOM 4798 O O . SER F 1 16 ? 23.511 38.934 16.498 1.00 51.13 16 SER F O 1
ATOM 4801 N N . SER F 1 17 ? 22.308 39.662 18.231 1.00 51.84 17 SER F N 1
ATOM 4802 C CA . SER F 1 17 ? 21.506 38.445 18.243 1.00 51.85 17 SER F CA 1
ATOM 4803 C C . SER F 1 17 ? 20.637 38.303 16.958 1.00 55.37 17 SER F C 1
ATOM 4804 O O . SER F 1 17 ? 20.405 37.196 16.465 1.00 54.30 17 SER F O 1
ATOM 4807 N N . LEU F 1 18 ? 20.194 39.431 16.401 1.00 58.48 18 LEU F N 1
ATOM 4808 C CA . LEU F 1 18 ? 19.401 39.442 15.158 1.00 58.79 18 LEU F CA 1
ATOM 4809 C C . LEU F 1 18 ? 20.186 38.902 13.957 1.00 56.74 18 LEU F C 1
ATOM 4810 O O . LEU F 1 18 ? 19.606 38.264 13.080 1.00 59.75 18 LEU F O 1
ATOM 4815 N N . ARG F 1 19 ? 21.495 39.107 13.927 1.00 54.60 19 ARG F N 1
ATOM 4816 C CA . ARG F 1 19 ? 22.343 38.422 12.924 1.00 55.59 19 ARG F CA 1
ATOM 4817 C C . ARG F 1 19 ? 22.354 36.920 13.086 1.00 52.83 19 ARG F C 1
ATOM 4818 O O . ARG F 1 19 ? 22.506 36.208 12.111 1.00 53.34 19 ARG F O 1
ATOM 4826 N N . ALA F 1 20 ? 22.282 36.442 14.325 1.00 49.79 20 ALA F N 1
ATOM 4827 C CA . ALA F 1 20 ? 22.155 35.027 14.551 1.00 47.29 20 ALA F CA 1
ATOM 4828 C C . ALA F 1 20 ? 20.807 34.618 14.016 1.00 48.54 20 ALA F C 1
ATOM 4829 O O . ALA F 1 20 ? 20.666 33.541 13.420 1.00 45.85 20 ALA F O 1
ATOM 4831 N N . VAL F 1 21 ? 19.803 35.469 14.192 1.00 50.04 21 VAL F N 1
ATOM 4832 C CA . VAL F 1 21 ? 18.484 35.131 13.645 1.00 53.67 21 VAL F CA 1
ATOM 4833 C C . VAL F 1 21 ? 18.504 35.027 12.137 1.00 54.57 21 VAL F C 1
ATOM 4834 O O . VAL F 1 21 ? 17.846 34.169 11.564 1.00 56.66 21 VAL F O 1
ATOM 4838 N N . ASP F 1 22 ? 19.227 35.934 11.508 1.00 56.74 22 ASP F N 1
ATOM 4839 C CA . ASP F 1 22 ? 19.364 35.944 10.054 1.00 59.77 22 ASP F CA 1
ATOM 4840 C C . ASP F 1 22 ? 20.019 34.707 9.511 1.00 57.98 22 ASP F C 1
ATOM 4841 O O . ASP F 1 22 ? 19.619 34.226 8.470 1.00 60.03 22 ASP F O 1
ATOM 4846 N N . ARG F 1 23 ? 21.061 34.226 10.180 1.00 56.50 23 ARG F N 1
ATOM 4847 C CA . ARG F 1 23 ? 21.715 33.020 9.735 1.00 56.43 23 ARG F CA 1
ATOM 4848 C C . ARG F 1 23 ? 20.806 31.834 9.941 1.00 56.55 23 ARG F C 1
ATOM 4849 O O . ARG F 1 23 ? 20.793 30.921 9.121 1.00 57.76 23 ARG F O 1
ATOM 4857 N N . ALA F 1 24 ? 20.015 31.846 11.005 1.00 56.46 24 ALA F N 1
ATOM 4858 C CA . ALA F 1 24 ? 19.176 30.690 11.287 1.00 57.25 24 ALA F CA 1
ATOM 4859 C C . ALA F 1 24 ? 18.004 30.564 10.295 1.00 57.63 24 ALA F C 1
ATOM 4860 O O . ALA F 1 24 ? 17.645 29.455 9.905 1.00 56.47 24 ALA F O 1
ATOM 4862 N N . GLY F 1 25 ? 17.429 31.688 9.879 1.00 60.09 25 GLY F N 1
ATOM 4863 C CA . GLY F 1 25 ? 16.478 31.685 8.757 1.00 63.94 25 GLY F CA 1
ATOM 4864 C C . GLY F 1 25 ? 17.062 31.101 7.468 1.00 67.07 25 GLY F C 1
ATOM 4865 O O . GLY F 1 25 ? 16.429 30.268 6.802 1.00 66.06 25 GLY F O 1
ATOM 4866 N N . GLN F 1 26 ? 18.270 31.547 7.118 1.00 68.41 26 GLN F N 1
ATOM 4867 C CA . GLN F 1 26 ? 18.960 31.108 5.892 1.00 73.08 26 GLN F CA 1
ATOM 4868 C C . GLN F 1 26 ? 19.251 29.603 5.919 1.00 71.14 26 GLN F C 1
ATOM 4869 O O . GLN F 1 26 ? 19.180 28.926 4.886 1.00 69.10 26 GLN F O 1
ATOM 4875 N N . ILE F 1 27 ? 19.565 29.090 7.113 1.00 68.30 27 ILE F N 1
ATOM 4876 C CA . ILE F 1 27 ? 19.737 27.653 7.321 1.00 64.30 27 ILE F CA 1
ATOM 4877 C C . ILE F 1 27 ? 18.375 26.959 7.279 1.00 63.71 27 ILE F C 1
ATOM 4878 O O . ILE F 1 27 ? 18.235 25.918 6.643 1.00 62.93 27 ILE F O 1
ATOM 4883 N N . ALA F 1 28 ? 17.387 27.526 7.965 1.00 62.01 28 ALA F N 1
ATOM 4884 C CA . ALA F 1 28 ? 16.040 26.957 7.989 1.00 64.15 28 ALA F CA 1
ATOM 4885 C C . ALA F 1 28 ? 15.427 26.847 6.596 1.00 67.74 28 ALA F C 1
ATOM 4886 O O . ALA F 1 28 ? 14.726 25.873 6.280 1.00 68.51 28 ALA F O 1
ATOM 4888 N N . ALA F 1 29 ? 15.676 27.861 5.772 1.00 66.99 29 ALA F N 1
ATOM 4889 C CA . ALA F 1 29 ? 15.134 27.886 4.421 1.00 68.20 29 ALA F CA 1
ATOM 4890 C C . ALA F 1 29 ? 15.781 26.764 3.588 1.00 69.45 29 ALA F C 1
ATOM 4891 O O . ALA F 1 29 ? 15.080 25.943 3.020 1.00 72.92 29 ALA F O 1
ATOM 4893 N N . ALA F 1 30 ? 17.108 26.676 3.586 1.00 68.35 30 ALA F N 1
ATOM 4894 C CA . ALA F 1 30 ? 17.826 25.689 2.764 1.00 70.05 30 ALA F CA 1
ATOM 4895 C C . ALA F 1 30 ? 17.702 24.232 3.237 1.00 72.16 30 ALA F C 1
ATOM 4896 O O . ALA F 1 30 ? 18.105 23.314 2.519 1.00 73.10 30 ALA F O 1
ATOM 4898 N N . SER F 1 31 ? 17.209 24.029 4.460 1.00 71.71 31 SER F N 1
ATOM 4899 C CA . SER F 1 31 ? 16.900 22.699 4.980 1.00 71.12 31 SER F CA 1
ATOM 4900 C C . SER F 1 31 ? 15.383 22.470 4.889 1.00 74.00 31 SER F C 1
ATOM 4901 O O . SER F 1 31 ? 14.899 21.376 5.173 1.00 72.95 31 SER F O 1
ATOM 4904 N N . ASN F 1 32 ? 14.644 23.506 4.485 1.00 74.33 32 ASN F N 1
ATOM 4905 C CA . ASN F 1 32 ? 13.191 23.490 4.519 1.00 79.79 32 ASN F CA 1
ATOM 4906 C C . ASN F 1 32 ? 12.696 22.973 5.843 1.00 79.15 32 ASN F C 1
ATOM 4907 O O . ASN F 1 32 ? 12.014 21.956 5.928 1.00 79.17 32 ASN F O 1
ATOM 4912 N N . ALA F 1 33 ? 13.074 23.712 6.880 1.00 78.76 33 ALA F N 1
ATOM 4913 C CA . ALA F 1 33 ? 12.832 23.338 8.267 1.00 76.14 33 ALA F CA 1
ATOM 4914 C C . ALA F 1 33 ? 11.935 24.349 9.021 1.00 74.98 33 ALA F C 1
ATOM 4915 O O . ALA F 1 33 ? 11.768 25.502 8.596 1.00 72.51 33 ALA F O 1
ATOM 4917 N N . LYS F 1 34 ? 11.336 23.895 10.127 1.00 76.33 34 LYS F N 1
ATOM 4918 C CA . LYS F 1 34 ? 10.661 24.808 11.049 1.00 77.19 34 LYS F CA 1
ATOM 4919 C C . LYS F 1 34 ? 11.735 25.611 11.813 1.00 71.34 34 LYS F C 1
ATOM 4920 O O . LYS F 1 34 ? 12.717 25.050 12.294 1.00 65.16 34 LYS F O 1
ATOM 4926 N N . LEU F 1 35 ? 11.556 26.923 11.851 1.00 69.93 35 LEU F N 1
ATOM 4927 C CA . LEU F 1 35 ? 12.367 27.794 12.673 1.00 68.92 35 LEU F CA 1
ATOM 4928 C C . LEU F 1 35 ? 11.567 28.136 13.925 1.00 70.92 35 LEU F C 1
ATOM 4929 O O . LEU F 1 35 ? 10.395 28.486 13.821 1.00 73.28 35 LEU F O 1
ATOM 4934 N N . ILE F 1 36 ? 12.200 28.015 15.096 1.00 68.73 36 ILE F N 1
ATOM 4935 C CA . ILE F 1 36 ? 11.623 28.476 16.346 1.00 68.35 36 ILE F CA 1
ATOM 4936 C C . ILE F 1 36 ? 12.535 29.535 16.919 1.00 65.96 36 ILE F C 1
ATOM 4937 O O . ILE F 1 36 ? 13.739 29.316 17.090 1.00 66.43 36 ILE F O 1
ATOM 4942 N N . ILE F 1 37 ? 11.945 30.680 17.222 1.00 67.85 37 ILE F N 1
ATOM 4943 C CA . ILE F 1 37 ? 12.668 31.834 17.733 1.00 65.72 37 ILE F CA 1
ATOM 4944 C C . ILE F 1 37 ? 12.273 31.939 19.188 1.00 64.16 37 ILE F C 1
ATOM 4945 O O . ILE F 1 37 ? 11.080 31.990 19.508 1.00 63.32 37 ILE F O 1
ATOM 4950 N N . ALA F 1 38 ? 13.268 31.976 20.063 1.00 60.84 38 ALA F N 1
ATOM 4951 C CA . ALA F 1 38 ? 13.010 32.020 21.470 1.00 62.87 38 ALA F CA 1
ATOM 4952 C C . ALA F 1 38 ? 13.695 33.173 22.161 1.00 63.79 38 ALA F C 1
ATOM 4953 O O . ALA F 1 38 ? 14.854 33.521 21.873 1.00 59.14 38 ALA F O 1
ATOM 4955 N N . THR F 1 39 ? 12.969 33.747 23.106 1.00 66.18 39 THR F N 1
ATOM 4956 C CA . THR F 1 39 ? 13.546 34.698 24.026 1.00 68.92 39 THR F CA 1
ATOM 4957 C C . THR F 1 39 ? 13.366 34.256 25.495 1.00 69.39 39 THR F C 1
ATOM 4958 O O . THR F 1 39 ? 12.267 33.934 25.945 1.00 72.04 39 THR F O 1
ATOM 4962 N N . ALA F 1 40 ? 14.483 34.237 26.216 1.00 69.84 40 ALA F N 1
ATOM 4963 C CA . ALA F 1 40 ? 14.545 33.894 27.635 1.00 73.92 40 ALA F CA 1
ATOM 4964 C C . ALA F 1 40 ? 14.420 35.144 28.516 1.00 77.51 40 ALA F C 1
ATOM 4965 O O . ALA F 1 40 ? 14.978 36.188 28.196 1.00 74.60 40 ALA F O 1
ATOM 4967 N N . TYR F 1 41 ? 13.677 35.025 29.620 1.00 83.01 41 TYR F N 1
ATOM 4968 C CA . TYR F 1 41 ? 13.469 36.138 30.565 1.00 83.20 41 TYR F CA 1
ATOM 4969 C C . TYR F 1 41 ? 12.962 35.661 31.916 1.00 84.36 41 TYR F C 1
ATOM 4970 O O . TYR F 1 41 ? 12.595 34.501 32.082 1.00 85.14 41 TYR F O 1
ATOM 4979 N N . PHE F 1 42 ? 12.948 36.586 32.869 1.00 89.69 42 PHE F N 1
ATOM 4980 C CA . PHE F 1 42 ? 12.419 36.346 34.211 1.00 93.36 42 PHE F CA 1
ATOM 4981 C C . PHE F 1 42 ? 11.128 37.169 34.392 1.00 96.22 42 PHE F C 1
ATOM 4982 O O . PHE F 1 42 ? 11.185 38.396 34.347 1.00 95.69 42 PHE F O 1
ATOM 4990 N N . PRO F 1 43 ? 9.963 36.509 34.590 1.00 99.07 43 PRO F N 1
ATOM 4991 C CA . PRO F 1 43 ? 8.754 37.276 34.937 1.00 102.88 43 PRO F CA 1
ATOM 4992 C C . PRO F 1 43 ? 8.687 37.593 36.418 1.00 102.94 43 PRO F C 1
ATOM 4993 O O . PRO F 1 43 ? 8.752 38.756 36.787 1.00 108.02 43 PRO F O 1
ATOM 4997 N N . ALA F 1 65 ? 4.451 41.926 27.570 1.00 103.83 65 ALA F N 1
ATOM 4998 C CA . ALA F 1 65 ? 5.737 42.590 27.611 1.00 102.23 65 ALA F CA 1
ATOM 4999 C C . ALA F 1 65 ? 6.263 42.901 26.167 1.00 103.95 65 ALA F C 1
ATOM 5000 O O . ALA F 1 65 ? 5.677 42.439 25.178 1.00 101.34 65 ALA F O 1
ATOM 5002 N N . PRO F 1 66 ? 7.362 43.696 26.036 1.00 108.12 66 PRO F N 1
ATOM 5003 C CA . PRO F 1 66 ? 7.991 43.953 24.721 1.00 108.52 66 PRO F CA 1
ATOM 5004 C C . PRO F 1 66 ? 8.876 42.788 24.268 1.00 104.61 66 PRO F C 1
ATOM 5005 O O . PRO F 1 66 ? 9.575 42.877 23.249 1.00 101.56 66 PRO F O 1
ATOM 5009 N N . ILE F 1 67 ? 8.857 41.720 25.060 1.00 102.13 67 ILE F N 1
ATOM 5010 C CA . ILE F 1 67 ? 9.392 40.429 24.672 1.00 97.59 67 ILE F CA 1
ATOM 5011 C C . ILE F 1 67 ? 8.650 39.879 23.450 1.00 96.48 67 ILE F C 1
ATOM 5012 O O . ILE F 1 67 ? 9.216 39.076 22.719 1.00 96.61 67 ILE F O 1
ATOM 5017 N N . TYR F 1 68 ? 7.404 40.303 23.221 1.00 96.76 68 TYR F N 1
ATOM 5018 C CA . TYR F 1 68 ? 6.705 39.972 21.976 1.00 96.50 68 TYR F CA 1
ATOM 5019 C C . TYR F 1 68 ? 7.165 40.814 20.780 1.00 93.41 68 TYR F C 1
ATOM 5020 O O . TYR F 1 68 ? 7.094 40.352 19.641 1.00 90.95 68 TYR F O 1
ATOM 5029 N N . ALA F 1 69 ? 7.626 42.037 21.041 1.00 91.50 69 ALA F N 1
ATOM 5030 C CA . ALA F 1 69 ? 8.180 42.909 19.998 1.00 90.80 69 ALA F CA 1
ATOM 5031 C C . ALA F 1 69 ? 9.613 42.542 19.594 1.00 86.05 69 ALA F C 1
ATOM 5032 O O . ALA F 1 69 ? 10.047 42.854 18.488 1.00 85.04 69 ALA F O 1
ATOM 5034 N N . ILE F 1 70 ? 10.367 41.923 20.493 1.00 83.03 70 ILE F N 1
ATOM 5035 C CA . ILE F 1 70 ? 11.669 41.403 20.105 1.00 80.70 70 ILE F CA 1
ATOM 5036 C C . ILE F 1 70 ? 11.424 40.246 19.150 1.00 79.73 70 ILE F C 1
ATOM 5037 O O . ILE F 1 70 ? 12.090 40.133 18.138 1.00 80.46 70 ILE F O 1
ATOM 5042 N N . LEU F 1 71 ? 10.454 39.399 19.477 1.00 81.28 71 LEU F N 1
ATOM 5043 C CA . LEU F 1 71 ? 10.103 38.241 18.641 1.00 81.59 71 LEU F CA 1
ATOM 5044 C C . LEU F 1 71 ? 9.449 38.676 17.331 1.00 87.17 71 LEU F C 1
ATOM 5045 O O . LEU F 1 71 ? 9.631 38.035 16.290 1.00 86.34 71 LEU F O 1
ATOM 5050 N N . ARG F 1 72 ? 8.672 39.757 17.393 1.00 90.32 72 ARG F N 1
ATOM 5051 C CA . ARG F 1 72 ? 8.097 40.352 16.202 1.00 93.74 72 ARG F CA 1
ATOM 5052 C C . ARG F 1 72 ? 9.211 40.683 15.216 1.00 88.80 72 ARG F C 1
ATOM 5053 O O . ARG F 1 72 ? 9.204 40.181 14.086 1.00 85.69 72 ARG F O 1
ATOM 5061 N N . GLU F 1 73 ? 10.167 41.506 15.663 1.00 85.24 73 GLU F N 1
ATOM 5062 C CA . GLU F 1 73 ? 11.323 41.917 14.843 1.00 83.04 73 GLU F CA 1
ATOM 5063 C C . GLU F 1 73 ? 12.182 40.728 14.395 1.00 77.85 73 GLU F C 1
ATOM 5064 O O . GLU F 1 73 ? 12.624 40.675 13.247 1.00 75.60 73 GLU F O 1
ATOM 5070 N N . ALA F 1 74 ? 12.428 39.794 15.313 1.00 75.64 74 ALA F N 1
ATOM 5071 C CA . ALA F 1 74 ? 13.181 38.565 15.016 1.00 71.51 74 ALA F CA 1
ATOM 5072 C C . ALA F 1 74 ? 12.483 37.744 13.935 1.00 72.05 74 ALA F C 1
ATOM 5073 O O . ALA F 1 74 ? 13.123 37.220 13.030 1.00 69.73 74 ALA F O 1
ATOM 5075 N N . ASN F 1 75 ? 11.163 37.642 14.047 1.00 75.88 75 ASN F N 1
ATOM 5076 C CA . ASN F 1 75 ? 10.318 37.079 12.988 1.00 78.07 75 ASN F CA 1
ATOM 5077 C C . ASN F 1 75 ? 10.524 37.806 11.663 1.00 80.49 75 ASN F C 1
ATOM 5078 O O . ASN F 1 75 ? 10.754 37.172 10.653 1.00 79.78 75 ASN F O 1
ATOM 5083 N N . ASP F 1 76 ? 10.450 39.137 11.691 1.00 85.64 76 ASP F N 1
ATOM 5084 C CA . ASP F 1 76 ? 10.659 39.988 10.497 1.00 89.10 76 ASP F CA 1
ATOM 5085 C C . ASP F 1 76 ? 11.989 39.683 9.823 1.00 84.18 76 ASP F C 1
ATOM 5086 O O . ASP F 1 76 ? 12.070 39.605 8.598 1.00 86.45 76 ASP F O 1
ATOM 5091 N N . ARG F 1 77 ? 13.033 39.547 10.632 1.00 78.78 77 ARG F N 1
ATOM 5092 C CA . ARG F 1 77 ? 14.369 39.257 10.124 1.00 73.91 77 ARG F CA 1
ATOM 5093 C C . ARG F 1 77 ? 14.476 37.863 9.563 1.00 71.73 77 ARG F C 1
ATOM 5094 O O . ARG F 1 77 ? 15.123 37.651 8.554 1.00 69.75 77 ARG F O 1
ATOM 5102 N N . ALA F 1 78 ? 13.838 36.916 10.236 1.00 73.29 78 ALA F N 1
ATOM 5103 C CA . ALA F 1 78 ? 13.879 35.513 9.838 1.00 74.06 78 ALA F CA 1
ATOM 5104 C C . ALA F 1 78 ? 13.122 35.309 8.529 1.00 75.98 78 ALA F C 1
ATOM 5105 O O . ALA F 1 78 ? 13.571 34.586 7.636 1.00 72.91 78 ALA F O 1
ATOM 5107 N N . LYS F 1 79 ? 11.959 35.950 8.454 1.00 80.73 79 LYS F N 1
ATOM 5108 C CA . LYS F 1 79 ? 11.105 35.943 7.258 1.00 87.69 79 LYS F CA 1
ATOM 5109 C C . LYS F 1 79 ? 11.867 36.552 6.061 1.00 87.85 79 LYS F C 1
ATOM 5110 O O . LYS F 1 79 ? 11.921 35.951 4.988 1.00 86.21 79 LYS F O 1
ATOM 5116 N N . ALA F 1 80 ? 12.494 37.712 6.290 1.00 86.35 80 ALA F N 1
ATOM 5117 C CA . ALA F 1 80 ? 13.358 38.379 5.308 1.00 84.04 80 ALA F CA 1
ATOM 5118 C C . ALA F 1 80 ? 14.450 37.468 4.807 1.00 80.81 80 ALA F C 1
ATOM 5119 O O . ALA F 1 80 ? 14.819 37.540 3.649 1.00 79.49 80 ALA F O 1
ATOM 5121 N N . ALA F 1 81 ? 14.969 36.632 5.697 1.00 78.02 81 ALA F N 1
ATOM 5122 C CA . 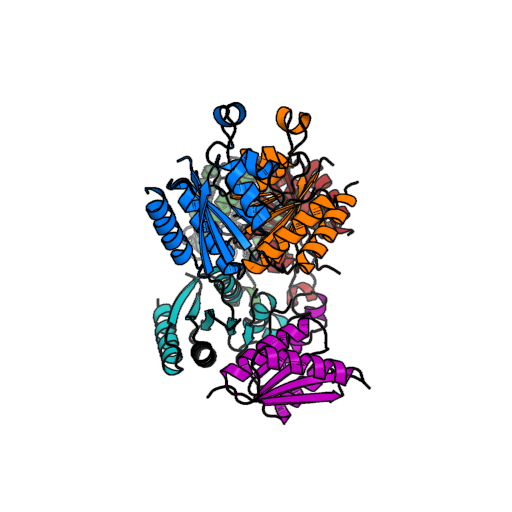ALA F 1 81 ? 16.059 35.719 5.391 1.00 75.92 81 ALA F CA 1
ATOM 5123 C C . ALA F 1 81 ? 15.578 34.477 4.682 1.00 76.00 81 ALA F C 1
ATOM 5124 O O . ALA F 1 81 ? 16.384 33.668 4.226 1.00 75.22 81 ALA F O 1
ATOM 5126 N N . GLY F 1 82 ? 14.268 34.297 4.635 1.00 79.45 82 GLY F N 1
ATOM 5127 C CA . GLY F 1 82 ? 13.671 33.289 3.775 1.00 82.44 82 GLY F CA 1
ATOM 5128 C C . GLY F 1 82 ? 13.129 32.044 4.444 1.00 83.57 82 GLY F C 1
ATOM 5129 O O . GLY F 1 82 ? 12.886 31.038 3.777 1.00 85.50 82 GLY F O 1
ATOM 5130 N N . ALA F 1 83 ? 12.932 32.080 5.754 1.00 82.01 83 ALA F N 1
ATOM 5131 C CA . ALA F 1 83 ? 12.249 30.974 6.392 1.00 81.34 83 ALA F CA 1
ATOM 5132 C C . ALA F 1 83 ? 10.779 31.251 6.215 1.00 84.57 83 ALA F C 1
ATOM 5133 O O . ALA F 1 83 ? 10.367 32.409 6.183 1.00 83.92 83 ALA F O 1
ATOM 5135 N N . THR F 1 84 ? 10.004 30.181 6.097 1.00 88.08 84 THR F N 1
ATOM 5136 C CA . THR F 1 84 ? 8.558 30.263 5.855 1.00 94.24 84 THR F CA 1
ATOM 5137 C C . THR F 1 84 ? 7.710 29.704 7.019 1.00 94.64 84 THR F C 1
ATOM 5138 O O . THR F 1 84 ? 6.511 30.001 7.122 1.00 96.91 84 THR F O 1
ATOM 5142 N N . ASP F 1 85 ? 8.335 28.889 7.874 1.00 90.32 85 ASP F N 1
ATOM 5143 C CA . ASP F 1 85 ? 7.655 28.193 8.957 1.00 88.96 85 ASP F CA 1
ATOM 5144 C C . ASP F 1 85 ? 8.259 28.665 10.286 1.00 89.27 85 ASP F C 1
ATOM 5145 O O . ASP F 1 85 ? 8.986 27.936 10.985 1.00 86.79 85 ASP F O 1
ATOM 5150 N N . ILE F 1 86 ? 7.935 29.915 10.600 1.00 90.74 86 ILE F N 1
ATOM 5151 C CA . ILE F 1 86 ? 8.439 30.623 11.767 1.00 88.09 86 ILE F CA 1
ATOM 5152 C C . ILE F 1 86 ? 7.435 30.483 12.924 1.00 91.62 86 ILE F C 1
ATOM 5153 O O . ILE F 1 86 ? 6.224 30.419 12.708 1.00 98.31 86 ILE F O 1
ATOM 5158 N N . GLU F 1 87 ? 7.944 30.430 14.146 1.00 88.27 87 GLU F N 1
ATOM 5159 C CA . GLU F 1 87 ? 7.127 30.223 15.332 1.00 89.40 87 GLU F CA 1
ATOM 5160 C C . GLU F 1 87 ? 7.830 30.914 16.489 1.00 86.94 87 GLU F C 1
ATOM 5161 O O . GLU F 1 87 ? 9.049 30.801 16.628 1.00 83.58 87 GLU F O 1
ATOM 5167 N N . GLU F 1 88 ? 7.074 31.648 17.298 1.00 89.29 88 GLU F N 1
ATOM 5168 C CA . GLU F 1 88 ? 7.652 32.469 18.364 1.00 89.22 88 GLU F CA 1
ATOM 5169 C C . GLU F 1 88 ? 7.459 31.740 19.702 1.00 90.69 88 GLU F C 1
ATOM 5170 O O . GLU F 1 88 ? 6.336 31.316 20.014 1.00 90.83 88 GLU F O 1
ATOM 5176 N N . ARG F 1 89 ? 8.551 31.575 20.466 1.00 87.56 89 ARG F N 1
ATOM 5177 C CA . ARG F 1 89 ? 8.497 31.008 21.822 1.00 86.69 89 ARG F CA 1
ATOM 5178 C C . ARG F 1 89 ? 9.135 31.914 22.860 1.00 84.61 89 ARG F C 1
ATOM 5179 O O . ARG F 1 89 ? 10.355 32.030 22.912 1.00 79.87 89 ARG F O 1
ATOM 5187 N N . PRO F 1 90 ? 8.307 32.548 23.704 1.00 86.84 90 PRO F N 1
ATOM 5188 C CA . PRO F 1 90 ? 8.821 33.112 24.945 1.00 85.51 90 PRO F CA 1
ATOM 5189 C C . PRO F 1 90 ? 8.975 31.988 25.981 1.00 84.59 90 PRO F C 1
ATOM 5190 O O . PRO F 1 90 ? 8.040 31.203 26.180 1.00 88.96 90 PRO F O 1
ATOM 5194 N N . VAL F 1 91 ? 10.154 31.898 26.598 1.00 80.73 91 VAL F N 1
ATOM 5195 C CA . VAL F 1 91 ? 10.443 30.894 27.625 1.00 76.54 91 VAL F CA 1
ATOM 5196 C C . VAL F 1 91 ? 11.035 31.584 28.837 1.00 75.01 91 VAL F C 1
ATOM 5197 O O . VAL F 1 91 ? 11.702 32.614 28.718 1.00 72.14 91 VAL F O 1
ATOM 5201 N N . VAL F 1 92 ? 10.786 31.004 30.005 1.00 76.83 92 VAL F N 1
ATOM 5202 C CA . VAL F 1 92 ? 11.111 31.647 31.280 1.00 75.50 92 VAL F CA 1
ATOM 5203 C C . VAL F 1 92 ? 12.364 30.972 31.801 1.00 75.21 92 VAL F C 1
ATOM 5204 O O . VAL F 1 92 ? 12.516 29.764 31.662 1.00 77.70 92 VAL F O 1
ATOM 5208 N N . GLY F 1 93 ? 13.295 31.737 32.342 1.00 73.88 93 GLY F N 1
ATOM 5209 C CA . GLY F 1 93 ? 14.534 31.142 32.819 1.00 71.67 93 GLY F CA 1
ATOM 5210 C C . GLY F 1 93 ? 15.753 31.907 32.360 1.00 67.95 93 GLY F C 1
ATOM 5211 O O . GLY F 1 93 ? 15.652 32.901 31.631 1.00 68.82 93 GLY F O 1
ATOM 5212 N N . ALA F 1 94 ? 16.912 31.472 32.836 1.00 64.80 94 ALA F N 1
ATOM 5213 C CA . ALA F 1 94 ? 18.168 32.085 32.411 1.00 66.10 94 ALA F CA 1
ATOM 5214 C C . ALA F 1 94 ? 18.349 31.541 31.016 1.00 59.94 94 ALA F C 1
ATOM 5215 O O . ALA F 1 94 ? 17.912 30.425 30.758 1.00 59.67 94 ALA F O 1
ATOM 5217 N N . PRO F 1 95 ? 18.940 32.344 30.108 1.00 57.30 95 PRO F N 1
ATOM 5218 C CA . PRO F 1 95 ? 18.885 31.975 28.688 1.00 53.59 95 PRO F CA 1
ATOM 5219 C C . PRO F 1 95 ? 19.450 30.577 28.365 1.00 51.35 95 PRO F C 1
ATOM 5220 O O . PRO F 1 95 ? 18.870 29.866 27.539 1.00 51.32 95 PRO F O 1
ATOM 5224 N N . VAL F 1 96 ? 20.507 30.145 29.047 1.00 49.27 96 VAL F N 1
ATOM 5225 C CA . VAL F 1 96 ? 21.174 28.914 28.671 1.00 47.80 96 VAL F CA 1
ATOM 5226 C C . VAL F 1 96 ? 20.303 27.677 28.876 1.00 49.89 96 VAL F C 1
ATOM 5227 O O . VAL F 1 96 ? 20.006 26.923 27.937 1.00 48.03 96 VAL F O 1
ATOM 5231 N N . ASP F 1 97 ? 19.928 27.464 30.116 1.00 50.34 97 ASP F N 1
ATOM 5232 C CA . ASP F 1 97 ? 19.240 26.273 30.485 1.00 53.26 97 ASP F CA 1
ATOM 5233 C C . ASP F 1 97 ? 17.851 26.380 29.854 1.00 55.72 97 ASP F C 1
ATOM 5234 O O . ASP F 1 97 ? 17.256 25.366 29.469 1.00 58.53 97 ASP F O 1
ATOM 5239 N N . ALA F 1 98 ? 17.361 27.590 29.635 1.00 54.52 98 ALA F N 1
ATOM 5240 C CA . ALA F 1 98 ? 16.069 27.706 28.956 1.00 56.48 98 ALA F CA 1
ATOM 5241 C C . ALA F 1 98 ? 16.080 27.282 27.479 1.00 55.23 98 ALA F C 1
ATOM 5242 O O . ALA F 1 98 ? 15.134 26.697 26.978 1.00 56.03 98 ALA F O 1
ATOM 5244 N N . LEU F 1 99 ? 17.148 27.599 26.781 1.00 55.45 99 LEU F N 1
ATOM 5245 C CA . LEU F 1 99 ? 17.254 27.263 25.371 1.00 53.60 99 LEU F CA 1
ATOM 5246 C C . LEU F 1 99 ? 17.597 25.819 25.211 1.00 52.63 99 LEU F C 1
ATOM 5247 O O . LEU F 1 99 ? 17.004 25.160 24.390 1.00 56.25 99 LEU F O 1
ATOM 5252 N N . VAL F 1 100 ? 18.543 25.306 25.986 1.00 51.15 100 VAL F N 1
ATOM 5253 C CA . VAL F 1 100 ? 18.874 23.883 25.881 1.00 52.13 100 VAL F CA 1
ATOM 5254 C C . VAL F 1 100 ? 17.622 23.018 26.143 1.00 56.21 100 VAL F C 1
ATOM 5255 O O . VAL F 1 100 ? 17.404 22.000 25.481 1.00 56.83 100 VAL F O 1
ATOM 5259 N N . GLU F 1 101 ? 16.791 23.466 27.072 1.00 58.08 101 GLU F N 1
ATOM 5260 C CA . GLU F 1 101 ? 15.605 22.727 27.462 1.00 63.74 101 GLU F CA 1
ATOM 5261 C C . GLU F 1 101 ? 14.499 22.826 26.436 1.00 66.20 101 GLU F C 1
ATOM 5262 O O . GLU F 1 101 ? 13.713 21.889 26.253 1.00 65.15 101 GLU F O 1
ATOM 5268 N N . LEU F 1 102 ? 14.430 23.972 25.778 1.00 65.20 102 LEU F N 1
ATOM 5269 C CA . LEU F 1 102 ? 13.464 24.164 24.738 1.00 67.50 102 LEU F CA 1
ATOM 5270 C C . LEU F 1 102 ? 13.855 23.300 23.527 1.00 69.19 102 LEU F C 1
ATOM 5271 O O . LEU F 1 102 ? 13.007 22.639 22.902 1.00 69.07 102 LEU F O 1
ATOM 5276 N N . ALA F 1 103 ? 15.148 23.284 23.212 1.00 64.99 103 ALA F N 1
ATOM 5277 C CA . ALA F 1 103 ? 15.657 22.381 22.186 1.00 63.29 103 ALA F CA 1
ATOM 5278 C C . ALA F 1 103 ? 15.332 20.907 22.489 1.00 66.22 103 ALA F C 1
ATOM 5279 O O . ALA F 1 103 ? 14.941 20.145 21.610 1.00 65.34 103 ALA F O 1
ATOM 5281 N N . ASP F 1 104 ? 15.530 20.501 23.731 1.00 67.52 104 ASP F N 1
ATOM 5282 C CA . ASP F 1 104 ? 15.238 19.129 24.143 1.00 73.22 104 ASP F CA 1
ATOM 5283 C C . ASP F 1 104 ? 13.718 18.842 24.025 1.00 74.67 104 ASP F C 1
ATOM 5284 O O . ASP F 1 104 ? 13.304 17.846 23.435 1.00 74.97 104 ASP F O 1
ATOM 5289 N N . GLU F 1 105 ? 12.903 19.736 24.577 1.00 75.17 105 GLU F N 1
ATOM 5290 C CA . GLU F 1 105 ? 11.433 19.615 24.565 1.00 79.10 105 GLU F CA 1
ATOM 5291 C C . GLU F 1 105 ? 10.853 19.536 23.167 1.00 78.51 105 GLU F C 1
ATOM 5292 O O . GLU F 1 105 ? 10.018 18.687 22.877 1.00 78.68 105 GLU F O 1
ATOM 5298 N N . VAL F 1 106 ? 11.320 20.428 22.306 1.00 77.07 106 VAL F N 1
ATOM 5299 C CA . VAL F 1 106 ? 10.776 20.559 20.959 1.00 79.79 106 VAL F CA 1
ATOM 5300 C C . VAL F 1 106 ? 11.529 19.673 19.940 1.00 77.41 106 VAL F C 1
ATOM 5301 O O . VAL F 1 106 ? 11.259 19.728 18.748 1.00 74.77 106 VAL F O 1
ATOM 5305 N N . LYS F 1 107 ? 12.456 18.846 20.431 1.00 77.00 107 LYS F N 1
ATOM 5306 C CA . LYS F 1 107 ? 13.206 17.870 19.621 1.00 77.53 107 LYS F CA 1
ATOM 5307 C C . LYS F 1 107 ? 14.021 18.541 18.480 1.00 72.70 107 LYS F C 1
ATOM 5308 O O . LYS F 1 107 ? 14.154 17.988 17.385 1.00 72.78 107 LYS F O 1
ATOM 5314 N N . ALA F 1 108 ? 14.582 19.711 18.753 1.00 65.55 108 ALA F N 1
ATOM 5315 C CA . ALA F 1 108 ? 15.314 20.461 17.751 1.00 62.35 108 ALA F CA 1
ATOM 5316 C C . ALA F 1 108 ? 16.561 19.738 17.287 1.00 59.77 108 ALA F C 1
ATOM 5317 O O . ALA F 1 108 ? 17.202 19.035 18.084 1.00 60.94 108 ALA F O 1
ATOM 5319 N N . ASP F 1 109 ? 16.920 19.954 16.020 1.00 56.65 109 ASP F N 1
ATOM 5320 C CA . ASP F 1 109 ? 18.147 19.395 15.435 1.00 56.51 109 ASP F CA 1
ATOM 5321 C C . ASP F 1 109 ? 19.275 20.389 15.433 1.00 53.01 109 ASP F C 1
ATOM 5322 O O . ASP F 1 109 ? 20.410 20.024 15.197 1.00 52.01 109 ASP F O 1
ATOM 5327 N N . LEU F 1 110 ? 18.951 21.661 15.586 1.00 51.05 110 LEU F N 1
ATOM 5328 C CA . LEU F 1 110 ? 19.953 22.678 15.612 1.00 47.83 110 LEU F CA 1
ATOM 5329 C C . LEU F 1 110 ? 19.516 23.787 16.544 1.00 48.12 110 LEU F C 1
ATOM 5330 O O . LEU F 1 110 ? 18.379 24.238 16.492 1.00 50.61 110 LEU F O 1
ATOM 5335 N N . LEU F 1 111 ? 20.452 24.186 17.403 1.00 46.96 111 LEU F N 1
ATOM 5336 C CA . LEU F 1 111 ? 20.289 25.299 18.301 1.00 45.85 111 LEU F CA 1
ATOM 5337 C C . LEU F 1 111 ? 21.279 26.394 17.913 1.00 43.82 111 LEU F C 1
ATOM 5338 O O . LEU F 1 111 ? 22.481 26.134 17.837 1.00 41.58 111 LEU F O 1
ATOM 5343 N N . VAL F 1 112 ? 20.802 27.600 17.624 1.00 44.54 112 VAL F N 1
ATOM 5344 C CA . VAL F 1 112 ? 21.680 28.615 17.049 1.00 43.97 112 VAL F CA 1
ATOM 5345 C C . VAL F 1 112 ? 21.783 29.773 18.022 1.00 44.71 112 VAL F C 1
ATOM 5346 O O . VAL F 1 112 ? 20.784 30.171 18.610 1.00 42.54 112 VAL F O 1
ATOM 5350 N N . VAL F 1 113 ? 23.001 30.289 18.204 1.00 43.25 113 VAL F N 1
ATOM 5351 C CA . VAL F 1 113 ? 23.223 31.461 19.054 1.00 44.27 113 VAL F CA 1
ATOM 5352 C C . VAL F 1 113 ? 24.360 32.298 18.494 1.00 42.53 113 VAL F C 1
ATOM 5353 O O . VAL F 1 113 ? 25.225 31.769 17.784 1.00 43.65 113 VAL F O 1
ATOM 5357 N N . GLY F 1 114 ? 24.350 33.595 18.816 1.00 42.48 114 GLY F N 1
ATOM 5358 C CA . GLY F 1 114 ? 25.477 34.519 18.495 1.00 40.60 114 GLY F CA 1
ATOM 5359 C C . GLY F 1 114 ? 26.661 34.340 19.439 1.00 38.47 114 GLY F C 1
ATOM 5360 O O . GLY F 1 114 ? 26.596 33.574 20.389 1.00 36.94 114 GLY F O 1
ATOM 5361 N N . ASN F 1 115 ? 27.751 35.046 19.209 1.00 39.07 115 ASN F N 1
ATOM 5362 C CA . ASN F 1 115 ? 28.958 34.780 19.966 1.00 37.65 115 ASN F CA 1
ATOM 5363 C C . ASN F 1 115 ? 29.291 35.780 21.041 1.00 38.61 115 ASN F C 1
ATOM 5364 O O . ASN F 1 115 ? 30.396 35.758 21.539 1.00 38.47 115 ASN F O 1
ATOM 5369 N N . VAL F 1 116 ? 28.351 36.622 21.434 1.00 40.64 116 VAL F N 1
ATOM 5370 C CA . VAL F 1 116 ? 28.706 37.648 22.406 1.00 46.03 116 VAL F CA 1
ATOM 5371 C C . VAL F 1 116 ? 29.114 36.984 23.707 1.00 43.72 116 VAL F C 1
ATOM 5372 O O . VAL F 1 116 ? 28.443 36.074 24.213 1.00 44.79 116 VAL F O 1
ATOM 5376 N N . GLY F 1 117 ? 30.269 37.402 24.194 1.00 44.67 117 GLY F N 1
ATOM 5377 C CA . GLY F 1 117 ? 30.752 36.992 25.500 1.00 45.96 117 GLY F CA 1
ATOM 5378 C C . GLY F 1 117 ? 31.818 35.921 25.432 1.00 46.46 117 GLY F C 1
ATOM 5379 O O . GLY F 1 117 ? 32.539 35.732 26.403 1.00 48.87 117 GLY F O 1
ATOM 5380 N N . LEU F 1 118 ? 31.942 35.258 24.283 1.00 42.70 118 LEU F N 1
ATOM 5381 C CA . LEU F 1 118 ? 32.694 34.036 24.152 1.00 42.69 118 LEU F CA 1
ATOM 5382 C C . LEU F 1 118 ? 34.162 34.216 24.370 1.00 44.25 118 LEU F C 1
ATOM 5383 O O . LEU F 1 118 ? 34.766 33.353 24.971 1.00 46.61 118 LEU F O 1
ATOM 5388 N N . SER F 1 119 ? 34.727 35.334 23.937 1.00 42.65 119 SER F N 1
ATOM 5389 C CA . SER F 1 119 ? 36.173 35.565 23.997 1.00 43.71 119 SER F CA 1
ATOM 5390 C C . SER F 1 119 ? 36.615 36.699 24.928 1.00 41.99 119 SER F C 1
ATOM 5391 O O . SER F 1 119 ? 37.754 37.044 24.942 1.00 41.74 119 SER F O 1
ATOM 5394 N N . THR F 1 120 ? 35.706 37.343 25.641 1.00 40.42 120 THR F N 1
ATOM 5395 C CA . THR F 1 120 ? 36.095 38.356 26.569 1.00 40.29 120 THR F CA 1
ATOM 5396 C C . THR F 1 120 ? 36.677 37.617 27.760 1.00 39.86 120 THR F C 1
ATOM 5397 O O . THR F 1 120 ? 36.363 36.439 27.982 1.00 40.29 120 THR F O 1
ATOM 5401 N N . ILE F 1 121 ? 37.539 38.291 28.503 1.00 39.14 121 ILE F N 1
ATOM 5402 C CA . ILE F 1 121 ? 38.145 37.668 29.647 1.00 39.63 121 ILE F CA 1
ATOM 5403 C C . ILE F 1 121 ? 37.110 37.323 30.728 1.00 38.54 121 ILE F C 1
ATOM 5404 O O . ILE F 1 121 ? 37.212 36.273 31.312 1.00 39.09 121 ILE F O 1
ATOM 5409 N N . ALA F 1 122 ? 36.081 38.155 30.912 1.00 37.30 122 ALA F N 1
ATOM 5410 C CA . ALA F 1 122 ? 34.981 37.860 31.793 1.00 36.99 122 ALA F CA 1
ATOM 5411 C C . ALA F 1 122 ? 34.227 36.640 31.324 1.00 35.81 122 ALA F C 1
ATOM 5412 O O . ALA F 1 122 ? 33.912 35.729 32.136 1.00 34.50 122 ALA F O 1
ATOM 5414 N N . GLY F 1 123 ? 33.980 36.549 30.023 1.00 34.06 123 GLY F N 1
ATOM 5415 C CA . GLY F 1 123 ? 33.254 35.359 29.521 1.00 32.58 123 GLY F CA 1
ATOM 5416 C C . GLY F 1 123 ? 34.029 34.058 29.653 1.00 32.14 123 GLY F C 1
ATOM 5417 O O . GLY F 1 123 ? 33.482 33.037 29.886 1.00 30.96 123 GLY F O 1
ATOM 5418 N N . ARG F 1 124 ? 35.333 34.130 29.484 1.00 34.06 124 ARG F N 1
ATOM 5419 C CA . ARG F 1 124 ? 36.195 32.981 29.579 1.00 34.99 124 ARG F CA 1
ATOM 5420 C C . ARG F 1 124 ? 36.341 32.462 30.995 1.00 34.22 124 ARG F C 1
ATOM 5421 O O . ARG F 1 124 ? 36.401 31.293 31.203 1.00 35.98 124 ARG F O 1
ATOM 5429 N N . LEU F 1 125 ? 36.417 33.362 31.947 1.00 34.03 125 LEU F N 1
ATOM 5430 C CA . LEU F 1 125 ? 36.469 33.046 33.357 1.00 35.18 125 LEU F CA 1
ATOM 5431 C C . LEU F 1 125 ? 35.124 32.633 33.971 1.00 34.72 125 LEU F C 1
ATOM 5432 O O . LEU F 1 125 ? 35.063 31.663 34.715 1.00 33.82 125 LEU F O 1
ATOM 5437 N N . LEU F 1 126 ? 34.065 33.380 33.697 1.00 34.78 126 LEU F N 1
ATOM 5438 C CA . LEU F 1 126 ? 32.746 33.151 34.317 1.00 35.84 126 LEU F CA 1
ATOM 5439 C C . LEU F 1 126 ? 31.729 32.343 33.517 1.00 36.50 126 LEU F C 1
ATOM 5440 O O . LEU F 1 126 ? 30.625 32.041 34.005 1.00 35.56 126 LEU F O 1
ATOM 5445 N N . GLY F 1 127 ? 32.028 32.052 32.254 1.00 35.34 127 GLY F N 1
ATOM 5446 C CA . GLY F 1 127 ? 30.960 31.562 31.360 1.00 35.92 127 GLY F CA 1
ATOM 5447 C C . GLY F 1 127 ? 30.355 32.654 30.468 1.00 37.76 127 GLY F C 1
ATOM 5448 O O . GLY F 1 127 ? 30.452 33.863 30.723 1.00 40.28 127 GLY F O 1
ATOM 5449 N N . SER F 1 128 ? 29.743 32.186 29.408 1.00 38.48 128 SER F N 1
ATOM 5450 C CA . SER F 1 128 ? 28.975 32.979 28.487 1.00 39.31 128 SER F CA 1
ATOM 5451 C C . SER F 1 128 ? 27.837 32.075 27.961 1.00 38.05 128 SER F C 1
ATOM 5452 O O . SER F 1 128 ? 27.888 30.861 28.112 1.00 33.25 128 SER F O 1
ATOM 5455 N N . VAL F 1 129 ? 26.818 32.699 27.368 1.00 38.93 129 VAL F N 1
ATOM 5456 C CA . VAL F 1 129 ? 25.717 31.979 26.791 1.00 39.47 129 VAL F CA 1
ATOM 5457 C C . VAL F 1 129 ? 26.196 31.092 25.691 1.00 37.85 129 VAL F C 1
ATOM 5458 O O . VAL F 1 129 ? 25.832 29.931 25.646 1.00 39.70 129 VAL F O 1
ATOM 5462 N N . PRO F 1 130 ? 27.031 31.609 24.801 1.00 38.73 130 PRO F N 1
ATOM 5463 C CA . PRO F 1 130 ? 27.427 30.647 23.758 1.00 38.75 130 PRO F CA 1
ATOM 5464 C C . PRO F 1 130 ? 28.267 29.451 24.238 1.00 36.25 130 PRO F C 1
ATOM 5465 O O . PRO F 1 130 ? 27.957 28.322 23.842 1.00 37.56 130 PRO F O 1
ATOM 5469 N N . ALA F 1 131 ? 29.308 29.645 25.037 1.00 33.98 131 ALA F N 1
ATOM 5470 C CA . ALA F 1 131 ? 30.075 28.469 25.526 1.00 34.72 131 ALA F CA 1
ATOM 5471 C C . ALA F 1 131 ? 29.180 27.497 26.338 1.00 35.55 131 ALA F C 1
ATOM 5472 O O . ALA F 1 131 ? 29.209 26.289 26.157 1.00 33.84 131 ALA F O 1
ATOM 5474 N N . ASN F 1 132 ? 28.326 28.054 27.169 1.00 36.09 132 ASN F N 1
ATOM 5475 C CA . ASN F 1 132 ? 27.498 27.256 28.049 1.00 39.43 132 ASN F CA 1
ATOM 5476 C C . ASN F 1 132 ? 26.438 26.511 27.261 1.00 40.57 132 ASN F C 1
ATOM 5477 O O . ASN F 1 132 ? 26.127 25.323 27.550 1.00 40.23 132 ASN F O 1
ATOM 5482 N N . VAL F 1 133 ? 25.847 27.170 26.283 1.00 39.40 133 VAL F N 1
ATOM 5483 C CA . VAL F 1 133 ? 24.876 26.439 25.433 1.00 39.79 133 VAL F CA 1
ATOM 5484 C C . VAL F 1 133 ? 25.556 25.278 24.748 1.00 39.24 133 VAL F C 1
ATOM 5485 O O . VAL F 1 133 ? 25.068 24.151 24.774 1.00 39.33 133 VAL F O 1
ATOM 5489 N N . ALA F 1 134 ? 26.734 25.564 24.211 1.00 40.68 134 ALA F N 1
ATOM 5490 C CA . ALA F 1 134 ? 27.564 24.542 23.570 1.00 38.44 134 ALA F CA 1
ATOM 5491 C C . ALA F 1 134 ? 27.837 23.364 24.390 1.00 39.32 134 ALA F C 1
ATOM 5492 O O . ALA F 1 134 ? 27.748 22.238 23.900 1.00 40.76 134 ALA F O 1
ATOM 5494 N N . ARG F 1 135 ? 28.247 23.588 25.627 1.00 41.13 135 ARG F N 1
ATOM 5495 C CA . ARG F 1 135 ? 28.544 22.475 26.503 1.00 41.24 135 ARG F CA 1
ATOM 5496 C C . ARG F 1 135 ? 27.332 21.678 26.837 1.00 40.46 135 ARG F C 1
ATOM 5497 O O . ARG F 1 135 ? 27.443 20.477 27.080 1.00 42.70 135 ARG F O 1
ATOM 5505 N N . ARG F 1 136 ? 26.181 22.324 26.973 1.00 39.52 136 ARG F N 1
ATOM 5506 C CA . ARG F 1 136 ? 25.046 21.616 27.601 1.00 41.46 136 ARG F CA 1
ATOM 5507 C C . ARG F 1 136 ? 24.054 21.128 26.613 1.00 41.27 136 ARG F C 1
ATOM 5508 O O . ARG F 1 136 ? 23.216 20.356 26.976 1.00 39.67 136 ARG F O 1
ATOM 5516 N N . SER F 1 137 ? 24.099 21.602 25.381 1.00 41.32 137 SER F N 1
ATOM 5517 C CA . SER F 1 137 ? 23.061 21.219 24.433 1.00 43.53 137 SER F CA 1
ATOM 5518 C C . SER F 1 137 ? 23.058 19.728 24.174 1.00 45.56 137 SER F C 1
ATOM 5519 O O . SER F 1 137 ? 24.117 19.080 24.148 1.00 44.51 137 SER F O 1
ATOM 5522 N N . LYS F 1 138 ? 21.866 19.183 23.944 1.00 48.94 138 LYS F N 1
ATOM 5523 C CA . LYS F 1 138 ? 21.758 17.803 23.506 1.00 54.15 138 LYS F CA 1
ATOM 5524 C C . LYS F 1 138 ? 21.724 17.655 21.959 1.00 53.33 138 LYS F C 1
ATOM 5525 O O . LYS F 1 138 ? 21.502 16.551 21.431 1.00 54.55 138 LYS F O 1
ATOM 5531 N N . THR F 1 139 ? 21.980 18.746 21.250 1.00 50.65 139 THR F N 1
ATOM 5532 C CA . THR F 1 139 ? 21.873 18.772 19.798 1.00 51.17 139 THR F CA 1
ATOM 5533 C C . THR F 1 139 ? 23.005 19.615 19.189 1.00 48.03 139 THR F C 1
ATOM 5534 O O . THR F 1 139 ? 23.806 20.241 19.920 1.00 44.19 139 THR F O 1
ATOM 5538 N N . ASP F 1 140 ? 23.144 19.561 17.860 1.00 47.34 140 ASP F N 1
ATOM 5539 C CA . ASP F 1 140 ? 24.185 20.353 17.209 1.00 43.37 140 ASP F CA 1
ATOM 5540 C C . ASP F 1 140 ? 23.968 21.784 17.649 1.00 39.74 140 ASP F C 1
ATOM 5541 O O . ASP F 1 140 ? 22.845 22.188 17.848 1.00 40.21 140 ASP F O 1
ATOM 5546 N N . VAL F 1 141 ? 25.028 22.554 17.750 1.00 38.36 141 VAL F N 1
ATOM 5547 C CA . VAL F 1 141 ? 24.920 23.955 18.073 1.00 38.12 141 VAL F CA 1
ATOM 5548 C C . VAL F 1 141 ? 25.696 24.817 17.094 1.00 38.14 141 VAL F C 1
ATOM 5549 O O . VAL F 1 141 ? 26.897 24.576 16.830 1.00 35.44 141 VAL F O 1
ATOM 5553 N N . LEU F 1 142 ? 25.044 25.879 16.646 1.00 37.29 142 LEU F N 1
ATOM 5554 C CA . LEU F 1 142 ? 25.688 26.809 15.754 1.00 37.77 142 LEU F CA 1
ATOM 5555 C C . LEU F 1 142 ? 25.971 28.084 16.470 1.00 37.12 142 LEU F C 1
ATOM 5556 O O . LEU F 1 142 ? 25.059 28.785 16.898 1.00 37.92 142 LEU F O 1
ATOM 5561 N N . ILE F 1 143 ? 27.248 28.395 16.559 1.00 37.98 143 ILE F N 1
ATOM 5562 C CA . ILE F 1 143 ? 27.678 29.681 17.040 1.00 39.16 143 ILE F CA 1
ATOM 5563 C C . ILE F 1 143 ? 27.980 30.663 15.893 1.00 39.28 143 ILE F C 1
ATOM 5564 O O . ILE F 1 143 ? 29.052 30.620 15.286 1.00 42.14 143 ILE F O 1
ATOM 5569 N N . VAL F 1 144 ? 27.056 31.582 15.671 1.00 39.49 144 VAL F N 1
ATOM 5570 C CA . VAL F 1 144 ? 27.123 32.543 14.562 1.00 41.87 144 VAL F CA 1
ATOM 5571 C C . VAL F 1 144 ? 28.077 33.622 14.963 1.00 42.86 144 VAL F C 1
ATOM 5572 O O . VAL F 1 144 ? 27.968 34.147 16.074 1.00 45.49 144 VAL F O 1
ATOM 5576 N N . HIS F 1 145 ? 29.004 33.966 14.085 1.00 43.98 145 HIS F N 1
ATOM 5577 C CA . HIS F 1 145 ? 29.965 34.977 14.411 1.00 44.40 145 HIS F CA 1
ATOM 5578 C C . HIS F 1 145 ? 29.352 36.378 14.304 1.00 48.42 145 HIS F C 1
ATOM 5579 O O . HIS F 1 145 ? 29.520 37.046 13.295 1.00 51.52 145 HIS F O 1
ATOM 5586 N N . THR F 1 146 ? 28.716 36.850 15.370 1.00 48.17 146 THR F N 1
ATOM 5587 C CA . THR F 1 146 ? 27.947 38.072 15.353 1.00 50.54 146 THR F CA 1
ATOM 5588 C C . THR F 1 146 ? 28.593 39.306 16.000 1.00 56.85 146 THR F C 1
ATOM 5589 O O . THR F 1 146 ? 28.003 40.395 15.941 1.00 62.58 146 THR F O 1
ATOM 5593 N N . SER F 1 147 ? 29.784 39.188 16.574 1.00 53.98 147 SER F N 1
ATOM 5594 C CA . SER F 1 147 ? 30.452 40.364 17.097 1.00 57.82 147 SER F CA 1
ATOM 5595 C C . SER F 1 147 ? 31.869 40.061 17.516 1.00 60.00 147 SER F C 1
ATOM 5596 O O . SER F 1 147 ? 32.309 38.935 17.320 1.00 62.27 147 SER F O 1
#

Solvent-accessible surface area: 33463 Å² total; per-residue (Å²): 130,46,6,96,22,0,0,0,9,8,99,25,43,100,18,13,2,114,0,0,45,38,0,0,21,16,1,40,44,13,133,12,72,0,2,0,2,5,24,77,141,157,98,100,28,135,68,39,0,49,87,0,27,101,72,0,105,94,29,44,4,115,75,29,62,60,71,40,32,102,19,39,57,18,60,2,10,18,113,5,3,95,119,30,175,9,49,2,0,0,10,8,20,92,22,18,77,64,138,58,10,124,142,157,35,11,50,3,33,34,0,7,56,93,1,136,18,5,1,3,5,10,74,5,94,119,52,6,100,22,0,0,0,11,6,101,30,39,107,19,13,14,118,0,0,40,68,0,0,42,21,0,42,50,18,135,5,50,0,2,0,2,2,25,27,155,117,100,4,29,77,19,4,46,33,0,94,82,0,30,62,69,0,136,92,25,36,2,133,72,32,21,20,8,9,29,83,21,33,54,17,76,6,10,20,112,6,3,67,83,31,149,7,49,1,0,0,5,13,13,84,26,17,80,76,116,60,10,90,125,161,28,15,52,6,16,22,0,10,71,132,11,143,25,14,3,1,5,5,66,7,93,135,16,2,119,19,0,0,0,10,6,62,15,23,91,18,12,2,104,0,0,43,44,0,0,22,15,2,40,57,14,133,12,74,0,0,0,1,0,16,28,104,81,78,90,153,152,57,172,72,72,54,10,16,113,67,14,0,108,142,33,62,21,97,25,39,0,113,49,6,0,50,87,0,16,97,74,0,121,92,34,35,4,119,65,28,54,62,70,28,24,76,16,32,54,18,54,0,9,13,102,2,2,45,126,41,150,8,47,2,0,0,10,9,16,90,27,10,43,56,151,55,10,66,137,139,30,14,53,2,36,45,0,6,74,92,3,137,18,7,1,2,4,8,78,8,93,135,48,3,106,18,0,0,0,10,7,99,28,42,103,20,12,2,116,0,0,40,61,0,0,49,13,0,39,46,18,112,8,58,0,2,0,2,4,26,51,86,74,201,47,92,22,65,43,36,0,94,90,0,25,82,75,0,139,93,28,35,3,121,69,28,37,10,1,6,23,79,12,5,43,17,30,6,8,7,79,4,4,58,75,26,155,10,50,2,0,0,5,14,12,86,22,14,76,80,150,58,11,116,77,78,21,13,53,3,26,24,0,8,61,41,9,90,21,12,3,2,4,5,68,8,90,136,53,5,116,21,0,0,0,9,8,100,23,41,102,21,13,1,110,0,0,47,35,0,0,26,13,0,36,39,17,133,6,71,0,0,0,1,4,22,60,143,150,91,101,30,136,42,38,0,156,86,0,20,90,74,0,121,94,33,34,5,128,76,34,68,72,80,47,24,97,17,40,57,17,66,4,7,18,114,3,6,68,131,38,152,3,50,1,0,0,6,14,20,88,25,12,27,42,89,58,10,109,125,157,29,14,53,5,42,44,0,9,79,87,12,150,30,10,2,1,5,7,74,8,93,135,56,3,132,18,0,0,0,12,5,97,26,42,106,18,13,4,108,0,0,31,48,0,0,52,16,1,36,52,19,138,9,67,0,0,0,1,4,25,67,120,140,99,94,33,133,58,41,0,160,83,0,37,93,70,0,146,89,24,34,4,130,70,36,58,61,65,41,20,96,24,42,57,13,23,11,7,10,69,5,3,62,114,34,130,10,50,2,0,0,6,14,22,89,21,17,67,78,138,54,10,141,70,69,32,13,54,4,30,22,0,10,40,40,10,90,21,15,2,3,4,8,75,3,98

Organism: Mycolicibacterium smegmatis (strain ATCC 700084 / mc(2)155) (NCBI:txid246196)

Sequence (774 aa):
SAYQTVVVGTDGSDSSLRAVDRAGQIAAASNAKLIIATAYFPAPIYAILREANDRAKAAGATDIEERPVVGAPVDALVELADEVKADLLVVVGNVGLSTIAGRLLGSVPANVARRSKTDVLIVHTSSAYQTVVVGTDGSDSSLRAVDRAGQIAAASNAKLIIATAYFPGNAPIYAILREANDRAKAAGATDIEERPVVGAPVDALVELADEVKADLLVVGNVGLSTIAGRLLGSVPANVARRSKTDVLIVHTSSAYQTVVVGTDGSDSSLRAVDRAGQIAAASNAKLIIATAYFPQSEDSRAADVLKDEGYKMAGNAPIYAILREANDRAKAAGATDIEERPVVVGAPVDALVELADEVVKADLLVVVGNVGLSTIAGRLLGSVPANVARRSKTDVLIVHTSSAYQTVVVGTDGSDSSLRAVDRAGQIAAASNAKLIIATAYFPQAPIYAILREANDRAKAAGATDIEERPVVVGAPVDALVELADEVKADLLVVGNVGLSTIAGRLLGSVPANVARRSKTDVLIVHTSSAYQTVVVGTDGSDSSLRAVDRAGQIAAASNAKLIIATAYFPAPIYAILREANDRAKAAGATDIEERPVVGAPVDALVELADEVKADLLVVGNVGLSTIAGRLLGSVPANVARRSKTDVLIVHTSSAYQTVVVGTDGSDSSLRAVDRAGQIAAASNAKLIIATAYFPAPIYAILREANDRAKAAGATDIEERPVVGAPVDALVELADEVKADLLVVGNVGLSTIAGRLLGSVPANVARRSKTDVLIVHTS